Protein 3BEX (pdb70)

Radius of gyration: 32.96 Å; Cα contacts (8 Å, |Δi|>4): 3484; chains: 6; bounding box: 90×76×82 Å

Foldseek 3Di:
DQAKEWEWEADPFKIKIWIGRHLPDIDIDIDGNDPPQALVNVCVVCCVVCPPVLVRHDAYFYFHPDVVCQVRVQCNCCVRPVDGHHYQADDDDQAAEADDDRRPPGSLLSLLLQLCCVPPHQFAWEWAAECWTWIWTGHNRYTHGTDIGGHLQSQLVCVCVVDDPAHREDAAAAPDDDDPDRNNNSNPCRPVVVLVVVVVRVVVVCVVRNDHAYEYEYPRCVRCVVPHDHDHYDPCSSRSSSCSRRPD/DFAKAWEWEADQFKIKIWIGRHLPDIDIDIDGNDPPDALVNVCVVCCVVCPPVLVRHDAYFYFHPPVVCQVRVQCNCCVRPVDGHHYQADDDDQAAEADDDRRPPGSLLSLLLQLCCVPPHQFEWEWAAECWTWIWTGANRYTNGTDIGGHLQSQLVCVCVVDDPAHREDAAAAPDPDAPDRNNNSNCCRVVVVLVVVCVRVVVCCVPRNDHFYEYEYPPCVRCVVPHDGDYYDPCSSSSSSCSRRPD/DFAKAWEWEADPFKIKIWIDRHLPDIDIDIDGNDDPDALVNVCVVCCVVCPPVLVRHDAYFYFHPDVVCQVRQQCNCCVRPVDGHHYQADDDDQAAEADDDRRPPGSLLSLLLQLCCVPPHQFEWEWAAEQWIWIWTGHRRYTHGTDIGGHLQSQLVCVCVVDDPAHREDAAAAPDQDDDDRNNNSNCCRRVVVLVVVVVRVVVVCVVRNDHAYEYEYPPCVRCVVVHDGDYYDPCSSSSSRCSRRPD/DFAKAWEWEADPFKIKIWIDRHLPDIDIDIDGNDPPDALVNVCVVCPVVCPPVLVRHDAYFYFHPPVVCQVRVQCNCCVRPVDGHHYQADDDDQEAEADDDRRPPGSLLSLLLQLCVVPPHQFEWEWAAECWTWIWTGHRRYTNGTDIGGHLQSQLVCVCVVDDPAHREDAAAAPDPDDPDRNNNSNCCRRVVVLVVVVVRVVVVCVVRNDHFYEYEYPPCVRCVVPHDGDYYDPCSSSSSRCSRRPD/DFAKEWEWEADQFKIKIWIDRDLPDIDIDIDGNDPPQALVNVCVVCCVPCPPCQQVHDAYFYFHPDVVCVVRVQCNCCPRPVYGYHYAFDDPDQAAEQDDDRRPPGSLLSLLLQLCCVPPHQFAWEWAAEQWTWIWTGHNRYTNGTDIGGHLQSQLVCVCVVDDPAHREDAAAAPDPDDPDRNNNSNCCRRVVVLVVVVVRQVVVCVPRNDTAYEYEYPVCVRCVVPHDGDHYDPCSSSSSSCSRGPD/DFAKAWEWEADQFKIKIWIDRPLPDIDIDIDGNDPPDALVNVCVVCCVVCPPVLVRHDAYFYFHPDVVCQVRVQCNCCVRPVYGHHYQFDDDDQAAAQDDDRRPPGSLLSLLLQLCCVPPHQFEWEWAAEQWTWIWTGHNRYTNGTDIGGHLQSQLVCVCVVDDPAHREDAAAAPDPDDDDRNNNSNCCRRVVVLVVVVVRQVVVCVPRNDTAYEYEYPPCVRCVVPHDGDHYDPCSSSSSSCSVRPD

Secondary structure (DSSP, 8-state):
---EEEEEEE-SSEEEEEEESSSSS-EEEEEE--TT--HHHHHHHHHHHHGGGGGGEEEEEEEES-HHHHHHHHHHHHHHHS-PPEEP---SSSSEE-SS-GGGS-HHHHHHHHHHHHHT-S-EEEEEESSEEEEEEEETTEEEEEEEEE-HHHHHHHHHHT-SSPPPPP-----SSSBSSHHHHHHIIIIIHHHHHHHHHHHHHHHHH----EEEESTTSGGGGGGS--SEE-TTHHHHHHHHHHH-/---EEEEEEE-SSEEEEEEESSSSS-EEEEEE--TT--HHHHHHHHHHHHGGGGGGEEEEEEEES-HHHHHHHHHHHHHHHS-PPEEP---SSSSEE-SS-GGGS-HHHHHHHHHHHHHT-S-EEEEEESSEEEEEEEETTEEEEEEEEE-HHHHHHHHHHH-SS----------SSSBSSHHHHHHIIIIIHHHHHHHHHHHHHHHHH-S--EEEESTTSGGGGGGS--SEE-TTHHHHHHHHHHH-/---EEEEEEE-SSEEEEEEESSSSS-EEEEEE--SS--HHHHHHHHHHHHGGGGGGEEEEEEEES-HHHHHHHHHHHHHHHS-PPEE----SSSSEE-SS-GGGS-HHHHHHHHHHHHHT-SSEEEEEESSEEEEEEEETTEEEEEEEEE-HHHHHHHHHHT-SSPPP------SSSSBSSHHHHHIIIIIIHHHHHHHHHHHHHHHHH-S--EEEESTTSTTTGGGS--SEE-TTHHHHHHHHHHH-/---EEEEEEE-SSEEEEEEESSSSS-EEEEEE--SS--HHHHHHHHHHHHGGGGGGEEEEEEEES-GGGHHHHHHHHHHHHS-PPEEP---SSSSEE-SS-GGGS-HHHHHHHHHHHHHT-SSEEEEEESSEEEEEEEETTEEEEEEEEE-HHHHHHHHHHT-SS----------SSSBSSHHHHHIIIIIIHHHHHHHHHHHHHHHHH-S--EEEESTTSGGGGGGS--SEE-TTHHHHHHHHHHH-/----EEEEEE-SSEEEEEEESSSSS-EEEEEE--SS--HHHHHHHHHHHHGGGGGG--EEEEEES-GGGHHHHHHHHHHHH----EE----BTTBEE-SS-GGGS-HHHHHHHHHHHHHT-S-EEEEEESSEEEEEEEETTEEEEEEEEE-HHHHHHHHHHT-SSPPPPP-----SSSBSSHHHHHHIIIIIHHHHHHHHHHHHHHHHH----EEEESTTSGGGGGGS--SEE-TTHHHHHHHHHHH-/---EEEEEEE-SSEEEEEEESSSSS-EEEEEE--SS--HHHHHHHHHHHHGGGGGGEEEEEEEES-GGGHHHHHHHHHHHHS-PPEE----SSSSEE-SS-GGGS-HHHHHHHHHHHHHT-S-EEEEEESSEEEEEEEETTEEEEEEEEE-HHHHHHHHHHT-SSPPPPP-----SSSBSSHHHHHHIIIIIHHHHHHHHHHHHHHHHH----EEEESTTSGGGGGGS--SEE-TTHHHHHHHHHHH-

CATH classification: 3.30.420.40 (+1 more: 3.30.420.40)

InterPro domains:
  IPR004619 Type III pantothenate kinase [MF_01274] (1-246)
  IPR004619 Type III pantothenate kinase [PF03309] (3-200)
  IPR004619 Type III pantothenate kinase [PTHR34265] (1-243)
  IPR004619 Type III pantothenate kinase [TIGR00671] (3-241)
  IPR043129 ATPase, nucleotide binding domain [SSF53067] (1-118)
  IPR043129 ATPase, nucleotide binding domain [SSF53067] (120-241)

Organism: Thermotoga maritima (strain ATCC 43589 / DSM 3109 / JCM 10099 / NBRC 100826 / MSB8) (NCBI:txid243274)

Structure (mmCIF, N/CA/C/O backbone):
data_3BEX
#
_entry.id   3BEX
#
_cell.length_a   74.917
_cell.length_b   136.991
_cell.length_c   74.970
_cell.angle_alpha   90.00
_cell.angle_beta   109.62
_cell.angle_gamma   90.00
#
_symmetry.space_group_name_H-M   'P 1 21 1'
#
loop_
_entity.id
_entity.type
_entity.pdbx_description
1 polymer 'Type III pantothenate kinase'
2 non-polymer 'PHOSPHATE ION'
3 non-polymer 'PANTOTHENOIC ACID'
4 water water
#
loop_
_atom_site.group_PDB
_atom_site.id
_atom_site.type_symbol
_atom_site.label_atom_id
_atom_site.label_alt_id
_atom_site.label_comp_id
_atom_site.label_asym_id
_atom_site.label_entity_id
_atom_site.label_seq_id
_atom_site.pdbx_PDB_ins_code
_atom_site.Cartn_x
_atom_site.Cartn_y
_atom_site.Cartn_z
_atom_site.occupancy
_atom_site.B_iso_or_equiv
_atom_site.auth_seq_id
_atom_site.auth_comp_id
_atom_site.auth_asym_id
_atom_site.auth_atom_id
_atom_site.pdbx_PDB_model_num
ATOM 1 N N . MET A 1 1 ? -27.765 23.474 26.100 1.00 32.66 -2 MET A N 1
ATOM 2 C CA . MET A 1 1 ? -27.078 24.004 27.305 1.00 32.56 -2 MET A CA 1
ATOM 3 C C . MET A 1 1 ? -25.603 24.275 26.969 1.00 30.21 -2 MET A C 1
ATOM 4 O O . MET A 1 1 ? -25.257 24.537 25.814 1.00 29.50 -2 MET A O 1
ATOM 9 N N . ASP A 1 2 ? -24.741 24.193 27.980 1.00 28.24 -1 ASP A N 1
ATOM 10 C CA . ASP A 1 2 ? -23.299 24.287 27.782 1.00 26.75 -1 ASP A CA 1
ATOM 11 C C . ASP A 1 2 ? -22.626 23.071 28.416 1.00 25.36 -1 ASP A C 1
ATOM 12 O O . ASP A 1 2 ? -21.983 23.195 29.466 1.00 24.75 -1 ASP A O 1
ATOM 17 N N . PRO A 1 3 ? -22.773 21.889 27.779 1.00 23.67 0 PRO A N 1
ATOM 18 C CA . PRO A 1 3 ? -22.234 20.667 28.374 1.00 22.42 0 PRO A CA 1
ATOM 19 C C . PRO A 1 3 ? -20.718 20.706 28.437 1.00 21.03 0 PRO A C 1
ATOM 20 O O . PRO A 1 3 ? -20.069 21.225 27.531 1.00 20.33 0 PRO A O 1
ATOM 24 N N . MET A 1 4 ? -20.168 20.163 29.516 1.00 19.64 1 MET A N 1
ATOM 25 C CA . MET A 1 4 ? -18.724 20.104 29.671 1.00 19.48 1 MET A CA 1
ATOM 26 C C . MET A 1 4 ? -18.122 18.895 28.966 1.00 18.35 1 MET A C 1
ATOM 27 O O . MET A 1 4 ? -18.591 17.759 29.128 1.00 17.69 1 MET A O 1
ATOM 32 N N . TYR A 1 5 ? -17.045 19.159 28.232 1.00 17.00 2 TYR A N 1
ATOM 33 C CA . TYR A 1 5 ? -16.299 18.123 27.519 1.00 16.63 2 TYR A CA 1
ATOM 34 C C . TYR A 1 5 ? -14.881 18.035 28.049 1.00 16.13 2 TYR A C 1
ATOM 35 O O . TYR A 1 5 ? -14.247 19.057 28.322 1.00 17.15 2 TYR A O 1
ATOM 44 N N . LEU A 1 6 ? -14.399 16.802 28.203 1.00 14.66 3 LEU A N 1
ATOM 45 C CA . LEU A 1 6 ? -13.003 16.556 28.552 1.00 13.97 3 LEU A CA 1
ATOM 46 C C . LEU A 1 6 ? -12.272 16.222 27.258 1.00 14.40 3 LEU A C 1
ATOM 47 O O . LEU A 1 6 ? -12.706 15.342 26.504 1.00 14.04 3 LEU A O 1
ATOM 52 N N . LEU A 1 7 ? -11.189 16.948 26.996 1.00 13.81 4 LEU A N 1
ATOM 53 C CA . LEU A 1 7 ? -10.378 16.751 25.792 1.00 14.01 4 LEU A CA 1
ATOM 54 C C . LEU A 1 7 ? -9.023 16.252 26.227 1.00 13.96 4 LEU A C 1
ATOM 55 O O . LEU A 1 7 ? -8.444 16.781 27.172 1.00 14.74 4 LEU A O 1
ATOM 60 N N . VAL A 1 8 ? -8.513 15.225 25.544 1.00 13.50 5 VAL A N 1
ATOM 61 C CA . VAL A 1 8 ? -7.258 14.619 25.941 1.00 13.04 5 VAL A CA 1
ATOM 62 C C . VAL A 1 8 ? -6.319 14.594 24.740 1.00 12.94 5 VAL A C 1
ATOM 63 O O . VAL A 1 8 ? -6.740 14.239 23.641 1.00 13.53 5 VAL A O 1
ATOM 67 N N . ASP A 1 9 ? -5.063 14.983 24.964 1.00 12.48 6 ASP A N 1
ATOM 68 C CA . ASP A 1 9 ? -3.992 14.889 23.962 1.00 13.16 6 ASP A CA 1
ATOM 69 C C . ASP A 1 9 ? -2.895 14.007 24.569 1.00 12.48 6 ASP A C 1
ATOM 70 O O . ASP A 1 9 ? -2.102 14.480 25.383 1.00 13.50 6 ASP A O 1
ATOM 75 N N . VAL A 1 10 ? -2.880 12.731 24.196 1.00 12.57 7 VAL A N 1
ATOM 76 C CA . VAL A 1 10 ? -1.900 11.786 24.707 1.00 13.51 7 VAL A CA 1
ATOM 77 C C . VAL A 1 10 ? -0.651 11.859 23.837 1.00 13.65 7 VAL A C 1
ATOM 78 O O . VAL A 1 10 ? -0.629 11.361 22.686 1.00 13.68 7 VAL A O 1
ATOM 82 N N . GLY A 1 11 ? 0.379 12.509 24.372 1.00 14.25 8 GLY A N 1
ATOM 83 C CA . GLY A 1 11 ? 1.671 12.549 23.699 1.00 14.08 8 GLY A CA 1
ATOM 84 C C . GLY A 1 11 ? 2.659 11.545 24.270 1.00 13.92 8 GLY A C 1
ATOM 85 O O . GLY A 1 11 ? 2.426 10.909 25.298 1.00 14.60 8 GLY A O 1
ATOM 86 N N . ASN A 1 12 ? 3.794 11.416 23.593 1.00 14.85 9 ASN A N 1
ATOM 87 C CA . ASN A 1 12 ? 4.809 10.466 24.033 1.00 15.36 9 ASN A CA 1
ATOM 88 C C . ASN A 1 12 ? 5.404 10.729 25.402 1.00 16.34 9 ASN A C 1
ATOM 89 O O . ASN A 1 12 ? 5.760 9.790 26.104 1.00 17.59 9 ASN A O 1
ATOM 94 N N . THR A 1 13 ? 5.508 12.000 25.772 1.00 17.56 10 THR A N 1
ATOM 95 C CA . THR A 1 13 ? 6.045 12.323 27.086 1.00 18.88 10 THR A CA 1
ATOM 96 C C . THR A 1 13 ? 4.958 12.810 28.034 1.00 18.77 10 THR A C 1
ATOM 97 O O . THR A 1 13 ? 4.901 12.374 29.187 1.00 18.15 10 THR A O 1
ATOM 101 N N . HIS A 1 14 ? 4.107 13.707 27.544 1.00 19.05 11 HIS A N 1
ATOM 102 C CA . HIS A 1 14 ? 3.034 14.238 28.380 1.00 19.15 11 HIS A CA 1
ATOM 103 C C . HIS A 1 14 ? 1.652 14.079 27.761 1.00 17.45 11 HIS A C 1
ATOM 104 O O . HIS A 1 14 ? 1.501 13.968 26.538 1.00 17.95 11 HIS A O 1
ATOM 111 N N . SER A 1 15 ? 0.654 14.050 28.631 1.00 15.43 12 SER A N 1
ATOM 112 C CA . SER A 1 15 ? -0.739 13.999 28.213 1.00 14.75 12 SER A CA 1
ATOM 113 C C . SER A 1 15 ? -1.428 15.231 28.752 1.00 14.86 12 SER A C 1
ATOM 114 O O . SER A 1 15 ? -1.349 15.513 29.960 1.00 15.14 12 SER A O 1
ATOM 117 N N . VAL A 1 16 ? -2.094 15.961 27.863 1.00 13.77 13 VAL A N 1
ATOM 118 C CA . VAL A 1 16 ? -2.824 17.156 28.253 1.00 14.23 13 VAL A CA 1
ATOM 119 C C . VAL A 1 16 ? -4.294 16.815 28.454 1.00 14.30 13 VAL A C 1
ATOM 120 O O . VAL A 1 16 ? -4.890 16.134 27.626 1.00 15.05 13 VAL A O 1
ATOM 124 N N . PHE A 1 17 ? -4.860 17.251 29.582 1.00 14.35 14 PHE A N 1
ATOM 125 C CA . PHE A 1 17 ? -6.288 17.060 29.851 1.00 14.62 14 PHE A CA 1
ATOM 126 C C . PHE A 1 17 ? -6.913 18.430 29.984 1.00 15.60 14 PHE A C 1
ATOM 127 O O . PHE A 1 17 ? -6.420 19.255 30.742 1.00 15.77 14 PHE A O 1
ATOM 135 N N . SER A 1 18 ? -7.998 18.673 29.260 1.00 15.29 15 SER A N 1
ATOM 136 C CA . SER A 1 18 ? -8.562 20.015 29.223 1.00 16.26 15 SER A CA 1
ATOM 137 C C . SER A 1 18 ? -10.068 19.936 29.280 1.00 16.54 15 SER A C 1
ATOM 138 O O . SER A 1 18 ? -10.656 19.037 28.698 1.00 16.74 15 SER A O 1
ATOM 141 N N . ILE A 1 19 ? -10.691 20.867 30.001 1.00 16.81 16 ILE A N 1
ATOM 142 C CA . ILE A 1 19 ? -12.153 20.959 30.006 1.00 17.58 16 ILE A CA 1
ATOM 143 C C . ILE A 1 19 ? -12.640 22.250 29.363 1.00 17.43 16 ILE A C 1
ATOM 144 O O . ILE A 1 19 ? -12.009 23.311 29.469 1.00 17.90 16 ILE A O 1
ATOM 149 N N . THR A 1 20 ? -13.761 22.139 28.673 1.00 17.70 17 THR A N 1
ATOM 150 C CA . THR A 1 20 ? -14.406 23.300 28.076 1.00 18.38 17 THR A CA 1
ATOM 151 C C . THR A 1 20 ? -15.908 23.100 28.064 1.00 19.50 17 THR A C 1
ATOM 152 O O . THR A 1 20 ? -16.397 21.967 27.979 1.00 19.15 17 THR A O 1
ATOM 156 N N . GLU A 1 21 ? -16.635 24.214 28.118 1.00 21.22 18 GLU A N 1
ATOM 157 C CA . GLU A 1 21 ? -18.095 24.193 27.999 1.00 23.72 18 GLU A CA 1
ATOM 158 C C . GLU A 1 21 ? -18.578 24.971 26.782 1.00 23.96 18 GLU A C 1
ATOM 159 O O . GLU A 1 21 ? -19.787 25.124 26.575 1.00 24.10 18 GLU A O 1
ATOM 165 N N . ASP A 1 22 ? -17.646 25.466 25.973 1.00 24.50 19 ASP A N 1
ATOM 166 C CA . ASP A 1 22 ? -18.024 26.263 24.806 1.00 25.54 19 ASP A CA 1
ATOM 167 C C . ASP A 1 22 ? -17.132 26.054 23.588 1.00 25.91 19 ASP A C 1
ATOM 168 O O . ASP A 1 22 ? -17.430 26.568 22.508 1.00 26.33 19 ASP A O 1
ATOM 173 N N . GLY A 1 23 ? -16.044 25.307 23.765 1.00 26.04 20 GLY A N 1
ATOM 174 C CA . GLY A 1 23 ? -15.061 25.110 22.701 1.00 26.12 20 GLY A CA 1
ATOM 175 C C . GLY A 1 23 ? -14.257 26.350 22.349 1.00 26.38 20 GLY A C 1
ATOM 176 O O . GLY A 1 23 ? -13.612 26.401 21.298 1.00 26.80 20 GLY A O 1
ATOM 177 N N . LYS A 1 24 ? -14.281 27.349 23.232 1.00 26.16 21 LYS A N 1
ATOM 178 C CA . LYS A 1 24 ? -13.544 28.594 23.000 1.00 26.67 21 LYS A CA 1
ATOM 179 C C . LYS A 1 24 ? -12.621 28.955 24.155 1.00 25.73 21 LYS A C 1
ATOM 180 O O . LYS A 1 24 ? -11.528 29.488 23.945 1.00 26.16 21 LYS A O 1
ATOM 186 N N . THR A 1 25 ? -13.064 28.661 25.373 1.00 24.84 22 THR A N 1
ATOM 187 C CA . THR A 1 25 ? -12.236 28.845 26.550 1.00 24.66 22 THR A CA 1
ATOM 188 C C . THR A 1 25 ? -11.971 27.483 27.193 1.00 23.55 22 THR A C 1
ATOM 189 O O . THR A 1 25 ? -12.882 26.663 27.334 1.00 23.11 22 THR A O 1
ATOM 193 N N . PHE A 1 26 ? -10.716 27.253 27.556 1.00 23.27 23 PHE A N 1
ATOM 194 C CA . PHE A 1 26 ? -10.256 25.943 28.014 1.00 22.86 23 PHE A CA 1
ATOM 195 C C . PHE A 1 26 ? -9.527 26.056 29.348 1.00 23.01 23 PHE A C 1
ATOM 196 O O . PHE A 1 26 ? -8.771 27.001 29.566 1.00 24.33 23 PHE A O 1
ATOM 204 N N . ARG A 1 27 ? -9.784 25.114 30.252 1.00 22.67 24 ARG A N 1
ATOM 205 C CA . ARG A 1 27 ? -8.978 24.958 31.458 1.00 22.60 24 ARG A CA 1
ATOM 206 C C . ARG A 1 27 ? -8.106 23.734 31.180 1.00 21.64 24 ARG A C 1
ATOM 207 O O . ARG A 1 27 ? -8.587 22.767 30.605 1.00 20.56 24 ARG A O 1
ATOM 215 N N . ARG A 1 28 ? -6.840 23.778 31.582 1.00 20.92 25 ARG A N 1
ATOM 216 C CA . ARG A 1 28 ? -5.831 22.855 31.057 1.00 21.31 25 ARG A CA 1
ATOM 217 C C . ARG A 1 28 ? -4.937 22.287 32.166 1.00 20.51 25 ARG A C 1
ATOM 218 O O . ARG A 1 28 ? -4.507 23.034 33.044 1.00 19.83 25 ARG A O 1
ATOM 226 N N . TRP A 1 29 ? -4.664 20.977 32.132 1.00 18.94 26 TRP A N 1
ATOM 227 C CA . TRP A 1 29 ? -3.657 20.357 33.002 1.00 18.20 26 TRP A CA 1
ATOM 228 C C . TRP A 1 29 ? -2.765 19.436 32.179 1.00 18.30 26 TRP A C 1
ATOM 229 O O . TRP A 1 29 ? -3.141 19.040 31.081 1.00 17.45 26 TRP A O 1
ATOM 240 N N . ARG A 1 30 ? -1.583 19.107 32.695 1.00 18.27 27 ARG A N 1
ATOM 241 C CA . ARG A 1 30 ? -0.671 18.191 32.001 1.00 19.44 27 ARG A CA 1
ATOM 242 C C . ARG A 1 30 ? -0.180 17.155 32.983 1.00 19.59 27 ARG A C 1
ATOM 243 O O . ARG A 1 30 ? 0.127 17.477 34.157 1.00 20.00 27 ARG A O 1
ATOM 251 N N . LEU A 1 31 ? -0.097 15.916 32.514 1.00 18.79 28 LEU A N 1
ATOM 252 C CA . LEU A 1 31 ? 0.452 14.823 33.303 1.00 19.34 28 LEU A CA 1
ATOM 253 C C . LEU A 1 31 ? 1.486 14.095 32.467 1.00 19.25 28 LEU A C 1
ATOM 254 O O . LEU A 1 31 ? 1.476 14.198 31.243 1.00 19.15 28 LEU A O 1
ATOM 259 N N . SER A 1 32 ? 2.410 13.397 33.122 1.00 19.85 29 SER A N 1
ATOM 260 C CA . SER A 1 32 ? 3.318 12.530 32.384 1.00 20.17 29 SER A CA 1
ATOM 261 C C . SER A 1 32 ? 2.480 11.397 31.814 1.00 20.03 29 SER A C 1
ATOM 262 O O . SER A 1 32 ? 1.494 10.978 32.424 1.00 21.33 29 SER A O 1
ATOM 265 N N . THR A 1 33 ? 2.821 10.947 30.615 1.00 19.91 30 THR A N 1
ATOM 266 C CA . THR A 1 33 ? 2.083 9.847 30.023 1.00 21.03 30 THR A CA 1
ATOM 267 C C . THR A 1 33 ? 2.341 8.550 30.811 1.00 23.49 30 THR A C 1
ATOM 268 O O . THR A 1 33 ? 1.397 7.831 31.150 1.00 24.89 30 THR A O 1
ATOM 272 N N . GLY A 1 34 ? 3.599 8.285 31.155 1.00 26.03 31 GLY A N 1
ATOM 273 C CA . GLY A 1 34 ? 3.912 7.189 32.094 1.00 27.56 31 GLY A CA 1
ATOM 274 C C . GLY A 1 34 ? 3.480 5.765 31.743 1.00 29.24 31 GLY A C 1
ATOM 275 O O . GLY A 1 34 ? 2.317 5.496 31.407 1.00 30.23 31 GLY A O 1
ATOM 276 N N . VAL A 1 35 ? 4.420 4.836 31.863 1.00 30.13 32 VAL A N 1
ATOM 277 C CA . VAL A 1 35 ? 4.188 3.451 31.462 1.00 30.69 32 VAL A CA 1
ATOM 278 C C . VAL A 1 35 ? 3.323 2.719 32.498 1.00 30.33 32 VAL A C 1
ATOM 279 O O . VAL A 1 35 ? 3.422 2.962 33.708 1.00 30.56 32 VAL A O 1
ATOM 283 N N . PHE A 1 36 ? 2.463 1.843 31.984 1.00 29.57 33 PHE A N 1
ATOM 284 C CA . PHE A 1 36 ? 1.606 0.954 32.767 1.00 29.17 33 PHE A CA 1
ATOM 285 C C . PHE A 1 36 ? 0.592 1.657 33.665 1.00 28.14 33 PHE A C 1
ATOM 286 O O . PHE A 1 36 ? 0.098 1.050 34.617 1.00 27.93 33 PHE A O 1
ATOM 294 N N . GLN A 1 37 ? 0.271 2.916 33.369 1.00 26.78 34 GLN A N 1
ATOM 295 C CA . GLN A 1 37 ? -0.773 3.629 34.114 1.00 25.64 34 GLN A CA 1
ATOM 296 C C . GLN A 1 37 ? -2.085 2.844 33.989 1.00 23.39 34 GLN A C 1
ATOM 297 O O . GLN A 1 37 ? -2.294 2.121 33.031 1.00 23.67 34 GLN A O 1
ATOM 303 N N . THR A 1 38 ? -2.936 2.945 34.999 1.00 19.88 35 THR A N 1
ATOM 304 C CA . THR A 1 38 ? -4.239 2.292 34.966 1.00 17.41 35 THR A CA 1
ATOM 305 C C . THR A 1 38 ? -5.314 3.368 35.027 1.00 16.01 35 THR A C 1
ATOM 306 O O . THR A 1 38 ? -5.024 4.523 35.325 1.00 15.76 35 THR A O 1
ATOM 310 N N . GLU A 1 39 ? -6.561 2.967 34.790 1.00 15.90 36 GLU A N 1
ATOM 311 C CA . GLU A 1 39 ? -7.681 3.918 34.841 1.00 15.93 36 GLU A CA 1
ATOM 312 C C . GLU A 1 39 ? -7.886 4.520 36.240 1.00 15.15 36 GLU A C 1
ATOM 313 O O . GLU A 1 39 ? -8.295 5.678 36.374 1.00 15.01 36 GLU A O 1
ATOM 319 N N . ASP A 1 40 ? -7.605 3.735 37.284 1.00 15.17 37 ASP A N 1
ATOM 320 C CA . ASP A 1 40 ? -7.739 4.234 38.665 1.00 15.20 37 ASP A CA 1
ATOM 321 C C . ASP A 1 40 ? -6.628 5.232 39.013 1.00 15.39 37 ASP A C 1
ATOM 322 O O . ASP A 1 40 ? -6.848 6.217 39.699 1.00 16.13 37 ASP A O 1
ATOM 327 N N . GLU A 1 41 ? -5.423 4.953 38.529 1.00 16.18 38 GLU A N 1
ATOM 328 C CA . GLU A 1 41 ? -4.314 5.893 38.632 1.00 17.02 38 GLU A CA 1
ATOM 329 C C . GLU A 1 41 ? -4.608 7.226 37.947 1.00 16.28 38 GLU A C 1
ATOM 330 O O . GLU A 1 41 ? -4.311 8.289 38.484 1.00 17.44 38 GLU A O 1
ATOM 336 N N . LEU A 1 42 ? -5.174 7.156 36.737 1.00 15.74 39 LEU A N 1
ATOM 337 C CA . LEU A 1 42 ? -5.555 8.358 36.025 1.00 15.27 39 LEU A CA 1
ATOM 338 C C . LEU A 1 42 ? -6.595 9.147 36.814 1.00 15.40 39 LEU A C 1
ATOM 339 O O . LEU A 1 42 ? -6.463 10.348 36.981 1.00 15.43 39 LEU A O 1
ATOM 344 N N . PHE A 1 43 ? -7.640 8.468 37.286 1.00 15.66 40 PHE A N 1
ATOM 345 C CA . PHE A 1 43 ? -8.656 9.129 38.107 1.00 15.71 40 PHE A CA 1
ATOM 346 C C . PHE A 1 43 ? -8.051 9.777 39.356 1.00 16.37 40 PHE A C 1
ATOM 347 O O . PHE A 1 43 ? -8.335 10.929 39.684 1.00 16.36 40 PHE A O 1
ATOM 355 N N . SER A 1 44 ? -7.200 9.026 40.043 1.00 16.35 41 SER A N 1
ATOM 356 C CA . SER A 1 44 ? -6.560 9.523 41.253 1.00 17.66 41 SER A CA 1
ATOM 357 C C . SER A 1 44 ? -5.761 10.806 40.980 1.00 17.50 41 SER A C 1
ATOM 358 O O . SER A 1 44 ? -5.784 11.753 41.770 1.00 18.55 41 SER A O 1
ATOM 361 N N . HIS A 1 45 ? -5.048 10.833 39.856 1.00 17.11 42 HIS A N 1
ATOM 362 C CA . HIS A 1 45 ? -4.268 12.017 39.499 1.00 17.33 42 HIS A CA 1
ATOM 363 C C . HIS A 1 45 ? -5.156 13.204 39.150 1.00 17.31 42 HIS A C 1
ATOM 364 O O . HIS A 1 45 ? -4.864 14.336 39.528 1.00 17.94 42 HIS A O 1
ATOM 371 N N . LEU A 1 46 ? -6.249 12.946 38.426 1.00 16.06 43 LEU A N 1
ATOM 372 C CA . LEU A 1 46 ? -7.116 14.023 37.980 1.00 16.80 43 LEU A CA 1
ATOM 373 C C . LEU A 1 46 ? -8.042 14.542 39.072 1.00 17.19 43 LEU A C 1
ATOM 374 O O . LEU A 1 46 ? -8.494 15.675 39.000 1.00 17.28 43 LEU A O 1
ATOM 379 N N . HIS A 1 47 ? -8.310 13.709 40.072 1.00 18.56 44 HIS A N 1
ATOM 380 C CA . HIS A 1 47 ? -9.293 14.036 41.117 1.00 19.72 44 HIS A CA 1
ATOM 381 C C . HIS A 1 47 ? -9.069 15.412 41.775 1.00 19.72 44 HIS A C 1
ATOM 382 O O . HIS A 1 47 ? -9.975 16.244 41.759 1.00 19.65 44 HIS A O 1
ATOM 389 N N . PRO A 1 48 ? -7.861 15.677 42.326 1.00 19.90 45 PRO A N 1
ATOM 390 C CA . PRO A 1 48 ? -7.692 16.997 42.958 1.00 20.47 45 PRO A CA 1
ATOM 391 C C . PRO A 1 48 ? -7.463 18.135 41.968 1.00 20.34 45 PRO A C 1
ATOM 392 O O . PRO A 1 48 ? -7.428 19.303 42.364 1.00 22.22 45 PRO A O 1
ATOM 396 N N . LEU A 1 49 ? -7.277 17.808 40.692 1.00 19.92 46 LEU A N 1
ATOM 397 C CA . LEU A 1 49 ? -7.063 18.841 39.682 1.00 19.83 46 LEU A CA 1
ATOM 398 C C . LEU A 1 49 ? -8.388 19.391 39.165 1.00 20.71 46 LEU A C 1
ATOM 399 O O . LEU A 1 49 ? -8.614 20.613 39.163 1.00 20.95 46 LEU A O 1
ATOM 404 N N . LEU A 1 50 ? -9.262 18.482 38.737 1.00 21.12 47 LEU A N 1
ATOM 405 C CA . LEU A 1 50 ? -10.569 18.865 38.197 1.00 22.76 47 LEU A CA 1
ATOM 406 C C . LEU A 1 50 ? -11.572 19.235 39.289 1.00 23.47 47 LEU A C 1
ATOM 407 O O . LEU A 1 50 ? -12.503 20.002 39.043 1.00 23.34 47 LEU A O 1
ATOM 412 N N . GLY A 1 51 ? -11.387 18.676 40.485 1.00 24.12 48 GLY A N 1
ATOM 413 C CA . GLY A 1 51 ? -12.307 18.901 41.598 1.00 26.05 48 GLY A CA 1
ATOM 414 C C . GLY A 1 51 ? -13.755 18.697 41.196 1.00 27.01 48 GLY A C 1
ATOM 415 O O . GLY A 1 51 ? -14.097 17.690 40.569 1.00 26.42 48 GLY A O 1
ATOM 416 N N . ASP A 1 52 ? -14.593 19.677 41.541 1.00 28.44 49 ASP A N 1
ATOM 417 C CA . ASP A 1 52 ? -16.031 19.636 41.265 1.00 29.83 49 ASP A CA 1
ATOM 418 C C . ASP A 1 52 ? -16.369 19.407 39.795 1.00 29.73 49 ASP A C 1
ATOM 419 O O . ASP A 1 52 ? -17.381 18.778 39.478 1.00 30.48 49 ASP A O 1
ATOM 424 N N . ALA A 1 53 ? -15.523 19.919 38.904 1.00 29.46 50 ALA A N 1
ATOM 425 C CA . ALA A 1 53 ? -15.770 19.815 37.471 1.00 29.26 50 ALA A CA 1
ATOM 426 C C . ALA A 1 53 ? -15.893 18.366 36.997 1.00 29.11 50 ALA A C 1
ATOM 427 O O . ALA A 1 53 ? -16.603 18.091 36.025 1.00 29.24 50 ALA A O 1
ATOM 429 N N . MET A 1 54 ? -15.212 17.448 37.688 1.00 29.08 51 MET A N 1
ATOM 430 C CA . MET A 1 54 ? -15.206 16.015 37.345 1.00 29.15 51 MET A CA 1
ATOM 431 C C . MET A 1 54 ? -16.606 15.463 37.045 1.00 28.93 51 MET A C 1
ATOM 432 O O . MET A 1 54 ? -16.819 14.830 36.014 1.00 28.95 51 MET A O 1
ATOM 437 N N . ARG A 1 55 ? -17.566 15.732 37.928 1.00 28.51 52 ARG A N 1
ATOM 438 C CA . ARG A 1 55 ? -18.907 15.152 37.792 1.00 28.25 52 ARG A CA 1
ATOM 439 C C . ARG A 1 55 ? -19.753 15.741 36.657 1.00 27.31 52 ARG A C 1
ATOM 440 O O . ARG A 1 55 ? -20.808 15.200 36.323 1.00 27.01 52 ARG A O 1
ATOM 448 N N . GLU A 1 56 ? -19.274 16.823 36.052 1.00 25.46 53 GLU A N 1
ATOM 449 C CA . GLU A 1 56 ? -20.011 17.512 34.991 1.00 24.76 53 GLU A CA 1
ATOM 450 C C . GLU A 1 56 ? -19.649 17.047 33.581 1.00 22.74 53 GLU A C 1
ATOM 451 O O . GLU A 1 56 ? -20.275 17.465 32.626 1.00 21.95 53 GLU A O 1
ATOM 457 N N . ILE A 1 57 ? -18.623 16.214 33.447 1.00 21.17 54 ILE A N 1
ATOM 458 C CA . ILE A 1 57 ? -18.173 15.806 32.116 1.00 20.27 54 ILE A CA 1
ATOM 459 C C . ILE A 1 57 ? -19.226 14.958 31.405 1.00 20.21 54 ILE A C 1
ATOM 460 O O . ILE A 1 57 ? -19.688 13.969 31.959 1.00 20.83 54 ILE A O 1
ATOM 465 N N . LYS A 1 58 ? -19.569 15.357 30.175 1.00 19.58 55 LYS A N 1
ATOM 466 C CA . LYS A 1 58 ? -20.595 14.705 29.355 1.00 19.58 55 LYS A CA 1
ATOM 467 C C . LYS A 1 58 ? -20.050 13.984 28.129 1.00 18.52 55 LYS A C 1
ATOM 468 O O . LYS A 1 58 ? -20.764 13.212 27.488 1.00 19.27 55 LYS A O 1
ATOM 474 N N . GLY A 1 59 ? -18.802 14.256 27.772 1.00 16.67 56 GLY A N 1
ATOM 475 C CA . GLY A 1 59 ? -18.200 13.582 26.633 1.00 15.57 56 GLY A CA 1
ATOM 476 C C . GLY A 1 59 ? -16.701 13.695 26.759 1.00 15.15 56 GLY A C 1
ATOM 477 O O . GLY A 1 59 ? -16.192 14.645 27.363 1.00 14.90 56 GLY A O 1
ATOM 478 N N . ILE A 1 60 ? -15.998 12.711 26.205 1.00 14.07 57 ILE A N 1
ATOM 479 C CA . ILE A 1 60 ? -14.550 12.653 26.282 1.00 13.36 57 ILE A CA 1
ATOM 480 C C . ILE A 1 60 ? -14.022 12.454 24.874 1.00 13.54 57 ILE A C 1
ATOM 481 O O . ILE A 1 60 ? -14.450 11.517 24.172 1.00 14.37 57 ILE A O 1
ATOM 486 N N . GLY A 1 61 ? -13.142 13.356 24.449 1.00 13.13 58 GLY A N 1
ATOM 487 C CA . GLY A 1 61 ? -12.558 13.283 23.119 1.00 12.27 58 GLY A CA 1
ATOM 488 C C . GLY A 1 61 ? -11.056 13.136 23.254 1.00 12.93 58 GLY A C 1
ATOM 489 O O . GLY A 1 61 ? -10.460 13.776 24.106 1.00 13.10 58 GLY A O 1
ATOM 490 N N . VAL A 1 62 ? -10.436 12.315 22.396 1.00 12.48 59 VAL A N 1
ATOM 491 C CA . VAL A 1 62 ? -9.019 12.007 22.592 1.00 12.93 59 VAL A CA 1
ATOM 492 C C . VAL A 1 62 ? -8.264 11.970 21.283 1.00 13.53 59 VAL A C 1
ATOM 493 O O . VAL A 1 62 ? -8.695 11.295 20.342 1.00 13.55 59 VAL A O 1
ATOM 497 N N . ALA A 1 63 ? -7.136 12.689 21.230 1.00 12.70 60 ALA A N 1
ATOM 498 C CA . ALA A 1 63 ? -6.090 12.438 20.199 1.00 12.08 60 ALA A CA 1
ATOM 499 C C . ALA A 1 63 ? -4.981 11.693 20.915 1.00 12.74 60 ALA A C 1
ATOM 500 O O . ALA A 1 63 ? -4.511 12.167 21.949 1.00 12.12 60 ALA A O 1
ATOM 502 N N . SER A 1 64 ? -4.556 10.546 20.391 1.00 11.66 61 SER A N 1
ATOM 503 C CA . SER A 1 64 ? -3.446 9.813 21.006 1.00 11.97 61 SER A CA 1
ATOM 504 C C . SER A 1 64 ? -2.436 9.336 19.986 1.00 12.39 61 SER A C 1
ATOM 505 O O . SER A 1 64 ? -2.816 8.813 18.935 1.00 12.47 61 SER A O 1
ATOM 508 N N . VAL A 1 65 ? -1.160 9.516 20.319 1.00 11.69 62 VAL A N 1
ATOM 509 C CA . VAL A 1 65 ? -0.073 8.958 19.507 1.00 12.21 62 VAL A CA 1
ATOM 510 C C . VAL A 1 65 ? 0.709 7.888 20.263 1.00 12.46 62 VAL A C 1
ATOM 511 O O . VAL A 1 65 ? 1.846 7.558 19.919 1.00 11.88 62 VAL A O 1
ATOM 515 N N . VAL A 1 66 ? 0.083 7.368 21.322 1.00 12.31 63 VAL A N 1
ATOM 516 C CA . VAL A 1 66 ? 0.656 6.286 22.115 1.00 12.54 63 VAL A CA 1
ATOM 517 C C . VAL A 1 66 ? -0.383 5.179 22.251 1.00 13.21 63 VAL A C 1
ATOM 518 O O . VAL A 1 66 ? -1.138 5.148 23.213 1.00 12.24 63 VAL A O 1
ATOM 522 N N . PRO A 1 67 ? -0.436 4.269 21.264 1.00 13.03 64 PRO A N 1
ATOM 523 C CA . PRO A 1 67 ? -1.481 3.230 21.258 1.00 13.82 64 PRO A CA 1
ATOM 524 C C . PRO A 1 67 ? -1.607 2.421 22.549 1.00 14.49 64 PRO A C 1
ATOM 525 O O . PRO A 1 67 ? -2.721 2.093 22.918 1.00 15.02 64 PRO A O 1
ATOM 529 N N . THR A 1 68 ? -0.508 2.107 23.240 1.00 14.63 65 THR A N 1
ATOM 530 C CA . THR A 1 68 ? -0.643 1.305 24.476 1.00 16.67 65 THR A CA 1
ATOM 531 C C . THR A 1 68 ? -1.462 2.021 25.538 1.00 16.78 65 THR A C 1
ATOM 532 O O . THR A 1 68 ? -2.090 1.380 26.393 1.00 18.42 65 THR A O 1
ATOM 536 N N . GLN A 1 69 ? -1.477 3.353 25.492 1.00 15.64 66 GLN A N 1
ATOM 537 C CA . GLN A 1 69 ? -2.226 4.149 26.486 1.00 16.42 66 GLN A CA 1
ATOM 538 C C . GLN A 1 69 ? -3.727 4.173 26.214 1.00 16.20 66 GLN A C 1
ATOM 539 O O . GLN A 1 69 ? -4.524 4.571 27.078 1.00 16.18 66 GLN A O 1
ATOM 545 N N . ASN A 1 70 ? -4.119 3.802 25.003 1.00 15.53 67 ASN A N 1
ATOM 546 C CA . ASN A 1 70 ? -5.515 3.958 24.599 1.00 15.59 67 ASN A CA 1
ATOM 547 C C . ASN A 1 70 ? -6.494 3.119 25.400 1.00 15.89 67 ASN A C 1
ATOM 548 O O . ASN A 1 70 ? -7.589 3.589 25.704 1.00 16.36 67 ASN A O 1
ATOM 553 N N . THR A 1 71 ? -6.102 1.900 25.763 1.00 16.69 68 THR A N 1
ATOM 554 C CA . THR A 1 71 ? -6.954 1.057 26.604 1.00 18.75 68 THR A CA 1
ATOM 555 C C . THR A 1 71 ? -7.198 1.676 27.981 1.00 18.01 68 THR A C 1
ATOM 556 O O . THR A 1 71 ? -8.282 1.551 28.547 1.00 18.53 68 THR A O 1
ATOM 560 N N . VAL A 1 72 ? -6.198 2.367 28.511 1.00 17.71 69 VAL A N 1
ATOM 561 C CA . VAL A 1 72 ? -6.342 3.039 29.806 1.00 17.67 69 VAL A CA 1
ATOM 562 C C . VAL A 1 72 ? -7.367 4.174 29.720 1.00 17.25 69 VAL A C 1
ATOM 563 O O . VAL A 1 72 ? -8.253 4.309 30.573 1.00 17.19 69 VAL A O 1
ATOM 567 N N . ILE A 1 73 ? -7.245 5.003 28.682 1.00 15.95 70 ILE A N 1
ATOM 568 C CA . ILE A 1 73 ? -8.202 6.068 28.478 1.00 15.72 70 ILE A CA 1
ATOM 569 C C . ILE A 1 73 ? -9.626 5.508 28.280 1.00 15.02 70 ILE A C 1
ATOM 570 O O . ILE A 1 73 ? -10.587 6.042 28.820 1.00 14.20 70 ILE A O 1
ATOM 575 N N . GLU A 1 74 ? -9.745 4.422 27.516 1.00 14.42 71 GLU A N 1
ATOM 576 C CA . GLU A 1 74 ? -11.049 3.845 27.236 1.00 14.47 71 GLU A CA 1
ATOM 577 C C . GLU A 1 74 ? -11.659 3.329 28.541 1.00 14.39 71 GLU A C 1
ATOM 578 O O . GLU A 1 74 ? -12.843 3.549 28.818 1.00 14.88 71 GLU A O 1
ATOM 584 N N . ARG A 1 75 ? -10.852 2.625 29.327 1.00 14.81 72 ARG A N 1
ATOM 585 C CA . ARG A 1 75 ? -11.329 2.070 30.598 1.00 15.67 72 ARG A CA 1
ATOM 586 C C . ARG A 1 75 ? -11.689 3.149 31.618 1.00 15.16 72 ARG A C 1
ATOM 587 O O . ARG A 1 75 ? -12.627 2.981 32.395 1.00 15.32 72 ARG A O 1
ATOM 595 N N . PHE A 1 76 ? -10.926 4.239 31.639 1.00 14.30 73 PHE A N 1
ATOM 596 C CA . PHE A 1 76 ? -11.208 5.370 32.521 1.00 14.25 73 PHE A CA 1
ATOM 597 C C . PHE A 1 76 ? -12.556 5.988 32.153 1.00 14.06 73 PHE A C 1
ATOM 598 O O . PHE A 1 76 ? -13.409 6.249 33.009 1.00 15.26 73 PHE A O 1
ATOM 606 N N . SER A 1 77 ? -12.746 6.214 30.858 1.00 14.02 74 SER A N 1
ATOM 607 C CA . SER A 1 77 ? -13.979 6.797 30.351 1.00 14.34 74 SER A CA 1
ATOM 608 C C . SER A 1 77 ? -15.194 5.934 30.710 1.00 14.11 74 SER A C 1
ATOM 609 O O . SER A 1 77 ? -16.225 6.437 31.202 1.00 14.31 74 SER A O 1
ATOM 612 N N . GLN A 1 78 ? -15.068 4.635 30.460 1.00 13.57 75 GLN A N 1
ATOM 613 C CA . GLN A 1 78 ? -16.178 3.722 30.726 1.00 14.18 75 GLN A CA 1
ATOM 614 C C . GLN A 1 78 ? -16.440 3.542 32.219 1.00 13.95 75 GLN A C 1
ATOM 615 O O . GLN A 1 78 ? -17.603 3.530 32.660 1.00 15.05 75 GLN A O 1
ATOM 621 N N . LYS A 1 79 ? -15.375 3.383 33.006 1.00 14.33 76 LYS A N 1
ATOM 622 C CA . LYS A 1 79 ? -15.565 3.105 34.433 1.00 14.80 76 LYS A CA 1
ATOM 623 C C . LYS A 1 79 ? -16.140 4.309 35.162 1.00 15.34 76 LYS A C 1
ATOM 624 O O . LYS A 1 79 ? -17.056 4.164 36.000 1.00 16.32 76 LYS A O 1
ATOM 630 N N . TYR A 1 80 ? -15.580 5.488 34.890 1.00 15.36 77 TYR A N 1
ATOM 631 C CA . TYR A 1 80 ? -15.937 6.667 35.673 1.00 15.46 77 TYR A CA 1
ATOM 632 C C . TYR A 1 80 ? -17.067 7.493 35.093 1.00 16.17 77 TYR A C 1
ATOM 633 O O . TYR A 1 80 ? -17.733 8.236 35.824 1.00 17.34 77 TYR A O 1
ATOM 642 N N . PHE A 1 81 ? -17.288 7.380 33.784 1.00 15.87 78 PHE A N 1
ATOM 643 C CA . PHE A 1 81 ? -18.319 8.199 33.142 1.00 16.55 78 PHE A CA 1
ATOM 644 C C . PHE A 1 81 ? -19.330 7.385 32.341 1.00 17.04 78 PHE A C 1
ATOM 645 O O . PHE A 1 81 ? -20.303 7.948 31.845 1.00 17.29 78 PHE A O 1
ATOM 653 N N . HIS A 1 82 ? -19.104 6.081 32.225 1.00 16.73 79 HIS A N 1
ATOM 654 C CA . HIS A 1 82 ? -20.024 5.172 31.515 1.00 18.51 79 HIS A CA 1
ATOM 655 C C . HIS A 1 82 ? -20.215 5.575 30.064 1.00 18.27 79 HIS A C 1
ATOM 656 O O . HIS A 1 82 ? -21.281 5.354 29.477 1.00 18.85 79 HIS A O 1
ATOM 663 N N . ILE A 1 83 ? -19.157 6.146 29.490 1.00 16.76 80 ILE A N 1
ATOM 664 C CA . ILE A 1 83 ? -19.140 6.484 28.075 1.00 17.07 80 ILE A CA 1
ATOM 665 C C . ILE A 1 83 ? -17.838 6.028 27.418 1.00 15.82 80 ILE A C 1
ATOM 666 O O . ILE A 1 83 ? -16.809 5.821 28.093 1.00 16.13 80 ILE A O 1
ATOM 671 N N . SER A 1 84 ? -17.880 5.867 26.099 1.00 14.72 81 SER A N 1
ATOM 672 C CA . SER A 1 84 ? -16.676 5.566 25.355 1.00 14.84 81 SER A CA 1
ATOM 673 C C . SER A 1 84 ? -16.114 6.871 24.799 1.00 14.38 81 SER A C 1
ATOM 674 O O . SER A 1 84 ? -16.873 7.758 24.406 1.00 14.77 81 SER A O 1
ATOM 677 N N . PRO A 1 85 ? -14.783 7.004 24.779 1.00 14.08 82 PRO A N 1
ATOM 678 C CA . PRO A 1 85 ? -14.223 8.221 24.183 1.00 14.29 82 PRO A CA 1
ATOM 679 C C . PRO A 1 85 ? -14.428 8.253 22.679 1.00 14.73 82 PRO A C 1
ATOM 680 O O . PRO A 1 85 ? -14.619 7.211 22.035 1.00 15.50 82 PRO A O 1
ATOM 684 N N . ILE A 1 86 ? -14.358 9.458 22.129 1.00 13.97 83 ILE A N 1
ATOM 685 C CA . ILE A 1 86 ? -14.336 9.643 20.683 1.00 13.92 83 ILE A CA 1
ATOM 686 C C . ILE A 1 86 ? -12.881 9.884 20.292 1.00 14.39 83 ILE A C 1
ATOM 687 O O . ILE A 1 86 ? -12.215 10.763 20.853 1.00 14.57 83 ILE A O 1
ATOM 692 N N . TRP A 1 87 ? -12.405 9.104 19.323 1.00 13.98 84 TRP A N 1
ATOM 693 C CA . TRP A 1 87 ? -10.992 9.084 18.968 1.00 14.55 84 TRP A CA 1
ATOM 694 C C . TRP A 1 87 ? -10.737 9.860 17.696 1.00 14.90 84 TRP A C 1
ATOM 695 O O . TRP A 1 87 ? -11.331 9.571 16.649 1.00 15.95 84 TRP A O 1
ATOM 706 N N . VAL A 1 88 ? -9.839 10.836 17.774 1.00 14.60 85 VAL A N 1
ATOM 707 C CA . VAL A 1 88 ? -9.492 11.638 16.605 1.00 15.21 85 VAL A CA 1
ATOM 708 C C . VAL A 1 88 ? -8.704 10.787 15.622 1.00 16.01 85 VAL A C 1
ATOM 709 O O . VAL A 1 88 ? -7.734 10.111 16.010 1.00 15.78 85 VAL A O 1
ATOM 713 N N . LYS A 1 89 ? -9.091 10.859 14.348 1.00 17.56 86 LYS A N 1
ATOM 714 C CA . LYS A 1 89 ? -8.528 10.037 13.291 1.00 19.85 86 LYS A CA 1
ATOM 715 C C . LYS A 1 89 ? -8.735 10.830 11.998 1.00 19.01 86 LYS A C 1
ATOM 716 O O . LYS A 1 89 ? -9.649 11.651 11.925 1.00 19.12 86 LYS A O 1
ATOM 722 N N . ALA A 1 90 ? -7.875 10.641 11.004 1.00 18.45 87 ALA A N 1
ATOM 723 C CA . ALA A 1 90 ? -8.097 11.281 9.716 1.00 18.70 87 ALA A CA 1
ATOM 724 C C . ALA A 1 90 ? -9.311 10.610 9.063 1.00 19.17 87 ALA A C 1
ATOM 725 O O . ALA A 1 90 ? -9.397 9.382 8.999 1.00 19.32 87 ALA A O 1
ATOM 727 N N . LYS A 1 91 ? -10.252 11.423 8.617 1.00 20.30 88 LYS A N 1
ATOM 728 C CA . LYS A 1 91 ? -11.387 10.914 7.855 1.00 22.05 88 LYS A CA 1
ATOM 729 C C . LYS A 1 91 ? -11.754 11.943 6.816 1.00 23.04 88 LYS A C 1
ATOM 730 O O . LYS A 1 91 ? -11.398 13.120 6.938 1.00 21.95 88 LYS A O 1
ATOM 736 N N . ASN A 1 92 ? -12.464 11.499 5.785 1.00 24.78 89 ASN A N 1
ATOM 737 C CA . ASN A 1 92 ? -12.894 12.400 4.728 1.00 27.60 89 ASN A CA 1
ATOM 738 C C . ASN A 1 92 ? -13.939 13.372 5.241 1.00 28.54 89 ASN A C 1
ATOM 739 O O . ASN A 1 92 ? -14.614 13.105 6.244 1.00 29.19 89 ASN A O 1
ATOM 744 N N . GLY A 1 93 ? -14.047 14.503 4.556 1.00 30.07 90 GLY A N 1
ATOM 745 C CA . GLY A 1 93 ? -15.046 15.514 4.853 1.00 31.38 90 GLY A CA 1
ATOM 746 C C . GLY A 1 93 ? -14.465 16.909 4.782 1.00 32.06 90 GLY A C 1
ATOM 747 O O . GLY A 1 93 ? -14.158 17.421 3.702 1.00 32.94 90 GLY A O 1
ATOM 748 N N . CYS A 1 94 ? -14.309 17.505 5.955 1.00 32.97 91 CYS A N 1
ATOM 749 C CA . CYS A 1 94 ? -13.845 18.877 6.124 1.00 32.02 91 CYS A CA 1
ATOM 750 C C . CYS A 1 94 ? -12.401 19.146 5.643 1.00 30.64 91 CYS A C 1
ATOM 751 O O . CYS A 1 94 ? -12.080 20.243 5.173 1.00 30.88 91 CYS A O 1
ATOM 754 N N . VAL A 1 95 ? -11.539 18.148 5.790 1.00 28.40 92 VAL A N 1
ATOM 755 C CA . VAL A 1 95 ? -10.168 18.202 5.290 1.00 26.23 92 VAL A CA 1
ATOM 756 C C . VAL A 1 95 ? -10.040 17.120 4.219 1.00 24.93 92 VAL A C 1
ATOM 757 O O . VAL A 1 95 ? -10.590 16.031 4.375 1.00 24.22 92 VAL A O 1
ATOM 761 N N . LYS A 1 96 ? -9.339 17.425 3.129 1.00 23.77 93 LYS A N 1
ATOM 762 C CA . LYS A 1 96 ? -8.942 16.397 2.165 1.00 23.94 93 LYS A CA 1
ATOM 763 C C . LYS A 1 96 ? -7.534 15.954 2.533 1.00 23.87 93 LYS A C 1
ATOM 764 O O . LYS A 1 96 ? -6.646 16.780 2.713 1.00 24.00 93 LYS A O 1
ATOM 770 N N . TRP A 1 97 ? -7.327 14.651 2.664 1.00 24.12 94 TRP A N 1
ATOM 771 C CA . TRP A 1 97 ? -6.054 14.145 3.162 1.00 23.60 94 TRP A CA 1
ATOM 772 C C . TRP A 1 97 ? -5.197 13.640 2.003 1.00 23.52 94 TRP A C 1
ATOM 773 O O . TRP A 1 97 ? -5.210 12.443 1.716 1.00 23.75 94 TRP A O 1
ATOM 784 N N . ASN A 1 98 ? -4.460 14.558 1.358 1.00 22.49 95 ASN A N 1
ATOM 785 C CA . ASN A 1 98 ? -3.716 14.295 0.121 1.00 22.09 95 ASN A CA 1
ATOM 786 C C . ASN A 1 98 ? -2.312 13.725 0.364 1.00 21.42 95 ASN A C 1
ATOM 787 O O . ASN A 1 98 ? -1.299 14.276 -0.102 1.00 21.04 95 ASN A O 1
ATOM 792 N N . VAL A 1 99 ? -2.271 12.616 1.091 1.00 20.86 96 VAL A N 1
ATOM 793 C CA . VAL A 1 99 ? -1.023 11.916 1.372 1.00 20.96 96 VAL A CA 1
ATOM 794 C C . VAL A 1 99 ? -1.213 10.431 1.093 1.00 21.57 96 VAL A C 1
ATOM 795 O O . VAL A 1 99 ? -2.333 9.980 0.818 1.00 22.06 96 VAL A O 1
ATOM 799 N N . LYS A 1 100 ? -0.132 9.665 1.168 1.00 22.49 97 LYS A N 1
ATOM 800 C CA . LYS A 1 100 ? -0.177 8.256 0.778 1.00 23.68 97 LYS A CA 1
ATOM 801 C C . LYS A 1 100 ? -1.060 7.366 1.650 1.00 24.34 97 LYS A C 1
ATOM 802 O O . LYS A 1 100 ? -1.841 6.563 1.127 1.00 25.29 97 LYS A O 1
ATOM 808 N N . ASN A 1 101 ? -0.952 7.507 2.967 1.00 24.20 98 ASN A N 1
ATOM 809 C CA . ASN A 1 101 ? -1.810 6.747 3.880 1.00 24.11 98 ASN A CA 1
ATOM 810 C C . ASN A 1 101 ? -2.250 7.606 5.047 1.00 22.75 98 ASN A C 1
ATOM 811 O O . ASN A 1 101 ? -1.586 7.633 6.091 1.00 21.66 98 ASN A O 1
ATOM 816 N N . PRO A 1 102 ? -3.366 8.327 4.868 1.00 21.86 99 PRO A N 1
ATOM 817 C CA . PRO A 1 102 ? -3.889 9.202 5.911 1.00 21.26 99 PRO A CA 1
ATOM 818 C C . PRO A 1 102 ? -4.054 8.538 7.272 1.00 20.85 99 PRO A C 1
ATOM 819 O O . PRO A 1 102 ? -3.904 9.210 8.286 1.00 21.18 99 PRO A O 1
ATOM 823 N N . SER A 1 103 ? -4.341 7.236 7.303 1.00 20.39 100 SER A N 1
ATOM 824 C CA . SER A 1 103 ? -4.546 6.528 8.577 1.00 20.77 100 SER A CA 1
ATOM 825 C C . SER A 1 103 ? -3.295 6.540 9.474 1.00 20.17 100 SER A C 1
ATOM 826 O O . SER A 1 103 ? -3.389 6.308 10.689 1.00 20.98 100 SER A O 1
ATOM 829 N N . GLU A 1 104 ? -2.143 6.819 8.875 1.00 19.34 101 GLU A N 1
ATOM 830 C CA . GLU A 1 104 ? -0.864 6.770 9.589 1.00 19.45 101 GLU A CA 1
ATOM 831 C C . GLU A 1 104 ? -0.448 8.135 10.136 1.00 18.17 101 GLU A C 1
ATOM 832 O O . GLU A 1 104 ? 0.501 8.225 10.922 1.00 18.34 101 GLU A O 1
ATOM 838 N N . VAL A 1 105 ? -1.158 9.181 9.724 1.00 16.39 102 VAL A N 1
ATOM 839 C CA . VAL A 1 105 ? -0.891 10.532 10.226 1.00 15.35 102 VAL A CA 1
ATOM 840 C C . VAL A 1 105 ? -1.221 10.569 11.724 1.00 14.61 102 VAL A C 1
ATOM 841 O O . VAL A 1 105 ? -2.278 10.095 12.164 1.00 15.29 102 VAL A O 1
ATOM 845 N N . GLY A 1 106 ? -0.305 11.116 12.511 1.00 13.62 103 GLY A N 1
ATOM 846 C CA . GLY A 1 106 ? -0.506 11.155 13.965 1.00 13.31 103 GLY A CA 1
ATOM 847 C C . GLY A 1 106 ? -1.775 11.909 14.304 1.00 13.24 103 GLY A C 1
ATOM 848 O O . GLY A 1 106 ? -2.077 12.928 13.694 1.00 13.45 103 GLY A O 1
ATOM 849 N N . ALA A 1 107 ? -2.530 11.405 15.284 1.00 12.50 104 ALA A N 1
ATOM 850 C CA . ALA A 1 107 ? -3.783 12.035 15.687 1.00 12.19 104 ALA A CA 1
ATOM 851 C C . ALA A 1 107 ? -3.605 13.484 16.161 1.00 12.12 104 ALA A C 1
ATOM 852 O O . ALA A 1 107 ? -4.527 14.307 16.001 1.00 13.17 104 ALA A O 1
ATOM 854 N N . ASP A 1 108 ? -2.438 13.798 16.732 1.00 12.39 105 ASP A N 1
ATOM 855 C CA . ASP A 1 108 ? -2.197 15.180 17.151 1.00 12.56 105 ASP A CA 1
ATOM 856 C C . ASP A 1 108 ? -2.089 16.083 15.936 1.00 12.33 105 ASP A C 1
ATOM 857 O O . ASP A 1 108 ? -2.586 17.216 15.956 1.00 12.65 105 ASP A O 1
ATOM 862 N N . ARG A 1 109 ? -1.444 15.587 14.877 1.00 12.70 106 ARG A N 1
ATOM 863 C CA . ARG A 1 109 ? -1.356 16.354 13.629 1.00 12.50 106 ARG A CA 1
ATOM 864 C C . ARG A 1 109 ? -2.730 16.550 12.996 1.00 12.79 106 ARG A C 1
ATOM 865 O O . ARG A 1 109 ? -3.054 17.650 12.544 1.00 12.81 106 ARG A O 1
ATOM 873 N N . VAL A 1 110 ? -3.540 15.494 12.989 1.00 12.71 107 VAL A N 1
ATOM 874 C CA . VAL A 1 110 ? -4.928 15.582 12.502 1.00 13.09 107 VAL A CA 1
ATOM 875 C C . VAL A 1 110 ? -5.688 16.648 13.290 1.00 13.20 107 VAL A C 1
ATOM 876 O O . VAL A 1 110 ? -6.318 17.536 12.712 1.00 14.50 107 VAL A O 1
ATOM 880 N N . ALA A 1 111 ? -5.595 16.596 14.613 1.00 13.35 108 ALA A N 1
ATOM 881 C CA . ALA A 1 111 ? -6.262 17.596 15.436 1.00 13.07 108 ALA A CA 1
ATOM 882 C C . ALA A 1 111 ? -5.768 19.011 15.088 1.00 13.44 108 ALA A C 1
ATOM 883 O O . ALA A 1 111 ? -6.579 19.928 14.932 1.00 13.80 108 ALA A O 1
ATOM 885 N N . ASN A 1 112 ? -4.456 19.178 14.914 1.00 12.85 109 ASN A N 1
ATOM 886 C CA . ASN A 1 112 ? -3.918 20.508 14.553 1.00 13.72 109 ASN A CA 1
ATOM 887 C C . ASN A 1 112 ? -4.508 21.007 13.247 1.00 14.31 109 ASN A C 1
ATOM 888 O O . ASN A 1 112 ? -4.897 22.177 13.149 1.00 14.54 109 ASN A O 1
ATOM 893 N N . VAL A 1 113 ? -4.594 20.118 12.259 1.00 13.91 110 VAL A N 1
ATOM 894 C CA . VAL A 1 113 ? -5.069 20.514 10.933 1.00 15.43 110 VAL A CA 1
ATOM 895 C C . VAL A 1 113 ? -6.566 20.847 11.016 1.00 15.63 110 VAL A C 1
ATOM 896 O O . VAL A 1 113 ? -7.023 21.849 10.466 1.00 15.94 110 VAL A O 1
ATOM 900 N N . VAL A 1 114 ? -7.329 20.016 11.722 1.00 15.61 111 VAL A N 1
ATOM 901 C CA . VAL A 1 114 ? -8.765 20.272 11.906 1.00 15.76 111 VAL A CA 1
ATOM 902 C C . VAL A 1 114 ? -8.993 21.618 12.593 1.00 16.07 111 VAL A C 1
ATOM 903 O O . VAL A 1 114 ? -9.846 22.404 12.167 1.00 17.50 111 VAL A O 1
ATOM 907 N N . ALA A 1 115 ? -8.227 21.905 13.645 1.00 15.71 112 ALA A N 1
ATOM 908 C CA . ALA A 1 115 ? -8.417 23.163 14.363 1.00 16.40 112 ALA A CA 1
ATOM 909 C C . ALA A 1 115 ? -8.067 24.312 13.438 1.00 16.84 112 ALA A C 1
ATOM 910 O O . ALA A 1 115 ? -8.761 25.339 13.443 1.00 17.58 112 ALA A O 1
ATOM 912 N N . PHE A 1 116 ? -7.010 24.148 12.637 1.00 16.80 113 PHE A N 1
ATOM 913 C CA . PHE A 1 116 ? -6.572 25.240 11.755 1.00 17.68 113 PHE A CA 1
ATOM 914 C C . PHE A 1 116 ? -7.653 25.581 10.721 1.00 18.73 113 PHE A C 1
ATOM 915 O O . PHE A 1 116 ? -8.027 26.754 10.545 1.00 18.93 113 PHE A O 1
ATOM 923 N N . VAL A 1 117 ? -8.166 24.556 10.057 1.00 18.90 114 VAL A N 1
ATOM 924 C CA . VAL A 1 117 ? -9.207 24.751 9.042 1.00 20.21 114 VAL A CA 1
ATOM 925 C C . VAL A 1 117 ? -10.498 25.338 9.646 1.00 20.85 114 VAL A C 1
ATOM 926 O O . VAL A 1 117 ? -11.170 26.146 9.001 1.00 21.84 114 VAL A O 1
ATOM 930 N N . LYS A 1 118 ? -10.836 24.954 10.877 1.00 20.88 115 LYS A N 1
ATOM 931 C CA . LYS A 1 118 ? -12.052 25.468 11.519 1.00 22.12 115 LYS A CA 1
ATOM 932 C C . LYS A 1 118 ? -11.886 26.922 11.954 1.00 22.75 115 LYS A C 1
ATOM 933 O O . LYS A 1 118 ? -12.815 27.730 11.820 1.00 23.91 115 LYS A O 1
ATOM 939 N N . GLU A 1 119 ? -10.708 27.272 12.470 1.00 22.17 116 GLU A N 1
ATOM 940 C CA . GLU A 1 119 ? -10.534 28.559 13.152 1.00 23.17 116 GLU A CA 1
ATOM 941 C C . GLU A 1 119 ? -9.768 29.621 12.376 1.00 23.00 116 GLU A C 1
ATOM 942 O O . GLU A 1 119 ? -10.013 30.823 12.573 1.00 23.57 116 GLU A O 1
ATOM 948 N N . TYR A 1 120 ? -8.851 29.192 11.507 1.00 22.86 117 TYR A N 1
ATOM 949 C CA . TYR A 1 120 ? -7.885 30.111 10.896 1.00 23.42 117 TYR A CA 1
ATOM 950 C C . TYR A 1 120 ? -7.931 30.230 9.380 1.00 23.96 117 TYR A C 1
ATOM 951 O O . TYR A 1 120 ? -7.590 31.291 8.843 1.00 25.86 117 TYR A O 1
ATOM 960 N N . GLY A 1 121 ? -8.337 29.169 8.690 1.00 23.42 118 GLY A N 1
ATOM 961 C CA . GLY A 1 121 ? -8.453 29.243 7.233 1.00 23.47 118 GLY A CA 1
ATOM 962 C C . GLY A 1 121 ? -8.041 27.987 6.501 1.00 23.40 118 GLY A C 1
ATOM 963 O O . GLY A 1 121 ? -7.693 26.986 7.122 1.00 23.25 118 GLY A O 1
ATOM 964 N N . LYS A 1 122 ? -8.072 28.055 5.172 1.00 23.10 119 LYS A N 1
ATOM 965 C CA . LYS A 1 122 ? -7.835 26.895 4.314 1.00 23.04 119 LYS A CA 1
ATOM 966 C C . LYS A 1 122 ? -6.364 26.699 3.939 1.00 21.95 119 LYS A C 1
ATOM 967 O O . LYS A 1 122 ? -6.009 25.690 3.336 1.00 21.72 119 LYS A O 1
ATOM 973 N N . ASN A 1 123 ? -5.526 27.673 4.284 1.00 21.25 120 ASN A N 1
ATOM 974 C CA . ASN A 1 123 ? -4.136 27.691 3.854 1.00 20.75 120 ASN A CA 1
ATOM 975 C C . ASN A 1 123 ? -3.196 28.054 4.990 1.00 20.08 120 ASN A C 1
ATOM 976 O O . ASN A 1 123 ? -3.273 29.145 5.540 1.00 21.03 120 ASN A O 1
ATOM 981 N N . GLY A 1 124 ? -2.290 27.154 5.347 1.00 19.42 121 GLY A N 1
ATOM 982 C CA . GLY A 1 124 ? -1.346 27.507 6.395 1.00 18.48 121 GLY A CA 1
ATOM 983 C C . GLY A 1 124 ? -0.306 26.448 6.641 1.00 17.95 121 GLY A C 1
ATOM 984 O O . GLY A 1 124 ? -0.372 25.342 6.087 1.00 17.55 121 GLY A O 1
ATOM 985 N N . ILE A 1 125 ? 0.674 26.819 7.458 1.00 17.53 122 ILE A N 1
ATOM 986 C CA . ILE A 1 125 ? 1.745 25.906 7.853 1.00 17.48 122 ILE A CA 1
ATOM 987 C C . ILE A 1 125 ? 1.721 25.837 9.371 1.00 16.61 122 ILE A C 1
ATOM 988 O O . ILE A 1 125 ? 1.756 26.859 10.039 1.00 17.48 122 ILE A O 1
ATOM 993 N N . ILE A 1 126 ? 1.647 24.618 9.910 1.00 14.73 123 ILE A N 1
ATOM 994 C CA . ILE A 1 126 ? 1.545 24.423 11.344 1.00 15.08 123 ILE A CA 1
ATOM 995 C C . ILE A 1 126 ? 2.864 23.842 11.860 1.00 14.65 123 ILE A C 1
ATOM 996 O O . ILE A 1 126 ? 3.363 22.834 11.335 1.00 15.48 123 ILE A O 1
ATOM 1001 N N . ILE A 1 127 ? 3.435 24.498 12.865 1.00 14.52 124 ILE A N 1
ATOM 1002 C CA . ILE A 1 127 ? 4.653 24.012 13.529 1.00 15.48 124 ILE A CA 1
ATOM 1003 C C . ILE A 1 127 ? 4.274 23.620 14.953 1.00 15.04 124 ILE A C 1
ATOM 1004 O O . ILE A 1 127 ? 3.825 24.460 15.733 1.00 15.96 124 ILE A O 1
ATOM 1009 N N . ASP A 1 128 ? 4.471 22.343 15.294 1.00 14.93 125 ASP A N 1
ATOM 1010 C CA . ASP A 1 128 ? 4.130 21.870 16.625 1.00 14.54 125 ASP A CA 1
ATOM 1011 C C . ASP A 1 128 ? 5.386 21.306 17.281 1.00 14.28 125 ASP A C 1
ATOM 1012 O O . ASP A 1 128 ? 5.889 20.244 16.913 1.00 15.38 125 ASP A O 1
ATOM 1017 N N . MET A 1 129 ? 5.908 22.059 18.241 1.00 14.46 126 MET A N 1
ATOM 1018 C CA . MET A 1 129 ? 7.159 21.706 18.908 1.00 14.80 126 MET A CA 1
ATOM 1019 C C . MET A 1 129 ? 6.877 20.901 20.162 1.00 14.05 126 MET A C 1
ATOM 1020 O O . MET A 1 129 ? 6.596 21.459 21.221 1.00 14.74 126 MET A O 1
ATOM 1025 N N . GLY A 1 130 ? 6.941 19.574 20.016 1.00 14.32 127 GLY A N 1
ATOM 1026 C CA . GLY A 1 130 ? 6.694 18.664 21.126 1.00 14.66 127 GLY A CA 1
ATOM 1027 C C . GLY A 1 130 ? 7.835 17.667 21.247 1.00 14.40 127 GLY A C 1
ATOM 1028 O O . GLY A 1 130 ? 9.012 17.998 21.002 1.00 14.11 127 GLY A O 1
ATOM 1029 N N . THR A 1 131 ? 7.495 16.434 21.629 1.00 14.35 128 THR A N 1
ATOM 1030 C CA . THR A 1 131 ? 8.495 15.373 21.755 1.00 13.79 128 THR A CA 1
ATOM 1031 C C . THR A 1 131 ? 9.258 15.302 20.437 1.00 13.38 128 THR A C 1
ATOM 1032 O O . THR A 1 131 ? 10.505 15.282 20.422 1.00 12.93 128 THR A O 1
ATOM 1036 N N . ALA A 1 132 ? 8.495 15.298 19.344 1.00 13.46 129 ALA A N 1
ATOM 1037 C CA . ALA A 1 132 ? 9.040 15.587 18.024 1.00 13.58 129 ALA A CA 1
ATOM 1038 C C . ALA A 1 132 ? 8.491 16.947 17.627 1.00 13.75 129 ALA A C 1
ATOM 1039 O O . ALA A 1 132 ? 7.485 17.401 18.185 1.00 14.80 129 ALA A O 1
ATOM 1041 N N . THR A 1 133 ? 9.160 17.591 16.678 1.00 13.87 130 THR A N 1
ATOM 1042 C CA . THR A 1 133 ? 8.635 18.822 16.092 1.00 14.69 130 THR A CA 1
ATOM 1043 C C . THR A 1 133 ? 8.064 18.458 14.728 1.00 14.61 130 THR A C 1
ATOM 1044 O O . THR A 1 133 ? 8.763 17.883 13.892 1.00 16.02 130 THR A O 1
ATOM 1048 N N . THR A 1 134 ? 6.789 18.769 14.527 1.00 14.73 131 THR A N 1
ATOM 1049 C CA . THR A 1 134 ? 6.145 18.483 13.251 1.00 14.89 131 THR A CA 1
ATOM 1050 C C . THR A 1 134 ? 5.896 19.756 12.464 1.00 15.43 131 THR A C 1
ATOM 1051 O O . THR A 1 134 ? 5.690 20.820 13.045 1.00 15.85 131 THR A O 1
ATOM 1055 N N . VAL A 1 135 ? 5.991 19.631 11.142 1.00 15.29 132 VAL A N 1
ATOM 1056 C CA . VAL A 1 135 ? 5.531 20.669 10.218 1.00 15.93 132 VAL A CA 1
ATOM 1057 C C . VAL A 1 135 ? 4.394 20.057 9.424 1.00 15.77 132 VAL A C 1
ATOM 1058 O O . VAL A 1 135 ? 4.539 18.941 8.920 1.00 15.52 132 VAL A O 1
ATOM 1062 N N . ASP A 1 136 ? 3.264 20.764 9.353 1.00 16.11 133 ASP A N 1
ATOM 1063 C CA . ASP A 1 136 ? 2.086 20.271 8.626 1.00 16.67 133 ASP A CA 1
ATOM 1064 C C . ASP A 1 136 ? 1.629 21.345 7.654 1.00 16.76 133 ASP A C 1
ATOM 1065 O O . ASP A 1 136 ? 1.488 22.504 8.032 1.00 16.59 133 ASP A O 1
ATOM 1070 N N . LEU A 1 137 ? 1.403 20.938 6.411 1.00 16.30 134 LEU A N 1
ATOM 1071 C CA . LEU A 1 137 ? 0.983 21.854 5.359 1.00 16.69 134 LEU A CA 1
ATOM 1072 C C . LEU A 1 137 ? -0.459 21.619 4.939 1.00 16.72 134 LEU A C 1
ATOM 1073 O O . LEU A 1 137 ? -0.822 20.502 4.588 1.00 16.68 134 LEU A O 1
ATOM 1078 N N . VAL A 1 138 ? -1.247 22.690 4.961 1.00 17.31 135 VAL A N 1
ATOM 1079 C CA . VAL A 1 138 ? -2.631 22.658 4.484 1.00 18.26 135 VAL A CA 1
ATOM 1080 C C . VAL A 1 138 ? -2.788 23.725 3.405 1.00 18.35 135 VAL A C 1
ATOM 1081 O O . VAL A 1 138 ? -2.489 24.895 3.642 1.00 18.15 135 VAL A O 1
ATOM 1085 N N . VAL A 1 139 ? -3.248 23.307 2.223 1.00 19.04 136 VAL A N 1
ATOM 1086 C CA . VAL A 1 139 ? -3.375 24.205 1.061 1.00 20.07 136 VAL A CA 1
ATOM 1087 C C . VAL A 1 139 ? -4.766 24.006 0.484 1.00 20.19 136 VAL A C 1
ATOM 1088 O O . VAL A 1 139 ? -5.138 22.891 0.118 1.00 19.90 136 VAL A O 1
ATOM 1092 N N . ASN A 1 140 ? -5.527 25.093 0.415 1.00 21.36 137 ASN A N 1
ATOM 1093 C CA . ASN A 1 140 ? -6.922 25.036 -0.046 1.00 22.13 137 ASN A CA 1
ATOM 1094 C C . ASN A 1 140 ? -7.738 23.917 0.613 1.00 22.33 137 ASN A C 1
ATOM 1095 O O . ASN A 1 140 ? -8.527 23.221 -0.039 1.00 22.86 137 ASN A O 1
ATOM 1100 N N . GLY A 1 141 ? -7.532 23.747 1.916 1.00 21.56 138 GLY A N 1
ATOM 1101 C CA . GLY A 1 141 ? -8.255 22.754 2.696 1.00 21.66 138 GLY A CA 1
ATOM 1102 C C . GLY A 1 141 ? -7.790 21.320 2.473 1.00 20.95 138 GLY A C 1
ATOM 1103 O O . GLY A 1 141 ? -8.443 20.385 2.936 1.00 21.69 138 GLY A O 1
ATOM 1104 N N . SER A 1 142 ? -6.668 21.152 1.770 1.00 20.82 139 SER A N 1
ATOM 1105 C CA . SER A 1 142 ? -6.062 19.844 1.534 1.00 20.43 139 SER A CA 1
ATOM 1106 C C . SER A 1 142 ? -4.807 19.692 2.406 1.00 19.49 139 SER A C 1
ATOM 1107 O O . SER A 1 142 ? -3.910 20.531 2.353 1.00 19.33 139 SER A O 1
ATOM 1110 N N . TYR A 1 143 ? -4.765 18.643 3.226 1.00 18.03 140 TYR A N 1
ATOM 1111 C CA . TYR A 1 143 ? -3.539 18.310 3.953 1.00 17.34 140 TYR A CA 1
ATOM 1112 C C . TYR A 1 143 ? -2.552 17.706 2.963 1.00 17.35 140 TYR A C 1
ATOM 1113 O O . TYR A 1 143 ? -2.841 16.687 2.308 1.00 17.07 140 TYR A O 1
ATOM 1122 N N . GLU A 1 144 ? -1.379 18.326 2.871 1.00 16.64 141 GLU A N 1
ATOM 1123 C CA . GLU A 1 144 ? -0.414 17.993 1.831 1.00 17.54 141 GLU A CA 1
ATOM 1124 C C . GLU A 1 144 ? 0.761 17.157 2.325 1.00 17.59 141 GLU A C 1
ATOM 1125 O O . GLU A 1 144 ? 1.529 16.614 1.534 1.00 18.48 141 GLU A O 1
ATOM 1131 N N . GLY A 1 145 ? 0.882 17.044 3.646 1.00 17.22 142 GLY A N 1
ATOM 1132 C CA . GLY A 1 145 ? 2.013 16.334 4.232 1.00 17.00 142 GLY A CA 1
ATOM 1133 C C . GLY A 1 145 ? 2.843 17.260 5.088 1.00 16.25 142 GLY A C 1
ATOM 1134 O O . GLY A 1 145 ? 2.365 18.299 5.540 1.00 16.97 142 GLY A O 1
ATOM 1135 N N . GLY A 1 146 ? 4.102 16.907 5.305 1.00 15.76 143 GLY A N 1
ATOM 1136 C CA . GLY A 1 146 ? 4.959 17.778 6.108 1.00 15.68 143 GLY A CA 1
ATOM 1137 C C . GLY A 1 146 ? 6.312 17.187 6.424 1.00 15.49 143 GLY A C 1
ATOM 1138 O O . GLY A 1 146 ? 6.904 16.487 5.611 1.00 15.92 143 GLY A O 1
ATOM 1139 N N . ALA A 1 147 ? 6.777 17.458 7.647 1.00 14.48 144 ALA A N 1
ATOM 1140 C CA . ALA A 1 147 ? 8.090 17.013 8.093 1.00 13.98 144 ALA A CA 1
ATOM 1141 C C . ALA A 1 147 ? 8.011 16.636 9.560 1.00 13.22 144 ALA A C 1
ATOM 1142 O O . ALA A 1 147 ? 7.147 17.130 10.287 1.00 14.00 144 ALA A O 1
ATOM 1144 N N . ILE A 1 148 ? 8.917 15.751 9.973 1.00 12.05 145 ILE A N 1
ATOM 1145 C CA . ILE A 1 148 ? 9.060 15.402 11.387 1.00 12.65 145 ILE A CA 1
ATOM 1146 C C . ILE A 1 148 ? 10.544 15.557 11.731 1.00 12.60 145 ILE A C 1
ATOM 1147 O O . ILE A 1 148 ? 11.396 15.015 11.036 1.00 12.83 145 ILE A O 1
ATOM 1152 N N . LEU A 1 149 ? 10.814 16.289 12.815 1.00 13.10 146 LEU A N 1
ATOM 1153 C CA . LEU A 1 149 ? 12.173 16.516 13.322 1.00 13.84 146 LEU A CA 1
ATOM 1154 C C . LEU A 1 149 ? 12.197 16.049 14.778 1.00 13.33 146 LEU A C 1
ATOM 1155 O O . LEU A 1 149 ? 11.168 16.079 15.451 1.00 14.07 146 LEU A O 1
ATOM 1160 N N . PRO A 1 150 ? 13.374 15.649 15.282 1.00 13.37 147 PRO A N 1
ATOM 1161 C CA . PRO A 1 150 ? 13.445 15.418 16.721 1.00 12.53 147 PRO A CA 1
ATOM 1162 C C . PRO A 1 150 ? 13.149 16.714 17.457 1.00 12.46 147 PRO A C 1
ATOM 1163 O O . PRO A 1 150 ? 13.532 17.781 16.981 1.00 13.87 147 PRO A O 1
ATOM 1167 N N . GLY A 1 151 ? 12.489 16.618 18.611 1.00 12.18 148 GLY A N 1
ATOM 1168 C CA . GLY A 1 151 ? 12.212 17.791 19.432 1.00 12.63 148 GLY A CA 1
ATOM 1169 C C . GLY A 1 151 ? 13.462 18.289 20.131 1.00 12.41 148 GLY A C 1
ATOM 1170 O O . GLY A 1 151 ? 14.499 17.613 20.128 1.00 12.75 148 GLY A O 1
ATOM 1171 N N . PHE A 1 152 ? 13.379 19.459 20.760 1.00 13.56 149 PHE A N 1
ATOM 1172 C CA . PHE A 1 152 ? 14.590 20.033 21.350 1.00 13.21 149 PHE A CA 1
ATOM 1173 C C . PHE A 1 152 ? 15.135 19.123 22.449 1.00 12.62 149 PHE A C 1
ATOM 1174 O O . PHE A 1 152 ? 16.333 18.825 22.467 1.00 13.24 149 PHE A O 1
ATOM 1182 N N . PHE A 1 153 ? 14.271 18.702 23.382 1.00 12.64 150 PHE A N 1
ATOM 1183 C CA . PHE A 1 153 ? 14.777 17.866 24.460 1.00 13.11 150 PHE A CA 1
ATOM 1184 C C . PHE A 1 153 ? 15.292 16.532 23.920 1.00 12.78 150 PHE A C 1
ATOM 1185 O O . PHE A 1 153 ? 16.352 16.032 24.326 1.00 13.10 150 PHE A O 1
ATOM 1193 N N . MET A 1 154 ? 14.546 15.952 22.987 1.00 12.29 151 MET A N 1
ATOM 1194 C CA . MET A 1 154 ? 14.991 14.714 22.329 1.00 12.37 151 MET A CA 1
ATOM 1195 C C . MET A 1 154 ? 16.422 14.854 21.773 1.00 12.20 151 MET A C 1
ATOM 1196 O O . MET A 1 154 ? 17.250 13.933 21.898 1.00 12.60 151 MET A O 1
ATOM 1201 N N . MET A 1 155 ? 16.716 16.008 21.163 1.00 12.32 152 MET A N 1
ATOM 1202 C CA . MET A 1 155 ? 18.049 16.240 20.624 1.00 12.69 152 MET A CA 1
ATOM 1203 C C . MET A 1 155 ? 19.118 16.337 21.712 1.00 11.84 152 MET A C 1
ATOM 1204 O O . MET A 1 155 ? 20.138 15.656 21.624 1.00 11.70 152 MET A O 1
ATOM 1209 N N . VAL A 1 156 ? 18.919 17.186 22.730 1.00 12.42 153 VAL A N 1
ATOM 1210 C CA . VAL A 1 156 ? 19.951 17.271 23.786 1.00 12.46 153 VAL A CA 1
ATOM 1211 C C . VAL A 1 156 ? 20.141 15.930 24.513 1.00 12.38 153 VAL A C 1
ATOM 1212 O O . VAL A 1 156 ? 21.263 15.549 24.852 1.00 12.80 153 VAL A O 1
ATOM 1216 N N . HIS A 1 157 ? 19.043 15.213 24.741 1.00 12.25 154 HIS A N 1
ATOM 1217 C CA . HIS A 1 157 ? 19.130 13.898 25.356 1.00 13.38 154 HIS A CA 1
ATOM 1218 C C . HIS A 1 157 ? 19.881 12.902 24.470 1.00 12.73 154 HIS A C 1
ATOM 1219 O O . HIS A 1 157 ? 20.692 12.102 24.963 1.00 12.61 154 HIS A O 1
ATOM 1226 N N . SER A 1 158 ? 19.650 12.964 23.155 1.00 11.43 155 SER A N 1
ATOM 1227 C CA . SER A 1 158 ? 20.333 12.035 22.265 1.00 11.29 155 SER A CA 1
ATOM 1228 C C . SER A 1 158 ? 21.853 12.248 22.256 1.00 10.52 155 SER A C 1
ATOM 1229 O O . SER A 1 158 ? 22.631 11.299 22.188 1.00 11.31 155 SER A O 1
ATOM 1232 N N . LEU A 1 159 ? 22.271 13.512 22.358 1.00 11.12 156 LEU A N 1
ATOM 1233 C CA . LEU A 1 159 ? 23.701 13.843 22.422 1.00 10.54 156 LEU A CA 1
ATOM 1234 C C . LEU A 1 159 ? 24.334 13.360 23.710 1.00 11.77 156 LEU A C 1
ATOM 1235 O O . LEU A 1 159 ? 25.469 12.862 23.707 1.00 13.12 156 LEU A O 1
ATOM 1240 N N . PHE A 1 160 ? 23.599 13.529 24.807 1.00 12.51 157 PHE A N 1
ATOM 1241 C CA . PHE A 1 160 ? 24.044 13.014 26.098 1.00 12.37 157 PHE A CA 1
ATOM 1242 C C . PHE A 1 160 ? 24.191 11.491 26.103 1.00 12.70 157 PHE A C 1
ATOM 1243 O O . PHE A 1 160 ? 25.250 10.971 26.453 1.00 13.12 157 PHE A O 1
ATOM 1251 N N . ARG A 1 161 ? 23.138 10.778 25.731 1.00 12.89 158 ARG A N 1
ATOM 1252 C CA . ARG A 1 161 ? 23.135 9.305 25.827 1.00 13.77 158 ARG A CA 1
ATOM 1253 C C . ARG A 1 161 ? 24.026 8.669 24.771 1.00 13.89 158 ARG A C 1
ATOM 1254 O O . ARG A 1 161 ? 24.531 7.561 24.946 1.00 15.16 158 ARG A O 1
ATOM 1262 N N . GLY A 1 162 ? 24.175 9.355 23.643 1.00 12.79 159 GLY A N 1
ATOM 1263 C CA . GLY A 1 162 ? 24.874 8.791 22.492 1.00 12.75 159 GLY A CA 1
ATOM 1264 C C . GLY A 1 162 ? 26.348 9.111 22.389 1.00 13.05 159 GLY A C 1
ATOM 1265 O O . GLY A 1 162 ? 27.004 8.708 21.424 1.00 13.95 159 GLY A O 1
ATOM 1266 N N . THR A 1 163 ? 26.889 9.847 23.354 1.00 12.32 160 THR A N 1
ATOM 1267 C CA . THR A 1 163 ? 28.320 10.108 23.348 1.00 12.60 160 THR A CA 1
ATOM 1268 C C . THR A 1 163 ? 28.893 9.897 24.738 1.00 13.20 160 THR A C 1
ATOM 1269 O O . THR A 1 163 ? 28.167 9.911 25.757 1.00 13.65 160 THR A O 1
ATOM 1273 N N . ALA A 1 164 ? 30.210 9.738 24.783 1.00 13.35 161 ALA A N 1
ATOM 1274 C CA . ALA A 1 164 ? 30.893 9.577 26.060 1.00 13.71 161 ALA A CA 1
ATOM 1275 C C . ALA A 1 164 ? 31.026 10.888 26.811 1.00 14.05 161 ALA A C 1
ATOM 1276 O O . ALA A 1 164 ? 30.763 10.944 28.019 1.00 14.43 161 ALA A O 1
ATOM 1278 N N . LYS A 1 165 ? 31.382 11.960 26.100 1.00 13.65 162 LYS A N 1
ATOM 1279 C CA . LYS A 1 165 ? 31.847 13.179 26.758 1.00 14.99 162 LYS A CA 1
ATOM 1280 C C . LYS A 1 165 ? 30.805 14.261 26.951 1.00 14.35 162 LYS A C 1
ATOM 1281 O O . LYS A 1 165 ? 31.002 15.175 27.755 1.00 16.02 162 LYS A O 1
ATOM 1287 N N . LEU A 1 166 ? 29.701 14.195 26.215 1.00 13.56 163 LEU A N 1
ATOM 1288 C CA . LEU A 1 166 ? 28.765 15.318 26.251 1.00 13.17 163 LEU A CA 1
ATOM 1289 C C . LEU A 1 166 ? 27.789 15.212 27.407 1.00 13.62 163 LEU A C 1
ATOM 1290 O O . LEU A 1 166 ? 27.251 14.134 27.664 1.00 12.95 163 LEU A O 1
ATOM 1295 N N . PRO A 1 167 ? 27.553 16.336 28.086 1.00 14.16 164 PRO A N 1
ATOM 1296 C CA . PRO A 1 167 ? 26.597 16.394 29.187 1.00 14.93 164 PRO A CA 1
ATOM 1297 C C . PRO A 1 167 ? 25.184 16.594 28.656 1.00 15.36 164 PRO A C 1
ATOM 1298 O O . PRO A 1 167 ? 25.009 16.895 27.468 1.00 14.98 164 PRO A O 1
ATOM 1302 N N . LEU A 1 168 ? 24.192 16.429 29.529 1.00 14.71 165 LEU A N 1
ATOM 1303 C CA . LEU A 1 168 ? 22.816 16.799 29.220 1.00 14.60 165 LEU A CA 1
ATOM 1304 C C . LEU A 1 168 ? 22.659 18.302 29.426 1.00 15.78 165 LEU A C 1
ATOM 1305 O O . LEU A 1 168 ? 22.821 18.800 30.551 1.00 15.71 165 LEU A O 1
ATOM 1310 N N . VAL A 1 169 ? 22.352 19.018 28.344 1.00 16.14 166 VAL A N 1
ATOM 1311 C CA . VAL A 1 169 ? 22.291 20.477 28.378 1.00 16.78 166 VAL A CA 1
ATOM 1312 C C . VAL A 1 169 ? 20.847 20.973 28.473 1.00 17.80 166 VAL A C 1
ATOM 1313 O O . VAL A 1 169 ? 19.951 20.413 27.841 1.00 17.68 166 VAL A O 1
ATOM 1317 N N . GLU A 1 170 ? 20.633 22.032 29.255 1.00 18.58 167 GLU A N 1
ATOM 1318 C CA . GLU A 1 170 ? 19.312 22.662 29.317 1.00 20.00 167 GLU A CA 1
ATOM 1319 C C . GLU A 1 170 ? 18.990 23.321 27.973 1.00 19.32 167 GLU A C 1
ATOM 1320 O O . GLU A 1 170 ? 19.855 23.939 27.349 1.00 19.66 167 GLU A O 1
ATOM 1326 N N . VAL A 1 171 ? 17.747 23.164 27.524 1.00 19.12 168 VAL A N 1
ATOM 1327 C CA . VAL A 1 171 ? 17.306 23.782 26.280 1.00 19.07 168 VAL A CA 1
ATOM 1328 C C . VAL A 1 171 ? 17.140 25.282 26.476 1.00 19.85 168 VAL A C 1
ATOM 1329 O O . VAL A 1 171 ? 16.230 25.721 27.176 1.00 20.68 168 VAL A O 1
ATOM 1333 N N . LYS A 1 172 ? 18.036 26.044 25.858 1.00 19.88 169 LYS A N 1
ATOM 1334 C CA . LYS A 1 172 ? 18.033 27.516 25.928 1.00 21.26 169 LYS A CA 1
ATOM 1335 C C . LYS A 1 172 ? 18.722 28.014 24.662 1.00 20.71 169 LYS A C 1
ATOM 1336 O O . LYS A 1 172 ? 19.775 27.509 24.313 1.00 19.99 169 LYS A O 1
ATOM 1342 N N . PRO A 1 173 ? 18.115 28.982 23.944 1.00 19.89 170 PRO A N 1
ATOM 1343 C CA . PRO A 1 173 ? 18.722 29.476 22.705 1.00 19.95 170 PRO A CA 1
ATOM 1344 C C . PRO A 1 173 ? 20.106 30.083 22.906 1.00 20.49 170 PRO A C 1
ATOM 1345 O O . PRO A 1 173 ? 20.402 30.607 23.984 1.00 20.62 170 PRO A O 1
ATOM 1349 N N . ALA A 1 174 ? 20.932 30.016 21.868 1.00 20.84 171 ALA A N 1
ATOM 1350 C CA . ALA A 1 174 ? 22.229 30.689 21.862 1.00 21.92 171 ALA A CA 1
ATOM 1351 C C . ALA A 1 174 ? 22.041 32.148 21.447 1.00 22.76 171 ALA A C 1
ATOM 1352 O O . ALA A 1 174 ? 21.306 32.451 20.493 1.00 23.38 171 ALA A O 1
ATOM 1354 N N . ASP A 1 175 ? 22.706 33.046 22.167 1.00 23.94 172 ASP A N 1
ATOM 1355 C CA . ASP A 1 175 ? 22.731 34.465 21.810 1.00 24.48 172 ASP A CA 1
ATOM 1356 C C . ASP A 1 175 ? 24.166 34.845 21.428 1.00 24.66 172 ASP A C 1
ATOM 1357 O O . ASP A 1 175 ? 24.700 35.878 21.843 1.00 25.11 172 ASP A O 1
ATOM 1362 N N . PHE A 1 176 ? 24.770 33.981 20.619 1.00 23.74 173 PHE A N 1
ATOM 1363 C CA . PHE A 1 176 ? 26.143 34.130 20.147 1.00 23.30 173 PHE A CA 1
ATOM 1364 C C . PHE A 1 176 ? 26.274 33.364 18.834 1.00 23.46 173 PHE A C 1
ATOM 1365 O O . PHE A 1 176 ? 25.483 32.449 18.560 1.00 23.91 173 PHE A O 1
ATOM 1373 N N . VAL A 1 177 ? 27.272 33.739 18.038 1.00 23.44 174 VAL A N 1
ATOM 1374 C CA . VAL A 1 177 ? 27.488 33.213 16.694 1.00 23.35 174 VAL A CA 1
ATOM 1375 C C . VAL A 1 177 ? 28.157 31.834 16.684 1.00 21.91 174 VAL A C 1
ATOM 1376 O O . VAL A 1 177 ? 27.895 30.998 15.809 1.00 20.71 174 VAL A O 1
ATOM 1380 N N . VAL A 1 178 ? 29.081 31.642 17.625 1.00 20.60 175 VAL A N 1
ATOM 1381 C CA . VAL A 1 178 ? 29.719 30.346 17.859 1.00 20.35 175 VAL A CA 1
ATOM 1382 C C . VAL A 1 178 ? 29.803 30.142 19.354 1.00 19.49 175 VAL A C 1
ATOM 1383 O O . VAL A 1 178 ? 29.996 31.099 20.105 1.00 19.73 175 VAL A O 1
ATOM 1387 N N . GLY A 1 179 ? 29.628 28.899 19.795 1.00 18.32 176 GLY A N 1
ATOM 1388 C CA . GLY A 1 179 ? 29.734 28.585 21.209 1.00 18.20 176 GLY A CA 1
ATOM 1389 C C . GLY A 1 179 ? 31.187 28.520 21.640 1.00 18.49 176 GLY A C 1
ATOM 1390 O O . GLY A 1 179 ? 32.049 28.088 20.863 1.00 18.02 176 GLY A O 1
ATOM 1391 N N . LYS A 1 180 ? 31.434 28.939 22.881 1.00 18.82 177 LYS A N 1
ATOM 1392 C CA . LYS A 1 180 ? 32.776 29.023 23.447 1.00 19.21 177 LYS A CA 1
ATOM 1393 C C . LYS A 1 180 ? 33.012 27.977 24.526 1.00 18.64 177 LYS A C 1
ATOM 1394 O O . LYS A 1 180 ? 34.090 27.930 25.137 1.00 18.10 177 LYS A O 1
ATOM 1400 N N . ASP A 1 181 ? 31.995 27.150 24.763 1.00 17.26 178 ASP A N 1
ATOM 1401 C CA . ASP A 1 181 ? 32.110 25.970 25.638 1.00 17.94 178 ASP A CA 1
ATOM 1402 C C . ASP A 1 181 ? 31.129 24.898 25.176 1.00 16.39 178 ASP A C 1
ATOM 1403 O O . ASP A 1 181 ? 30.322 25.127 24.265 1.00 15.49 178 ASP A O 1
ATOM 1408 N N . THR A 1 182 ? 31.216 23.712 25.768 1.00 16.45 179 THR A N 1
ATOM 1409 C CA . THR A 1 182 ? 30.436 22.584 25.271 1.00 15.80 179 THR A CA 1
ATOM 1410 C C . THR A 1 182 ? 28.941 22.870 25.315 1.00 16.00 179 THR A C 1
ATOM 1411 O O . THR A 1 182 ? 28.224 22.606 24.344 1.00 15.79 179 THR A O 1
ATOM 1415 N N . GLU A 1 183 ? 28.483 23.428 26.432 1.00 16.50 180 GLU A N 1
ATOM 1416 C CA . GLU A 1 183 ? 27.058 23.712 26.589 1.00 16.94 180 GLU A CA 1
ATOM 1417 C C . GLU A 1 183 ? 26.603 24.721 25.528 1.00 16.34 180 GLU A C 1
ATOM 1418 O O . GLU A 1 183 ? 25.574 24.539 24.868 1.00 16.08 180 GLU A O 1
ATOM 1424 N N . GLU A 1 184 ? 27.392 25.772 25.324 1.00 16.26 181 GLU A N 1
ATOM 1425 C CA . GLU A 1 184 ? 27.050 26.755 24.300 1.00 16.43 181 GLU A CA 1
ATOM 1426 C C . GLU A 1 184 ? 27.028 26.135 22.898 1.00 15.59 181 GLU A C 1
ATOM 1427 O O . GLU A 1 184 ? 26.164 26.479 22.074 1.00 16.07 181 GLU A O 1
ATOM 1433 N N . ASN A 1 185 ? 27.976 25.238 22.616 1.00 14.22 182 ASN A N 1
ATOM 1434 C CA . ASN A 1 185 ? 28.004 24.558 21.321 1.00 14.35 182 ASN A CA 1
ATOM 1435 C C . ASN A 1 185 ? 26.711 23.815 21.056 1.00 14.05 182 ASN A C 1
ATOM 1436 O O . ASN A 1 185 ? 26.154 23.866 19.953 1.00 14.39 182 ASN A O 1
ATOM 1441 N N . ILE A 1 186 ? 26.263 23.087 22.077 1.00 13.57 183 ILE A N 1
ATOM 1442 C CA . ILE A 1 186 ? 25.057 22.273 21.946 1.00 14.33 183 ILE A CA 1
ATOM 1443 C C . ILE A 1 186 ? 23.810 23.153 21.846 1.00 14.70 183 ILE A C 1
ATOM 1444 O O . ILE A 1 186 ? 22.905 22.854 21.064 1.00 15.29 183 ILE A O 1
ATOM 1449 N N . ARG A 1 187 ? 23.757 24.237 22.620 1.00 15.02 184 ARG A N 1
ATOM 1450 C CA . ARG A 1 187 ? 22.602 25.137 22.528 1.00 16.19 184 ARG A CA 1
ATOM 1451 C C . ARG A 1 187 ? 22.462 25.682 21.099 1.00 15.81 184 ARG A C 1
ATOM 1452 O O . ARG A 1 187 ? 21.370 25.682 20.512 1.00 15.99 184 ARG A O 1
ATOM 1460 N N . LEU A 1 188 ? 23.583 26.139 20.551 1.00 15.02 185 LEU A N 1
ATOM 1461 C CA . LEU A 1 188 ? 23.603 26.685 19.210 1.00 15.01 185 LEU A CA 1
ATOM 1462 C C . LEU A 1 188 ? 23.219 25.626 18.159 1.00 14.61 185 LEU A C 1
ATOM 1463 O O . LEU A 1 188 ? 22.388 25.891 17.276 1.00 15.27 185 LEU A O 1
ATOM 1468 N N . GLY A 1 189 ? 23.771 24.412 18.279 1.00 13.82 186 GLY A N 1
ATOM 1469 C CA . GLY A 1 189 ? 23.487 23.353 17.314 1.00 13.91 186 GLY A CA 1
ATOM 1470 C C . GLY A 1 189 ? 22.050 22.866 17.377 1.00 14.39 186 GLY A C 1
ATOM 1471 O O . GLY A 1 189 ? 21.403 22.667 16.358 1.00 14.89 186 GLY A O 1
ATOM 1472 N N . VAL A 1 190 ? 21.547 22.677 18.593 1.00 13.80 187 VAL A N 1
ATOM 1473 C CA . VAL A 1 190 ? 20.236 22.073 18.765 1.00 13.58 187 VAL A CA 1
ATOM 1474 C C . VAL A 1 190 ? 19.120 23.098 18.668 1.00 14.17 187 VAL A C 1
ATOM 1475 O O . VAL A 1 190 ? 18.154 22.886 17.939 1.00 14.99 187 VAL A O 1
ATOM 1479 N N . VAL A 1 191 ? 19.228 24.195 19.422 1.00 14.21 188 VAL A N 1
ATOM 1480 C CA . VAL A 1 191 ? 18.104 25.128 19.501 1.00 15.25 188 VAL A CA 1
ATOM 1481 C C . VAL A 1 191 ? 18.070 26.045 18.280 1.00 15.29 188 VAL A C 1
ATOM 1482 O O . VAL A 1 191 ? 17.133 25.975 17.487 1.00 15.30 188 VAL A O 1
ATOM 1486 N N . ASN A 1 192 ? 19.099 26.875 18.120 1.00 16.14 189 ASN A N 1
ATOM 1487 C CA . ASN A 1 192 ? 19.177 27.743 16.936 1.00 15.44 189 ASN A CA 1
ATOM 1488 C C . ASN A 1 192 ? 19.174 26.899 15.668 1.00 15.83 189 ASN A C 1
ATOM 1489 O O . ASN A 1 192 ? 18.481 27.214 14.689 1.00 17.04 189 ASN A O 1
ATOM 1494 N N . GLY A 1 193 ? 19.913 25.787 15.705 1.00 14.75 190 GLY A N 1
ATOM 1495 C CA . GLY A 1 193 ? 19.981 24.902 14.544 1.00 14.62 190 GLY A CA 1
ATOM 1496 C C . GLY A 1 193 ? 18.604 24.401 14.114 1.00 14.42 190 GLY A C 1
ATOM 1497 O O . GLY A 1 193 ? 18.294 24.385 12.926 1.00 14.59 190 GLY A O 1
ATOM 1498 N N . SER A 1 194 ? 17.790 23.954 15.077 1.00 14.73 191 SER A N 1
ATOM 1499 C CA . SER A 1 194 ? 16.448 23.444 14.765 1.00 14.60 191 SER A CA 1
ATOM 1500 C C . SER A 1 194 ? 15.549 24.536 14.219 1.00 15.31 191 SER A C 1
ATOM 1501 O O . SER A 1 194 ? 14.727 24.286 13.327 1.00 14.86 191 SER A O 1
ATOM 1504 N N . VAL A 1 195 ? 15.726 25.746 14.738 1.00 15.13 192 VAL A N 1
ATOM 1505 C CA . VAL A 1 195 ? 14.973 26.881 14.195 1.00 15.97 192 VAL A CA 1
ATOM 1506 C C . VAL A 1 195 ? 15.372 27.101 12.730 1.00 16.03 192 VAL A C 1
ATOM 1507 O O . VAL A 1 195 ? 14.504 27.278 11.874 1.00 16.25 192 VAL A O 1
ATOM 1511 N N . TYR A 1 196 ? 16.675 27.060 12.440 1.00 16.20 193 TYR A N 1
ATOM 1512 C CA . TYR A 1 196 ? 17.127 27.204 11.046 1.00 16.10 193 TYR A CA 1
ATOM 1513 C C . TYR A 1 196 ? 16.589 26.090 10.158 1.00 16.01 193 TYR A C 1
ATOM 1514 O O . TYR A 1 196 ? 16.245 26.312 9.006 1.00 15.90 193 TYR A O 1
ATOM 1523 N N . ALA A 1 197 ? 16.536 24.876 10.696 1.00 14.83 194 ALA A N 1
ATOM 1524 C CA . ALA A 1 197 ? 16.017 23.739 9.963 1.00 15.59 194 ALA A CA 1
ATOM 1525 C C . ALA A 1 197 ? 14.570 24.024 9.559 1.00 15.36 194 ALA A C 1
ATOM 1526 O O . ALA A 1 197 ? 14.184 23.827 8.402 1.00 15.57 194 ALA A O 1
ATOM 1528 N N . LEU A 1 198 ? 13.777 24.471 10.534 1.00 15.33 195 LEU A N 1
ATOM 1529 C CA . LEU A 1 198 ? 12.366 24.788 10.313 1.00 15.99 195 LEU A CA 1
ATOM 1530 C C . LEU A 1 198 ? 12.216 25.922 9.314 1.00 16.73 195 LEU A C 1
ATOM 1531 O O . LEU A 1 198 ? 11.414 25.823 8.390 1.00 17.45 195 LEU A O 1
ATOM 1536 N N . GLU A 1 199 ? 12.998 26.980 9.487 1.00 17.43 196 GLU A N 1
ATOM 1537 C CA . GLU A 1 199 ? 12.943 28.105 8.543 1.00 18.47 196 GLU A CA 1
ATOM 1538 C C . GLU A 1 199 ? 13.271 27.668 7.123 1.00 18.36 196 GLU A C 1
ATOM 1539 O O . GLU A 1 199 ? 12.680 28.182 6.165 1.00 18.60 196 GLU A O 1
ATOM 1545 N N . GLY A 1 200 ? 14.178 26.706 6.980 1.00 17.67 197 GLY A N 1
ATOM 1546 C CA . GLY A 1 200 ? 14.555 26.196 5.656 1.00 17.54 197 GLY A CA 1
ATOM 1547 C C . GLY A 1 200 ? 13.440 25.389 5.019 1.00 18.52 197 GLY A C 1
ATOM 1548 O O . GLY A 1 200 ? 13.169 25.509 3.824 1.00 18.94 197 GLY A O 1
ATOM 1549 N N . ILE A 1 201 ? 12.823 24.520 5.812 1.00 18.01 198 ILE A N 1
ATOM 1550 C CA . ILE A 1 201 ? 11.706 23.706 5.330 1.00 17.99 198 ILE A CA 1
ATOM 1551 C C . ILE A 1 201 ? 10.514 24.590 4.954 1.00 18.65 198 ILE A C 1
ATOM 1552 O O . ILE A 1 201 ? 9.904 24.400 3.899 1.00 18.29 198 ILE A O 1
ATOM 1557 N N . ILE A 1 202 ? 10.194 25.544 5.825 1.00 18.39 199 ILE A N 1
ATOM 1558 C CA . ILE A 1 202 ? 9.083 26.472 5.619 1.00 19.84 199 ILE A CA 1
ATOM 1559 C C . ILE A 1 202 ? 9.366 27.331 4.390 1.00 19.79 199 ILE A C 1
ATOM 1560 O O . ILE A 1 202 ? 8.491 27.535 3.546 1.00 19.75 199 ILE A O 1
ATOM 1565 N N . GLY A 1 203 ? 10.590 27.834 4.293 1.00 20.11 200 GLY A N 1
ATOM 1566 C CA . GLY A 1 203 ? 10.969 28.674 3.153 1.00 20.02 200 GLY A CA 1
ATOM 1567 C C . GLY A 1 203 ? 10.739 27.995 1.819 1.00 20.97 200 GLY A C 1
ATOM 1568 O O . GLY A 1 203 ? 10.191 28.611 0.882 1.00 21.03 200 GLY A O 1
ATOM 1569 N N . ARG A 1 204 ? 11.155 26.734 1.721 1.00 21.00 201 ARG A N 1
ATOM 1570 C CA . ARG A 1 204 ? 11.018 25.960 0.491 1.00 22.31 201 ARG A CA 1
ATOM 1571 C C . ARG A 1 204 ? 9.542 25.679 0.186 1.00 22.13 201 ARG A C 1
ATOM 1572 O O . ARG A 1 204 ? 9.120 25.716 -0.976 1.00 21.93 201 ARG A O 1
ATOM 1580 N N . ILE A 1 205 ? 8.754 25.405 1.222 1.00 21.49 202 ILE A N 1
ATOM 1581 C CA . ILE A 1 205 ? 7.300 25.267 1.049 1.00 21.49 202 ILE A CA 1
ATOM 1582 C C . ILE A 1 205 ? 6.703 26.542 0.455 1.00 22.14 202 ILE A C 1
ATOM 1583 O O . ILE A 1 205 ? 5.919 26.482 -0.509 1.00 21.84 202 ILE A O 1
ATOM 1588 N N . LYS A 1 206 ? 7.083 27.684 1.028 1.00 22.34 203 LYS A N 1
ATOM 1589 C CA . LYS A 1 206 ? 6.563 28.973 0.577 1.00 23.61 203 LYS A CA 1
ATOM 1590 C C . LYS A 1 206 ? 6.975 29.288 -0.858 1.00 24.65 203 LYS A C 1
ATOM 1591 O O . LYS A 1 206 ? 6.206 29.897 -1.594 1.00 24.90 203 LYS A O 1
ATOM 1597 N N . GLU A 1 207 ? 8.165 28.852 -1.257 1.00 25.39 204 GLU A N 1
ATOM 1598 C CA . GLU A 1 207 ? 8.623 29.036 -2.639 1.00 27.08 204 GLU A CA 1
ATOM 1599 C C . GLU A 1 207 ? 7.683 28.338 -3.635 1.00 26.68 204 GLU A C 1
ATOM 1600 O O . GLU A 1 207 ? 7.372 28.896 -4.695 1.00 27.35 204 GLU A O 1
ATOM 1606 N N . VAL A 1 208 ? 7.208 27.146 -3.274 1.00 26.29 205 VAL A N 1
ATOM 1607 C CA . VAL A 1 208 ? 6.324 26.334 -4.130 1.00 26.11 205 VAL A CA 1
ATOM 1608 C C . VAL A 1 208 ? 4.845 26.725 -4.021 1.00 25.93 205 VAL A C 1
ATOM 1609 O O . VAL A 1 208 ? 4.129 26.778 -5.034 1.00 25.65 205 VAL A O 1
ATOM 1613 N N . TYR A 1 209 ? 4.385 26.997 -2.800 1.00 25.34 206 TYR A N 1
ATOM 1614 C CA . TYR A 1 209 ? 2.955 27.207 -2.539 1.00 25.57 206 TYR A CA 1
ATOM 1615 C C . TYR A 1 209 ? 2.573 28.659 -2.251 1.00 26.12 206 TYR A C 1
ATOM 1616 O O . TYR A 1 209 ? 1.391 28.963 -2.038 1.00 26.31 206 TYR A O 1
ATOM 1625 N N . GLY A 1 210 ? 3.564 29.545 -2.233 1.00 25.78 207 GLY A N 1
ATOM 1626 C CA . GLY A 1 210 ? 3.334 30.955 -1.894 1.00 26.32 207 GLY A CA 1
ATOM 1627 C C . GLY A 1 210 ? 3.382 31.185 -0.397 1.00 26.71 207 GLY A C 1
ATOM 1628 O O . GLY A 1 210 ? 3.507 30.229 0.371 1.00 26.28 207 GLY A O 1
ATOM 1629 N N . ASP A 1 211 ? 3.248 32.451 0.006 1.00 26.70 208 ASP A N 1
ATOM 1630 C CA . ASP A 1 211 ? 3.465 32.919 1.389 1.00 26.87 208 ASP A CA 1
ATOM 1631 C C . ASP A 1 211 ? 2.335 32.623 2.390 1.00 26.35 208 ASP A C 1
ATOM 1632 O O . ASP A 1 211 ? 1.483 33.477 2.685 1.00 27.65 208 ASP A O 1
ATOM 1637 N N . LEU A 1 212 ? 2.355 31.418 2.938 1.00 24.67 209 LEU A N 1
ATOM 1638 C CA . LEU A 1 212 ? 1.302 30.958 3.832 1.00 23.33 209 LEU A CA 1
ATOM 1639 C C . LEU A 1 212 ? 1.506 31.461 5.251 1.00 22.06 209 LEU A C 1
ATOM 1640 O O . LEU A 1 212 ? 2.654 31.654 5.668 1.00 21.98 209 LEU A O 1
ATOM 1645 N N . PRO A 1 213 ? 0.402 31.654 6.003 1.00 21.28 210 PRO A N 1
ATOM 1646 C CA . PRO A 1 213 ? 0.567 31.989 7.414 1.00 21.15 210 PRO A CA 1
ATOM 1647 C C . PRO A 1 213 ? 1.088 30.779 8.191 1.00 20.82 210 PRO A C 1
ATOM 1648 O O . PRO A 1 213 ? 0.746 29.640 7.865 1.00 20.85 210 PRO A O 1
ATOM 1652 N N . VAL A 1 214 ? 1.911 31.052 9.199 1.00 20.33 211 VAL A N 1
ATOM 1653 C CA . VAL A 1 214 ? 2.499 30.013 10.055 1.00 20.27 211 VAL A CA 1
ATOM 1654 C C . VAL A 1 214 ? 1.884 30.117 11.444 1.00 19.85 211 VAL A C 1
ATOM 1655 O O . VAL A 1 214 ? 1.870 31.189 12.058 1.00 19.45 211 VAL A O 1
ATOM 1659 N N . VAL A 1 215 ? 1.358 28.995 11.936 1.00 19.01 212 VAL A N 1
ATOM 1660 C CA . VAL A 1 215 ? 0.897 28.911 13.324 1.00 18.69 212 VAL A CA 1
ATOM 1661 C C . VAL A 1 215 ? 1.917 28.095 14.110 1.00 17.96 212 VAL A C 1
ATOM 1662 O O . VAL A 1 215 ? 2.385 27.053 13.641 1.00 18.27 212 VAL A O 1
ATOM 1666 N N . LEU A 1 216 ? 2.269 28.601 15.287 1.00 17.39 213 LEU A N 1
ATOM 1667 C CA . LEU A 1 216 ? 3.193 27.920 16.184 1.00 16.65 213 LEU A CA 1
ATOM 1668 C C . LEU A 1 216 ? 2.450 27.404 17.405 1.00 15.89 213 LEU A C 1
ATOM 1669 O O . LEU A 1 216 ? 1.633 28.116 17.997 1.00 15.55 213 LEU A O 1
ATOM 1674 N N . THR A 1 217 ? 2.753 26.164 17.785 1.00 15.38 214 THR A N 1
ATOM 1675 C CA . THR A 1 217 ? 2.154 25.570 18.981 1.00 15.38 214 THR A CA 1
ATOM 1676 C C . THR A 1 217 ? 3.120 24.542 19.582 1.00 15.46 214 THR A C 1
ATOM 1677 O O . THR A 1 217 ? 4.197 24.299 19.027 1.00 15.53 214 THR A O 1
ATOM 1681 N N . GLY A 1 218 ? 2.717 23.941 20.701 1.00 15.73 215 GLY A N 1
ATOM 1682 C CA . GLY A 1 218 ? 3.508 22.871 21.317 1.00 16.68 215 GLY A CA 1
ATOM 1683 C C . GLY A 1 218 ? 4.168 23.281 22.617 1.00 17.74 215 GLY A C 1
ATOM 1684 O O . GLY A 1 218 ? 4.479 24.458 22.830 1.00 17.86 215 GLY A O 1
ATOM 1685 N N . GLY A 1 219 ? 4.396 22.292 23.474 1.00 18.53 216 GLY A N 1
ATOM 1686 C CA . GLY A 1 219 ? 4.878 22.531 24.823 1.00 19.57 216 GLY A CA 1
ATOM 1687 C C . GLY A 1 219 ? 6.309 23.030 24.874 1.00 20.03 216 GLY A C 1
ATOM 1688 O O . GLY A 1 219 ? 6.748 23.521 25.916 1.00 21.54 216 GLY A O 1
ATOM 1689 N N . GLN A 1 220 ? 7.027 22.911 23.755 1.00 19.14 217 GLN A N 1
ATOM 1690 C CA . GLN A 1 220 ? 8.418 23.374 23.680 1.00 19.94 217 GLN A CA 1
ATOM 1691 C C . GLN A 1 220 ? 8.549 24.666 22.866 1.00 20.16 217 GLN A C 1
ATOM 1692 O O . GLN A 1 220 ? 9.656 25.170 22.671 1.00 20.89 217 GLN A O 1
ATOM 1698 N N . SER A 1 221 ? 7.418 25.224 22.425 1.00 20.47 218 SER A N 1
ATOM 1699 C CA . SER A 1 221 ? 7.427 26.362 21.498 1.00 21.29 218 SER A CA 1
ATOM 1700 C C . SER A 1 221 ? 7.673 27.719 22.167 1.00 22.17 218 SER A C 1
ATOM 1701 O O . SER A 1 221 ? 8.237 28.626 21.539 1.00 21.75 218 SER A O 1
ATOM 1704 N N . LYS A 1 222 ? 7.235 27.860 23.419 1.00 23.37 219 LYS A N 1
ATOM 1705 C CA . LYS A 1 222 ? 7.269 29.173 24.088 1.00 25.38 219 LYS A CA 1
ATOM 1706 C C . LYS A 1 222 ? 8.690 29.710 24.240 1.00 26.18 219 LYS A C 1
ATOM 1707 O O . LYS A 1 222 ? 8.901 30.925 24.247 1.00 26.62 219 LYS A O 1
ATOM 1713 N N . ILE A 1 223 ? 9.658 28.812 24.362 1.00 27.00 220 ILE A N 1
ATOM 1714 C CA . ILE A 1 223 ? 11.049 29.228 24.580 1.00 27.98 220 ILE A CA 1
ATOM 1715 C C . ILE A 1 223 ? 11.744 29.793 23.330 1.00 27.52 220 ILE A C 1
ATOM 1716 O O . ILE A 1 223 ? 12.734 30.523 23.446 1.00 27.78 220 ILE A O 1
ATOM 1721 N N . VAL A 1 224 ? 11.217 29.488 22.146 1.00 26.59 221 VAL A N 1
ATOM 1722 C CA . VAL A 1 224 ? 11.808 29.973 20.894 1.00 25.84 221 VAL A CA 1
ATOM 1723 C C . VAL A 1 224 ? 10.858 30.835 20.047 1.00 25.31 221 VAL A C 1
ATOM 1724 O O . VAL A 1 224 ? 11.124 31.116 18.873 1.00 25.12 221 VAL A O 1
ATOM 1728 N N . LYS A 1 225 ? 9.748 31.230 20.666 1.00 25.79 222 LYS A N 1
ATOM 1729 C CA . LYS A 1 225 ? 8.680 32.023 20.048 1.00 26.83 222 LYS A CA 1
ATOM 1730 C C . LYS A 1 225 ? 9.191 33.218 19.234 1.00 26.86 222 LYS A C 1
ATOM 1731 O O . LYS A 1 225 ? 8.708 33.498 18.134 1.00 27.34 222 LYS A O 1
ATOM 1737 N N . ASP A 1 226 ? 10.184 33.908 19.782 1.00 26.90 223 ASP A N 1
ATOM 1738 C CA . ASP A 1 226 ? 10.765 35.098 19.160 1.00 26.87 223 ASP A CA 1
ATOM 1739 C C . ASP A 1 226 ? 11.645 34.788 17.945 1.00 26.53 223 ASP A C 1
ATOM 1740 O O . ASP A 1 226 ? 11.961 35.680 17.154 1.00 26.88 223 ASP A O 1
ATOM 1745 N N . MET A 1 227 ? 12.051 33.528 17.802 1.00 25.82 224 MET A N 1
ATOM 1746 C CA . MET A 1 227 ? 13.079 33.162 16.828 1.00 25.98 224 MET A CA 1
ATOM 1747 C C . MET A 1 227 ? 12.546 32.741 15.481 1.00 25.74 224 MET A C 1
ATOM 1748 O O . MET A 1 227 ? 13.291 32.697 14.501 1.00 25.99 224 MET A O 1
ATOM 1753 N N . ILE A 1 228 ? 11.266 32.386 15.441 1.00 26.17 225 ILE A N 1
ATOM 1754 C CA . ILE A 1 228 ? 10.650 31.910 14.215 1.00 26.73 225 ILE A CA 1
ATOM 1755 C C . ILE A 1 228 ? 9.499 32.838 13.809 1.00 26.26 225 ILE A C 1
ATOM 1756 O O . ILE A 1 228 ? 8.639 33.148 14.620 1.00 25.75 225 ILE A O 1
ATOM 1761 N N . LYS A 1 229 ? 9.514 33.301 12.559 1.00 26.14 226 LYS A N 1
ATOM 1762 C CA . LYS A 1 229 ? 8.438 34.149 12.052 1.00 26.29 226 LYS A CA 1
ATOM 1763 C C . LYS A 1 229 ? 7.155 33.340 12.028 1.00 25.13 226 LYS A C 1
ATOM 1764 O O . LYS A 1 229 ? 7.108 32.257 11.444 1.00 25.43 226 LYS A O 1
ATOM 1770 N N . HIS A 1 230 ? 6.134 33.852 12.704 1.00 24.19 227 HIS A N 1
ATOM 1771 C CA . HIS A 1 230 ? 4.835 33.199 12.732 1.00 23.66 227 HIS A CA 1
ATOM 1772 C C . HIS A 1 230 ? 3.730 34.241 12.844 1.00 23.52 227 HIS A C 1
ATOM 1773 O O . HIS A 1 230 ? 3.924 35.305 13.439 1.00 23.84 227 HIS A O 1
ATOM 1780 N N . GLU A 1 231 ? 2.571 33.920 12.280 1.00 22.76 228 GLU A N 1
ATOM 1781 C CA . GLU A 1 231 ? 1.445 34.852 12.238 1.00 22.84 228 GLU A CA 1
ATOM 1782 C C . GLU A 1 231 ? 0.448 34.579 13.358 1.00 22.62 228 GLU A C 1
ATOM 1783 O O . GLU A 1 231 ? -0.309 35.468 13.753 1.00 22.75 228 GLU A O 1
ATOM 1789 N N . ILE A 1 232 ? 0.460 33.342 13.868 1.00 21.22 229 ILE A N 1
ATOM 1790 C CA . ILE A 1 232 ? -0.438 32.925 14.939 1.00 20.97 229 ILE A CA 1
ATOM 1791 C C . ILE A 1 232 ? 0.342 32.115 15.963 1.00 20.06 229 ILE A C 1
ATOM 1792 O O . ILE A 1 232 ? 1.096 31.217 15.589 1.00 19.09 229 ILE A O 1
ATOM 1797 N N . PHE A 1 233 ? 0.170 32.441 17.241 1.00 19.54 230 PHE A N 1
ATOM 1798 C CA . PHE A 1 233 ? 0.679 31.590 18.328 1.00 19.80 230 PHE A CA 1
ATOM 1799 C C . PHE A 1 233 ? -0.523 31.051 19.081 1.00 19.54 230 PHE A C 1
ATOM 1800 O O . PHE A 1 233 ? -1.322 31.814 19.623 1.00 20.35 230 PHE A O 1
ATOM 1808 N N . ASP A 1 234 ? -0.672 29.729 19.109 1.00 18.66 231 ASP A N 1
ATOM 1809 C CA . ASP A 1 234 ? -1.846 29.172 19.752 1.00 18.21 231 ASP A CA 1
ATOM 1810 C C . ASP A 1 234 ? -1.490 27.878 20.465 1.00 18.56 231 ASP A C 1
ATOM 1811 O O . ASP A 1 234 ? -1.424 26.819 19.849 1.00 18.47 231 ASP A O 1
ATOM 1816 N N . GLU A 1 235 ? -1.279 27.987 21.771 1.00 19.01 232 GLU A N 1
ATOM 1817 C CA . GLU A 1 235 ? -0.856 26.846 22.558 1.00 19.75 232 GLU A CA 1
ATOM 1818 C C . GLU A 1 235 ? -1.933 25.771 22.688 1.00 18.78 232 GLU A C 1
ATOM 1819 O O . GLU A 1 235 ? -1.622 24.616 22.980 1.00 18.74 232 GLU A O 1
ATOM 1825 N N . ASP A 1 236 ? -3.182 26.151 22.424 1.00 17.97 233 ASP A N 1
ATOM 1826 C CA . ASP A 1 236 ? -4.326 25.236 22.535 1.00 17.58 233 ASP A CA 1
ATOM 1827 C C . ASP A 1 236 ? -4.747 24.596 21.215 1.00 16.74 233 ASP A C 1
ATOM 1828 O O . ASP A 1 236 ? -5.834 24.007 21.137 1.00 16.64 233 ASP A O 1
ATOM 1833 N N . LEU A 1 237 ? -3.935 24.714 20.172 1.00 15.50 234 LEU A N 1
ATOM 1834 C CA . LEU A 1 237 ? -4.365 24.246 18.851 1.00 15.04 234 LEU A CA 1
ATOM 1835 C C . LEU A 1 237 ? -4.793 22.772 18.846 1.00 14.43 234 LEU A C 1
ATOM 1836 O O . LEU A 1 237 ? -5.844 22.424 18.299 1.00 14.53 234 LEU A O 1
ATOM 1841 N N . THR A 1 238 ? -3.971 21.910 19.433 1.00 14.50 235 THR A N 1
ATOM 1842 C CA . THR A 1 238 ? -4.284 20.475 19.415 1.00 13.94 235 THR A CA 1
ATOM 1843 C C . THR A 1 238 ? -5.585 20.174 20.164 1.00 13.96 235 THR A C 1
ATOM 1844 O O . THR A 1 238 ? -6.464 19.487 19.638 1.00 14.02 235 THR A O 1
ATOM 1848 N N . ILE A 1 239 ? -5.716 20.693 21.381 1.00 14.67 236 ILE A N 1
ATOM 1849 C CA . ILE A 1 239 ? -6.938 20.493 22.139 1.00 15.19 236 ILE A CA 1
ATOM 1850 C C . ILE A 1 239 ? -8.172 21.064 21.443 1.00 15.40 236 ILE A C 1
ATOM 1851 O O . ILE A 1 239 ? -9.212 20.422 21.436 1.00 15.85 236 ILE A O 1
ATOM 1856 N N . LYS A 1 240 ? -8.036 22.248 20.837 1.00 15.13 237 LYS A N 1
ATOM 1857 C CA . LYS A 1 240 ? -9.110 22.801 20.013 1.00 14.76 237 LYS A CA 1
ATOM 1858 C C . LYS A 1 240 ? -9.521 21.836 18.904 1.00 14.38 237 LYS A C 1
ATOM 1859 O O . LYS A 1 240 ? -10.720 21.642 18.639 1.00 14.98 237 LYS A O 1
ATOM 1865 N N . GLY A 1 241 ? -8.535 21.226 18.258 1.00 14.32 238 GLY A N 1
ATOM 1866 C CA . GLY A 1 241 ? -8.805 20.251 17.203 1.00 14.44 238 GLY A CA 1
ATOM 1867 C C . GLY A 1 241 ? -9.532 19.031 17.741 1.00 14.50 238 GLY A C 1
ATOM 1868 O O . GLY A 1 241 ? -10.451 18.509 17.092 1.00 14.68 238 GLY A O 1
ATOM 1869 N N . VAL A 1 242 ? -9.141 18.566 18.930 1.00 13.55 239 VAL A N 1
ATOM 1870 C CA . VAL A 1 242 ? -9.866 17.440 19.539 1.00 14.75 239 VAL A CA 1
ATOM 1871 C C . VAL A 1 242 ? -11.325 17.846 19.766 1.00 14.32 239 VAL A C 1
ATOM 1872 O O . VAL A 1 242 ? -12.241 17.093 19.431 1.00 14.87 239 VAL A O 1
ATOM 1876 N N . TYR A 1 243 ? -11.544 19.045 20.311 1.00 14.55 240 TYR A N 1
ATOM 1877 C CA . TYR A 1 243 ? -12.903 19.521 20.522 1.00 15.08 240 TYR A CA 1
ATOM 1878 C C . TYR A 1 243 ? -13.686 19.573 19.202 1.00 15.44 240 TYR A C 1
ATOM 1879 O O . TYR A 1 243 ? -14.801 19.053 19.105 1.00 15.16 240 TYR A O 1
ATOM 1888 N N . HIS A 1 244 ? -13.108 20.201 18.186 1.00 15.36 241 HIS A N 1
ATOM 1889 C CA . HIS A 1 244 ? -13.842 20.357 16.927 1.00 16.02 241 HIS A CA 1
ATOM 1890 C C . HIS A 1 244 ? -14.153 19.029 16.261 1.00 15.53 241 HIS A C 1
ATOM 1891 O O . HIS A 1 244 ? -15.254 18.836 15.737 1.00 16.81 241 HIS A O 1
ATOM 1898 N N . PHE A 1 245 ? -13.177 18.124 16.262 1.00 15.01 242 PHE A N 1
ATOM 1899 C CA . PHE A 1 245 ? -13.386 16.828 15.648 1.00 14.89 242 PHE A CA 1
ATOM 1900 C C . PHE A 1 245 ? -14.484 16.044 16.344 1.00 14.81 242 PHE A C 1
ATOM 1901 O O . PHE A 1 245 ? -15.313 15.419 15.684 1.00 16.02 242 PHE A O 1
ATOM 1909 N N . CYS A 1 246 ? -14.469 16.058 17.678 1.00 14.80 243 CYS A N 1
ATOM 1910 C CA . CYS A 1 246 ? -15.353 15.172 18.440 1.00 15.14 243 CYS A CA 1
ATOM 1911 C C . CYS A 1 246 ? -16.719 15.772 18.717 1.00 15.72 243 CYS A C 1
ATOM 1912 O O . CYS A 1 246 ? -17.711 15.044 18.754 1.00 16.25 243 CYS A O 1
ATOM 1915 N N . PHE A 1 247 ? -16.754 17.087 18.929 1.00 16.41 244 PHE A N 1
ATOM 1916 C CA . PHE A 1 247 ? -17.954 17.770 19.425 1.00 18.04 244 PHE A CA 1
ATOM 1917 C C . PHE A 1 247 ? -18.424 18.942 18.572 1.00 20.30 244 PHE A C 1
ATOM 1918 O O . PHE A 1 247 ? -19.420 19.593 18.920 1.00 21.68 244 PHE A O 1
ATOM 1926 N N . GLY A 1 248 ? -17.726 19.175 17.456 1.00 21.66 245 GLY A N 1
ATOM 1927 C CA . GLY A 1 248 ? -18.180 20.103 16.417 1.00 23.84 245 GLY A CA 1
ATOM 1928 C C . GLY A 1 248 ? -18.304 21.534 16.884 1.00 25.35 245 GLY A C 1
ATOM 1929 O O . GLY A 1 248 ? -19.010 22.343 16.258 1.00 26.20 245 GLY A O 1
ATOM 1930 N N . MET B 1 1 ? 64.475 7.948 4.647 1.00 31.88 -2 MET B N 1
ATOM 1931 C CA . MET B 1 1 ? 63.399 6.951 4.910 1.00 32.00 -2 MET B CA 1
ATOM 1932 C C . MET B 1 1 ? 62.043 7.537 5.299 1.00 29.69 -2 MET B C 1
ATOM 1933 O O . MET B 1 1 ? 61.885 8.741 5.532 1.00 28.78 -2 MET B O 1
ATOM 1938 N N . ASP B 1 2 ? 61.069 6.637 5.357 1.00 28.17 -1 ASP B N 1
ATOM 1939 C CA . ASP B 1 2 ? 59.663 6.988 5.370 1.00 26.55 -1 ASP B CA 1
ATOM 1940 C C . ASP B 1 2 ? 58.963 6.152 6.423 1.00 25.12 -1 ASP B C 1
ATOM 1941 O O . ASP B 1 2 ? 58.262 5.195 6.086 1.00 24.87 -1 ASP B O 1
ATOM 1946 N N . PRO B 1 3 ? 59.168 6.498 7.709 1.00 23.59 0 PRO B N 1
ATOM 1947 C CA . PRO B 1 3 ? 58.651 5.609 8.749 1.00 22.84 0 PRO B CA 1
ATOM 1948 C C . PRO B 1 3 ? 57.137 5.520 8.689 1.00 21.48 0 PRO B C 1
ATOM 1949 O O . PRO B 1 3 ? 56.459 6.525 8.420 1.00 21.70 0 PRO B O 1
ATOM 1953 N N . MET B 1 4 ? 56.622 4.315 8.924 1.00 20.48 1 MET B N 1
ATOM 1954 C CA . MET B 1 4 ? 55.184 4.093 8.929 1.00 19.48 1 MET B CA 1
ATOM 1955 C C . MET B 1 4 ? 54.575 4.427 10.282 1.00 17.93 1 MET B C 1
ATOM 1956 O O . MET B 1 4 ? 55.035 3.963 11.331 1.00 17.91 1 MET B O 1
ATOM 1961 N N . TYR B 1 5 ? 53.522 5.233 10.228 1.00 16.96 2 TYR B N 1
ATOM 1962 C CA . TYR B 1 5 ? 52.797 5.599 11.436 1.00 16.69 2 TYR B CA 1
ATOM 1963 C C . TYR B 1 5 ? 51.387 5.058 11.397 1.00 16.35 2 TYR B C 1
ATOM 1964 O O . TYR B 1 5 ? 50.737 5.050 10.345 1.00 16.97 2 TYR B O 1
ATOM 1973 N N . LEU B 1 6 ? 50.922 4.608 12.562 1.00 15.38 3 LEU B N 1
ATOM 1974 C CA . LEU B 1 6 ? 49.523 4.213 12.706 1.00 15.20 3 LEU B CA 1
ATOM 1975 C C . LEU B 1 6 ? 48.780 5.367 13.356 1.00 15.29 3 LEU B C 1
ATOM 1976 O O . LEU B 1 6 ? 49.198 5.864 14.412 1.00 15.34 3 LEU B O 1
ATOM 1981 N N . LEU B 1 7 ? 47.691 5.786 12.717 1.00 14.54 4 LEU B N 1
ATOM 1982 C CA . LEU B 1 7 ? 46.880 6.905 13.192 1.00 14.91 4 LEU B CA 1
ATOM 1983 C C . LEU B 1 7 ? 45.512 6.365 13.582 1.00 14.18 4 LEU B C 1
ATOM 1984 O O . LEU B 1 7 ? 44.931 5.563 12.852 1.00 14.61 4 LEU B O 1
ATOM 1989 N N . VAL B 1 8 ? 45.018 6.783 14.749 1.00 13.52 5 VAL B N 1
ATOM 1990 C CA . VAL B 1 8 ? 43.761 6.274 15.255 1.00 13.99 5 VAL B CA 1
ATOM 1991 C C . VAL B 1 8 ? 42.814 7.431 15.585 1.00 13.62 5 VAL B C 1
ATOM 1992 O O . VAL B 1 8 ? 43.227 8.405 16.221 1.00 13.35 5 VAL B O 1
ATOM 1996 N N . ASP B 1 9 ? 41.563 7.331 15.128 1.00 13.26 6 ASP B N 1
ATOM 1997 C CA . ASP B 1 9 ? 40.502 8.267 15.495 1.00 14.17 6 ASP B CA 1
ATOM 1998 C C . ASP B 1 9 ? 39.387 7.470 16.181 1.00 13.45 6 ASP B C 1
ATOM 1999 O O . ASP B 1 9 ? 38.600 6.772 15.514 1.00 14.06 6 ASP B O 1
ATOM 2004 N N . VAL B 1 10 ? 39.349 7.535 17.519 1.00 13.34 7 VAL B N 1
ATOM 2005 C CA . VAL B 1 10 ? 38.372 6.775 18.306 1.00 13.46 7 VAL B CA 1
ATOM 2006 C C . VAL B 1 10 ? 37.124 7.623 18.480 1.00 13.63 7 VAL B C 1
ATOM 2007 O O . VAL B 1 10 ? 37.102 8.597 19.255 1.00 13.13 7 VAL B O 1
ATOM 2011 N N . GLY B 1 11 ? 36.098 7.282 17.699 1.00 13.78 8 GLY B N 1
ATOM 2012 C CA . GLY B 1 11 ? 34.808 7.948 17.773 1.00 14.23 8 GLY B CA 1
ATOM 2013 C C . GLY B 1 11 ? 33.838 7.155 18.647 1.00 14.42 8 GLY B C 1
ATOM 2014 O O . GLY B 1 11 ? 34.092 6.007 19.023 1.00 14.37 8 GLY B O 1
ATOM 2015 N N . ASN B 1 12 ? 32.700 7.778 18.945 1.00 15.23 9 ASN B N 1
ATOM 2016 C CA . ASN B 1 12 ? 31.678 7.114 19.734 1.00 15.19 9 ASN B CA 1
ATOM 2017 C C . ASN B 1 12 ? 31.089 5.873 19.098 1.00 16.00 9 ASN B C 1
ATOM 2018 O O . ASN B 1 12 ? 30.703 4.953 19.806 1.00 16.95 9 ASN B O 1
ATOM 2023 N N . THR B 1 13 ? 31.047 5.865 17.769 1.00 16.06 10 THR B N 1
ATOM 2024 C CA . THR B 1 13 ? 30.479 4.754 17.025 1.00 17.60 10 THR B CA 1
ATOM 2025 C C . THR B 1 13 ? 31.577 3.923 16.369 1.00 16.82 10 THR B C 1
ATOM 2026 O O . THR B 1 13 ? 31.623 2.693 16.524 1.00 17.10 10 THR B O 1
ATOM 2030 N N . HIS B 1 14 ? 32.458 4.610 15.652 1.00 17.04 11 HIS B N 1
ATOM 2031 C CA . HIS B 1 14 ? 33.491 3.940 14.884 1.00 17.48 11 HIS B CA 1
ATOM 2032 C C . HIS B 1 14 ? 34.871 4.466 15.235 1.00 16.61 11 HIS B C 1
ATOM 2033 O O . HIS B 1 14 ? 35.031 5.633 15.625 1.00 16.16 11 HIS B O 1
ATOM 2040 N N . SER B 1 15 ? 35.841 3.563 15.113 1.00 14.35 12 SER B N 1
ATOM 2041 C CA . SER B 1 15 ? 37.261 3.862 15.318 1.00 14.44 12 SER B CA 1
ATOM 2042 C C . SER B 1 15 ? 37.950 3.648 13.975 1.00 14.38 12 SER B C 1
ATOM 2043 O O . SER B 1 15 ? 37.885 2.555 13.399 1.00 15.68 12 SER B O 1
ATOM 2046 N N . VAL B 1 16 ? 38.567 4.708 13.473 1.00 14.27 13 VAL B N 1
ATOM 2047 C CA . VAL B 1 16 ? 39.308 4.659 12.212 1.00 14.63 13 VAL B CA 1
ATOM 2048 C C . VAL B 1 16 ? 40.783 4.396 12.499 1.00 14.57 13 VAL B C 1
ATOM 2049 O O . VAL B 1 16 ? 41.384 5.031 13.378 1.00 14.21 13 VAL B O 1
ATOM 2053 N N . PHE B 1 17 ? 41.354 3.438 11.763 1.00 14.34 14 PHE B N 1
ATOM 2054 C CA . PHE B 1 17 ? 42.774 3.093 11.882 1.00 14.98 14 PHE B CA 1
ATOM 2055 C C . PHE B 1 17 ? 43.398 3.302 10.522 1.00 15.73 14 PHE B C 1
ATOM 2056 O O . PHE B 1 17 ? 42.894 2.785 9.529 1.00 16.69 14 PHE B O 1
ATOM 2064 N N . SER B 1 18 ? 44.477 4.070 10.480 1.00 15.41 15 SER B N 1
ATOM 2065 C CA . SER B 1 18 ? 45.062 4.468 9.194 1.00 16.05 15 SER B CA 1
ATOM 2066 C C . SER B 1 18 ? 46.570 4.397 9.263 1.00 16.57 15 SER B C 1
ATOM 2067 O O . SER B 1 18 ? 47.157 4.720 10.290 1.00 17.28 15 SER B O 1
ATOM 2070 N N . ILE B 1 19 ? 47.199 3.942 8.178 1.00 17.14 16 ILE B N 1
ATOM 2071 C CA . ILE B 1 19 ? 48.657 3.937 8.135 1.00 17.95 16 ILE B CA 1
ATOM 2072 C C . ILE B 1 19 ? 49.129 4.868 7.027 1.00 18.23 16 ILE B C 1
ATOM 2073 O O . ILE B 1 19 ? 48.484 4.997 5.974 1.00 18.11 16 ILE B O 1
ATOM 2078 N N . THR B 1 20 ? 50.239 5.531 7.303 1.00 18.38 17 THR B N 1
ATOM 2079 C CA . THR B 1 20 ? 50.889 6.396 6.320 1.00 18.31 17 THR B CA 1
ATOM 2080 C C . THR B 1 20 ? 52.392 6.270 6.482 1.00 19.18 17 THR B C 1
ATOM 2081 O O . THR B 1 20 ? 52.892 6.003 7.580 1.00 18.51 17 THR B O 1
ATOM 2085 N N . GLU B 1 21 ? 53.106 6.461 5.373 1.00 19.94 18 GLU B N 1
ATOM 2086 C CA . GLU B 1 21 ? 54.565 6.482 5.391 1.00 22.03 18 GLU B CA 1
ATOM 2087 C C . GLU B 1 21 ? 55.102 7.874 5.074 1.00 22.69 18 GLU B C 1
ATOM 2088 O O . GLU B 1 21 ? 56.326 8.078 5.026 1.00 23.02 18 GLU B O 1
ATOM 2094 N N . ASP B 1 22 ? 54.203 8.832 4.861 1.00 23.41 19 ASP B N 1
ATOM 2095 C CA . ASP B 1 22 ? 54.629 10.178 4.483 1.00 24.36 19 ASP B CA 1
ATOM 2096 C C . ASP B 1 22 ? 53.701 11.308 4.937 1.00 24.30 19 ASP B C 1
ATOM 2097 O O . ASP B 1 22 ? 54.005 12.490 4.729 1.00 25.07 19 ASP B O 1
ATOM 2102 N N . GLY B 1 23 ? 52.573 10.946 5.538 1.00 23.77 20 GLY B N 1
ATOM 2103 C CA . GLY B 1 23 ? 51.550 11.926 5.905 1.00 24.04 20 GLY B CA 1
ATOM 2104 C C . GLY B 1 23 ? 50.885 12.601 4.712 1.00 24.13 20 GLY B C 1
ATOM 2105 O O . GLY B 1 23 ? 50.251 13.647 4.867 1.00 24.80 20 GLY B O 1
ATOM 2106 N N . LYS B 1 24 ? 51.035 12.000 3.531 1.00 23.95 21 LYS B N 1
ATOM 2107 C CA . LYS B 1 24 ? 50.460 12.553 2.293 1.00 24.14 21 LYS B CA 1
ATOM 2108 C C . LYS B 1 24 ? 49.361 11.647 1.779 1.00 23.79 21 LYS B C 1
ATOM 2109 O O . LYS B 1 24 ? 48.286 12.123 1.406 1.00 24.05 21 LYS B O 1
ATOM 2115 N N . THR B 1 25 ? 49.653 10.346 1.755 1.00 22.65 22 THR B N 1
ATOM 2116 C CA . THR B 1 25 ? 48.693 9.306 1.382 1.00 23.24 22 THR B CA 1
ATOM 2117 C C . THR B 1 25 ? 48.449 8.334 2.549 1.00 23.19 22 THR B C 1
ATOM 2118 O O . THR B 1 25 ? 49.360 8.016 3.323 1.00 22.56 22 THR B O 1
ATOM 2122 N N . PHE B 1 26 ? 47.213 7.861 2.659 1.00 22.97 23 PHE B N 1
ATOM 2123 C CA . PHE B 1 26 ? 46.763 7.115 3.837 1.00 23.11 23 PHE B CA 1
ATOM 2124 C C . PHE B 1 26 ? 45.959 5.909 3.386 1.00 23.21 23 PHE B C 1
ATOM 2125 O O . PHE B 1 26 ? 45.118 6.024 2.474 1.00 23.42 23 PHE B O 1
ATOM 2133 N N . ARG B 1 27 ? 46.224 4.763 4.005 1.00 22.19 24 ARG B N 1
ATOM 2134 C CA . ARG B 1 27 ? 45.374 3.592 3.865 1.00 22.58 24 ARG B CA 1
ATOM 2135 C C . ARG B 1 27 ? 44.524 3.578 5.113 1.00 21.72 24 ARG B C 1
ATOM 2136 O O . ARG B 1 27 ? 45.043 3.811 6.198 1.00 21.02 24 ARG B O 1
ATOM 2144 N N . ARG B 1 28 ? 43.228 3.309 4.977 1.00 21.21 25 ARG B N 1
ATOM 2145 C CA . ARG B 1 28 ? 42.359 3.341 6.164 1.00 21.92 25 ARG B CA 1
ATOM 2146 C C . ARG B 1 28 ? 41.377 2.195 6.279 1.00 20.67 25 ARG B C 1
ATOM 2147 O O . ARG B 1 28 ? 40.914 1.639 5.279 1.00 20.27 25 ARG B O 1
ATOM 2155 N N . TRP B 1 29 ? 41.094 1.840 7.530 1.00 19.41 26 TRP B N 1
ATOM 2156 C CA . TRP B 1 29 ? 40.083 0.851 7.873 1.00 19.24 26 TRP B CA 1
ATOM 2157 C C . TRP B 1 29 ? 39.237 1.433 8.996 1.00 19.20 26 TRP B C 1
ATOM 2158 O O . TRP B 1 29 ? 39.648 2.380 9.660 1.00 18.70 26 TRP B O 1
ATOM 2169 N N . ARG B 1 30 ? 38.052 0.868 9.188 1.00 19.17 27 ARG B N 1
ATOM 2170 C CA . ARG B 1 30 ? 37.132 1.345 10.204 1.00 19.88 27 ARG B CA 1
ATOM 2171 C C . ARG B 1 30 ? 36.608 0.141 10.951 1.00 19.58 27 ARG B C 1
ATOM 2172 O O . ARG B 1 30 ? 36.205 -0.843 10.336 1.00 19.31 27 ARG B O 1
ATOM 2180 N N . LEU B 1 31 ? 36.619 0.222 12.279 1.00 18.54 28 LEU B N 1
ATOM 2181 C CA . LEU B 1 31 ? 36.014 -0.801 13.127 1.00 18.31 28 LEU B CA 1
ATOM 2182 C C . LEU B 1 31 ? 34.996 -0.141 14.049 1.00 18.00 28 LEU B C 1
ATOM 2183 O O . LEU B 1 31 ? 34.984 1.080 14.217 1.00 17.81 28 LEU B O 1
ATOM 2188 N N . SER B 1 32 ? 34.139 -0.952 14.648 1.00 18.49 29 SER B N 1
ATOM 2189 C CA . SER B 1 32 ? 33.241 -0.420 15.660 1.00 19.10 29 SER B CA 1
ATOM 2190 C C . SER B 1 32 ? 34.052 -0.173 16.901 1.00 19.41 29 SER B C 1
ATOM 2191 O O . SER B 1 32 ? 34.998 -0.906 17.189 1.00 19.93 29 SER B O 1
ATOM 2194 N N . THR B 1 33 ? 33.689 0.870 17.631 1.00 18.78 30 THR B N 1
ATOM 2195 C CA . THR B 1 33 ? 34.388 1.157 18.878 1.00 20.20 30 THR B CA 1
ATOM 2196 C C . THR B 1 33 ? 34.125 0.088 19.954 1.00 23.08 30 THR B C 1
ATOM 2197 O O . THR B 1 33 ? 35.030 -0.276 20.703 1.00 24.48 30 THR B O 1
ATOM 2201 N N . GLY B 1 34 ? 32.916 -0.461 19.994 1.00 25.43 31 GLY B N 1
ATOM 2202 C CA . GLY B 1 34 ? 32.661 -1.693 20.775 1.00 27.51 31 GLY B CA 1
ATOM 2203 C C . GLY B 1 34 ? 33.095 -1.722 22.239 1.00 29.15 31 GLY B C 1
ATOM 2204 O O . GLY B 1 34 ? 34.277 -1.504 22.575 1.00 30.20 31 GLY B O 1
ATOM 2205 N N . VAL B 1 35 ? 32.135 -2.023 23.113 1.00 30.24 32 VAL B N 1
ATOM 2206 C CA . VAL B 1 35 ? 32.331 -1.933 24.565 1.00 30.42 32 VAL B CA 1
ATOM 2207 C C . VAL B 1 35 ? 33.177 -3.097 25.082 1.00 30.13 32 VAL B C 1
ATOM 2208 O O . VAL B 1 35 ? 33.118 -4.209 24.550 1.00 30.98 32 VAL B O 1
ATOM 2212 N N . PHE B 1 36 ? 33.977 -2.811 26.106 1.00 29.36 33 PHE B N 1
ATOM 2213 C CA . PHE B 1 36 ? 34.822 -3.797 26.785 1.00 28.90 33 PHE B CA 1
ATOM 2214 C C . PHE B 1 36 ? 35.867 -4.471 25.880 1.00 27.80 33 PHE B C 1
ATOM 2215 O O . PHE B 1 36 ? 36.417 -5.519 26.245 1.00 28.19 33 PHE B O 1
ATOM 2223 N N . GLN B 1 37 ? 36.147 -3.881 24.715 1.00 26.04 34 GLN B N 1
ATOM 2224 C CA . GLN B 1 37 ? 37.222 -4.391 23.854 1.00 24.46 34 GLN B CA 1
ATOM 2225 C C . GLN B 1 37 ? 38.540 -4.440 24.641 1.00 21.97 34 GLN B C 1
ATOM 2226 O O . GLN B 1 37 ? 38.762 -3.661 25.554 1.00 23.13 34 GLN B O 1
ATOM 2232 N N . THR B 1 38 ? 39.384 -5.406 24.303 1.00 18.86 35 THR B N 1
ATOM 2233 C CA . THR B 1 38 ? 40.697 -5.549 24.920 1.00 16.78 35 THR B CA 1
ATOM 2234 C C . THR B 1 38 ? 41.767 -5.320 23.855 1.00 15.85 35 THR B C 1
ATOM 2235 O O . THR B 1 38 ? 41.460 -5.282 22.651 1.00 16.06 35 THR B O 1
ATOM 2239 N N . GLU B 1 39 ? 43.014 -5.189 24.306 1.00 15.53 36 GLU B N 1
ATOM 2240 C CA . GLU B 1 39 ? 44.136 -4.992 23.390 1.00 15.54 36 GLU B CA 1
ATOM 2241 C C . GLU B 1 39 ? 44.302 -6.191 22.460 1.00 15.09 36 GLU B C 1
ATOM 2242 O O . GLU B 1 39 ? 44.666 -6.034 21.296 1.00 14.82 36 GLU B O 1
ATOM 2248 N N . ASP B 1 40 ? 44.017 -7.397 22.954 1.00 15.01 37 ASP B N 1
ATOM 2249 C CA . ASP B 1 40 ? 44.172 -8.589 22.114 1.00 15.26 37 ASP B CA 1
ATOM 2250 C C . ASP B 1 40 ? 43.058 -8.694 21.083 1.00 15.04 37 ASP B C 1
ATOM 2251 O O . ASP B 1 40 ? 43.283 -9.123 19.950 1.00 15.73 37 ASP B O 1
ATOM 2256 N N . GLU B 1 41 ? 41.854 -8.256 21.467 1.00 15.82 38 GLU B N 1
ATOM 2257 C CA . GLU B 1 41 ? 40.732 -8.172 20.526 1.00 16.77 38 GLU B CA 1
ATOM 2258 C C . GLU B 1 41 ? 41.039 -7.177 19.397 1.00 15.85 38 GLU B C 1
ATOM 2259 O O . GLU B 1 41 ? 40.781 -7.438 18.214 1.00 16.77 38 GLU B O 1
ATOM 2265 N N . LEU B 1 42 ? 41.597 -6.028 19.762 1.00 15.09 39 LEU B N 1
ATOM 2266 C CA . LEU B 1 42 ? 41.966 -5.031 18.759 1.00 15.39 39 LEU B CA 1
ATOM 2267 C C . LEU B 1 42 ? 43.025 -5.590 17.806 1.00 14.84 39 LEU B C 1
ATOM 2268 O O . LEU B 1 42 ? 42.890 -5.485 16.591 1.00 15.03 39 LEU B O 1
ATOM 2273 N N . PHE B 1 43 ? 44.080 -6.195 18.351 1.00 15.08 40 PHE B N 1
ATOM 2274 C CA . PHE B 1 43 ? 45.096 -6.799 17.483 1.00 15.02 40 PHE B CA 1
ATOM 2275 C C . PHE B 1 43 ? 44.480 -7.850 16.545 1.00 15.44 40 PHE B C 1
ATOM 2276 O O . PHE B 1 43 ? 44.774 -7.896 15.336 1.00 15.35 40 PHE B O 1
ATOM 2284 N N . SER B 1 44 ? 43.614 -8.689 17.096 1.00 15.82 41 SER B N 1
ATOM 2285 C CA . SER B 1 44 ? 42.969 -9.746 16.322 1.00 16.57 41 SER B CA 1
ATOM 2286 C C . SER B 1 44 ? 42.158 -9.174 15.163 1.00 16.71 41 SER B C 1
ATOM 2287 O O . SER B 1 44 ? 42.229 -9.684 14.048 1.00 17.74 41 SER B O 1
ATOM 2290 N N . HIS B 1 45 ? 41.439 -8.079 15.401 1.00 16.28 42 HIS B N 1
ATOM 2291 C CA . HIS B 1 45 ? 40.668 -7.457 14.326 1.00 17.27 42 HIS B CA 1
ATOM 2292 C C . HIS B 1 45 ? 41.570 -6.839 13.267 1.00 17.24 42 HIS B C 1
ATOM 2293 O O . HIS B 1 45 ? 41.266 -6.886 12.070 1.00 17.93 42 HIS B O 1
ATOM 2300 N N . LEU B 1 46 ? 42.672 -6.239 13.706 1.00 16.05 43 LEU B N 1
ATOM 2301 C CA . LEU B 1 46 ? 43.567 -5.529 12.788 1.00 15.95 43 LEU B CA 1
ATOM 2302 C C . LEU B 1 46 ? 44.494 -6.448 11.998 1.00 16.99 43 LEU B C 1
ATOM 2303 O O . LEU B 1 46 ? 44.990 -6.083 10.937 1.00 16.94 43 LEU B O 1
ATOM 2308 N N . HIS B 1 47 ? 44.723 -7.636 12.527 1.00 17.50 44 HIS B N 1
ATOM 2309 C CA . HIS B 1 47 ? 45.706 -8.541 11.951 1.00 19.09 44 HIS B CA 1
ATOM 2310 C C . HIS B 1 47 ? 45.472 -8.826 10.460 1.00 19.72 44 HIS B C 1
ATOM 2311 O O . HIS B 1 47 ? 46.403 -8.651 9.654 1.00 19.24 44 HIS B O 1
ATOM 2318 N N . PRO B 1 48 ? 44.247 -9.253 10.078 1.00 20.20 45 PRO B N 1
ATOM 2319 C CA . PRO B 1 48 ? 44.046 -9.544 8.654 1.00 21.15 45 PRO B CA 1
ATOM 2320 C C . PRO B 1 48 ? 43.862 -8.300 7.801 1.00 21.38 45 PRO B C 1
ATOM 2321 O O . PRO B 1 48 ? 43.838 -8.392 6.574 1.00 22.30 45 PRO B O 1
ATOM 2325 N N . LEU B 1 49 ? 43.693 -7.145 8.433 1.00 21.31 46 LEU B N 1
ATOM 2326 C CA . LEU B 1 49 ? 43.502 -5.909 7.697 1.00 21.85 46 LEU B CA 1
ATOM 2327 C C . LEU B 1 49 ? 44.851 -5.296 7.325 1.00 22.81 46 LEU B C 1
ATOM 2328 O O . LEU B 1 49 ? 45.116 -4.982 6.161 1.00 23.15 46 LEU B O 1
ATOM 2333 N N . LEU B 1 50 ? 45.708 -5.139 8.327 1.00 23.45 47 LEU B N 1
ATOM 2334 C CA . LEU B 1 50 ? 47.026 -4.538 8.139 1.00 24.34 47 LEU B CA 1
ATOM 2335 C C . LEU B 1 50 ? 48.019 -5.516 7.512 1.00 25.21 47 LEU B C 1
ATOM 2336 O O . LEU B 1 50 ? 48.949 -5.105 6.810 1.00 25.38 47 LEU B O 1
ATOM 2341 N N . GLY B 1 51 ? 47.826 -6.806 7.774 1.00 25.43 48 GLY B N 1
ATOM 2342 C CA . GLY B 1 51 ? 48.734 -7.839 7.280 1.00 26.94 48 GLY B CA 1
ATOM 2343 C C . GLY B 1 51 ? 50.183 -7.526 7.618 1.00 27.86 48 GLY B C 1
ATOM 2344 O O . GLY B 1 51 ? 50.503 -7.213 8.769 1.00 27.36 48 GLY B O 1
ATOM 2345 N N . ASP B 1 52 ? 51.045 -7.584 6.599 1.00 28.83 49 ASP B N 1
ATOM 2346 C CA . ASP B 1 52 ? 52.497 -7.388 6.758 1.00 29.95 49 ASP B CA 1
ATOM 2347 C C . ASP B 1 52 ? 52.896 -5.996 7.232 1.00 29.70 49 ASP B C 1
ATOM 2348 O O . ASP B 1 52 ? 53.990 -5.815 7.782 1.00 29.96 49 ASP B O 1
ATOM 2353 N N . ALA B 1 53 ? 52.019 -5.017 7.007 1.00 29.43 50 ALA B N 1
ATOM 2354 C CA . ALA B 1 53 ? 52.300 -3.626 7.388 1.00 29.06 50 ALA B CA 1
ATOM 2355 C C . ALA B 1 53 ? 52.434 -3.467 8.898 1.00 28.96 50 ALA B C 1
ATOM 2356 O O . ALA B 1 53 ? 53.165 -2.600 9.377 1.00 28.93 50 ALA B O 1
ATOM 2358 N N . MET B 1 54 ? 51.728 -4.320 9.636 1.00 28.52 51 MET B N 1
ATOM 2359 C CA . MET B 1 54 ? 51.699 -4.272 11.099 1.00 28.82 51 MET B CA 1
ATOM 2360 C C . MET B 1 54 ? 53.102 -4.197 11.721 1.00 28.38 51 MET B C 1
ATOM 2361 O O . MET B 1 54 ? 53.346 -3.400 12.631 1.00 28.68 51 MET B O 1
ATOM 2366 N N . ARG B 1 55 ? 54.028 -5.006 11.211 1.00 27.96 52 ARG B N 1
ATOM 2367 C CA . ARG B 1 55 ? 55.378 -5.086 11.772 1.00 27.91 52 ARG B CA 1
ATOM 2368 C C . ARG B 1 55 ? 56.215 -3.820 11.542 1.00 27.01 52 ARG B C 1
ATOM 2369 O O . ARG B 1 55 ? 57.254 -3.644 12.183 1.00 27.24 52 ARG B O 1
ATOM 2377 N N . GLU B 1 56 ? 55.762 -2.947 10.639 1.00 25.75 53 GLU B N 1
ATOM 2378 C CA . GLU B 1 56 ? 56.545 -1.766 10.213 1.00 24.93 53 GLU B CA 1
ATOM 2379 C C . GLU B 1 56 ? 56.224 -0.486 10.995 1.00 23.57 53 GLU B C 1
ATOM 2380 O O . GLU B 1 56 ? 56.896 0.543 10.844 1.00 22.67 53 GLU B O 1
ATOM 2386 N N . ILE B 1 57 ? 55.178 -0.545 11.810 1.00 21.79 54 ILE B N 1
ATOM 2387 C CA . ILE B 1 57 ? 54.707 0.637 12.534 1.00 21.02 54 ILE B CA 1
ATOM 2388 C C . ILE B 1 57 ? 55.744 1.156 13.538 1.00 20.49 54 ILE B C 1
ATOM 2389 O O . ILE B 1 57 ? 56.220 0.402 14.394 1.00 21.72 54 ILE B O 1
ATOM 2394 N N . LYS B 1 58 ? 56.078 2.445 13.419 1.00 19.83 55 LYS B N 1
ATOM 2395 C CA . LYS B 1 58 ? 57.114 3.099 14.235 1.00 19.92 55 LYS B CA 1
ATOM 2396 C C . LYS B 1 58 ? 56.581 4.075 15.288 1.00 19.31 55 LYS B C 1
ATOM 2397 O O . LYS B 1 58 ? 57.310 4.494 16.193 1.00 20.27 55 LYS B O 1
ATOM 2403 N N . GLY B 1 59 ? 55.317 4.457 15.153 1.00 17.52 56 GLY B N 1
ATOM 2404 C CA . GLY B 1 59 ? 54.723 5.430 16.049 1.00 16.52 56 GLY B CA 1
ATOM 2405 C C . GLY B 1 59 ? 53.228 5.279 15.933 1.00 15.54 56 GLY B C 1
ATOM 2406 O O . GLY B 1 59 ? 52.718 4.883 14.881 1.00 14.93 56 GLY B O 1
ATOM 2407 N N . ILE B 1 60 ? 52.531 5.584 17.020 1.00 14.46 57 ILE B N 1
ATOM 2408 C CA . ILE B 1 60 ? 51.074 5.489 17.077 1.00 14.72 57 ILE B CA 1
ATOM 2409 C C . ILE B 1 60 ? 50.533 6.801 17.617 1.00 14.15 57 ILE B C 1
ATOM 2410 O O . ILE B 1 60 ? 50.918 7.222 18.710 1.00 14.83 57 ILE B O 1
ATOM 2415 N N . GLY B 1 61 ? 49.645 7.440 16.858 1.00 13.56 58 GLY B N 1
ATOM 2416 C CA . GLY B 1 61 ? 49.044 8.704 17.245 1.00 13.28 58 GLY B CA 1
ATOM 2417 C C . GLY B 1 61 ? 47.542 8.491 17.351 1.00 12.66 58 GLY B C 1
ATOM 2418 O O . GLY B 1 61 ? 46.963 7.774 16.544 1.00 12.67 58 GLY B O 1
ATOM 2419 N N . VAL B 1 62 ? 46.908 9.126 18.333 1.00 12.07 59 VAL B N 1
ATOM 2420 C CA . VAL B 1 62 ? 45.502 8.860 18.607 1.00 12.29 59 VAL B CA 1
ATOM 2421 C C . VAL B 1 62 ? 44.734 10.130 18.970 1.00 12.76 59 VAL B C 1
ATOM 2422 O O . VAL B 1 62 ? 45.140 10.897 19.856 1.00 13.10 59 VAL B O 1
ATOM 2426 N N . ALA B 1 63 ? 43.606 10.338 18.294 1.00 12.31 60 ALA B N 1
ATOM 2427 C CA . ALA B 1 63 ? 42.566 11.246 18.779 1.00 13.06 60 ALA B CA 1
ATOM 2428 C C . ALA B 1 63 ? 41.453 10.380 19.321 1.00 13.11 60 ALA B C 1
ATOM 2429 O O . ALA B 1 63 ? 41.008 9.469 18.638 1.00 13.92 60 ALA B O 1
ATOM 2431 N N . SER B 1 64 ? 41.036 10.638 20.558 1.00 12.25 61 SER B N 1
ATOM 2432 C CA . SER B 1 64 ? 39.946 9.845 21.131 1.00 12.11 61 SER B CA 1
ATOM 2433 C C . SER B 1 64 ? 38.921 10.714 21.822 1.00 12.30 61 SER B C 1
ATOM 2434 O O . SER B 1 64 ? 39.289 11.599 22.606 1.00 12.78 61 SER B O 1
ATOM 2437 N N . VAL B 1 65 ? 37.649 10.435 21.550 1.00 11.35 62 VAL B N 1
ATOM 2438 C CA . VAL B 1 65 ? 36.567 11.087 22.307 1.00 11.98 62 VAL B CA 1
ATOM 2439 C C . VAL B 1 65 ? 35.790 10.076 23.152 1.00 12.35 62 VAL B C 1
ATOM 2440 O O . VAL B 1 65 ? 34.649 10.342 23.547 1.00 12.50 62 VAL B O 1
ATOM 2444 N N . VAL B 1 66 ? 36.422 8.928 23.434 1.00 11.70 63 VAL B N 1
ATOM 2445 C CA . VAL B 1 66 ? 35.803 7.898 24.302 1.00 12.68 63 VAL B CA 1
ATOM 2446 C C . VAL B 1 66 ? 36.847 7.505 25.341 1.00 12.29 63 VAL B C 1
ATOM 2447 O O . VAL B 1 66 ? 37.630 6.574 25.125 1.00 12.79 63 VAL B O 1
ATOM 2451 N N . PRO B 1 67 ? 36.903 8.244 26.471 1.00 13.38 64 PRO B N 1
ATOM 2452 C CA . PRO B 1 67 ? 37.946 8.013 27.474 1.00 13.51 64 PRO B CA 1
ATOM 2453 C C . PRO B 1 67 ? 38.079 6.563 27.948 1.00 13.87 64 PRO B C 1
ATOM 2454 O O . PRO B 1 67 ? 39.199 6.111 28.191 1.00 13.79 64 PRO B O 1
ATOM 2458 N N . THR B 1 68 ? 36.973 5.836 28.070 1.00 13.79 65 THR B N 1
ATOM 2459 C CA . THR B 1 68 ? 37.080 4.438 28.523 1.00 16.06 65 THR B CA 1
ATOM 2460 C C . THR B 1 68 ? 37.917 3.568 27.581 1.00 15.87 65 THR B C 1
ATOM 2461 O O . THR B 1 68 ? 38.526 2.601 28.015 1.00 17.77 65 THR B O 1
ATOM 2465 N N . GLN B 1 69 ? 37.944 3.915 26.296 1.00 14.77 66 GLN B N 1
ATOM 2466 C CA . GLN B 1 69 ? 38.702 3.157 25.295 1.00 15.65 66 GLN B CA 1
ATOM 2467 C C . GLN B 1 69 ? 40.195 3.421 25.337 1.00 15.75 66 GLN B C 1
ATOM 2468 O O . GLN B 1 69 ? 40.990 2.666 24.745 1.00 15.54 66 GLN B O 1
ATOM 2474 N N . ASN B 1 70 ? 40.584 4.505 26.001 1.00 15.15 67 ASN B N 1
ATOM 2475 C CA . ASN B 1 70 ? 41.987 4.922 25.958 1.00 14.94 67 ASN B CA 1
ATOM 2476 C C . ASN B 1 70 ? 42.946 3.915 26.566 1.00 15.95 67 ASN B C 1
ATOM 2477 O O . ASN B 1 70 ? 44.039 3.706 26.034 1.00 15.71 67 ASN B O 1
ATOM 2482 N N . THR B 1 71 ? 42.527 3.258 27.642 1.00 16.48 68 THR B N 1
ATOM 2483 C CA . THR B 1 71 ? 43.384 2.228 28.243 1.00 18.02 68 THR B CA 1
ATOM 2484 C C . THR B 1 71 ? 43.646 1.062 27.281 1.00 16.56 68 THR B C 1
ATOM 2485 O O . THR B 1 71 ? 44.756 0.521 27.245 1.00 16.43 68 THR B O 1
ATOM 2489 N N . VAL B 1 72 ? 42.646 0.700 26.481 1.00 16.41 69 VAL B N 1
ATOM 2490 C CA . VAL B 1 72 ? 42.804 -0.384 25.508 1.00 17.02 69 VAL B CA 1
ATOM 2491 C C . VAL B 1 72 ? 43.828 0.009 24.443 1.00 16.43 69 VAL B C 1
ATOM 2492 O O . VAL B 1 72 ? 44.687 -0.794 24.057 1.00 16.46 69 VAL B O 1
ATOM 2496 N N . ILE B 1 73 ? 43.722 1.240 23.956 1.00 15.62 70 ILE B N 1
ATOM 2497 C CA . ILE B 1 73 ? 44.648 1.698 22.920 1.00 15.30 70 ILE B CA 1
ATOM 2498 C C . ILE B 1 73 ? 46.067 1.754 23.491 1.00 14.47 70 ILE B C 1
ATOM 2499 O O . ILE B 1 73 ? 47.027 1.339 22.851 1.00 13.83 70 ILE B O 1
ATOM 2504 N N . GLU B 1 74 ? 46.188 2.252 24.719 1.00 13.42 71 GLU B N 1
ATOM 2505 C CA . GLU B 1 74 ? 47.493 2.337 25.377 1.00 13.44 71 GLU B CA 1
ATOM 2506 C C . GLU B 1 74 ? 48.105 0.937 25.521 1.00 13.48 71 GLU B C 1
ATOM 2507 O O . GLU B 1 74 ? 49.275 0.717 25.186 1.00 13.48 71 GLU B O 1
ATOM 2513 N N . ARG B 1 75 ? 47.305 -0.010 26.009 1.00 13.62 72 ARG B N 1
ATOM 2514 C CA . ARG B 1 75 ? 47.800 -1.378 26.224 1.00 13.92 72 ARG B CA 1
ATOM 2515 C C . ARG B 1 75 ? 48.142 -2.081 24.919 1.00 13.74 72 ARG B C 1
ATOM 2516 O O . ARG B 1 75 ? 49.097 -2.863 24.860 1.00 14.45 72 ARG B O 1
ATOM 2524 N N . PHE B 1 76 ? 47.338 -1.834 23.884 1.00 12.87 73 PHE B N 1
ATOM 2525 C CA . PHE B 1 76 ? 47.614 -2.351 22.552 1.00 12.90 73 PHE B CA 1
ATOM 2526 C C . PHE B 1 76 ? 48.968 -1.838 22.041 1.00 13.06 73 PHE B C 1
ATOM 2527 O O . PHE B 1 76 ? 49.801 -2.621 21.540 1.00 14.16 73 PHE B O 1
ATOM 2535 N N . SER B 1 77 ? 49.178 -0.535 22.183 1.00 13.59 74 SER B N 1
ATOM 2536 C CA . SER B 1 77 ? 50.410 0.090 21.718 1.00 13.70 74 SER B CA 1
ATOM 2537 C C . SER B 1 77 ? 51.618 -0.478 22.459 1.00 14.27 74 SER B C 1
ATOM 2538 O O . SER B 1 77 ? 52.621 -0.857 21.853 1.00 13.84 74 SER B O 1
ATOM 2541 N N . GLN B 1 78 ? 51.491 -0.567 23.782 1.00 13.39 75 GLN B N 1
ATOM 2542 C CA . GLN B 1 78 ? 52.593 -1.044 24.611 1.00 14.31 75 GLN B CA 1
ATOM 2543 C C . GLN B 1 78 ? 52.879 -2.531 24.405 1.00 14.74 75 GLN B C 1
ATOM 2544 O O . GLN B 1 78 ? 54.048 -2.943 24.274 1.00 15.75 75 GLN B O 1
ATOM 2550 N N . LYS B 1 79 ? 51.818 -3.344 24.385 1.00 14.53 76 LYS B N 1
ATOM 2551 C CA . LYS B 1 79 ? 51.983 -4.797 24.298 1.00 14.19 76 LYS B CA 1
ATOM 2552 C C . LYS B 1 79 ? 52.563 -5.233 22.957 1.00 14.69 76 LYS B C 1
ATOM 2553 O O . LYS B 1 79 ? 53.466 -6.091 22.912 1.00 16.19 76 LYS B O 1
ATOM 2559 N N . TYR B 1 80 ? 52.032 -4.670 21.878 1.00 14.99 77 TYR B N 1
ATOM 2560 C CA . TYR B 1 80 ? 52.368 -5.143 20.538 1.00 15.01 77 TYR B CA 1
ATOM 2561 C C . TYR B 1 80 ? 53.481 -4.354 19.855 1.00 15.86 77 TYR B C 1
ATOM 2562 O O . TYR B 1 80 ? 54.100 -4.853 18.903 1.00 16.45 77 TYR B O 1
ATOM 2571 N N . PHE B 1 81 ? 53.730 -3.127 20.333 1.00 15.38 78 PHE B N 1
ATOM 2572 C CA . PHE B 1 81 ? 54.748 -2.266 19.711 1.00 16.13 78 PHE B CA 1
ATOM 2573 C C . PHE B 1 81 ? 55.774 -1.699 20.681 1.00 16.43 78 PHE B C 1
ATOM 2574 O O . PHE B 1 81 ? 56.746 -1.089 20.254 1.00 16.44 78 PHE B O 1
ATOM 2582 N N . HIS B 1 82 ? 55.573 -1.927 21.968 1.00 16.24 79 HIS B N 1
ATOM 2583 C CA . HIS B 1 82 ? 56.507 -1.472 23.012 1.00 17.72 79 HIS B CA 1
ATOM 2584 C C . HIS B 1 82 ? 56.712 0.032 22.953 1.00 17.39 79 HIS B C 1
ATOM 2585 O O . HIS B 1 82 ? 57.794 0.543 23.262 1.00 18.58 79 HIS B O 1
ATOM 2592 N N . ILE B 1 83 ? 55.661 0.733 22.547 1.00 15.87 80 ILE B N 1
ATOM 2593 C CA . ILE B 1 83 ? 55.642 2.192 22.579 1.00 16.36 80 ILE B CA 1
ATOM 2594 C C . ILE B 1 83 ? 54.328 2.698 23.166 1.00 15.01 80 ILE B C 1
ATOM 2595 O O . ILE B 1 83 ? 53.309 1.976 23.198 1.00 15.65 80 ILE B O 1
ATOM 2600 N N . SER B 1 84 ? 54.365 3.936 23.655 1.00 14.41 81 SER B N 1
ATOM 2601 C CA . SER B 1 84 ? 53.167 4.596 24.125 1.00 14.65 81 SER B CA 1
ATOM 2602 C C . SER B 1 84 ? 52.608 5.474 23.020 1.00 14.69 81 SER B C 1
ATOM 2603 O O . SER B 1 84 ? 53.361 6.102 22.278 1.00 15.66 81 SER B O 1
ATOM 2606 N N . PRO B 1 85 ? 51.278 5.526 22.900 1.00 14.98 82 PRO B N 1
ATOM 2607 C CA . PRO B 1 85 ? 50.742 6.409 21.880 1.00 14.96 82 PRO B CA 1
ATOM 2608 C C . PRO B 1 85 ? 50.933 7.875 22.230 1.00 14.44 82 PRO B C 1
ATOM 2609 O O . PRO B 1 85 ? 51.113 8.235 23.401 1.00 14.86 82 PRO B O 1
ATOM 2613 N N . ILE B 1 86 ? 50.873 8.710 21.199 1.00 13.66 83 ILE B N 1
ATOM 2614 C CA . ILE B 1 86 ? 50.846 10.157 21.368 1.00 13.77 83 ILE B CA 1
ATOM 2615 C C . ILE B 1 86 ? 49.399 10.601 21.250 1.00 13.94 83 ILE B C 1
ATOM 2616 O O . ILE B 1 86 ? 48.721 10.253 20.280 1.00 14.05 83 ILE B O 1
ATOM 2621 N N . TRP B 1 87 ? 48.925 11.354 22.238 1.00 13.63 84 TRP B N 1
ATOM 2622 C CA . TRP B 1 87 ? 47.499 11.674 22.328 1.00 13.50 84 TRP B CA 1
ATOM 2623 C C . TRP B 1 87 ? 47.223 13.089 21.878 1.00 13.80 84 TRP B C 1
ATOM 2624 O O . TRP B 1 87 ? 47.796 14.039 22.408 1.00 14.39 84 TRP B O 1
ATOM 2635 N N . VAL B 1 88 ? 46.326 13.226 20.906 1.00 13.03 85 VAL B N 1
ATOM 2636 C CA . VAL B 1 88 ? 45.967 14.554 20.413 1.00 14.08 85 VAL B CA 1
ATOM 2637 C C . VAL B 1 88 ? 45.201 15.294 21.521 1.00 15.18 85 VAL B C 1
ATOM 2638 O O . VAL B 1 88 ? 44.272 14.744 22.115 1.00 15.64 85 VAL B O 1
ATOM 2642 N N . LYS B 1 89 ? 45.599 16.539 21.788 1.00 16.95 86 LYS B N 1
ATOM 2643 C CA . LYS B 1 89 ? 44.991 17.387 22.807 1.00 19.13 86 LYS B CA 1
ATOM 2644 C C . LYS B 1 89 ? 45.204 18.818 22.340 1.00 19.16 86 LYS B C 1
ATOM 2645 O O . LYS B 1 89 ? 46.138 19.078 21.582 1.00 19.48 86 LYS B O 1
ATOM 2651 N N . ALA B 1 90 ? 44.357 19.745 22.777 1.00 19.20 87 ALA B N 1
ATOM 2652 C CA . ALA B 1 90 ? 44.595 21.155 22.491 1.00 20.05 87 ALA B CA 1
ATOM 2653 C C . ALA B 1 90 ? 45.834 21.620 23.262 1.00 20.43 87 ALA B C 1
ATOM 2654 O O . ALA B 1 90 ? 45.922 21.422 24.463 1.00 20.56 87 ALA B O 1
ATOM 2656 N N . LYS B 1 91 ? 46.785 22.223 22.561 1.00 21.73 88 LYS B N 1
ATOM 2657 C CA . LYS B 1 91 ? 47.929 22.871 23.211 1.00 23.64 88 LYS B CA 1
ATOM 2658 C C . LYS B 1 91 ? 48.335 24.077 22.386 1.00 24.44 88 LYS B C 1
ATOM 2659 O O . LYS B 1 91 ? 47.955 24.189 21.221 1.00 24.01 88 LYS B O 1
ATOM 2665 N N . ASN B 1 92 ? 49.107 24.980 22.992 1.00 26.31 89 ASN B N 1
ATOM 2666 C CA . ASN B 1 92 ? 49.660 26.119 22.258 1.00 28.04 89 ASN B CA 1
ATOM 2667 C C . ASN B 1 92 ? 50.636 25.711 21.162 1.00 28.77 89 ASN B C 1
ATOM 2668 O O . ASN B 1 92 ? 51.301 24.676 21.264 1.00 29.36 89 ASN B O 1
ATOM 2673 N N . GLY B 1 93 ? 50.709 26.532 20.119 1.00 29.83 90 GLY B N 1
ATOM 2674 C CA . GLY B 1 93 ? 51.528 26.240 18.949 1.00 30.75 90 GLY B CA 1
ATOM 2675 C C . GLY B 1 93 ? 50.929 26.854 17.702 1.00 31.09 90 GLY B C 1
ATOM 2676 O O . GLY B 1 93 ? 50.620 28.048 17.678 1.00 31.54 90 GLY B O 1
ATOM 2677 N N . CYS B 1 94 ? 50.751 26.030 16.673 1.00 31.67 91 CYS B N 1
ATOM 2678 C CA . CYS B 1 94 ? 50.236 26.482 15.383 1.00 32.14 91 CYS B CA 1
ATOM 2679 C C . CYS B 1 94 ? 48.798 27.007 15.460 1.00 31.06 91 CYS B C 1
ATOM 2680 O O . CYS B 1 94 ? 48.361 27.765 14.584 1.00 31.46 91 CYS B O 1
ATOM 2683 N N . VAL B 1 95 ? 48.074 26.601 16.504 1.00 29.75 92 VAL B N 1
ATOM 2684 C CA . VAL B 1 95 ? 46.692 27.036 16.710 1.00 28.16 92 VAL B CA 1
ATOM 2685 C C . VAL B 1 95 ? 46.549 27.748 18.061 1.00 27.26 92 VAL B C 1
ATOM 2686 O O . VAL B 1 95 ? 47.095 27.295 19.067 1.00 27.85 92 VAL B O 1
ATOM 2690 N N . LYS B 1 96 ? 45.827 28.866 18.069 1.00 26.32 93 LYS B N 1
ATOM 2691 C CA . LYS B 1 96 ? 45.424 29.499 19.319 1.00 25.46 93 LYS B CA 1
ATOM 2692 C C . LYS B 1 96 ? 44.003 29.018 19.635 1.00 24.44 93 LYS B C 1
ATOM 2693 O O . LYS B 1 96 ? 43.106 29.151 18.804 1.00 24.56 93 LYS B O 1
ATOM 2699 N N . TRP B 1 97 ? 43.808 28.459 20.824 1.00 23.00 94 TRP B N 1
ATOM 2700 C CA . TRP B 1 97 ? 42.512 27.868 21.200 1.00 22.46 94 TRP B CA 1
ATOM 2701 C C . TRP B 1 97 ? 41.683 28.884 21.979 1.00 22.71 94 TRP B C 1
ATOM 2702 O O . TRP B 1 97 ? 41.699 28.891 23.207 1.00 22.16 94 TRP B O 1
ATOM 2713 N N . ASN B 1 98 ? 40.954 29.729 21.245 1.00 22.50 95 ASN B N 1
ATOM 2714 C CA . ASN B 1 98 ? 40.230 30.880 21.804 1.00 22.79 95 ASN B CA 1
ATOM 2715 C C . ASN B 1 98 ? 38.824 30.533 22.313 1.00 22.21 95 ASN B C 1
ATOM 2716 O O . ASN B 1 98 ? 37.826 31.120 21.881 1.00 22.46 95 ASN B O 1
ATOM 2721 N N . VAL B 1 99 ? 38.762 29.579 23.235 1.00 21.95 96 VAL B N 1
ATOM 2722 C CA . VAL B 1 99 ? 37.499 29.179 23.857 1.00 21.76 96 VAL B CA 1
ATOM 2723 C C . VAL B 1 99 ? 37.703 29.122 25.372 1.00 22.29 96 VAL B C 1
ATOM 2724 O O . VAL B 1 99 ? 38.833 29.275 25.845 1.00 22.13 96 VAL B O 1
ATOM 2728 N N . LYS B 1 100 ? 36.634 28.908 26.136 1.00 22.75 97 LYS B N 1
ATOM 2729 C CA . LYS B 1 100 ? 36.709 28.956 27.610 1.00 24.29 97 LYS B CA 1
ATOM 2730 C C . LYS B 1 100 ? 37.539 27.851 28.268 1.00 24.95 97 LYS B C 1
ATOM 2731 O O . LYS B 1 100 ? 38.288 28.120 29.212 1.00 26.42 97 LYS B O 1
ATOM 2737 N N . ASN B 1 101 ? 37.382 26.613 27.796 1.00 24.96 98 ASN B N 1
ATOM 2738 C CA . ASN B 1 101 ? 38.126 25.467 28.333 1.00 24.63 98 ASN B CA 1
ATOM 2739 C C . ASN B 1 101 ? 38.648 24.607 27.193 1.00 23.25 98 ASN B C 1
ATOM 2740 O O . ASN B 1 101 ? 38.009 23.621 26.810 1.00 22.64 98 ASN B O 1
ATOM 2745 N N . PRO B 1 102 ? 39.808 24.974 26.636 1.00 22.41 99 PRO B N 1
ATOM 2746 C CA . PRO B 1 102 ? 40.309 24.231 25.481 1.00 21.92 99 PRO B CA 1
ATOM 2747 C C . PRO B 1 102 ? 40.530 22.749 25.784 1.00 21.41 99 PRO B C 1
ATOM 2748 O O . PRO B 1 102 ? 40.441 21.928 24.869 1.00 20.69 99 PRO B O 1
ATOM 2752 N N . SER B 1 103 ? 40.787 22.403 27.048 1.00 21.02 100 SER B N 1
ATOM 2753 C CA . SER B 1 103 ? 40.997 20.993 27.417 1.00 21.59 100 SER B CA 1
ATOM 2754 C C . SER B 1 103 ? 39.741 20.132 27.223 1.00 20.68 100 SER B C 1
ATOM 2755 O O . SER B 1 103 ? 39.825 18.896 27.121 1.00 20.40 100 SER B O 1
ATOM 2758 N N . GLU B 1 104 ? 38.591 20.790 27.126 1.00 19.46 101 GLU B N 1
ATOM 2759 C CA . GLU B 1 104 ? 37.325 20.086 26.940 1.00 19.55 101 GLU B CA 1
ATOM 2760 C C . GLU B 1 104 ? 36.926 19.898 25.474 1.00 18.18 101 GLU B C 1
ATOM 2761 O O . GLU B 1 104 ? 35.975 19.147 25.172 1.00 18.60 101 GLU B O 1
ATOM 2767 N N . VAL B 1 105 ? 37.637 20.556 24.560 1.00 17.05 102 VAL B N 1
ATOM 2768 C CA . VAL B 1 105 ? 37.354 20.390 23.136 1.00 16.29 102 VAL B CA 1
ATOM 2769 C C . VAL B 1 105 ? 37.681 18.949 22.740 1.00 15.07 102 VAL B C 1
ATOM 2770 O O . VAL B 1 105 ? 38.741 18.401 23.102 1.00 15.16 102 VAL B O 1
ATOM 2774 N N . GLY B 1 106 ? 36.762 18.323 22.012 1.00 14.45 103 GLY B N 1
ATOM 2775 C CA . GLY B 1 106 ? 36.981 16.950 21.586 1.00 14.25 103 GLY B CA 1
ATOM 2776 C C . GLY B 1 106 ? 38.255 16.814 20.763 1.00 13.88 103 GLY B C 1
ATOM 2777 O O . GLY B 1 106 ? 38.546 17.662 19.914 1.00 14.38 103 GLY B O 1
ATOM 2778 N N . ALA B 1 107 ? 39.019 15.749 21.004 1.00 13.55 104 ALA B N 1
ATOM 2779 C CA . ALA B 1 107 ? 40.294 15.546 20.288 1.00 13.52 104 ALA B CA 1
ATOM 2780 C C . ALA B 1 107 ? 40.112 15.434 18.779 1.00 13.45 104 ALA B C 1
ATOM 2781 O O . ALA B 1 107 ? 41.020 15.801 18.010 1.00 14.40 104 ALA B O 1
ATOM 2783 N N . ASP B 1 108 ? 38.955 14.934 18.335 1.00 13.17 105 ASP B N 1
ATOM 2784 C CA . ASP B 1 108 ? 38.697 14.887 16.889 1.00 13.55 105 ASP B CA 1
ATOM 2785 C C . ASP B 1 108 ? 38.593 16.286 16.292 1.00 13.54 105 ASP B C 1
ATOM 2786 O O . ASP B 1 108 ? 39.069 16.522 15.178 1.00 13.98 105 ASP B O 1
ATOM 2791 N N . ARG B 1 109 ? 37.935 17.185 17.010 1.00 13.06 106 ARG B N 1
ATOM 2792 C CA . ARG B 1 109 ? 37.814 18.587 16.587 1.00 13.39 106 ARG B CA 1
ATOM 2793 C C . ARG B 1 109 ? 39.196 19.225 16.560 1.00 14.43 106 ARG B C 1
ATOM 2794 O O . ARG B 1 109 ? 39.522 19.976 15.633 1.00 15.19 106 ARG B O 1
ATOM 2802 N N . VAL B 1 110 ? 40.003 18.940 17.579 1.00 14.01 107 VAL B N 1
ATOM 2803 C CA . VAL B 1 110 ? 41.384 19.444 17.646 1.00 14.29 107 VAL B CA 1
ATOM 2804 C C . VAL B 1 110 ? 42.152 18.974 16.404 1.00 14.40 107 VAL B C 1
ATOM 2805 O O . VAL B 1 110 ? 42.782 19.779 15.697 1.00 16.07 107 VAL B O 1
ATOM 2809 N N . ALA B 1 111 ? 42.092 17.675 16.136 1.00 14.22 108 ALA B N 1
ATOM 2810 C CA . ALA B 1 111 ? 42.737 17.110 14.961 1.00 13.83 108 ALA B CA 1
ATOM 2811 C C . ALA B 1 111 ? 42.254 17.782 13.672 1.00 14.56 108 ALA B C 1
ATOM 2812 O O . ALA B 1 111 ? 43.065 18.122 12.815 1.00 15.05 108 ALA B O 1
ATOM 2814 N N . ASN B 1 112 ? 40.945 17.996 13.538 1.00 14.63 109 ASN B N 1
ATOM 2815 C CA . ASN B 1 112 ? 40.423 18.669 12.331 1.00 15.40 109 ASN B CA 1
ATOM 2816 C C . ASN B 1 112 ? 41.005 20.062 12.144 1.00 15.77 109 ASN B C 1
ATOM 2817 O O . ASN B 1 112 ? 41.377 20.429 11.029 1.00 15.25 109 ASN B O 1
ATOM 2822 N N . VAL B 1 113 ? 41.068 20.825 13.228 1.00 15.33 110 VAL B N 1
ATOM 2823 C CA . VAL B 1 113 ? 41.556 22.206 13.165 1.00 16.91 110 VAL B CA 1
ATOM 2824 C C . VAL B 1 113 ? 43.051 22.215 12.822 1.00 17.16 110 VAL B C 1
ATOM 2825 O O . VAL B 1 113 ? 43.503 23.011 11.966 1.00 17.75 110 VAL B O 1
ATOM 2829 N N . VAL B 1 114 ? 43.808 21.324 13.459 1.00 17.39 111 VAL B N 1
ATOM 2830 C CA . VAL B 1 114 ? 45.248 21.217 13.178 1.00 17.97 111 VAL B CA 1
ATOM 2831 C C . VAL B 1 114 ? 45.472 20.875 11.700 1.00 18.32 111 VAL B C 1
ATOM 2832 O O . VAL B 1 114 ? 46.285 21.530 11.026 1.00 18.84 111 VAL B O 1
ATOM 2836 N N . ALA B 1 115 ? 44.743 19.884 11.191 1.00 18.50 112 ALA B N 1
ATOM 2837 C CA . ALA B 1 115 ? 44.862 19.479 9.779 1.00 18.38 112 ALA B CA 1
ATOM 2838 C C . ALA B 1 115 ? 44.530 20.632 8.844 1.00 19.28 112 ALA B C 1
ATOM 2839 O O . ALA B 1 115 ? 45.207 20.827 7.822 1.00 19.59 112 ALA B O 1
ATOM 2841 N N . PHE B 1 116 ? 43.482 21.379 9.187 1.00 19.54 113 PHE B N 1
ATOM 2842 C CA . PHE B 1 116 ? 43.040 22.479 8.348 1.00 19.83 113 PHE B CA 1
ATOM 2843 C C . PHE B 1 116 ? 44.129 23.541 8.238 1.00 20.39 113 PHE B C 1
ATOM 2844 O O . PHE B 1 116 ? 44.467 23.958 7.129 1.00 20.78 113 PHE B O 1
ATOM 2852 N N . VAL B 1 117 ? 44.664 23.971 9.379 1.00 20.52 114 VAL B N 1
ATOM 2853 C CA . VAL B 1 117 ? 45.676 25.035 9.396 1.00 22.41 114 VAL B CA 1
ATOM 2854 C C . VAL B 1 117 ? 46.965 24.564 8.709 1.00 22.93 114 VAL B C 1
ATOM 2855 O O . VAL B 1 117 ? 47.657 25.355 8.057 1.00 23.52 114 VAL B O 1
ATOM 2859 N N . LYS B 1 118 ? 47.271 23.273 8.823 1.00 23.70 115 LYS B N 1
ATOM 2860 C CA . LYS B 1 118 ? 48.475 22.726 8.192 1.00 24.32 115 LYS B CA 1
ATOM 2861 C C . LYS B 1 118 ? 48.357 22.542 6.682 1.00 24.86 115 LYS B C 1
ATOM 2862 O O . LYS B 1 118 ? 49.361 22.661 5.968 1.00 25.64 115 LYS B O 1
ATOM 2868 N N . GLU B 1 119 ? 47.158 22.231 6.195 1.00 24.64 116 GLU B N 1
ATOM 2869 C CA . GLU B 1 119 ? 47.004 21.822 4.791 1.00 24.99 116 GLU B CA 1
ATOM 2870 C C . GLU B 1 119 ? 46.249 22.806 3.917 1.00 25.26 116 GLU B C 1
ATOM 2871 O O . GLU B 1 119 ? 46.451 22.824 2.697 1.00 26.00 116 GLU B O 1
ATOM 2877 N N . TYR B 1 120 ? 45.362 23.591 4.526 1.00 25.13 117 TYR B N 1
ATOM 2878 C CA . TYR B 1 120 ? 44.371 24.362 3.767 1.00 24.83 117 TYR B CA 1
ATOM 2879 C C . TYR B 1 120 ? 44.462 25.860 3.974 1.00 25.39 117 TYR B C 1
ATOM 2880 O O . TYR B 1 120 ? 44.379 26.629 3.006 1.00 26.23 117 TYR B O 1
ATOM 2889 N N . GLY B 1 121 ? 44.647 26.285 5.215 1.00 25.26 118 GLY B N 1
ATOM 2890 C CA . GLY B 1 121 ? 44.841 27.700 5.495 1.00 25.40 118 GLY B CA 1
ATOM 2891 C C . GLY B 1 121 ? 44.461 28.111 6.895 1.00 25.60 118 GLY B C 1
ATOM 2892 O O . GLY B 1 121 ? 44.142 27.266 7.735 1.00 24.78 118 GLY B O 1
ATOM 2893 N N . LYS B 1 122 ? 44.480 29.418 7.133 1.00 25.32 119 LYS B N 1
ATOM 2894 C CA . LYS B 1 122 ? 44.297 29.986 8.465 1.00 25.27 119 LYS B CA 1
ATOM 2895 C C . LYS B 1 122 ? 42.849 30.359 8.765 1.00 24.26 119 LYS B C 1
ATOM 2896 O O . LYS B 1 122 ? 42.527 30.725 9.889 1.00 24.64 119 LYS B O 1
ATOM 2902 N N . ASN B 1 123 ? 41.993 30.280 7.753 1.00 23.49 120 ASN B N 1
ATOM 2903 C CA . ASN B 1 123 ? 40.602 30.715 7.866 1.00 23.01 120 ASN B CA 1
ATOM 2904 C C . ASN B 1 123 ? 39.669 29.689 7.255 1.00 21.82 120 ASN B C 1
ATOM 2905 O O . ASN B 1 123 ? 39.804 29.324 6.086 1.00 21.33 120 ASN B O 1
ATOM 2910 N N . GLY B 1 124 ? 38.716 29.201 8.044 1.00 21.09 121 GLY B N 1
ATOM 2911 C CA . GLY B 1 124 ? 37.775 28.242 7.510 1.00 20.30 121 GLY B CA 1
ATOM 2912 C C . GLY B 1 124 ? 36.710 27.798 8.484 1.00 18.95 121 GLY B C 1
ATOM 2913 O O . GLY B 1 124 ? 36.781 28.093 9.688 1.00 19.07 121 GLY B O 1
ATOM 2914 N N . ILE B 1 125 ? 35.723 27.101 7.935 1.00 19.26 122 ILE B N 1
ATOM 2915 C CA . ILE B 1 125 ? 34.673 26.478 8.732 1.00 19.51 122 ILE B CA 1
ATOM 2916 C C . ILE B 1 125 ? 34.703 25.002 8.420 1.00 18.98 122 ILE B C 1
ATOM 2917 O O . ILE B 1 125 ? 34.644 24.615 7.254 1.00 19.24 122 ILE B O 1
ATOM 2922 N N . ILE B 1 126 ? 34.816 24.182 9.467 1.00 17.34 123 ILE B N 1
ATOM 2923 C CA . ILE B 1 126 ? 34.903 22.735 9.314 1.00 16.72 123 ILE B CA 1
ATOM 2924 C C . ILE B 1 126 ? 33.604 22.090 9.788 1.00 16.28 123 ILE B C 1
ATOM 2925 O O . ILE B 1 126 ? 33.158 22.345 10.920 1.00 16.51 123 ILE B O 1
ATOM 2930 N N . ILE B 1 127 ? 32.999 21.298 8.902 1.00 15.92 124 ILE B N 1
ATOM 2931 C CA . ILE B 1 127 ? 31.783 20.542 9.213 1.00 16.29 124 ILE B CA 1
ATOM 2932 C C . ILE B 1 127 ? 32.158 19.077 9.221 1.00 15.90 124 ILE B C 1
ATOM 2933 O O . ILE B 1 127 ? 32.570 18.544 8.191 1.00 15.70 124 ILE B O 1
ATOM 2938 N N . ASP B 1 128 ? 32.021 18.418 10.379 1.00 15.07 125 ASP B N 1
ATOM 2939 C CA . ASP B 1 128 ? 32.382 17.018 10.501 1.00 15.46 125 ASP B CA 1
ATOM 2940 C C . ASP B 1 128 ? 31.127 16.273 10.892 1.00 15.21 125 ASP B C 1
ATOM 2941 O O . ASP B 1 128 ? 30.657 16.395 12.025 1.00 15.76 125 ASP B O 1
ATOM 2946 N N . MET B 1 129 ? 30.598 15.501 9.953 1.00 14.90 126 MET B N 1
ATOM 2947 C CA . MET B 1 129 ? 29.341 14.789 10.144 1.00 15.48 126 MET B CA 1
ATOM 2948 C C . MET B 1 129 ? 29.606 13.374 10.608 1.00 15.23 126 MET B C 1
ATOM 2949 O O . MET B 1 129 ? 29.876 12.494 9.805 1.00 15.59 126 MET B O 1
ATOM 2954 N N . GLY B 1 130 ? 29.554 13.171 11.927 1.00 15.28 127 GLY B N 1
ATOM 2955 C CA . GLY B 1 130 ? 29.794 11.864 12.519 1.00 15.53 127 GLY B CA 1
ATOM 2956 C C . GLY B 1 130 ? 28.665 11.526 13.475 1.00 15.69 127 GLY B C 1
ATOM 2957 O O . GLY B 1 130 ? 27.511 11.881 13.235 1.00 16.09 127 GLY B O 1
ATOM 2958 N N . THR B 1 131 ? 28.999 10.882 14.586 1.00 15.43 128 THR B N 1
ATOM 2959 C CA . THR B 1 131 ? 27.982 10.502 15.578 1.00 14.88 128 THR B CA 1
ATOM 2960 C C . THR B 1 131 ? 27.202 11.751 15.970 1.00 14.32 128 THR B C 1
ATOM 2961 O O . THR B 1 131 ? 25.962 11.747 16.005 1.00 13.58 128 THR B O 1
ATOM 2965 N N . ALA B 1 132 ? 27.951 12.813 16.238 1.00 14.32 129 ALA B N 1
ATOM 2966 C CA . ALA B 1 132 ? 27.415 14.151 16.275 1.00 14.35 129 ALA B CA 1
ATOM 2967 C C . ALA B 1 132 ? 27.981 14.868 15.063 1.00 14.38 129 ALA B C 1
ATOM 2968 O O . ALA B 1 132 ? 28.971 14.422 14.476 1.00 14.42 129 ALA B O 1
ATOM 2970 N N . THR B 1 133 ? 27.322 15.946 14.681 1.00 14.13 130 THR B N 1
ATOM 2971 C CA . THR B 1 133 ? 27.828 16.799 13.627 1.00 14.81 130 THR B CA 1
ATOM 2972 C C . THR B 1 133 ? 28.392 18.028 14.306 1.00 15.13 130 THR B C 1
ATOM 2973 O O . THR B 1 133 ? 27.690 18.694 15.082 1.00 15.46 130 THR B O 1
ATOM 2977 N N . THR B 1 134 ? 29.672 18.307 14.043 1.00 15.46 131 THR B N 1
ATOM 2978 C CA . THR B 1 134 ? 30.329 19.479 14.637 1.00 15.20 131 THR B CA 1
ATOM 2979 C C . THR B 1 134 ? 30.595 20.548 13.590 1.00 15.54 131 THR B C 1
ATOM 2980 O O . THR B 1 134 ? 30.833 20.242 12.427 1.00 15.17 131 THR B O 1
ATOM 2984 N N . VAL B 1 135 ? 30.513 21.791 14.030 1.00 14.91 132 VAL B N 1
ATOM 2985 C CA . VAL B 1 135 ? 30.939 22.948 13.241 1.00 16.49 132 VAL B CA 1
ATOM 2986 C C . VAL B 1 135 ? 32.085 23.584 14.005 1.00 16.76 132 VAL B C 1
ATOM 2987 O O . VAL B 1 135 ? 31.986 23.804 15.218 1.00 16.39 132 VAL B O 1
ATOM 2991 N N . ASP B 1 136 ? 33.191 23.841 13.310 1.00 17.28 133 ASP B N 1
ATOM 2992 C CA . ASP B 1 136 ? 34.375 24.412 13.957 1.00 17.60 133 ASP B CA 1
ATOM 2993 C C . ASP B 1 136 ? 34.859 25.612 13.157 1.00 17.33 133 ASP B C 1
ATOM 2994 O O . ASP B 1 136 ? 34.956 25.545 11.935 1.00 17.58 133 ASP B O 1
ATOM 2999 N N . LEU B 1 137 ? 35.106 26.709 13.861 1.00 16.94 134 LEU B N 1
ATOM 3000 C CA . LEU B 1 137 ? 35.500 27.971 13.223 1.00 18.25 134 LEU B CA 1
ATOM 3001 C C . LEU B 1 137 ? 36.950 28.309 13.545 1.00 18.50 134 LEU B C 1
ATOM 3002 O O . LEU B 1 137 ? 37.321 28.389 14.718 1.00 18.41 134 LEU B O 1
ATOM 3007 N N . VAL B 1 138 ? 37.742 28.512 12.487 1.00 19.30 135 VAL B N 1
ATOM 3008 C CA . VAL B 1 138 ? 39.140 28.927 12.607 1.00 20.68 135 VAL B CA 1
ATOM 3009 C C . VAL B 1 138 ? 39.268 30.247 11.859 1.00 21.47 135 VAL B C 1
ATOM 3010 O O . VAL B 1 138 ? 38.917 30.326 10.680 1.00 21.82 135 VAL B O 1
ATOM 3014 N N . VAL B 1 139 ? 39.746 31.268 12.561 1.00 22.49 136 VAL B N 1
ATOM 3015 C CA . VAL B 1 139 ? 39.916 32.604 11.984 1.00 23.68 136 VAL B CA 1
ATOM 3016 C C . VAL B 1 139 ? 41.320 33.091 12.320 1.00 24.33 136 VAL B C 1
ATOM 3017 O O . VAL B 1 139 ? 41.667 33.208 13.501 1.00 24.46 136 VAL B O 1
ATOM 3021 N N . ASN B 1 140 ? 42.110 33.375 11.281 1.00 25.36 137 ASN B N 1
ATOM 3022 C CA . ASN B 1 140 ? 43.517 33.781 11.434 1.00 26.70 137 ASN B CA 1
ATOM 3023 C C . ASN B 1 140 ? 44.300 32.827 12.354 1.00 26.70 137 ASN B C 1
ATOM 3024 O O . ASN B 1 140 ? 45.066 33.264 13.220 1.00 27.33 137 ASN B O 1
ATOM 3029 N N . GLY B 1 141 ? 44.075 31.523 12.172 1.00 26.65 138 GLY B N 1
ATOM 3030 C CA . GLY B 1 141 ? 44.754 30.488 12.958 1.00 26.42 138 GLY B CA 1
ATOM 3031 C C . GLY B 1 141 ? 44.302 30.390 14.408 1.00 25.89 138 GLY B C 1
ATOM 3032 O O . GLY B 1 141 ? 44.939 29.716 15.222 1.00 26.66 138 GLY B O 1
ATOM 3033 N N . SER B 1 142 ? 43.199 31.064 14.727 1.00 25.42 139 SER B N 1
ATOM 3034 C CA . SER B 1 142 ? 42.612 31.046 16.065 1.00 25.00 139 SER B CA 1
ATOM 3035 C C . SER B 1 142 ? 41.340 30.200 16.015 1.00 23.94 139 SER B C 1
ATOM 3036 O O . SER B 1 142 ? 40.429 30.508 15.251 1.00 24.40 139 SER B O 1
ATOM 3039 N N . TYR B 1 143 ? 41.286 29.132 16.813 1.00 22.67 140 TYR B N 1
ATOM 3040 C CA . TYR B 1 143 ? 40.046 28.373 16.950 1.00 20.66 140 TYR B CA 1
ATOM 3041 C C . TYR B 1 143 ? 39.092 29.181 17.801 1.00 20.39 140 TYR B C 1
ATOM 3042 O O . TYR B 1 143 ? 39.410 29.506 18.946 1.00 19.98 140 TYR B O 1
ATOM 3051 N N . GLU B 1 144 ? 37.929 29.506 17.233 1.00 19.19 141 GLU B N 1
ATOM 3052 C CA . GLU B 1 144 ? 36.961 30.401 17.859 1.00 20.01 141 GLU B CA 1
ATOM 3053 C C . GLU B 1 144 ? 35.775 29.708 18.543 1.00 19.10 141 GLU B C 1
ATOM 3054 O O . GLU B 1 144 ? 34.991 30.352 19.240 1.00 19.06 141 GLU B O 1
ATOM 3060 N N . GLY B 1 145 ? 35.666 28.393 18.365 1.00 18.86 142 GLY B N 1
ATOM 3061 C CA . GLY B 1 145 ? 34.511 27.647 18.875 1.00 18.09 142 GLY B CA 1
ATOM 3062 C C . GLY B 1 145 ? 33.669 27.078 17.753 1.00 16.92 142 GLY B C 1
ATOM 3063 O O . GLY B 1 145 ? 34.126 26.926 16.623 1.00 16.86 142 GLY B O 1
ATOM 3064 N N . GLY B 1 146 ? 32.413 26.772 18.059 1.00 16.55 143 GLY B N 1
ATOM 3065 C CA . GLY B 1 146 ? 31.535 26.210 17.055 1.00 16.41 143 GLY B CA 1
ATOM 3066 C C . GLY B 1 146 ? 30.189 25.771 17.584 1.00 15.89 143 GLY B C 1
ATOM 3067 O O . GLY B 1 146 ? 29.603 26.410 18.475 1.00 16.40 143 GLY B O 1
ATOM 3068 N N . ALA B 1 147 ? 29.708 24.676 17.009 1.00 15.15 144 ALA B N 1
ATOM 3069 C CA . ALA B 1 147 ? 28.377 24.141 17.303 1.00 14.08 144 ALA B CA 1
ATOM 3070 C C . ALA B 1 147 ? 28.456 22.613 17.330 1.00 14.03 144 ALA B C 1
ATOM 3071 O O . ALA B 1 147 ? 29.305 22.013 16.651 1.00 14.37 144 ALA B O 1
ATOM 3073 N N . ILE B 1 148 ? 27.577 21.998 18.132 1.00 13.18 145 ILE B N 1
ATOM 3074 C CA . ILE B 1 148 ? 27.420 20.535 18.127 1.00 13.13 145 ILE B CA 1
ATOM 3075 C C . ILE B 1 148 ? 25.941 20.232 17.876 1.00 13.20 145 ILE B C 1
ATOM 3076 O O . ILE B 1 148 ? 25.070 20.763 18.551 1.00 13.52 145 ILE B O 1
ATOM 3081 N N . LEU B 1 149 ? 25.700 19.373 16.889 1.00 13.23 146 LEU B N 1
ATOM 3082 C CA . LEU B 1 149 ? 24.356 18.920 16.508 1.00 13.73 146 LEU B CA 1
ATOM 3083 C C . LEU B 1 149 ? 24.310 17.395 16.611 1.00 13.48 146 LEU B C 1
ATOM 3084 O O . LEU B 1 149 ? 25.317 16.735 16.409 1.00 13.77 146 LEU B O 1
ATOM 3089 N N . PRO B 1 150 ? 23.128 16.833 16.902 1.00 13.18 147 PRO B N 1
ATOM 3090 C CA . PRO B 1 150 ? 22.999 15.390 16.766 1.00 12.35 147 PRO B CA 1
ATOM 3091 C C . PRO B 1 150 ? 23.297 15.018 15.318 1.00 12.51 147 PRO B C 1
ATOM 3092 O O . PRO B 1 150 ? 22.894 15.748 14.398 1.00 13.57 147 PRO B O 1
ATOM 3096 N N . GLY B 1 151 ? 23.976 13.894 15.122 1.00 12.29 148 GLY B N 1
ATOM 3097 C CA . GLY B 1 151 ? 24.254 13.409 13.766 1.00 11.86 148 GLY B CA 1
ATOM 3098 C C . GLY B 1 151 ? 23.013 12.841 13.110 1.00 12.17 148 GLY B C 1
ATOM 3099 O O . GLY B 1 151 ? 21.966 12.673 13.759 1.00 12.00 148 GLY B O 1
ATOM 3100 N N . PHE B 1 152 ? 23.120 12.514 11.819 1.00 12.50 149 PHE B N 1
ATOM 3101 C CA . PHE B 1 152 ? 21.909 12.079 11.115 1.00 13.43 149 PHE B CA 1
ATOM 3102 C C . PHE B 1 152 ? 21.327 10.806 11.711 1.00 13.60 149 PHE B C 1
ATOM 3103 O O . PHE B 1 152 ? 20.111 10.730 11.964 1.00 14.37 149 PHE B O 1
ATOM 3111 N N . PHE B 1 153 ? 22.172 9.802 11.908 1.00 13.19 150 PHE B N 1
ATOM 3112 C CA . PHE B 1 153 ? 21.659 8.544 12.453 1.00 12.90 150 PHE B CA 1
ATOM 3113 C C . PHE B 1 153 ? 21.160 8.752 13.875 1.00 12.63 150 PHE B C 1
ATOM 3114 O O . PHE B 1 153 ? 20.108 8.213 14.260 1.00 12.31 150 PHE B O 1
ATOM 3122 N N . MET B 1 154 ? 21.895 9.559 14.638 1.00 12.53 151 MET B N 1
ATOM 3123 C CA . MET B 1 154 ? 21.474 9.855 16.001 1.00 12.44 151 MET B CA 1
ATOM 3124 C C . MET B 1 154 ? 20.052 10.423 15.998 1.00 12.63 151 MET B C 1
ATOM 3125 O O . MET B 1 154 ? 19.222 10.067 16.852 1.00 13.17 151 MET B O 1
ATOM 3130 N N . MET B 1 155 ? 19.781 11.302 15.033 1.00 11.84 152 MET B N 1
ATOM 3131 C CA . MET B 1 155 ? 18.455 11.889 14.909 1.00 12.84 152 MET B CA 1
ATOM 3132 C C . MET B 1 155 ? 17.369 10.866 14.573 1.00 12.50 152 MET B C 1
ATOM 3133 O O . MET B 1 155 ? 16.351 10.813 15.259 1.00 12.85 152 MET B O 1
ATOM 3138 N N . VAL B 1 156 ? 17.566 10.069 13.515 1.00 12.54 153 VAL B N 1
ATOM 3139 C CA . VAL B 1 156 ? 16.514 9.092 13.169 1.00 12.81 153 VAL B CA 1
ATOM 3140 C C . VAL B 1 156 ? 16.320 8.060 14.273 1.00 12.97 153 VAL B C 1
ATOM 3141 O O . VAL B 1 156 ? 15.200 7.641 14.556 1.00 13.83 153 VAL B O 1
ATOM 3145 N N . HIS B 1 157 ? 17.416 7.651 14.897 1.00 12.94 154 HIS B N 1
ATOM 3146 C CA . HIS B 1 157 ? 17.316 6.722 16.017 1.00 14.01 154 HIS B CA 1
ATOM 3147 C C . HIS B 1 157 ? 16.558 7.335 17.204 1.00 13.75 154 HIS B C 1
ATOM 3148 O O . HIS B 1 157 ? 15.759 6.657 17.864 1.00 13.65 154 HIS B O 1
ATOM 3155 N N . SER B 1 158 ? 16.805 8.613 17.483 1.00 12.45 155 SER B N 1
ATOM 3156 C CA . SER B 1 158 ? 16.127 9.256 18.619 1.00 12.72 155 SER B CA 1
ATOM 3157 C C . SER B 1 158 ? 14.622 9.313 18.378 1.00 12.29 155 SER B C 1
ATOM 3158 O O . SER B 1 158 ? 13.839 9.161 19.304 1.00 13.35 155 SER B O 1
ATOM 3161 N N . LEU B 1 159 ? 14.215 9.514 17.124 1.00 12.34 156 LEU B N 1
ATOM 3162 C CA . LEU B 1 159 ? 12.784 9.547 16.810 1.00 11.37 156 LEU B CA 1
ATOM 3163 C C . LEU B 1 159 ? 12.132 8.172 16.976 1.00 12.80 156 LEU B C 1
ATOM 3164 O O . LEU B 1 159 ? 11.017 8.042 17.506 1.00 13.22 156 LEU B O 1
ATOM 3169 N N . PHE B 1 160 ? 12.860 7.148 16.548 1.00 12.79 157 PHE B N 1
ATOM 3170 C CA . PHE B 1 160 ? 12.411 5.771 16.695 1.00 13.15 157 PHE B CA 1
ATOM 3171 C C . PHE B 1 160 ? 12.283 5.392 18.178 1.00 13.49 157 PHE B C 1
ATOM 3172 O O . PHE B 1 160 ? 11.216 4.951 18.610 1.00 14.47 157 PHE B O 1
ATOM 3180 N N . ARG B 1 161 ? 13.344 5.583 18.957 1.00 13.18 158 ARG B N 1
ATOM 3181 C CA . ARG B 1 161 ? 13.328 5.149 20.367 1.00 13.92 158 ARG B CA 1
ATOM 3182 C C . ARG B 1 161 ? 12.426 6.001 21.227 1.00 13.69 158 ARG B C 1
ATOM 3183 O O . ARG B 1 161 ? 11.899 5.543 22.258 1.00 14.31 158 ARG B O 1
ATOM 3191 N N . GLY B 1 162 ? 12.265 7.257 20.832 1.00 13.51 159 GLY B N 1
ATOM 3192 C CA . GLY B 1 162 ? 11.590 8.231 21.681 1.00 13.13 159 GLY B CA 1
ATOM 3193 C C . GLY B 1 162 ? 10.114 8.415 21.436 1.00 13.10 159 GLY B C 1
ATOM 3194 O O . GLY B 1 162 ? 9.479 9.235 22.079 1.00 14.08 159 GLY B O 1
ATOM 3195 N N . THR B 1 163 ? 9.574 7.685 20.470 1.00 12.22 160 THR B N 1
ATOM 3196 C CA . THR B 1 163 ? 8.136 7.734 20.191 1.00 12.35 160 THR B CA 1
ATOM 3197 C C . THR B 1 163 ? 7.550 6.333 20.067 1.00 13.16 160 THR B C 1
ATOM 3198 O O . THR B 1 163 ? 8.267 5.363 19.802 1.00 13.55 160 THR B O 1
ATOM 3202 N N . ALA B 1 164 ? 6.230 6.242 20.211 1.00 13.02 161 ALA B N 1
ATOM 3203 C CA . ALA B 1 164 ? 5.541 4.974 20.044 1.00 13.47 161 ALA B CA 1
ATOM 3204 C C . ALA B 1 164 ? 5.436 4.577 18.588 1.00 14.12 161 ALA B C 1
ATOM 3205 O O . ALA B 1 164 ? 5.672 3.415 18.248 1.00 14.74 161 ALA B O 1
ATOM 3207 N N . LYS B 1 165 ? 5.085 5.531 17.725 1.00 14.02 162 LYS B N 1
ATOM 3208 C CA . LYS B 1 165 ? 4.619 5.197 16.381 1.00 14.39 162 LYS B CA 1
ATOM 3209 C C . LYS B 1 165 ? 5.666 5.299 15.274 1.00 14.47 162 LYS B C 1
ATOM 3210 O O . LYS B 1 165 ? 5.443 4.760 14.189 1.00 14.81 162 LYS B O 1
ATOM 3216 N N . LEU B 1 166 ? 6.784 5.992 15.519 1.00 13.39 163 LEU B N 1
ATOM 3217 C CA . LEU B 1 166 ? 7.725 6.241 14.411 1.00 13.73 163 LEU B CA 1
ATOM 3218 C C . LEU B 1 166 ? 8.702 5.094 14.220 1.00 14.36 163 LEU B C 1
ATOM 3219 O O . LEU B 1 166 ? 9.237 4.558 15.203 1.00 13.81 163 LEU B O 1
ATOM 3224 N N . PRO B 1 167 ? 8.913 4.700 12.954 1.00 14.96 164 PRO B N 1
ATOM 3225 C CA . PRO B 1 167 ? 9.865 3.654 12.642 1.00 15.34 164 PRO B CA 1
ATOM 3226 C C . PRO B 1 167 ? 11.253 4.239 12.585 1.00 14.82 164 PRO B C 1
ATOM 3227 O O . PRO B 1 167 ? 11.414 5.459 12.635 1.00 13.82 164 PRO B O 1
ATOM 3231 N N . LEU B 1 168 ? 12.247 3.359 12.495 1.00 14.60 165 LEU B N 1
ATOM 3232 C CA . LEU B 1 168 ? 13.615 3.757 12.248 1.00 15.25 165 LEU B CA 1
ATOM 3233 C C . LEU B 1 168 ? 13.806 3.894 10.748 1.00 16.14 165 LEU B C 1
ATOM 3234 O O . LEU B 1 168 ? 13.695 2.914 10.009 1.00 16.38 165 LEU B O 1
ATOM 3239 N N . VAL B 1 169 ? 14.086 5.121 10.322 1.00 16.49 166 VAL B N 1
ATOM 3240 C CA . VAL B 1 169 ? 14.166 5.479 8.897 1.00 17.64 166 VAL B CA 1
ATOM 3241 C C . VAL B 1 169 ? 15.618 5.512 8.423 1.00 18.33 166 VAL B C 1
ATOM 3242 O O . VAL B 1 169 ? 16.494 5.971 9.139 1.00 18.64 166 VAL B O 1
ATOM 3246 N N . GLU B 1 170 ? 15.857 5.008 7.214 1.00 19.05 167 GLU B N 1
ATOM 3247 C CA . GLU B 1 170 ? 17.178 5.066 6.588 1.00 20.26 167 GLU B CA 1
ATOM 3248 C C . GLU B 1 170 ? 17.512 6.512 6.226 1.00 19.79 167 GLU B C 1
ATOM 3249 O O . GLU B 1 170 ? 16.653 7.259 5.745 1.00 19.36 167 GLU B O 1
ATOM 3255 N N . VAL B 1 171 ? 18.753 6.917 6.485 1.00 19.22 168 VAL B N 1
ATOM 3256 C CA . VAL B 1 171 ? 19.189 8.284 6.187 1.00 19.25 168 VAL B CA 1
ATOM 3257 C C . VAL B 1 171 ? 19.387 8.486 4.681 1.00 19.91 168 VAL B C 1
ATOM 3258 O O . VAL B 1 171 ? 20.344 7.989 4.084 1.00 20.67 168 VAL B O 1
ATOM 3262 N N . LYS B 1 172 ? 18.465 9.238 4.095 1.00 20.74 169 LYS B N 1
ATOM 3263 C CA . LYS B 1 172 ? 18.439 9.486 2.653 1.00 22.10 169 LYS B CA 1
ATOM 3264 C C . LYS B 1 172 ? 17.802 10.851 2.436 1.00 21.49 169 LYS B C 1
ATOM 3265 O O . LYS B 1 172 ? 16.738 11.122 2.994 1.00 22.17 169 LYS B O 1
ATOM 3271 N N . PRO B 1 173 ? 18.440 11.725 1.632 1.00 21.25 170 PRO B N 1
ATOM 3272 C CA . PRO B 1 173 ? 17.876 13.065 1.414 1.00 21.10 170 PRO B CA 1
ATOM 3273 C C . PRO B 1 173 ? 16.480 13.018 0.798 1.00 21.31 170 PRO B C 1
ATOM 3274 O O . PRO B 1 173 ? 16.163 12.075 0.078 1.00 21.00 170 PRO B O 1
ATOM 3278 N N . ALA B 1 174 ? 15.667 14.028 1.102 1.00 21.29 171 ALA B N 1
ATOM 3279 C CA . ALA B 1 174 ? 14.350 14.183 0.497 1.00 22.52 171 ALA B CA 1
ATOM 3280 C C . ALA B 1 174 ? 14.490 14.976 -0.802 1.00 23.40 171 ALA B C 1
ATOM 3281 O O . ALA B 1 174 ? 15.159 16.014 -0.835 1.00 23.94 171 ALA B O 1
ATOM 3283 N N . ASP B 1 175 ? 13.862 14.481 -1.867 1.00 24.89 172 ASP B N 1
ATOM 3284 C CA . ASP B 1 175 ? 13.789 15.215 -3.133 1.00 25.86 172 ASP B CA 1
ATOM 3285 C C . ASP B 1 175 ? 12.393 15.817 -3.364 1.00 25.69 172 ASP B C 1
ATOM 3286 O O . ASP B 1 175 ? 11.947 15.988 -4.508 1.00 26.70 172 ASP B O 1
ATOM 3291 N N . PHE B 1 176 ? 11.722 16.147 -2.263 1.00 24.69 173 PHE B N 1
ATOM 3292 C CA . PHE B 1 176 ? 10.375 16.705 -2.261 1.00 24.05 173 PHE B CA 1
ATOM 3293 C C . PHE B 1 176 ? 10.294 17.817 -1.215 1.00 24.15 173 PHE B C 1
ATOM 3294 O O . PHE B 1 176 ? 11.116 17.886 -0.293 1.00 24.54 173 PHE B O 1
ATOM 3302 N N . VAL B 1 177 ? 9.292 18.671 -1.362 1.00 23.85 174 VAL B N 1
ATOM 3303 C CA . VAL B 1 177 ? 9.146 19.876 -0.554 1.00 23.47 174 VAL B CA 1
ATOM 3304 C C . VAL B 1 177 ? 8.382 19.555 0.740 1.00 22.10 174 VAL B C 1
ATOM 3305 O O . VAL B 1 177 ? 8.581 20.193 1.777 1.00 21.06 174 VAL B O 1
ATOM 3309 N N . VAL B 1 178 ? 7.486 18.574 0.657 1.00 21.03 175 VAL B N 1
ATOM 3310 C CA . VAL B 1 178 ? 6.785 18.042 1.840 1.00 20.30 175 VAL B CA 1
ATOM 3311 C C . VAL B 1 178 ? 6.689 16.531 1.715 1.00 19.19 175 VAL B C 1
ATOM 3312 O O . VAL B 1 178 ? 6.479 16.000 0.624 1.00 19.54 175 VAL B O 1
ATOM 3316 N N . GLY B 1 179 ? 6.871 15.832 2.829 1.00 17.79 176 GLY B N 1
ATOM 3317 C CA . GLY B 1 179 ? 6.764 14.375 2.814 1.00 17.63 176 GLY B CA 1
ATOM 3318 C C . GLY B 1 179 ? 5.317 13.916 2.750 1.00 17.25 176 GLY B C 1
ATOM 3319 O O . GLY B 1 179 ? 4.430 14.538 3.344 1.00 16.80 176 GLY B O 1
ATOM 3320 N N . LYS B 1 180 ? 5.075 12.832 2.017 1.00 17.01 177 LYS B N 1
ATOM 3321 C CA . LYS B 1 180 ? 3.702 12.317 1.884 1.00 17.66 177 LYS B CA 1
ATOM 3322 C C . LYS B 1 180 ? 3.483 10.970 2.546 1.00 17.35 177 LYS B C 1
ATOM 3323 O O . LYS B 1 180 ? 2.435 10.358 2.409 1.00 17.92 177 LYS B O 1
ATOM 3329 N N . ASP B 1 181 ? 4.486 10.528 3.301 1.00 17.18 178 ASP B N 1
ATOM 3330 C CA . ASP B 1 181 ? 4.320 9.439 4.245 1.00 16.60 178 ASP B CA 1
ATOM 3331 C C . ASP B 1 181 ? 5.304 9.646 5.393 1.00 15.59 178 ASP B C 1
ATOM 3332 O O . ASP B 1 181 ? 6.095 10.585 5.365 1.00 15.14 178 ASP B O 1
ATOM 3337 N N . THR B 1 182 ? 5.231 8.777 6.398 1.00 15.07 179 THR B N 1
ATOM 3338 C CA . THR B 1 182 ? 6.017 8.963 7.621 1.00 14.42 179 THR B CA 1
ATOM 3339 C C . THR B 1 182 ? 7.515 8.995 7.339 1.00 15.03 179 THR B C 1
ATOM 3340 O O . THR B 1 182 ? 8.244 9.879 7.819 1.00 14.91 179 THR B O 1
ATOM 3344 N N . GLU B 1 183 ? 7.972 8.030 6.558 1.00 15.44 180 GLU B N 1
ATOM 3345 C CA . GLU B 1 183 ? 9.401 7.927 6.271 1.00 16.73 180 GLU B CA 1
ATOM 3346 C C . GLU B 1 183 ? 9.870 9.181 5.531 1.00 16.07 180 GLU B C 1
ATOM 3347 O O . GLU B 1 183 ? 10.910 9.744 5.852 1.00 16.24 180 GLU B O 1
ATOM 3353 N N . GLU B 1 184 ? 9.088 9.623 4.545 1.00 16.21 181 GLU B N 1
ATOM 3354 C CA . GLU B 1 184 ? 9.406 10.861 3.824 1.00 16.63 181 GLU B CA 1
ATOM 3355 C C . GLU B 1 184 ? 9.443 12.091 4.741 1.00 15.95 181 GLU B C 1
ATOM 3356 O O . GLU B 1 184 ? 10.314 12.959 4.608 1.00 16.18 181 GLU B O 1
ATOM 3362 N N . ASN B 1 185 ? 8.502 12.148 5.683 1.00 15.23 182 ASN B N 1
ATOM 3363 C CA . ASN B 1 185 ? 8.464 13.233 6.662 1.00 14.87 182 ASN B CA 1
ATOM 3364 C C . ASN B 1 185 ? 9.748 13.290 7.485 1.00 13.85 182 ASN B C 1
ATOM 3365 O O . ASN B 1 185 ? 10.289 14.357 7.716 1.00 14.10 182 ASN B O 1
ATOM 3370 N N . ILE B 1 186 ? 10.208 12.121 7.925 1.00 13.07 183 ILE B N 1
ATOM 3371 C CA . ILE B 1 186 ? 11.424 12.048 8.720 1.00 14.02 183 ILE B CA 1
ATOM 3372 C C . ILE B 1 186 ? 12.670 12.378 7.903 1.00 14.11 183 ILE B C 1
ATOM 3373 O O . ILE B 1 186 ? 13.548 13.088 8.392 1.00 14.78 183 ILE B O 1
ATOM 3378 N N . ARG B 1 187 ? 12.760 11.884 6.665 1.00 14.80 184 ARG B N 1
ATOM 3379 C CA . ARG B 1 187 ? 13.920 12.203 5.840 1.00 14.92 184 ARG B CA 1
ATOM 3380 C C . ARG B 1 187 ? 14.027 13.707 5.640 1.00 14.83 184 ARG B C 1
ATOM 3381 O O . ARG B 1 187 ? 15.124 14.279 5.749 1.00 15.20 184 ARG B O 1
ATOM 3389 N N . LEU B 1 188 ? 12.895 14.342 5.324 1.00 14.17 185 LEU B N 1
ATOM 3390 C CA . LEU B 1 188 ? 12.872 15.798 5.127 1.00 14.52 185 LEU B CA 1
ATOM 3391 C C . LEU B 1 188 ? 13.291 16.538 6.394 1.00 14.52 185 LEU B C 1
ATOM 3392 O O . LEU B 1 188 ? 14.131 17.450 6.341 1.00 14.16 185 LEU B O 1
ATOM 3397 N N . GLY B 1 189 ? 12.716 16.152 7.531 1.00 15.04 186 GLY B N 1
ATOM 3398 C CA . GLY B 1 189 ? 13.026 16.853 8.779 1.00 14.93 186 GLY B CA 1
ATOM 3399 C C . GLY B 1 189 ? 14.451 16.642 9.274 1.00 14.36 186 GLY B C 1
ATOM 3400 O O . GLY B 1 189 ? 15.102 17.568 9.735 1.00 15.05 186 GLY B O 1
ATOM 3401 N N . VAL B 1 190 ? 14.928 15.410 9.197 1.00 13.50 187 VAL B N 1
ATOM 3402 C CA . VAL B 1 190 ? 16.268 15.089 9.689 1.00 14.02 187 VAL B CA 1
ATOM 3403 C C . VAL B 1 190 ? 17.391 15.425 8.715 1.00 14.17 187 VAL B C 1
ATOM 3404 O O . VAL B 1 190 ? 18.357 16.079 9.106 1.00 14.71 187 VAL B O 1
ATOM 3408 N N . VAL B 1 191 ? 17.292 14.952 7.466 1.00 14.46 188 VAL B N 1
ATOM 3409 C CA . VAL B 1 191 ? 18.402 15.075 6.522 1.00 15.58 188 VAL B CA 1
ATOM 3410 C C . VAL B 1 191 ? 18.436 16.478 5.921 1.00 15.35 188 VAL B C 1
ATOM 3411 O O . VAL B 1 191 ? 19.355 17.246 6.207 1.00 15.65 188 VAL B O 1
ATOM 3415 N N . ASN B 1 192 ? 17.409 16.827 5.143 1.00 15.82 189 ASN B N 1
ATOM 3416 C CA . ASN B 1 192 ? 17.313 18.187 4.622 1.00 15.97 189 ASN B CA 1
ATOM 3417 C C . ASN B 1 192 ? 17.335 19.207 5.746 1.00 15.52 189 ASN B C 1
ATOM 3418 O O . ASN B 1 192 ? 18.004 20.238 5.630 1.00 16.31 189 ASN B O 1
ATOM 3423 N N . GLY B 1 193 ? 16.603 18.916 6.831 1.00 15.25 190 GLY B N 1
ATOM 3424 C CA . GLY B 1 193 ? 16.531 19.813 7.973 1.00 14.87 190 GLY B CA 1
ATOM 3425 C C . GLY B 1 193 ? 17.899 20.077 8.591 1.00 15.32 190 GLY B C 1
ATOM 3426 O O . GLY B 1 193 ? 18.224 21.219 8.886 1.00 15.86 190 GLY B O 1
ATOM 3427 N N . SER B 1 194 ? 18.697 19.026 8.793 1.00 15.52 191 SER B N 1
ATOM 3428 C CA . SER B 1 194 ? 20.043 19.222 9.349 1.00 15.79 191 SER B CA 1
ATOM 3429 C C . SER B 1 194 ? 20.940 20.041 8.410 1.00 15.89 191 SER B C 1
ATOM 3430 O O . SER B 1 194 ? 21.750 20.831 8.870 1.00 16.21 191 SER B O 1
ATOM 3433 N N . VAL B 1 195 ? 20.785 19.838 7.097 1.00 16.41 192 VAL B N 1
ATOM 3434 C CA . VAL B 1 195 ? 21.532 20.636 6.115 1.00 17.07 192 VAL B CA 1
ATOM 3435 C C . VAL B 1 195 ? 21.125 22.105 6.218 1.00 16.86 192 VAL B C 1
ATOM 3436 O O . VAL B 1 195 ? 21.983 22.998 6.239 1.00 17.14 192 VAL B O 1
ATOM 3440 N N . TYR B 1 196 ? 19.821 22.365 6.304 1.00 16.23 193 TYR B N 1
ATOM 3441 C CA . TYR B 1 196 ? 19.359 23.728 6.572 1.00 17.06 193 TYR B CA 1
ATOM 3442 C C . TYR B 1 196 ? 19.906 24.296 7.868 1.00 16.27 193 TYR B C 1
ATOM 3443 O O . TYR B 1 196 ? 20.255 25.472 7.936 1.00 16.79 193 TYR B O 1
ATOM 3452 N N . ALA B 1 197 ? 19.959 23.476 8.920 1.00 15.66 194 ALA B N 1
ATOM 3453 C CA . ALA B 1 197 ? 20.486 23.943 10.203 1.00 15.57 194 ALA B CA 1
ATOM 3454 C C . ALA B 1 197 ? 21.943 24.381 10.040 1.00 15.43 194 ALA B C 1
ATOM 3455 O O . ALA B 1 197 ? 22.344 25.432 10.529 1.00 16.44 194 ALA B O 1
ATOM 3457 N N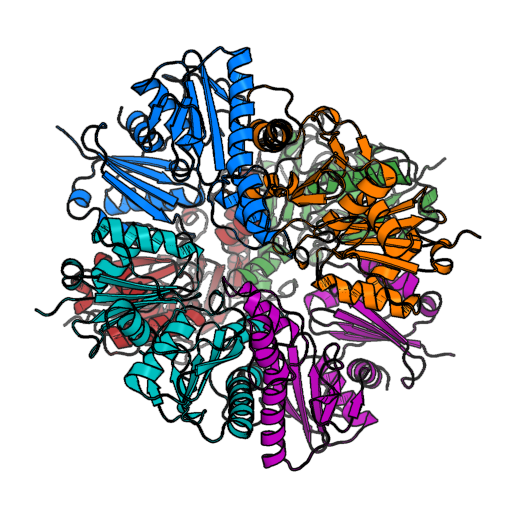 . LEU B 1 198 ? 22.720 23.553 9.349 1.00 16.04 195 LEU B N 1
ATOM 3458 C CA . LEU B 1 198 ? 24.130 23.833 9.099 1.00 16.78 195 LEU B CA 1
ATOM 3459 C C . LEU B 1 198 ? 24.303 25.088 8.245 1.00 17.68 195 LEU B C 1
ATOM 3460 O O . LEU B 1 198 ? 25.147 25.936 8.561 1.00 17.36 195 LEU B O 1
ATOM 3465 N N . GLU B 1 199 ? 23.490 25.221 7.195 1.00 18.09 196 GLU B N 1
ATOM 3466 C CA . GLU B 1 199 ? 23.570 26.409 6.335 1.00 19.49 196 GLU B CA 1
ATOM 3467 C C . GLU B 1 199 ? 23.238 27.662 7.137 1.00 18.73 196 GLU B C 1
ATOM 3468 O O . GLU B 1 199 ? 23.828 28.718 6.918 1.00 19.64 196 GLU B O 1
ATOM 3474 N N . GLY B 1 200 ? 22.305 27.552 8.083 1.00 18.18 197 GLY B N 1
ATOM 3475 C CA . GLY B 1 200 ? 21.937 28.694 8.916 1.00 17.94 197 GLY B CA 1
ATOM 3476 C C . GLY B 1 200 ? 23.086 29.110 9.808 1.00 18.12 197 GLY B C 1
ATOM 3477 O O . GLY B 1 200 ? 23.404 30.289 9.924 1.00 18.76 197 GLY B O 1
ATOM 3478 N N . ILE B 1 201 ? 23.716 28.130 10.450 1.00 17.88 198 ILE B N 1
ATOM 3479 C CA . ILE B 1 201 ? 24.811 28.415 11.379 1.00 18.07 198 ILE B CA 1
ATOM 3480 C C . ILE B 1 201 ? 26.021 28.964 10.614 1.00 18.74 198 ILE B C 1
ATOM 3481 O O . ILE B 1 201 ? 26.651 29.924 11.056 1.00 18.79 198 ILE B O 1
ATOM 3486 N N . ILE B 1 202 ? 26.322 28.354 9.468 1.00 19.07 199 ILE B N 1
ATOM 3487 C CA . ILE B 1 202 ? 27.415 28.802 8.595 1.00 19.73 199 ILE B CA 1
ATOM 3488 C C . ILE B 1 202 ? 27.150 30.236 8.131 1.00 19.91 199 ILE B C 1
ATOM 3489 O O . ILE B 1 202 ? 28.032 31.095 8.202 1.00 20.57 199 ILE B O 1
ATOM 3494 N N . GLY B 1 203 ? 25.918 30.489 7.696 1.00 19.82 200 GLY B N 1
ATOM 3495 C CA . GLY B 1 203 ? 25.521 31.814 7.209 1.00 20.73 200 GLY B CA 1
ATOM 3496 C C . GLY B 1 203 ? 25.694 32.898 8.248 1.00 21.09 200 GLY B C 1
ATOM 3497 O O . GLY B 1 203 ? 26.164 34.010 7.929 1.00 21.79 200 GLY B O 1
ATOM 3498 N N . ARG B 1 204 ? 25.329 32.593 9.490 1.00 21.71 201 ARG B N 1
ATOM 3499 C CA . ARG B 1 204 ? 25.441 33.562 10.583 1.00 22.56 201 ARG B CA 1
ATOM 3500 C C . ARG B 1 204 ? 26.917 33.804 10.914 1.00 22.65 201 ARG B C 1
ATOM 3501 O O . ARG B 1 204 ? 27.319 34.940 11.205 1.00 22.13 201 ARG B O 1
ATOM 3509 N N . ILE B 1 205 ? 27.724 32.747 10.839 1.00 22.29 202 ILE B N 1
ATOM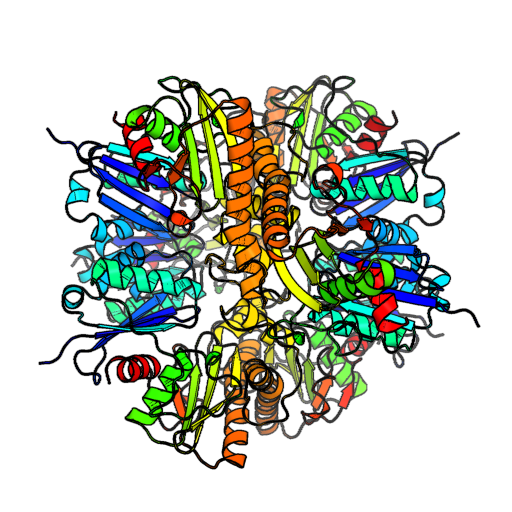 3510 C CA . ILE B 1 205 ? 29.168 32.898 11.030 1.00 22.92 202 ILE B CA 1
ATOM 3511 C C . ILE B 1 205 ? 29.747 33.828 9.959 1.00 23.33 202 ILE B C 1
ATOM 3512 O O . ILE B 1 205 ? 30.513 34.738 10.277 1.00 23.26 202 ILE B O 1
ATOM 3517 N N . LYS B 1 206 ? 29.362 33.598 8.706 1.00 24.06 203 LYS B N 1
ATOM 3518 C CA . LYS B 1 206 ? 29.876 34.393 7.582 1.00 25.62 203 LYS B CA 1
ATOM 3519 C C . LYS B 1 206 ? 29.480 35.865 7.651 1.00 26.31 203 LYS B C 1
ATOM 3520 O O . LYS B 1 206 ? 30.216 36.721 7.166 1.00 27.10 203 LYS B O 1
ATOM 3526 N N . GLU B 1 207 ? 28.329 36.161 8.247 1.00 27.31 204 GLU B N 1
ATOM 3527 C CA . GLU B 1 207 ? 27.893 37.551 8.427 1.00 28.40 204 GLU B CA 1
ATOM 3528 C C . GLU B 1 207 ? 28.833 38.333 9.336 1.00 28.57 204 GLU B C 1
ATOM 3529 O O . GLU B 1 207 ? 28.981 39.548 9.198 1.00 28.66 204 GLU B O 1
ATOM 3535 N N . VAL B 1 208 ? 29.439 37.630 10.282 1.00 28.46 205 VAL B N 1
ATOM 3536 C CA . VAL B 1 208 ? 30.271 38.254 11.297 1.00 28.72 205 VAL B CA 1
ATOM 3537 C C . VAL B 1 208 ? 31.755 38.174 10.921 1.00 29.04 205 VAL B C 1
ATOM 3538 O O . VAL B 1 208 ? 32.491 39.148 11.100 1.00 29.40 205 VAL B O 1
ATOM 3542 N N . TYR B 1 209 ? 32.183 37.031 10.386 1.00 28.90 206 TYR B N 1
ATOM 3543 C CA . TYR B 1 209 ? 33.609 36.774 10.157 1.00 29.20 206 TYR B CA 1
ATOM 3544 C C . TYR B 1 209 ? 34.044 36.843 8.689 1.00 29.44 206 TYR B C 1
ATOM 3545 O O . TYR B 1 209 ? 35.236 36.748 8.396 1.00 30.11 206 TYR B O 1
ATOM 3554 N N . GLY B 1 210 ? 33.087 37.020 7.781 1.00 29.44 207 GLY B N 1
ATOM 3555 C CA . GLY B 1 210 ? 33.377 37.095 6.344 1.00 29.69 207 GLY B CA 1
ATOM 3556 C C . GLY B 1 210 ? 33.215 35.763 5.634 1.00 29.74 207 GLY B C 1
ATOM 3557 O O . GLY B 1 210 ? 32.943 34.743 6.281 1.00 29.58 207 GLY B O 1
ATOM 3558 N N . ASP B 1 211 ? 33.401 35.762 4.311 1.00 29.58 208 ASP B N 1
ATOM 3559 C CA . ASP B 1 211 ? 33.168 34.569 3.468 1.00 29.41 208 ASP B CA 1
ATOM 3560 C C . ASP B 1 211 ? 34.276 33.489 3.503 1.00 28.82 208 ASP B C 1
ATOM 3561 O O . ASP B 1 211 ? 35.079 33.351 2.567 1.00 29.15 208 ASP B O 1
ATOM 3566 N N . LEU B 1 212 ? 34.281 32.696 4.567 1.00 27.37 209 LEU B N 1
ATOM 3567 C CA . LEU B 1 212 ? 35.321 31.689 4.787 1.00 26.02 209 LEU B CA 1
ATOM 3568 C C . LEU B 1 212 ? 35.051 30.408 4.005 1.00 24.66 209 LEU B C 1
ATOM 3569 O O . LEU B 1 212 ? 33.887 30.062 3.786 1.00 24.07 209 LEU B O 1
ATOM 3574 N N . PRO B 1 213 ? 36.122 29.690 3.590 1.00 23.16 210 PRO B N 1
ATOM 3575 C CA . PRO B 1 213 ? 35.917 28.403 2.915 1.00 22.62 210 PRO B CA 1
ATOM 3576 C C . PRO B 1 213 ? 35.338 27.384 3.886 1.00 21.97 210 PRO B C 1
ATOM 3577 O O . PRO B 1 213 ? 35.661 27.430 5.076 1.00 22.01 210 PRO B O 1
ATOM 3581 N N . VAL B 1 214 ? 34.499 26.496 3.363 1.00 21.57 211 VAL B N 1
ATOM 3582 C CA . VAL B 1 214 ? 33.881 25.432 4.158 1.00 20.82 211 VAL B CA 1
ATOM 3583 C C . VAL B 1 214 ? 34.470 24.096 3.744 1.00 20.68 211 VAL B C 1
ATOM 3584 O O . VAL B 1 214 ? 34.538 23.775 2.551 1.00 20.31 211 VAL B O 1
ATOM 3588 N N . VAL B 1 215 ? 34.915 23.331 4.743 1.00 19.85 212 VAL B N 1
ATOM 3589 C CA . VAL B 1 215 ? 35.421 21.980 4.553 1.00 20.22 212 VAL B CA 1
ATOM 3590 C C . VAL B 1 215 ? 34.398 20.995 5.114 1.00 19.14 212 VAL B C 1
ATOM 3591 O O . VAL B 1 215 ? 33.889 21.201 6.227 1.00 20.04 212 VAL B O 1
ATOM 3595 N N . LEU B 1 216 ? 34.104 19.950 4.347 1.00 18.57 213 LEU B N 1
ATOM 3596 C CA . LEU B 1 216 ? 33.238 18.848 4.792 1.00 18.35 213 LEU B CA 1
ATOM 3597 C C . LEU B 1 216 ? 34.037 17.576 5.014 1.00 17.84 213 LEU B C 1
ATOM 3598 O O . LEU B 1 216 ? 34.879 17.185 4.186 1.00 17.35 213 LEU B O 1
ATOM 3603 N N . THR B 1 217 ? 33.750 16.910 6.134 1.00 16.78 214 THR B N 1
ATOM 3604 C CA . THR B 1 217 ? 34.360 15.624 6.415 1.00 16.71 214 THR B CA 1
ATOM 3605 C C . THR B 1 217 ? 33.400 14.792 7.276 1.00 16.55 214 THR B C 1
ATOM 3606 O O . THR B 1 217 ? 32.309 15.254 7.619 1.00 15.60 214 THR B O 1
ATOM 3610 N N . GLY B 1 218 ? 33.804 13.560 7.590 1.00 16.48 215 GLY B N 1
ATOM 3611 C CA . GLY B 1 218 ? 33.021 12.694 8.493 1.00 17.09 215 GLY B CA 1
ATOM 3612 C C . GLY B 1 218 ? 32.348 11.536 7.787 1.00 17.71 215 GLY B C 1
ATOM 3613 O O . GLY B 1 218 ? 32.026 11.610 6.586 1.00 17.68 215 GLY B O 1
ATOM 3614 N N . GLY B 1 219 ? 32.099 10.466 8.541 1.00 18.09 216 GLY B N 1
ATOM 3615 C CA . GLY B 1 219 ? 31.546 9.235 7.988 1.00 18.61 216 GLY B CA 1
ATOM 3616 C C . GLY B 1 219 ? 30.152 9.363 7.384 1.00 19.37 216 GLY B C 1
ATOM 3617 O O . GLY B 1 219 ? 29.762 8.547 6.540 1.00 20.60 216 GLY B O 1
ATOM 3618 N N . GLN B 1 220 ? 29.399 10.374 7.816 1.00 18.35 217 GLN B N 1
ATOM 3619 C CA . GLN B 1 220 ? 28.046 10.591 7.312 1.00 18.71 217 GLN B CA 1
ATOM 3620 C C . GLN B 1 220 ? 27.963 11.738 6.292 1.00 18.80 217 GLN B C 1
ATOM 3621 O O . GLN B 1 220 ? 26.865 12.090 5.864 1.00 19.44 217 GLN B O 1
ATOM 3627 N N . SER B 1 221 ? 29.111 12.282 5.865 1.00 19.46 218 SER B N 1
ATOM 3628 C CA . SER B 1 221 ? 29.114 13.451 4.979 1.00 20.51 218 SER B CA 1
ATOM 3629 C C . SER B 1 221 ? 28.830 13.154 3.501 1.00 21.70 218 SER B C 1
ATOM 3630 O O . SER B 1 221 ? 28.247 13.986 2.812 1.00 22.03 218 SER B O 1
ATOM 3633 N N . LYS B 1 222 ? 29.238 11.983 3.028 1.00 23.28 219 LYS B N 1
ATOM 3634 C CA . LYS B 1 222 ? 29.174 11.694 1.586 1.00 25.27 219 LYS B CA 1
ATOM 3635 C C . LYS B 1 222 ? 27.738 11.734 1.079 1.00 25.40 219 LYS B C 1
ATOM 3636 O O . LYS B 1 222 ? 27.476 12.197 -0.028 1.00 25.89 219 LYS B O 1
ATOM 3642 N N . ILE B 1 223 ? 26.807 11.242 1.887 1.00 26.04 220 ILE B N 1
ATOM 3643 C CA . ILE B 1 223 ? 25.396 11.194 1.481 1.00 26.88 220 ILE B CA 1
ATOM 3644 C C . ILE B 1 223 ? 24.783 12.573 1.209 1.00 26.60 220 ILE B C 1
ATOM 3645 O O . ILE B 1 223 ? 23.865 12.706 0.380 1.00 26.30 220 ILE B O 1
ATOM 3650 N N . VAL B 1 224 ? 25.309 13.594 1.876 1.00 25.65 221 VAL B N 1
ATOM 3651 C CA . VAL B 1 224 ? 24.771 14.948 1.789 1.00 26.10 221 VAL B CA 1
ATOM 3652 C C . VAL B 1 224 ? 25.707 15.964 1.111 1.00 26.24 221 VAL B C 1
ATOM 3653 O O . VAL B 1 224 ? 25.384 17.154 1.020 1.00 26.07 221 VAL B O 1
ATOM 3657 N N . LYS B 1 225 ? 26.857 15.510 0.627 1.00 26.56 222 LYS B N 1
ATOM 3658 C CA . LYS B 1 225 ? 27.834 16.473 0.109 1.00 27.74 222 LYS B CA 1
ATOM 3659 C C . LYS B 1 225 ? 27.327 17.346 -1.055 1.00 27.74 222 LYS B C 1
ATOM 3660 O O . LYS B 1 225 ? 27.707 18.509 -1.151 1.00 27.67 222 LYS B O 1
ATOM 3666 N N . ASP B 1 226 ? 26.437 16.804 -1.891 1.00 28.24 223 ASP B N 1
ATOM 3667 C CA . ASP B 1 226 ? 25.840 17.582 -2.993 1.00 28.87 223 ASP B CA 1
ATOM 3668 C C . ASP B 1 226 ? 24.774 18.587 -2.532 1.00 28.73 223 ASP B C 1
ATOM 3669 O O . ASP B 1 226 ? 24.240 19.348 -3.343 1.00 28.70 223 ASP B O 1
ATOM 3674 N N . MET B 1 227 ? 24.470 18.595 -1.234 1.00 28.24 224 MET B N 1
ATOM 3675 C CA . MET B 1 227 ? 23.405 19.449 -0.695 1.00 28.22 224 MET B CA 1
ATOM 3676 C C . MET B 1 227 ? 23.925 20.642 0.077 1.00 28.02 224 MET B C 1
ATOM 3677 O O . MET B 1 227 ? 23.177 21.581 0.353 1.00 27.86 224 MET B O 1
ATOM 3682 N N . ILE B 1 228 ? 25.197 20.585 0.460 1.00 28.21 225 ILE B N 1
ATOM 3683 C CA . ILE B 1 228 ? 25.825 21.652 1.227 1.00 28.53 225 ILE B CA 1
ATOM 3684 C C . ILE B 1 228 ? 26.928 22.281 0.405 1.00 28.24 225 ILE B C 1
ATOM 3685 O O . ILE B 1 228 ? 27.804 21.570 -0.099 1.00 28.39 225 ILE B O 1
ATOM 3690 N N . LYS B 1 229 ? 26.896 23.607 0.282 1.00 28.00 226 LYS B N 1
ATOM 3691 C CA . LYS B 1 229 ? 27.962 24.331 -0.392 1.00 27.90 226 LYS B CA 1
ATOM 3692 C C . LYS B 1 229 ? 29.235 24.194 0.428 1.00 27.22 226 LYS B C 1
ATOM 3693 O O . LYS B 1 229 ? 29.251 24.479 1.628 1.00 27.44 226 LYS B O 1
ATOM 3699 N N . HIS B 1 230 ? 30.293 23.728 -0.226 1.00 25.96 227 HIS B N 1
ATOM 3700 C CA . HIS B 1 230 ? 31.594 23.599 0.415 1.00 25.02 227 HIS B CA 1
ATOM 3701 C C . HIS B 1 230 ? 32.681 23.769 -0.640 1.00 24.82 227 HIS B C 1
ATOM 3702 O O . HIS B 1 230 ? 32.431 23.566 -1.831 1.00 25.48 227 HIS B O 1
ATOM 3709 N N . GLU B 1 231 ? 33.878 24.121 -0.183 1.00 24.07 228 GLU B N 1
ATOM 3710 C CA . GLU B 1 231 ? 35.030 24.329 -1.055 1.00 24.03 228 GLU B CA 1
ATOM 3711 C C . GLU B 1 231 ? 36.013 23.162 -1.002 1.00 23.49 228 GLU B C 1
ATOM 3712 O O . GLU B 1 231 ? 36.821 22.976 -1.908 1.00 23.06 228 GLU B O 1
ATOM 3718 N N . ILE B 1 232 ? 35.941 22.364 0.067 1.00 22.26 229 ILE B N 1
ATOM 3719 C CA . ILE B 1 232 ? 36.854 21.250 0.253 1.00 22.00 229 ILE B CA 1
ATOM 3720 C C . ILE B 1 232 ? 36.062 20.071 0.797 1.00 21.61 229 ILE B C 1
ATOM 3721 O O . ILE B 1 232 ? 35.290 20.239 1.743 1.00 20.84 229 ILE B O 1
ATOM 3726 N N . PHE B 1 233 ? 36.223 18.906 0.186 1.00 21.22 230 PHE B N 1
ATOM 3727 C CA . PHE B 1 233 ? 35.681 17.675 0.731 1.00 21.19 230 PHE B CA 1
ATOM 3728 C C . PHE B 1 233 ? 36.870 16.775 1.020 1.00 20.87 230 PHE B C 1
ATOM 3729 O O . PHE B 1 233 ? 37.610 16.391 0.107 1.00 21.16 230 PHE B O 1
ATOM 3737 N N . ASP B 1 234 ? 37.085 16.459 2.295 1.00 19.91 231 ASP B N 1
ATOM 3738 C CA . ASP B 1 234 ? 38.262 15.687 2.663 1.00 19.72 231 ASP B CA 1
ATOM 3739 C C . ASP B 1 234 ? 37.925 14.730 3.783 1.00 19.36 231 ASP B C 1
ATOM 3740 O O . ASP B 1 234 ? 37.944 15.118 4.949 1.00 18.92 231 ASP B O 1
ATOM 3745 N N . GLU B 1 235 ? 37.676 13.478 3.425 1.00 19.82 232 GLU B N 1
ATOM 3746 C CA . GLU B 1 235 ? 37.249 12.471 4.390 1.00 20.39 232 GLU B CA 1
ATOM 3747 C C . GLU B 1 235 ? 38.373 12.050 5.334 1.00 19.60 232 GLU B C 1
ATOM 3748 O O . GLU B 1 235 ? 38.111 11.447 6.376 1.00 19.54 232 GLU B O 1
ATOM 3754 N N . ASP B 1 236 ? 39.611 12.396 4.980 1.00 18.31 233 ASP B N 1
ATOM 3755 C CA . ASP B 1 236 ? 40.783 12.042 5.796 1.00 18.44 233 ASP B CA 1
ATOM 3756 C C . ASP B 1 236 ? 41.202 13.162 6.757 1.00 17.07 233 ASP B C 1
ATOM 3757 O O . ASP B 1 236 ? 42.263 13.092 7.396 1.00 17.32 233 ASP B O 1
ATOM 3762 N N . LEU B 1 237 ? 40.383 14.194 6.880 1.00 16.08 234 LEU B N 1
ATOM 3763 C CA . LEU B 1 237 ? 40.803 15.371 7.650 1.00 15.00 234 LEU B CA 1
ATOM 3764 C C . LEU B 1 237 ? 41.249 15.066 9.090 1.00 15.05 234 LEU B C 1
ATOM 3765 O O . LEU B 1 237 ? 42.308 15.529 9.531 1.00 14.58 234 LEU B O 1
ATOM 3770 N N . THR B 1 238 ? 40.444 14.291 9.811 1.00 14.68 235 THR B N 1
ATOM 3771 C CA . THR B 1 238 ? 40.766 13.989 11.207 1.00 14.80 235 THR B CA 1
ATOM 3772 C C . THR B 1 238 ? 42.074 13.197 11.318 1.00 14.11 235 THR B C 1
ATOM 3773 O O . THR B 1 238 ? 42.940 13.554 12.126 1.00 14.66 235 THR B O 1
ATOM 3777 N N . ILE B 1 239 ? 42.215 12.145 10.508 1.00 14.66 236 ILE B N 1
ATOM 3778 C CA . ILE B 1 239 ? 43.419 11.330 10.495 1.00 15.22 236 ILE B CA 1
ATOM 3779 C C . ILE B 1 239 ? 44.644 12.151 10.095 1.00 15.38 236 ILE B C 1
ATOM 3780 O O . ILE B 1 239 ? 45.708 12.001 10.683 1.00 14.84 236 ILE B O 1
ATOM 3785 N N . LYS B 1 240 ? 44.484 13.036 9.112 1.00 15.44 237 LYS B N 1
ATOM 3786 C CA . LYS B 1 240 ? 45.562 13.981 8.786 1.00 15.81 237 LYS B CA 1
ATOM 3787 C C . LYS B 1 240 ? 45.989 14.816 9.990 1.00 15.01 237 LYS B C 1
ATOM 3788 O O . LYS B 1 240 ? 47.185 15.014 10.211 1.00 16.28 237 LYS B O 1
ATOM 3794 N N . GLY B 1 241 ? 45.019 15.303 10.772 1.00 14.89 238 GLY B N 1
ATOM 3795 C CA . GLY B 1 241 ? 45.296 16.081 11.972 1.00 14.35 238 GLY B CA 1
ATOM 3796 C C . GLY B 1 241 ? 46.024 15.274 13.025 1.00 14.29 238 GLY B C 1
ATOM 3797 O O . GLY B 1 241 ? 46.910 15.781 13.707 1.00 14.62 238 GLY B O 1
ATOM 3798 N N . VAL B 1 242 ? 45.654 14.000 13.144 1.00 14.04 239 VAL B N 1
ATOM 3799 C CA . VAL B 1 242 ? 46.359 13.103 14.080 1.00 14.76 239 VAL B CA 1
ATOM 3800 C C . VAL B 1 242 ? 47.815 13.023 13.628 1.00 14.61 239 VAL B C 1
ATOM 3801 O O . VAL B 1 242 ? 48.740 13.194 14.431 1.00 15.23 239 VAL B O 1
ATOM 3805 N N . TYR B 1 243 ? 48.015 12.823 12.325 1.00 14.61 240 TYR B N 1
ATOM 3806 C CA . TYR B 1 243 ? 49.361 12.747 11.803 1.00 14.90 240 TYR B CA 1
ATOM 3807 C C . TYR B 1 243 ? 50.148 14.035 12.071 1.00 15.27 240 TYR B C 1
ATOM 3808 O O . TYR B 1 243 ? 51.246 13.986 12.617 1.00 14.98 240 TYR B O 1
ATOM 3817 N N . HIS B 1 244 ? 49.586 15.182 11.701 1.00 15.49 241 HIS B N 1
ATOM 3818 C CA . HIS B 1 244 ? 50.312 16.448 11.875 1.00 16.60 241 HIS B CA 1
ATOM 3819 C C . HIS B 1 244 ? 50.638 16.725 13.343 1.00 16.58 241 HIS B C 1
ATOM 3820 O O . HIS B 1 244 ? 51.773 17.112 13.672 1.00 17.77 241 HIS B O 1
ATOM 3827 N N . PHE B 1 245 ? 49.664 16.497 14.227 1.00 15.94 242 PHE B N 1
ATOM 3828 C CA . PHE B 1 245 ? 49.878 16.772 15.636 1.00 15.68 242 PHE B CA 1
ATOM 3829 C C . PHE B 1 245 ? 50.993 15.903 16.233 1.00 15.71 242 PHE B C 1
ATOM 3830 O O . PHE B 1 245 ? 51.841 16.385 17.009 1.00 16.68 242 PHE B O 1
ATOM 3838 N N . CYS B 1 246 ? 50.951 14.619 15.891 1.00 15.70 243 CYS B N 1
ATOM 3839 C CA . CYS B 1 246 ? 51.827 13.633 16.523 1.00 15.74 243 CYS B CA 1
ATOM 3840 C C . CYS B 1 246 ? 53.197 13.540 15.887 1.00 16.39 243 CYS B C 1
ATOM 3841 O O . CYS B 1 246 ? 54.186 13.333 16.589 1.00 17.14 243 CYS B O 1
ATOM 3844 N N . PHE B 1 247 ? 53.250 13.682 14.562 1.00 17.07 244 PHE B N 1
ATOM 3845 C CA . PHE B 1 247 ? 54.455 13.331 13.821 1.00 18.46 244 PHE B CA 1
ATOM 3846 C C . PHE B 1 247 ? 54.930 14.427 12.885 1.00 20.12 244 PHE B C 1
ATOM 3847 O O . PHE B 1 247 ? 55.905 14.229 12.153 1.00 21.27 244 PHE B O 1
ATOM 3855 N N . GLY B 1 248 ? 54.242 15.569 12.917 1.00 21.24 245 GLY B N 1
ATOM 3856 C CA . GLY B 1 248 ? 54.742 16.808 12.299 1.00 23.95 245 GLY B CA 1
ATOM 3857 C C . GLY B 1 248 ? 54.402 16.942 10.833 1.00 25.07 245 GLY B C 1
ATOM 3858 O O . GLY B 1 248 ? 53.233 16.967 10.456 1.00 26.72 245 GLY B O 1
ATOM 3859 N N . MET C 1 1 ? 31.726 -25.269 -15.430 1.00 31.28 -2 MET C N 1
ATOM 3860 C CA . MET C 1 1 ? 32.386 -24.890 -14.158 1.00 31.06 -2 MET C CA 1
ATOM 3861 C C . MET C 1 1 ? 31.374 -24.591 -13.051 1.00 28.73 -2 MET C C 1
ATOM 3862 O O . MET C 1 1 ? 30.163 -24.510 -13.281 1.00 27.92 -2 MET C O 1
ATOM 3867 N N . ASP C 1 2 ? 31.908 -24.424 -11.848 1.00 27.59 -1 ASP C N 1
ATOM 3868 C CA . ASP C 1 2 ? 31.113 -24.395 -10.635 1.00 26.00 -1 ASP C CA 1
ATOM 3869 C C . ASP C 1 2 ? 31.524 -23.178 -9.798 1.00 24.63 -1 ASP C C 1
ATOM 3870 O O . ASP C 1 2 ? 32.273 -23.313 -8.831 1.00 23.72 -1 ASP C O 1
ATOM 3875 N N . PRO C 1 3 ? 31.044 -21.982 -10.183 1.00 23.25 0 PRO C N 1
ATOM 3876 C CA . PRO C 1 3 ? 31.427 -20.766 -9.464 1.00 22.09 0 PRO C CA 1
ATOM 3877 C C . PRO C 1 3 ? 30.950 -20.777 -8.014 1.00 21.09 0 PRO C C 1
ATOM 3878 O O . PRO C 1 3 ? 29.867 -21.301 -7.712 1.00 20.52 0 PRO C O 1
ATOM 3882 N N . MET C 1 4 ? 31.767 -20.194 -7.145 1.00 19.38 1 MET C N 1
ATOM 3883 C CA . MET C 1 4 ? 31.451 -20.144 -5.731 1.00 18.95 1 MET C CA 1
ATOM 3884 C C . MET C 1 4 ? 30.592 -18.928 -5.413 1.00 17.29 1 MET C C 1
ATOM 3885 O O . MET C 1 4 ? 30.904 -17.798 -5.818 1.00 17.47 1 MET C O 1
ATOM 3890 N N . TYR C 1 5 ? 29.505 -19.182 -4.689 1.00 16.20 2 TYR C N 1
ATOM 3891 C CA . TYR C 1 5 ? 28.623 -18.122 -4.212 1.00 15.57 2 TYR C CA 1
ATOM 3892 C C . TYR C 1 5 ? 28.636 -18.033 -2.696 1.00 15.28 2 TYR C C 1
ATOM 3893 O O . TYR C 1 5 ? 28.631 -19.043 -2.001 1.00 15.49 2 TYR C O 1
ATOM 3902 N N . LEU C 1 6 ? 28.640 -16.796 -2.208 1.00 14.63 3 LEU C N 1
ATOM 3903 C CA . LEU C 1 6 ? 28.500 -16.518 -0.771 1.00 14.74 3 LEU C CA 1
ATOM 3904 C C . LEU C 1 6 ? 27.047 -16.161 -0.500 1.00 14.84 3 LEU C C 1
ATOM 3905 O O . LEU C 1 6 ? 26.499 -15.284 -1.151 1.00 14.39 3 LEU C O 1
ATOM 3910 N N . LEU C 1 7 ? 26.433 -16.866 0.445 1.00 14.07 4 LEU C N 1
ATOM 3911 C CA . LEU C 1 7 ? 25.019 -16.667 0.786 1.00 14.43 4 LEU C CA 1
ATOM 3912 C C . LEU C 1 7 ? 24.961 -16.160 2.201 1.00 13.88 4 LEU C C 1
ATOM 3913 O O . LEU C 1 7 ? 25.668 -16.673 3.063 1.00 14.37 4 LEU C O 1
ATOM 3918 N N . VAL C 1 8 ? 24.153 -15.128 2.416 1.00 12.76 5 VAL C N 1
ATOM 3919 C CA . VAL C 1 8 ? 24.088 -14.499 3.738 1.00 13.35 5 VAL C CA 1
ATOM 3920 C C . VAL C 1 8 ? 22.652 -14.451 4.223 1.00 12.99 5 VAL C C 1
ATOM 3921 O O . VAL C 1 8 ? 21.754 -14.111 3.472 1.00 13.23 5 VAL C O 1
ATOM 3925 N N . ASP C 1 9 ? 22.445 -14.841 5.483 1.00 13.24 6 ASP C N 1
ATOM 3926 C CA . ASP C 1 9 ? 21.145 -14.721 6.134 1.00 13.19 6 ASP C CA 1
ATOM 3927 C C . ASP C 1 9 ? 21.350 -13.854 7.362 1.00 12.79 6 ASP C C 1
ATOM 3928 O O . ASP C 1 9 ? 21.863 -14.341 8.388 1.00 13.21 6 ASP C O 1
ATOM 3933 N N . VAL C 1 10 ? 20.992 -12.576 7.237 1.00 12.60 7 VAL C N 1
ATOM 3934 C CA . VAL C 1 10 ? 21.145 -11.613 8.335 1.00 13.54 7 VAL C CA 1
ATOM 3935 C C . VAL C 1 10 ? 19.911 -11.664 9.228 1.00 13.55 7 VAL C C 1
ATOM 3936 O O . VAL C 1 10 ? 18.829 -11.180 8.852 1.00 13.95 7 VAL C O 1
ATOM 3940 N N . GLY C 1 11 ? 20.075 -12.273 10.404 1.00 14.14 8 GLY C N 1
ATOM 3941 C CA . GLY C 1 11 ? 19.007 -12.349 11.395 1.00 14.18 8 GLY C CA 1
ATOM 3942 C C . GLY C 1 11 ? 19.221 -11.353 12.512 1.00 13.04 8 GLY C C 1
ATOM 3943 O O . GLY C 1 11 ? 20.270 -10.715 12.640 1.00 13.92 8 GLY C O 1
ATOM 3944 N N . ASN C 1 12 ? 18.210 -11.243 13.361 1.00 13.43 9 ASN C N 1
ATOM 3945 C CA . ASN C 1 12 ? 18.274 -10.301 14.475 1.00 13.91 9 ASN C CA 1
ATOM 3946 C C . ASN C 1 12 ? 19.342 -10.560 15.519 1.00 15.54 9 ASN C C 1
ATOM 3947 O O . ASN C 1 12 ? 19.892 -9.616 16.080 1.00 16.74 9 ASN C O 1
ATOM 3952 N N . THR C 1 13 ? 19.662 -11.827 15.757 1.00 16.93 10 THR C N 1
ATOM 3953 C CA . THR C 1 13 ? 20.758 -12.111 16.679 1.00 18.79 10 THR C CA 1
ATOM 3954 C C . THR C 1 13 ? 21.986 -12.659 15.952 1.00 18.12 10 THR C C 1
ATOM 3955 O O . THR C 1 13 ? 23.109 -12.300 16.292 1.00 18.41 10 THR C O 1
ATOM 3959 N N . HIS C 1 14 ? 21.762 -13.505 14.950 1.00 18.13 11 HIS C N 1
ATOM 3960 C CA . HIS C 1 14 ? 22.878 -14.146 14.233 1.00 18.38 11 HIS C CA 1
ATOM 3961 C C . HIS C 1 14 ? 22.794 -13.951 12.730 1.00 17.18 11 HIS C C 1
ATOM 3962 O O . HIS C 1 14 ? 21.696 -13.849 12.168 1.00 16.78 11 HIS C O 1
ATOM 3969 N N . SER C 1 15 ? 23.963 -13.895 12.102 1.00 15.51 12 SER C N 1
ATOM 3970 C CA . SER C 1 15 ? 24.075 -13.824 10.650 1.00 14.58 12 SER C CA 1
ATOM 3971 C C . SER C 1 15 ? 24.808 -15.063 10.203 1.00 14.63 12 SER C C 1
ATOM 3972 O O . SER C 1 15 ? 25.893 -15.351 10.680 1.00 14.81 12 SER C O 1
ATOM 3975 N N . VAL C 1 16 ? 24.179 -15.802 9.297 1.00 13.96 13 VAL C N 1
ATOM 3976 C CA . VAL C 1 16 ? 24.776 -17.003 8.714 1.00 13.49 13 VAL C CA 1
ATOM 3977 C C . VAL C 1 16 ? 25.453 -16.649 7.396 1.00 13.73 13 VAL C C 1
ATOM 3978 O O . VAL C 1 16 ? 24.872 -15.953 6.570 1.00 14.21 13 VAL C O 1
ATOM 3982 N N . PHE C 1 17 ? 26.693 -17.117 7.249 1.00 13.57 14 PHE C N 1
ATOM 3983 C CA . PHE C 1 17 ? 27.472 -16.949 6.009 1.00 14.37 14 PHE C CA 1
ATOM 3984 C C . PHE C 1 17 ? 27.786 -18.327 5.476 1.00 15.01 14 PHE C C 1
ATOM 3985 O O . PHE C 1 17 ? 28.268 -19.182 6.200 1.00 16.38 14 PHE C O 1
ATOM 3993 N N . SER C 1 18 ? 27.436 -18.554 4.221 1.00 14.11 15 SER C N 1
ATOM 3994 C CA . SER C 1 18 ? 27.594 -19.890 3.651 1.00 14.62 15 SER C CA 1
ATOM 3995 C C . SER C 1 18 ? 28.179 -19.823 2.255 1.00 14.92 15 SER C C 1
ATOM 3996 O O . SER C 1 18 ? 27.870 -18.916 1.501 1.00 14.93 15 SER C O 1
ATOM 3999 N N . ILE C 1 19 ? 29.049 -20.776 1.937 1.00 15.22 16 ILE C N 1
ATOM 4000 C CA . ILE C 1 19 ? 29.552 -20.864 0.557 1.00 16.68 16 ILE C CA 1
ATOM 4001 C C . ILE C 1 19 ? 29.106 -22.172 -0.086 1.00 16.66 16 ILE C C 1
ATOM 4002 O O . ILE C 1 19 ? 28.978 -23.213 0.586 1.00 17.08 16 ILE C O 1
ATOM 4007 N N . THR C 1 20 ? 28.827 -22.098 -1.384 1.00 17.09 17 THR C N 1
ATOM 4008 C CA . THR C 1 20 ? 28.466 -23.280 -2.157 1.00 17.75 17 THR C CA 1
ATOM 4009 C C . THR C 1 20 ? 29.030 -23.123 -3.551 1.00 18.45 17 THR C C 1
ATOM 4010 O O . THR C 1 20 ? 29.154 -22.004 -4.053 1.00 17.78 17 THR C O 1
ATOM 4014 N N . GLU C 1 21 ? 29.369 -24.252 -4.169 1.00 19.85 18 GLU C N 1
ATOM 4015 C CA . GLU C 1 21 ? 29.835 -24.257 -5.558 1.00 22.11 18 GLU C CA 1
ATOM 4016 C C . GLU C 1 21 ? 28.850 -25.003 -6.457 1.00 22.65 18 GLU C C 1
ATOM 4017 O O . GLU C 1 21 ? 29.103 -25.196 -7.653 1.00 23.66 18 GLU C O 1
ATOM 4023 N N . ASP C 1 22 ? 27.728 -25.429 -5.890 1.00 23.19 19 ASP C N 1
ATOM 4024 C CA . ASP C 1 22 ? 26.754 -26.189 -6.670 1.00 24.41 19 ASP C CA 1
ATOM 4025 C C . ASP C 1 22 ? 25.301 -25.996 -6.252 1.00 24.76 19 ASP C C 1
ATOM 4026 O O . ASP C 1 22 ? 24.390 -26.494 -6.921 1.00 25.48 19 ASP C O 1
ATOM 4031 N N . GLY C 1 23 ? 25.083 -25.274 -5.155 1.00 24.92 20 GLY C N 1
ATOM 4032 C CA . GLY C 1 23 ? 23.740 -25.075 -4.632 1.00 25.02 20 GLY C CA 1
ATOM 4033 C C . GLY C 1 23 ? 23.100 -26.319 -4.035 1.00 25.44 20 GLY C C 1
ATOM 4034 O O . GLY C 1 23 ? 21.881 -26.344 -3.816 1.00 25.66 20 GLY C O 1
ATOM 4035 N N . LYS C 1 24 ? 23.919 -27.337 -3.764 1.00 25.40 21 LYS C N 1
ATOM 4036 C CA . LYS C 1 24 ? 23.459 -28.585 -3.138 1.00 25.87 21 LYS C CA 1
ATOM 4037 C C . LYS C 1 24 ? 24.171 -28.896 -1.822 1.00 25.44 21 LYS C C 1
ATOM 4038 O O . LYS C 1 24 ? 23.532 -29.327 -0.860 1.00 25.47 21 LYS C O 1
ATOM 4044 N N . THR C 1 25 ? 25.485 -28.672 -1.790 1.00 24.98 22 THR C N 1
ATOM 4045 C CA . THR C 1 25 ? 26.270 -28.799 -0.560 1.00 24.71 22 THR C CA 1
ATOM 4046 C C . THR C 1 25 ? 26.739 -27.415 -0.115 1.00 23.53 22 THR C C 1
ATOM 4047 O O . THR C 1 25 ? 27.156 -26.599 -0.940 1.00 22.92 22 THR C O 1
ATOM 4051 N N . PHE C 1 26 ? 26.646 -27.163 1.192 1.00 22.70 23 PHE C N 1
ATOM 4052 C CA . PHE C 1 26 ? 26.926 -25.846 1.759 1.00 22.69 23 PHE C CA 1
ATOM 4053 C C . PHE C 1 26 ? 27.920 -25.956 2.900 1.00 22.82 23 PHE C C 1
ATOM 4054 O O . PHE C 1 26 ? 27.843 -26.874 3.731 1.00 23.68 23 PHE C O 1
ATOM 4062 N N . ARG C 1 27 ? 28.883 -25.043 2.928 1.00 22.17 24 ARG C N 1
ATOM 4063 C CA . ARG C 1 27 ? 29.714 -24.884 4.121 1.00 22.53 24 ARG C CA 1
ATOM 4064 C C . ARG C 1 27 ? 29.179 -23.638 4.809 1.00 21.08 24 ARG C C 1
ATOM 4065 O O . ARG C 1 27 ? 28.877 -22.662 4.127 1.00 20.76 24 ARG C O 1
ATOM 4073 N N . ARG C 1 28 ? 29.028 -23.664 6.132 1.00 20.00 25 ARG C N 1
ATOM 4074 C CA . ARG C 1 28 ? 28.437 -22.506 6.808 1.00 20.34 25 ARG C CA 1
ATOM 4075 C C . ARG C 1 28 ? 29.117 -22.079 8.100 1.00 19.32 25 ARG C C 1
ATOM 4076 O O . ARG C 1 28 ? 29.707 -22.892 8.812 1.00 18.84 25 ARG C O 1
ATOM 4084 N N . TRP C 1 29 ? 28.985 -20.791 8.393 1.00 18.14 26 TRP C N 1
ATOM 4085 C CA . TRP C 1 29 ? 29.503 -20.197 9.619 1.00 17.35 26 TRP C CA 1
ATOM 4086 C C . TRP C 1 29 ? 28.449 -19.255 10.156 1.00 17.15 26 TRP C C 1
ATOM 4087 O O . TRP C 1 29 ? 27.573 -18.802 9.422 1.00 16.30 26 TRP C O 1
ATOM 4098 N N . ARG C 1 30 ? 28.500 -18.975 11.450 1.00 16.73 27 ARG C N 1
ATOM 4099 C CA . ARG C 1 30 ? 27.524 -18.083 12.046 1.00 18.73 27 ARG C CA 1
ATOM 4100 C C . ARG C 1 30 ? 28.272 -17.073 12.883 1.00 18.63 27 ARG C C 1
ATOM 4101 O O . ARG C 1 30 ? 29.217 -17.442 13.596 1.00 19.49 27 ARG C O 1
ATOM 4109 N N . LEU C 1 31 ? 27.872 -15.808 12.767 1.00 18.08 28 LEU C N 1
ATOM 4110 C CA . LEU C 1 31 ? 28.434 -14.706 13.552 1.00 18.77 28 LEU C CA 1
ATOM 4111 C C . LEU C 1 31 ? 27.306 -13.965 14.242 1.00 18.78 28 LEU C C 1
ATOM 4112 O O . LEU C 1 31 ? 26.168 -14.019 13.799 1.00 18.10 28 LEU C O 1
ATOM 4117 N N . SER C 1 32 ? 27.609 -13.295 15.348 1.00 19.79 29 SER C N 1
ATOM 4118 C CA . SER C 1 32 ? 26.609 -12.420 15.946 1.00 20.40 29 SER C CA 1
ATOM 4119 C C . SER C 1 32 ? 26.379 -11.269 14.974 1.00 20.18 29 SER C C 1
ATOM 4120 O O . SER C 1 32 ? 27.316 -10.802 14.334 1.00 21.91 29 SER C O 1
ATOM 4123 N N . THR C 1 33 ? 25.133 -10.838 14.832 1.00 19.56 30 THR C N 1
ATOM 4124 C CA . THR C 1 33 ? 24.833 -9.707 13.963 1.00 20.63 30 THR C CA 1
ATOM 4125 C C . THR C 1 33 ? 25.453 -8.424 14.535 1.00 23.22 30 THR C C 1
ATOM 4126 O O . THR C 1 33 ? 26.035 -7.624 13.801 1.00 24.29 30 THR C O 1
ATOM 4130 N N . GLY C 1 34 ? 25.381 -8.259 15.854 1.00 25.51 31 GLY C N 1
ATOM 4131 C CA . GLY C 1 34 ? 25.985 -7.082 16.497 1.00 27.86 31 GLY C CA 1
ATOM 4132 C C . GLY C 1 34 ? 25.244 -5.809 16.113 1.00 29.42 31 GLY C C 1
ATOM 4133 O O . GLY C 1 34 ? 24.134 -5.877 15.583 1.00 30.41 31 GLY C O 1
ATOM 4134 N N . VAL C 1 35 ? 25.842 -4.646 16.368 1.00 30.40 32 VAL C N 1
ATOM 4135 C CA . VAL C 1 35 ? 25.127 -3.372 16.153 1.00 31.25 32 VAL C CA 1
ATOM 4136 C C . VAL C 1 35 ? 25.794 -2.414 15.146 1.00 31.30 32 VAL C C 1
ATOM 4137 O O . VAL C 1 35 ? 25.217 -2.102 14.097 1.00 32.06 32 VAL C O 1
ATOM 4141 N N . PHE C 1 36 ? 26.994 -1.945 15.463 1.00 30.73 33 PHE C N 1
ATOM 4142 C CA . PHE C 1 36 ? 27.649 -0.940 14.626 1.00 30.02 33 PHE C CA 1
ATOM 4143 C C . PHE C 1 36 ? 28.778 -1.527 13.787 1.00 28.71 33 PHE C C 1
ATOM 4144 O O . PHE C 1 36 ? 29.778 -0.846 13.520 1.00 28.61 33 PHE C O 1
ATOM 4152 N N . GLN C 1 37 ? 28.631 -2.778 13.365 1.00 26.88 34 GLN C N 1
ATOM 4153 C CA . GLN C 1 37 ? 29.696 -3.424 12.594 1.00 25.07 34 GLN C CA 1
ATOM 4154 C C . GLN C 1 37 ? 30.008 -2.656 11.322 1.00 22.95 34 GLN C C 1
ATOM 4155 O O . GLN C 1 37 ? 29.202 -1.876 10.839 1.00 23.39 34 GLN C O 1
ATOM 4161 N N . THR C 1 38 ? 31.218 -2.858 10.823 1.00 20.13 35 THR C N 1
ATOM 4162 C CA . THR C 1 38 ? 31.670 -2.213 9.601 1.00 17.38 35 THR C CA 1
ATOM 4163 C C . THR C 1 38 ? 32.065 -3.295 8.607 1.00 16.44 35 THR C C 1
ATOM 4164 O O . THR C 1 38 ? 32.227 -4.451 8.985 1.00 16.31 35 THR C O 1
ATOM 4168 N N . GLU C 1 39 ? 32.245 -2.896 7.354 1.00 16.07 36 GLU C N 1
ATOM 4169 C CA . GLU C 1 39 ? 32.693 -3.847 6.326 1.00 16.08 36 GLU C CA 1
ATOM 4170 C C . GLU C 1 39 ? 34.065 -4.456 6.610 1.00 15.21 36 GLU C C 1
ATOM 4171 O O . GLU C 1 39 ? 34.302 -5.627 6.293 1.00 15.45 36 GLU C O 1
ATOM 4177 N N . ASP C 1 40 ? 34.972 -3.668 7.191 1.00 15.26 37 ASP C N 1
ATOM 4178 C CA . ASP C 1 40 ? 36.301 -4.195 7.531 1.00 15.14 37 ASP C CA 1
ATOM 4179 C C . ASP C 1 40 ? 36.217 -5.166 8.711 1.00 15.29 37 ASP C C 1
ATOM 4180 O O . ASP C 1 40 ? 36.950 -6.135 8.758 1.00 16.02 37 ASP C O 1
ATOM 4185 N N . GLU C 1 41 ? 35.317 -4.900 9.657 1.00 16.17 38 GLU C N 1
ATOM 4186 C CA . GLU C 1 41 ? 35.094 -5.831 10.754 1.00 17.38 38 GLU C CA 1
ATOM 4187 C C . GLU C 1 41 ? 34.551 -7.174 10.260 1.00 16.77 38 GLU C C 1
ATOM 4188 O O . GLU C 1 41 ? 34.976 -8.234 10.701 1.00 17.70 38 GLU C O 1
ATOM 4194 N N . LEU C 1 42 ? 33.598 -7.120 9.328 1.00 16.32 39 LEU C N 1
ATOM 4195 C CA . LEU C 1 42 ? 33.067 -8.337 8.746 1.00 16.23 39 LEU C CA 1
ATOM 4196 C C . LEU C 1 42 ? 34.170 -9.111 8.012 1.00 15.49 39 LEU C C 1
ATOM 4197 O O . LEU C 1 42 ? 34.306 -10.328 8.167 1.00 15.50 39 LEU C O 1
ATOM 4202 N N . PHE C 1 43 ? 34.958 -8.402 7.204 1.00 15.33 40 PHE C N 1
ATOM 4203 C CA . PHE C 1 43 ? 36.069 -9.056 6.511 1.00 16.25 40 PHE C CA 1
ATOM 4204 C C . PHE C 1 43 ? 37.013 -9.721 7.512 1.00 16.31 40 PHE C C 1
ATOM 4205 O O . PHE C 1 43 ? 37.398 -10.888 7.368 1.00 16.47 40 PHE C O 1
ATOM 4213 N N . SER C 1 44 ? 37.382 -8.965 8.541 1.00 16.45 41 SER C N 1
ATOM 4214 C CA . SER C 1 44 ? 38.276 -9.470 9.564 1.00 17.78 41 SER C CA 1
ATOM 4215 C C . SER C 1 44 ? 37.748 -10.743 10.235 1.00 17.34 41 SER C C 1
ATOM 4216 O O . SER C 1 44 ? 38.504 -11.683 10.476 1.00 18.31 41 SER C O 1
ATOM 4219 N N . HIS C 1 45 ? 36.444 -10.782 10.516 1.00 17.08 42 HIS C N 1
ATOM 4220 C CA . HIS C 1 45 ? 35.858 -11.980 11.129 1.00 17.76 42 HIS C CA 1
ATOM 4221 C C . HIS C 1 45 ? 35.833 -13.169 10.178 1.00 17.57 42 HIS C C 1
ATOM 4222 O O . HIS C 1 45 ? 36.077 -14.309 10.583 1.00 18.21 42 HIS C O 1
ATOM 4229 N N . LEU C 1 46 ? 35.531 -12.907 8.908 1.00 16.68 43 LEU C N 1
ATOM 4230 C CA . LEU C 1 46 ? 35.404 -13.979 7.931 1.00 16.74 43 LEU C CA 1
ATOM 4231 C C . LEU C 1 46 ? 36.734 -14.505 7.417 1.00 17.27 43 LEU C C 1
ATOM 4232 O O . LEU C 1 46 ? 36.811 -15.656 6.988 1.00 17.40 43 LEU C O 1
ATOM 4237 N N . HIS C 1 47 ? 37.771 -13.667 7.462 1.00 18.10 44 HIS C N 1
ATOM 4238 C CA . HIS C 1 47 ? 39.091 -14.023 6.904 1.00 19.26 44 HIS C CA 1
ATOM 4239 C C . HIS C 1 47 ? 39.603 -15.406 7.362 1.00 19.11 44 HIS C C 1
ATOM 4240 O O . HIS C 1 47 ? 39.888 -16.265 6.526 1.00 19.15 44 HIS C O 1
ATOM 4247 N N . PRO C 1 48 ? 39.721 -15.635 8.683 1.00 18.85 45 PRO C N 1
ATOM 4248 C CA . PRO C 1 48 ? 40.221 -16.947 9.135 1.00 19.75 45 PRO C CA 1
ATOM 4249 C C . PRO C 1 48 ? 39.250 -18.109 8.972 1.00 20.08 45 PRO C C 1
ATOM 4250 O O . PRO C 1 48 ? 39.652 -19.269 9.113 1.00 20.87 45 PRO C O 1
ATOM 4254 N N . LEU C 1 49 ? 37.984 -17.801 8.698 1.00 19.72 46 LEU C N 1
ATOM 4255 C CA . LEU C 1 49 ? 36.945 -18.819 8.536 1.00 20.04 46 LEU C CA 1
ATOM 4256 C C . LEU C 1 49 ? 36.930 -19.334 7.097 1.00 20.98 46 LEU C C 1
ATOM 4257 O O . LEU C 1 49 ? 36.993 -20.545 6.843 1.00 21.18 46 LEU C O 1
ATOM 4262 N N . LEU C 1 50 ? 36.838 -18.409 6.152 1.00 21.82 47 LEU C N 1
ATOM 4263 C CA . LEU C 1 50 ? 36.777 -18.793 4.738 1.00 22.83 47 LEU C CA 1
ATOM 4264 C C . LEU C 1 50 ? 38.151 -19.130 4.164 1.00 23.63 47 LEU C C 1
ATOM 4265 O O . LEU C 1 50 ? 38.256 -19.929 3.232 1.00 23.09 47 LEU C O 1
ATOM 4270 N N . GLY C 1 51 ? 39.195 -18.519 4.719 1.00 23.94 48 GLY C N 1
ATOM 4271 C CA . GLY C 1 51 ? 40.561 -18.772 4.267 1.00 25.37 48 GLY C CA 1
ATOM 4272 C C . GLY C 1 51 ? 40.683 -18.502 2.782 1.00 26.05 48 GLY C C 1
ATOM 4273 O O . GLY C 1 51 ? 40.133 -17.518 2.282 1.00 25.74 48 GLY C O 1
ATOM 4274 N N . ASP C 1 52 ? 41.378 -19.399 2.081 1.00 27.27 49 ASP C N 1
ATOM 4275 C CA . ASP C 1 52 ? 41.609 -19.265 0.638 1.00 28.36 49 ASP C CA 1
ATOM 4276 C C . ASP C 1 52 ? 40.335 -19.171 -0.204 1.00 27.98 49 ASP C C 1
ATOM 4277 O O . ASP C 1 52 ? 40.354 -18.587 -1.287 1.00 28.44 49 ASP C O 1
ATOM 4282 N N . ALA C 1 53 ? 39.240 -19.747 0.289 1.00 27.49 50 ALA C N 1
ATOM 4283 C CA . ALA C 1 53 ? 37.958 -19.716 -0.422 1.00 27.28 50 ALA C CA 1
ATOM 4284 C C . ALA C 1 53 ? 37.460 -18.292 -0.674 1.00 27.03 50 ALA C C 1
ATOM 4285 O O . ALA C 1 53 ? 36.770 -18.043 -1.666 1.00 26.91 50 ALA C O 1
ATOM 4287 N N . MET C 1 54 ? 37.817 -17.369 0.222 1.00 27.24 51 MET C N 1
ATOM 4288 C CA . MET C 1 54 ? 37.454 -15.948 0.113 1.00 27.58 51 MET C CA 1
ATOM 4289 C C . MET C 1 54 ? 37.672 -15.389 -1.292 1.00 27.61 51 MET C C 1
ATOM 4290 O O . MET C 1 54 ? 36.828 -14.664 -1.819 1.00 28.25 51 MET C O 1
ATOM 4295 N N . ARG C 1 55 ? 38.801 -15.750 -1.898 1.00 27.52 52 ARG C N 1
ATOM 4296 C CA . ARG C 1 55 ? 39.226 -15.177 -3.172 1.00 27.46 52 ARG C CA 1
ATOM 4297 C C . ARG C 1 55 ? 38.398 -15.708 -4.343 1.00 26.53 52 ARG C C 1
ATOM 4298 O O . ARG C 1 55 ? 38.394 -15.115 -5.422 1.00 26.99 52 ARG C O 1
ATOM 4306 N N . GLU C 1 56 ? 37.675 -16.805 -4.108 1.00 25.29 53 GLU C N 1
ATOM 4307 C CA . GLU C 1 56 ? 36.948 -17.517 -5.168 1.00 24.72 53 GLU C CA 1
ATOM 4308 C C . GLU C 1 56 ? 35.483 -17.092 -5.347 1.00 22.74 53 GLU C C 1
ATOM 4309 O O . GLU C 1 56 ? 34.812 -17.567 -6.262 1.00 21.95 53 GLU C O 1
ATOM 4315 N N . ILE C 1 57 ? 34.984 -16.214 -4.473 1.00 21.15 54 ILE C N 1
ATOM 4316 C CA . ILE C 1 57 ? 33.577 -15.810 -4.507 1.00 20.18 54 ILE C CA 1
ATOM 4317 C C . ILE C 1 57 ? 33.238 -14.993 -5.762 1.00 20.48 54 ILE C C 1
ATOM 4318 O O . ILE C 1 57 ? 33.902 -13.989 -6.055 1.00 20.89 54 ILE C O 1
ATOM 4323 N N . LYS C 1 58 ? 32.201 -15.439 -6.476 1.00 19.65 55 LYS C N 1
ATOM 4324 C CA . LYS C 1 58 ? 31.745 -14.814 -7.733 1.00 19.75 55 LYS C CA 1
ATOM 4325 C C . LYS C 1 58 ? 30.400 -14.081 -7.640 1.00 19.21 55 LYS C C 1
ATOM 4326 O O . LYS C 1 58 ? 29.999 -13.364 -8.559 1.00 19.74 55 LYS C O 1
ATOM 4332 N N . GLY C 1 59 ? 29.676 -14.284 -6.546 1.00 17.76 56 GLY C N 1
ATOM 4333 C CA . GLY C 1 59 ? 28.401 -13.608 -6.361 1.00 16.54 56 GLY C CA 1
ATOM 4334 C C . GLY C 1 59 ? 28.037 -13.688 -4.896 1.00 15.90 56 GLY C C 1
ATOM 4335 O O . GLY C 1 59 ? 28.452 -14.617 -4.216 1.00 15.43 56 GLY C O 1
ATOM 4336 N N . ILE C 1 60 ? 27.295 -12.686 -4.432 1.00 15.20 57 ILE C N 1
ATOM 4337 C CA . ILE C 1 60 ? 26.869 -12.602 -3.031 1.00 14.41 57 ILE C CA 1
ATOM 4338 C C . ILE C 1 60 ? 25.353 -12.411 -2.991 1.00 14.30 57 ILE C C 1
ATOM 4339 O O . ILE C 1 60 ? 24.842 -11.480 -3.597 1.00 14.65 57 ILE C O 1
ATOM 4344 N N . GLY 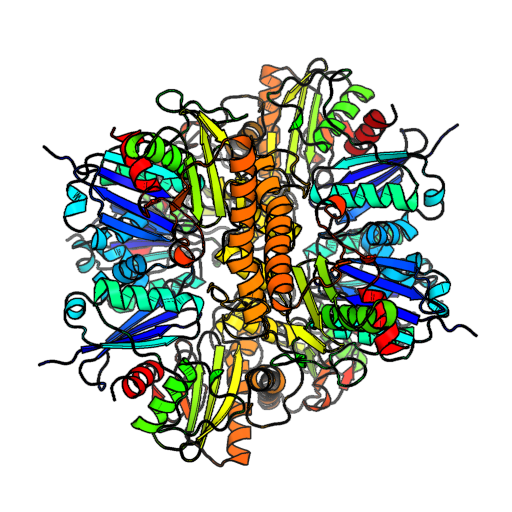C 1 61 ? 24.632 -13.321 -2.328 1.00 13.09 58 GLY C N 1
ATOM 4345 C CA . GLY C 1 61 ? 23.185 -13.217 -2.199 1.00 12.69 58 GLY C CA 1
ATOM 4346 C C . GLY C 1 61 ? 22.852 -13.066 -0.720 1.00 12.27 58 GLY C C 1
ATOM 4347 O O . GLY C 1 61 ? 23.499 -13.685 0.116 1.00 13.37 58 GLY C O 1
ATOM 4348 N N . VAL C 1 62 ? 21.846 -12.250 -0.421 1.00 12.63 59 VAL C N 1
ATOM 4349 C CA . VAL C 1 62 ? 21.547 -11.903 0.973 1.00 12.91 59 VAL C CA 1
ATOM 4350 C C . VAL C 1 62 ? 20.054 -11.859 1.244 1.00 13.64 59 VAL C C 1
ATOM 4351 O O . VAL C 1 62 ? 19.302 -11.217 0.518 1.00 13.94 59 VAL C O 1
ATOM 4355 N N . ALA C 1 63 ? 19.634 -12.531 2.322 1.00 12.25 60 ALA C N 1
ATOM 4356 C CA . ALA C 1 63 ? 18.328 -12.277 2.922 1.00 13.26 60 ALA C CA 1
ATOM 4357 C C . ALA C 1 63 ? 18.643 -11.538 4.213 1.00 12.93 60 ALA C C 1
ATOM 4358 O O . ALA C 1 63 ? 19.483 -11.994 4.985 1.00 14.73 60 ALA C O 1
ATOM 4360 N N . SER C 1 64 ? 17.995 -10.394 4.427 1.00 12.82 61 SER C N 1
ATOM 4361 C CA . SER C 1 64 ? 18.196 -9.658 5.674 1.00 12.38 61 SER C CA 1
ATOM 4362 C C . SER C 1 64 ? 16.894 -9.187 6.264 1.00 12.32 61 SER C C 1
ATOM 4363 O O . SER C 1 64 ? 16.032 -8.670 5.550 1.00 12.87 61 SER C O 1
ATOM 4366 N N . VAL C 1 65 ? 16.784 -9.358 7.585 1.00 12.14 62 VAL C N 1
ATOM 4367 C CA . VAL C 1 65 ? 15.654 -8.782 8.347 1.00 12.71 62 VAL C CA 1
ATOM 4368 C C . VAL C 1 65 ? 16.116 -7.709 9.340 1.00 12.75 62 VAL C C 1
ATOM 4369 O O . VAL C 1 65 ? 15.396 -7.365 10.299 1.00 12.87 62 VAL C O 1
ATOM 4373 N N . VAL C 1 66 ? 17.316 -7.184 9.111 1.00 12.77 63 VAL C N 1
ATOM 4374 C CA . VAL C 1 66 ? 17.879 -6.116 9.921 1.00 13.11 63 VAL C CA 1
ATOM 4375 C C . VAL C 1 66 ? 18.339 -5.013 8.962 1.00 13.71 63 VAL C C 1
ATOM 4376 O O . VAL C 1 66 ? 19.499 -4.966 8.588 1.00 12.93 63 VAL C O 1
ATOM 4380 N N . PRO C 1 67 ? 17.422 -4.120 8.578 1.00 13.94 64 PRO C N 1
ATOM 4381 C CA . PRO C 1 67 ? 17.762 -3.065 7.598 1.00 13.76 64 PRO C CA 1
ATOM 4382 C C . PRO C 1 67 ? 19.029 -2.258 7.910 1.00 14.66 64 PRO C C 1
ATOM 4383 O O . PRO C 1 67 ? 19.764 -1.926 6.981 1.00 14.87 64 PRO C O 1
ATOM 4387 N N . THR C 1 68 ? 19.317 -1.958 9.176 1.00 14.55 65 THR C N 1
ATOM 4388 C CA . THR C 1 68 ? 20.529 -1.170 9.492 1.00 16.35 65 THR C CA 1
ATOM 4389 C C . THR C 1 68 ? 21.815 -1.864 9.095 1.00 17.17 65 THR C C 1
ATOM 4390 O O . THR C 1 68 ? 22.842 -1.195 8.875 1.00 18.54 65 THR C O 1
ATOM 4394 N N . GLN C 1 69 ? 21.772 -3.195 9.025 1.00 16.37 66 GLN C N 1
ATOM 4395 C CA . GLN C 1 69 ? 22.936 -3.997 8.643 1.00 17.23 66 GLN C CA 1
ATOM 4396 C C . GLN C 1 69 ? 23.178 -4.019 7.136 1.00 16.34 66 GLN C C 1
ATOM 4397 O O . GLN C 1 69 ? 24.262 -4.412 6.683 1.00 16.01 66 GLN C O 1
ATOM 4403 N N . ASN C 1 70 ? 22.175 -3.627 6.356 1.00 16.19 67 ASN C N 1
ATOM 4404 C CA . ASN C 1 70 ? 22.269 -3.808 4.903 1.00 15.64 67 ASN C CA 1
ATOM 4405 C C . ASN C 1 70 ? 23.380 -2.991 4.262 1.00 17.03 67 ASN C C 1
ATOM 4406 O O . ASN C 1 70 ? 24.045 -3.465 3.342 1.00 17.12 67 ASN C O 1
ATOM 4411 N N . THR C 1 71 ? 23.613 -1.791 4.770 1.00 17.58 68 THR C N 1
ATOM 4412 C CA . THR C 1 71 ? 24.706 -0.974 4.232 1.00 18.76 68 THR C CA 1
ATOM 4413 C C . THR C 1 71 ? 26.086 -1.619 4.490 1.00 18.21 68 THR C C 1
ATOM 4414 O O . THR C 1 71 ? 26.981 -1.541 3.646 1.00 19.01 68 THR C O 1
ATOM 4418 N N . VAL C 1 72 ? 26.259 -2.265 5.640 1.00 18.06 69 VAL C N 1
ATOM 4419 C CA . VAL C 1 72 ? 27.516 -2.976 5.926 1.00 18.03 69 VAL C CA 1
ATOM 4420 C C . VAL C 1 72 ? 27.778 -4.104 4.918 1.00 16.86 69 VAL C C 1
ATOM 4421 O O . VAL C 1 72 ? 28.888 -4.263 4.401 1.00 17.01 69 VAL C O 1
ATOM 4425 N N . ILE C 1 73 ? 26.753 -4.914 4.667 1.00 15.80 70 ILE C N 1
ATOM 4426 C CA . ILE C 1 73 ? 26.870 -5.988 3.700 1.00 15.25 70 ILE C CA 1
ATOM 4427 C C . ILE C 1 73 ? 27.139 -5.437 2.301 1.00 14.68 70 ILE C C 1
ATOM 4428 O O . ILE C 1 73 ? 27.973 -5.978 1.573 1.00 14.32 70 ILE C O 1
ATOM 4433 N N . GLU C 1 74 ? 26.433 -4.374 1.941 1.00 13.87 71 GLU C N 1
ATOM 4434 C CA . GLU C 1 74 ? 26.621 -3.761 0.631 1.00 13.94 71 GLU C CA 1
ATOM 4435 C C . GLU C 1 74 ? 28.072 -3.287 0.482 1.00 13.79 71 GLU C C 1
ATOM 4436 O O . GLU C 1 74 ? 28.731 -3.542 -0.544 1.00 14.95 71 GLU C O 1
ATOM 4442 N N . ARG C 1 75 ? 28.569 -2.588 1.499 1.00 14.78 72 ARG C N 1
ATOM 4443 C CA . ARG C 1 75 ? 29.917 -2.027 1.463 1.00 14.50 72 ARG C CA 1
ATOM 4444 C C . ARG C 1 75 ? 30.990 -3.110 1.491 1.00 14.53 72 ARG C C 1
ATOM 4445 O O . ARG C 1 75 ? 32.034 -2.978 0.854 1.00 14.68 72 ARG C O 1
ATOM 4453 N N . PHE C 1 76 ? 30.727 -4.185 2.229 1.00 14.15 73 PHE C N 1
ATOM 4454 C CA . PHE C 1 76 ? 31.625 -5.321 2.271 1.00 13.99 73 PHE C CA 1
ATOM 4455 C C . PHE C 1 76 ? 31.759 -5.940 0.871 1.00 13.66 73 PHE C C 1
ATOM 4456 O O . PHE C 1 76 ? 32.861 -6.200 0.398 1.00 15.01 73 PHE C O 1
ATOM 4464 N N . SER C 1 77 ? 30.609 -6.151 0.236 1.00 13.40 74 SER C N 1
ATOM 4465 C CA . SER C 1 77 ? 30.546 -6.738 -1.098 1.00 13.83 74 SER C CA 1
ATOM 4466 C C . SER C 1 77 ? 31.301 -5.873 -2.098 1.00 14.11 74 SER C C 1
ATOM 4467 O O . SER C 1 77 ? 32.123 -6.367 -2.886 1.00 14.99 74 SER C O 1
ATOM 4470 N N . GLN C 1 78 ? 31.032 -4.581 -2.052 1.00 13.85 75 GLN C N 1
ATOM 4471 C CA . GLN C 1 78 ? 31.653 -3.687 -3.027 1.00 14.48 75 GLN C CA 1
ATOM 4472 C C . GLN C 1 78 ? 33.150 -3.514 -2.778 1.00 14.79 75 GLN C C 1
ATOM 4473 O O . GLN C 1 78 ? 33.948 -3.541 -3.714 1.00 15.56 75 GLN C O 1
ATOM 4479 N N . LYS C 1 79 ? 33.546 -3.323 -1.526 1.00 14.68 76 LYS C N 1
ATOM 4480 C CA . LYS C 1 79 ? 34.957 -3.091 -1.220 1.00 14.49 76 LYS C CA 1
ATOM 4481 C C . LYS C 1 79 ? 35.823 -4.285 -1.527 1.00 15.38 76 LYS C C 1
ATOM 4482 O O . LYS C 1 79 ? 36.898 -4.143 -2.125 1.00 16.40 76 LYS C O 1
ATOM 4488 N N . TYR C 1 80 ? 35.372 -5.458 -1.098 1.00 15.32 77 TYR C N 1
ATOM 4489 C CA . TYR C 1 80 ? 36.232 -6.629 -1.135 1.00 15.79 77 TYR C CA 1
ATOM 4490 C C . TYR C 1 80 ? 36.064 -7.477 -2.385 1.00 16.73 77 TYR C C 1
ATOM 4491 O O . TYR C 1 80 ? 36.963 -8.247 -2.738 1.00 17.83 77 TYR C O 1
ATOM 4500 N N . PHE C 1 81 ? 34.908 -7.360 -3.042 1.00 16.89 78 PHE C N 1
ATOM 4501 C CA . PHE C 1 81 ? 34.633 -8.157 -4.234 1.00 17.42 78 PHE C CA 1
ATOM 4502 C C . PHE C 1 81 ? 34.242 -7.332 -5.449 1.00 17.59 78 PHE C C 1
ATOM 4503 O O . PHE C 1 81 ? 34.145 -7.882 -6.546 1.00 17.80 78 PHE C O 1
ATOM 4511 N N . HIS C 1 82 ? 34.032 -6.031 -5.274 1.00 16.98 79 HIS C N 1
ATOM 4512 C CA . HIS C 1 82 ? 33.654 -5.137 -6.386 1.00 18.26 79 HIS C CA 1
ATOM 4513 C C . HIS C 1 82 ? 32.367 -5.558 -7.065 1.00 18.25 79 HIS C C 1
ATOM 4514 O O . HIS C 1 82 ? 32.190 -5.377 -8.274 1.00 19.03 79 HIS C O 1
ATOM 4521 N N . ILE C 1 83 ? 31.468 -6.120 -6.269 1.00 16.51 80 ILE C N 1
ATOM 4522 C CA . ILE C 1 83 ? 30.142 -6.476 -6.739 1.00 17.19 80 ILE C CA 1
ATOM 4523 C C . ILE C 1 83 ? 29.098 -6.021 -5.724 1.00 16.06 80 ILE C C 1
ATOM 4524 O O . ILE C 1 83 ? 29.417 -5.827 -4.540 1.00 16.88 80 ILE C O 1
ATOM 4529 N N . SER C 1 84 ? 27.863 -5.844 -6.187 1.00 14.28 81 SER C N 1
ATOM 4530 C CA . SER C 1 84 ? 26.759 -5.533 -5.294 1.00 14.95 81 SER C CA 1
ATOM 4531 C C . SER C 1 84 ? 26.039 -6.845 -4.979 1.00 15.14 81 SER C C 1
ATOM 4532 O O . SER C 1 84 ? 25.941 -7.734 -5.840 1.00 16.22 81 SER C O 1
ATOM 4535 N N . PRO C 1 85 ? 25.538 -6.988 -3.745 1.00 15.04 82 PRO C N 1
ATOM 4536 C CA . PRO C 1 85 ? 24.817 -8.200 -3.416 1.00 14.97 82 PRO C CA 1
ATOM 4537 C C . PRO C 1 85 ? 23.459 -8.203 -4.092 1.00 14.48 82 PRO C C 1
ATOM 4538 O O . PRO C 1 85 ? 22.929 -7.150 -4.472 1.00 15.11 82 PRO C O 1
ATOM 4542 N N . ILE C 1 86 ? 22.902 -9.396 -4.228 1.00 13.97 83 ILE C N 1
ATOM 4543 C CA . ILE C 1 86 ? 21.557 -9.556 -4.722 1.00 13.77 83 ILE C CA 1
ATOM 4544 C C . ILE C 1 86 ? 20.693 -9.787 -3.485 1.00 14.22 83 ILE C C 1
ATOM 4545 O O . ILE C 1 86 ? 21.021 -10.649 -2.661 1.00 13.88 83 ILE C O 1
ATOM 4550 N N . TRP C 1 87 ? 19.611 -9.021 -3.369 1.00 13.40 84 TRP C N 1
ATOM 4551 C CA . TRP C 1 87 ? 18.802 -9.005 -2.142 1.00 13.63 84 TRP C CA 1
ATOM 4552 C C . TRP C 1 87 ? 17.523 -9.782 -2.330 1.00 14.28 84 TRP C C 1
ATOM 4553 O O . TRP C 1 87 ? 16.730 -9.479 -3.226 1.00 15.19 84 TRP C O 1
ATOM 4564 N N . VAL C 1 88 ? 17.299 -10.767 -1.459 1.00 13.27 85 VAL C N 1
ATOM 4565 C CA . VAL C 1 88 ? 16.062 -11.530 -1.509 1.00 14.28 85 VAL C CA 1
ATOM 4566 C C . VAL C 1 88 ? 14.877 -10.658 -1.090 1.00 14.79 85 VAL C C 1
ATOM 4567 O O . VAL C 1 88 ? 14.937 -9.993 -0.051 1.00 15.18 85 VAL C O 1
ATOM 4571 N N . LYS C 1 89 ? 13.793 -10.728 -1.860 1.00 16.88 86 LYS C N 1
ATOM 4572 C CA . LYS C 1 89 ? 12.612 -9.879 -1.706 1.00 18.11 86 LYS C CA 1
ATOM 4573 C C . LYS C 1 89 ? 11.454 -10.681 -2.286 1.00 18.11 86 LYS C C 1
ATOM 4574 O O . LYS C 1 89 ? 11.668 -11.518 -3.165 1.00 18.33 86 LYS C O 1
ATOM 4580 N N . ALA C 1 90 ? 10.235 -10.463 -1.804 1.00 17.05 87 ALA C N 1
ATOM 4581 C CA . ALA C 1 90 ? 9.072 -11.087 -2.440 1.00 18.38 87 ALA C CA 1
ATOM 4582 C C . ALA C 1 90 ? 8.892 -10.449 -3.807 1.00 19.15 87 ALA C C 1
ATOM 4583 O O . ALA C 1 90 ? 8.891 -9.228 -3.934 1.00 19.66 87 ALA C O 1
ATOM 4585 N N . LYS C 1 91 ? 8.776 -11.280 -4.829 1.00 20.37 88 LYS C N 1
ATOM 4586 C CA . LYS C 1 91 ? 8.436 -10.786 -6.156 1.00 21.98 88 LYS C CA 1
ATOM 4587 C C . LYS C 1 91 ? 7.607 -11.840 -6.871 1.00 22.65 88 LYS C C 1
ATOM 4588 O O . LYS C 1 91 ? 7.660 -13.027 -6.533 1.00 22.23 88 LYS C O 1
ATOM 4594 N N . ASN C 1 92 ? 6.837 -11.394 -7.859 1.00 24.71 89 ASN C N 1
ATOM 4595 C CA . ASN C 1 92 ? 6.062 -12.302 -8.693 1.00 26.27 89 ASN C CA 1
ATOM 4596 C C . ASN C 1 92 ? 6.971 -13.229 -9.498 1.00 27.25 89 ASN C C 1
ATOM 4597 O O . ASN C 1 92 ? 8.098 -12.860 -9.867 1.00 27.33 89 ASN C O 1
ATOM 4602 N N . GLY C 1 93 ? 6.486 -14.443 -9.742 1.00 28.20 90 GLY C N 1
ATOM 4603 C CA . GLY C 1 93 ? 7.274 -15.482 -10.404 1.00 29.52 90 GLY C CA 1
ATOM 4604 C C . GLY C 1 93 ? 6.910 -16.885 -9.944 1.00 29.95 90 GLY C C 1
ATOM 4605 O O . GLY C 1 93 ? 5.760 -17.315 -10.096 1.00 31.02 90 GLY C O 1
ATOM 4606 N N . CYS C 1 94 ? 7.880 -17.591 -9.362 1.00 30.06 91 CYS C N 1
ATOM 4607 C CA . CYS C 1 94 ? 7.693 -18.999 -8.988 1.00 30.13 91 CYS C CA 1
ATOM 4608 C C . CYS C 1 94 ? 6.756 -19.190 -7.784 1.00 28.59 91 CYS C C 1
ATOM 4609 O O . CYS C 1 94 ? 6.237 -20.285 -7.556 1.00 28.60 91 CYS C O 1
ATOM 4612 N N . VAL C 1 95 ? 6.555 -18.113 -7.029 1.00 26.63 92 VAL C N 1
ATOM 4613 C CA . VAL C 1 95 ? 5.645 -18.100 -5.886 1.00 24.44 92 VAL C CA 1
ATOM 4614 C C . VAL C 1 95 ? 4.604 -17.009 -6.121 1.00 23.40 92 VAL C C 1
ATOM 4615 O O . VAL C 1 95 ? 4.947 -15.923 -6.584 1.00 22.51 92 VAL C O 1
ATOM 4619 N N . LYS C 1 96 ? 3.341 -17.311 -5.822 1.00 22.56 93 LYS C N 1
ATOM 4620 C CA . LYS C 1 96 ? 2.292 -16.290 -5.764 1.00 23.64 93 LYS C CA 1
ATOM 4621 C C . LYS C 1 96 ? 2.166 -15.831 -4.314 1.00 23.11 93 LYS C C 1
ATOM 4622 O O . LYS C 1 96 ? 2.194 -16.644 -3.401 1.00 23.17 93 LYS C O 1
ATOM 4628 N N . TRP C 1 97 ? 2.083 -14.526 -4.095 1.00 23.02 94 TRP C N 1
ATOM 4629 C CA . TRP C 1 97 ? 2.169 -13.989 -2.733 1.00 22.88 94 TRP C CA 1
ATOM 4630 C C . TRP C 1 97 ? 0.814 -13.471 -2.277 1.00 22.54 94 TRP C C 1
ATOM 4631 O O . TRP C 1 97 ? 0.549 -12.268 -2.377 1.00 23.44 94 TRP C O 1
ATOM 4642 N N . ASN C 1 98 ? -0.033 -14.383 -1.782 1.00 21.58 95 ASN C N 1
ATOM 4643 C CA . ASN C 1 98 ? -1.443 -14.104 -1.496 1.00 21.32 95 ASN C CA 1
ATOM 4644 C C . ASN C 1 98 ? -1.670 -13.535 -0.095 1.00 20.11 95 ASN C C 1
ATOM 4645 O O . ASN C 1 98 ? -2.428 -14.094 0.709 1.00 19.96 95 ASN C O 1
ATOM 4650 N N . VAL C 1 99 ? -0.994 -12.423 0.179 1.00 19.93 96 VAL C N 1
ATOM 4651 C CA . VAL C 1 99 ? -1.153 -11.707 1.443 1.00 19.93 96 VAL C CA 1
ATOM 4652 C C . VAL C 1 99 ? -1.318 -10.227 1.140 1.00 20.58 96 VAL C C 1
ATOM 4653 O O . VAL C 1 99 ? -1.134 -9.790 -0.016 1.00 20.53 96 VAL C O 1
ATOM 4657 N N . LYS C 1 100 ? -1.633 -9.448 2.174 1.00 20.87 97 LYS C N 1
ATOM 4658 C CA . LYS C 1 100 ? -2.007 -8.052 1.968 1.00 22.25 97 LYS C CA 1
ATOM 4659 C C . LYS C 1 100 ? -0.855 -7.205 1.456 1.00 22.65 97 LYS C C 1
ATOM 4660 O O . LYS C 1 100 ? -1.039 -6.385 0.554 1.00 23.85 97 LYS C O 1
ATOM 4666 N N . ASN C 1 101 ? 0.329 -7.409 2.026 1.00 22.27 98 ASN C N 1
ATOM 4667 C CA . ASN C 1 101 ? 1.495 -6.583 1.731 1.00 22.47 98 ASN C CA 1
ATOM 4668 C C . ASN C 1 101 ? 2.725 -7.482 1.569 1.00 21.04 98 ASN C C 1
ATOM 4669 O O . ASN C 1 101 ? 3.537 -7.581 2.485 1.00 19.68 98 ASN C O 1
ATOM 4674 N N . PRO C 1 102 ? 2.880 -8.141 0.403 1.00 20.59 99 PRO C N 1
ATOM 4675 C CA . PRO C 1 102 ? 4.032 -9.033 0.232 1.00 20.16 99 PRO C CA 1
ATOM 4676 C C . PRO C 1 102 ? 5.394 -8.379 0.491 1.00 20.11 99 PRO C C 1
ATOM 4677 O O . PRO C 1 102 ? 6.316 -9.065 0.923 1.00 19.76 99 PRO C O 1
ATOM 4681 N N . SER C 1 103 ? 5.529 -7.073 0.243 1.00 19.87 100 SER C N 1
ATOM 4682 C CA . SER C 1 103 ? 6.812 -6.408 0.473 1.00 20.18 100 SER C CA 1
ATOM 4683 C C . SER C 1 103 ? 7.201 -6.375 1.957 1.00 19.63 100 SER C C 1
ATOM 4684 O O . SER C 1 103 ? 8.356 -6.123 2.295 1.00 20.74 100 SER C O 1
ATOM 4687 N N . GLU C 1 104 ? 6.237 -6.635 2.836 1.00 18.50 101 GLU C N 1
ATOM 4688 C CA . GLU C 1 104 ? 6.496 -6.585 4.273 1.00 19.19 101 GLU C CA 1
ATOM 4689 C C . GLU C 1 104 ? 6.927 -7.929 4.858 1.00 17.48 101 GLU C C 1
ATOM 4690 O O . GLU C 1 104 ? 7.364 -7.995 6.004 1.00 18.34 101 GLU C O 1
ATOM 4696 N N . VAL C 1 105 ? 6.807 -8.984 4.060 1.00 15.47 102 VAL C N 1
ATOM 4697 C CA . VAL C 1 105 ? 7.184 -10.338 4.501 1.00 14.53 102 VAL C CA 1
ATOM 4698 C C . VAL C 1 105 ? 8.694 -10.379 4.680 1.00 13.77 102 VAL C C 1
ATOM 4699 O O . VAL C 1 105 ? 9.462 -9.944 3.795 1.00 15.06 102 VAL C O 1
ATOM 4703 N N . GLY C 1 106 ? 9.142 -10.859 5.837 1.00 13.56 103 GLY C N 1
ATOM 4704 C CA . GLY C 1 106 ? 10.577 -10.926 6.096 1.00 12.63 103 GLY C CA 1
ATOM 4705 C C . GLY C 1 106 ? 11.299 -11.723 5.017 1.00 12.65 103 GLY C C 1
ATOM 4706 O O . GLY C 1 106 ? 10.796 -12.744 4.547 1.00 13.25 103 GLY C O 1
ATOM 4707 N N . ALA C 1 107 ? 12.492 -11.262 4.643 1.00 12.38 104 ALA C N 1
ATOM 4708 C CA . ALA C 1 107 ? 13.253 -11.914 3.564 1.00 12.16 104 ALA C CA 1
ATOM 4709 C C . ALA C 1 107 ? 13.660 -13.341 3.903 1.00 12.43 104 ALA C C 1
ATOM 4710 O O . ALA C 1 107 ? 13.856 -14.166 2.997 1.00 13.29 104 ALA C O 1
ATOM 4712 N N . ASP C 1 108 ? 13.791 -13.662 5.195 1.00 11.90 105 ASP C N 1
ATOM 4713 C CA . ASP C 1 108 ? 14.115 -15.035 5.583 1.00 12.56 105 ASP C CA 1
ATOM 4714 C C . ASP C 1 108 ? 12.936 -15.948 5.271 1.00 12.45 105 ASP C C 1
ATOM 4715 O O . ASP C 1 108 ? 13.126 -17.072 4.807 1.00 12.53 105 ASP C O 1
ATOM 4720 N N . ARG C 1 109 ? 11.724 -15.461 5.539 1.00 11.73 106 ARG C N 1
ATOM 4721 C CA . ARG C 1 109 ? 10.502 -16.191 5.213 1.00 12.34 106 ARG C CA 1
ATOM 4722 C C . ARG C 1 109 ? 10.372 -16.390 3.700 1.00 12.84 106 ARG C C 1
ATOM 4723 O O . ARG C 1 109 ? 10.060 -17.489 3.227 1.00 13.33 106 ARG C O 1
ATOM 4731 N N . VAL C 1 110 ? 10.626 -15.321 2.948 1.00 12.44 107 VAL C N 1
ATOM 4732 C CA . VAL C 1 110 ? 10.617 -15.400 1.478 1.00 12.55 107 VAL C CA 1
ATOM 4733 C C . VAL C 1 110 ? 11.600 -16.481 1.023 1.00 12.38 107 VAL C C 1
ATOM 4734 O O . VAL C 1 110 ? 11.244 -17.386 0.246 1.00 12.95 107 VAL C O 1
ATOM 4738 N N . ALA C 1 111 ? 12.826 -16.428 1.539 1.00 12.10 108 ALA C N 1
ATOM 4739 C CA . ALA C 1 111 ? 13.822 -17.442 1.197 1.00 12.49 108 ALA C CA 1
ATOM 4740 C C . ALA C 1 111 ? 13.338 -18.857 1.525 1.00 12.59 108 ALA C C 1
ATOM 4741 O O . ALA C 1 111 ? 13.503 -19.786 0.735 1.00 13.39 108 ALA C O 1
ATOM 4743 N N . ASN C 1 112 ? 12.719 -19.016 2.691 1.00 11.75 109 ASN C N 1
ATOM 4744 C CA . ASN C 1 112 ? 12.217 -20.323 3.089 1.00 12.40 109 ASN C CA 1
ATOM 4745 C C . ASN C 1 112 ? 11.176 -20.855 2.120 1.00 12.92 109 ASN C C 1
ATOM 4746 O O . ASN C 1 112 ? 11.209 -22.030 1.751 1.00 13.66 109 ASN C O 1
ATOM 4751 N N . VAL C 1 113 ? 10.270 -19.980 1.707 1.00 13.56 110 VAL C N 1
ATOM 4752 C CA . VAL C 1 113 ? 9.196 -20.378 0.793 1.00 14.20 110 VAL C CA 1
ATOM 4753 C C . VAL C 1 113 ? 9.773 -20.728 -0.591 1.00 15.08 110 VAL C C 1
ATOM 4754 O O . VAL C 1 113 ? 9.417 -21.759 -1.156 1.00 15.45 110 VAL C O 1
ATOM 4758 N N . VAL C 1 114 ? 10.676 -19.892 -1.097 1.00 14.76 111 VAL C N 1
ATOM 4759 C CA . VAL C 1 114 ? 11.354 -20.165 -2.367 1.00 15.11 111 VAL C CA 1
ATOM 4760 C C . VAL C 1 114 ? 12.069 -21.523 -2.333 1.00 15.25 111 VAL C C 1
ATOM 4761 O O . VAL C 1 114 ? 11.902 -22.330 -3.253 1.00 16.33 111 VAL C O 1
ATOM 4765 N N . ALA C 1 115 ? 12.839 -21.790 -1.275 1.00 15.38 112 ALA C N 1
ATOM 4766 C CA . ALA C 1 115 ? 13.540 -23.069 -1.139 1.00 15.28 112 ALA C CA 1
ATOM 4767 C C . ALA C 1 115 ? 12.544 -24.225 -1.110 1.00 16.13 112 ALA C C 1
ATOM 4768 O O . ALA C 1 115 ? 12.752 -25.262 -1.768 1.00 16.63 112 ALA C O 1
ATOM 4770 N N . PHE C 1 116 ? 11.447 -24.036 -0.381 1.00 15.96 113 PHE C N 1
ATOM 4771 C CA . PHE C 1 116 ? 10.449 -25.094 -0.270 1.00 16.35 113 PHE C CA 1
ATOM 4772 C C . PHE C 1 116 ? 9.845 -25.427 -1.632 1.00 17.08 113 PHE C C 1
ATOM 4773 O O . PHE C 1 116 ? 9.759 -26.607 -2.009 1.00 16.90 113 PHE C O 1
ATOM 4781 N N . VAL C 1 117 ? 9.434 -24.395 -2.361 1.00 17.03 114 VAL C N 1
ATOM 4782 C CA . VAL C 1 117 ? 8.811 -24.615 -3.680 1.00 18.45 114 VAL C CA 1
ATOM 4783 C C . VAL C 1 117 ? 9.816 -25.216 -4.672 1.00 19.35 114 VAL C C 1
ATOM 4784 O O . VAL C 1 117 ? 9.438 -26.052 -5.501 1.00 19.97 114 VAL C O 1
ATOM 4788 N N . LYS C 1 118 ? 11.080 -24.813 -4.576 1.00 19.25 115 LYS C N 1
ATOM 4789 C CA . LYS C 1 118 ? 12.107 -25.337 -5.491 1.00 20.50 115 LYS C CA 1
ATOM 4790 C C . LYS C 1 118 ? 12.469 -26.790 -5.197 1.00 20.89 115 LYS C C 1
ATOM 4791 O O . LYS C 1 118 ? 12.680 -27.584 -6.120 1.00 22.31 115 LYS C O 1
ATOM 4797 N N . GLU C 1 119 ? 12.547 -27.150 -3.920 1.00 19.99 116 GLU C N 1
ATOM 4798 C CA . GLU C 1 119 ? 13.132 -28.437 -3.545 1.00 20.32 116 GLU C CA 1
ATOM 4799 C C . GLU C 1 119 ? 12.162 -29.497 -3.073 1.00 20.22 116 GLU C C 1
ATOM 4800 O O . GLU C 1 119 ? 12.449 -30.697 -3.214 1.00 20.76 116 GLU C O 1
ATOM 4806 N N . TYR C 1 120 ? 11.040 -29.071 -2.496 1.00 19.77 117 TYR C N 1
ATOM 4807 C CA . TYR C 1 120 ? 10.181 -30.004 -1.776 1.00 20.60 117 TYR C CA 1
ATOM 4808 C C . TYR C 1 120 ? 8.792 -30.164 -2.349 1.00 21.11 117 TYR C C 1
ATOM 4809 O O . TYR C 1 120 ? 8.282 -31.290 -2.398 1.00 22.82 117 TYR C O 1
ATOM 4818 N N . GLY C 1 121 ? 8.196 -29.075 -2.818 1.00 20.46 118 GLY C N 1
ATOM 4819 C CA . GLY C 1 121 ? 6.857 -29.163 -3.383 1.00 20.93 118 GLY C CA 1
ATOM 4820 C C . GLY C 1 121 ? 6.033 -27.904 -3.284 1.00 20.17 118 GLY C C 1
ATOM 4821 O O . GLY C 1 121 ? 6.523 -26.860 -2.840 1.00 20.52 118 GLY C O 1
ATOM 4822 N N . LYS C 1 122 ? 4.773 -28.004 -3.701 1.00 20.63 119 LYS C N 1
ATOM 4823 C CA . LYS C 1 122 ? 3.910 -26.835 -3.821 1.00 20.45 119 LYS C CA 1
ATOM 4824 C C . LYS C 1 122 ? 3.002 -26.639 -2.603 1.00 19.42 119 LYS C C 1
ATOM 4825 O O . LYS C 1 122 ? 2.263 -25.663 -2.529 1.00 19.15 119 LYS C O 1
ATOM 4831 N N . ASN C 1 123 ? 3.043 -27.583 -1.667 1.00 18.94 120 ASN C N 1
ATOM 4832 C CA . ASN C 1 123 ? 2.112 -27.588 -0.545 1.00 18.03 120 ASN C CA 1
ATOM 4833 C C . ASN C 1 123 ? 2.865 -27.922 0.721 1.00 17.70 120 ASN C C 1
ATOM 4834 O O . ASN C 1 123 ? 3.446 -28.984 0.820 1.00 17.60 120 ASN C O 1
ATOM 4839 N N . GLY C 1 124 ? 2.874 -27.012 1.691 1.00 16.75 121 GLY C N 1
ATOM 4840 C CA . GLY C 1 124 ? 3.584 -27.311 2.929 1.00 15.78 121 GLY C CA 1
ATOM 4841 C C . GLY C 1 124 ? 3.451 -26.238 3.981 1.00 15.70 121 GLY C C 1
ATOM 4842 O O . GLY C 1 124 ? 2.957 -25.132 3.722 1.00 15.33 121 GLY C O 1
ATOM 4843 N N . ILE C 1 125 ? 3.877 -26.596 5.186 1.00 15.15 122 ILE C N 1
ATOM 4844 C CA . ILE C 1 125 ? 3.904 -25.678 6.317 1.00 15.19 122 ILE C CA 1
ATOM 4845 C C . ILE C 1 125 ? 5.358 -25.616 6.787 1.00 15.13 122 ILE C C 1
ATOM 4846 O O . ILE C 1 125 ? 5.954 -26.641 7.081 1.00 15.91 122 ILE C O 1
ATOM 4851 N N . ILE C 1 126 ? 5.930 -24.420 6.818 1.00 13.42 123 ILE C N 1
ATOM 4852 C CA . ILE C 1 126 ? 7.320 -24.228 7.203 1.00 13.81 123 ILE C CA 1
ATOM 4853 C C . ILE C 1 126 ? 7.381 -23.608 8.603 1.00 13.58 123 ILE C C 1
ATOM 4854 O O . ILE C 1 126 ? 6.748 -22.585 8.860 1.00 14.44 123 ILE C O 1
ATOM 4859 N N . ILE C 1 127 ? 8.151 -24.236 9.484 1.00 13.16 124 ILE C N 1
ATOM 4860 C CA . ILE C 1 127 ? 8.368 -23.720 10.842 1.00 13.34 124 ILE C CA 1
ATOM 4861 C C . ILE C 1 127 ? 9.834 -23.337 10.961 1.00 13.19 124 ILE C C 1
ATOM 4862 O O . ILE C 1 127 ? 10.703 -24.179 10.782 1.00 13.11 124 ILE C O 1
ATOM 4867 N N . ASP C 1 128 ? 10.113 -22.072 11.277 1.00 12.40 125 ASP C N 1
ATOM 4868 C CA . ASP C 1 128 ? 11.491 -21.613 11.384 1.00 12.23 125 ASP C CA 1
ATOM 4869 C C . ASP C 1 128 ? 11.698 -21.063 12.792 1.00 12.30 125 ASP C C 1
ATOM 4870 O O . ASP C 1 128 ? 11.158 -20.009 13.150 1.00 13.17 125 ASP C O 1
ATOM 4875 N N . MET C 1 129 ? 12.452 -21.811 13.596 1.00 11.87 126 MET C N 1
ATOM 4876 C CA . MET C 1 129 ? 12.676 -21.449 14.982 1.00 12.39 126 MET C CA 1
ATOM 4877 C C . MET C 1 129 ? 13.962 -20.662 15.123 1.00 12.20 126 MET C C 1
ATOM 4878 O O . MET C 1 129 ? 15.045 -21.218 15.254 1.00 12.97 126 MET C O 1
ATOM 4883 N N . GLY C 1 130 ? 13.815 -19.335 15.112 1.00 12.80 127 GLY C N 1
ATOM 4884 C CA . GLY C 1 130 ? 14.936 -18.420 15.307 1.00 13.48 127 GLY C CA 1
ATOM 4885 C C . GLY C 1 130 ? 14.629 -17.406 16.398 1.00 13.30 127 GLY C C 1
ATOM 4886 O O . GLY C 1 130 ? 13.974 -17.734 17.418 1.00 13.64 127 GLY C O 1
ATOM 4887 N N . THR C 1 131 ? 15.055 -16.163 16.163 1.00 13.47 128 THR C N 1
ATOM 4888 C CA . THR C 1 131 ? 14.883 -15.109 17.156 1.00 13.17 128 THR C CA 1
ATOM 4889 C C . THR C 1 131 ? 13.398 -15.042 17.471 1.00 12.74 128 THR C C 1
ATOM 4890 O O . THR C 1 131 ? 12.989 -15.044 18.651 1.00 11.66 128 THR C O 1
ATOM 4894 N N . ALA C 1 132 ? 12.594 -14.987 16.409 1.00 12.32 129 ALA C N 1
ATOM 4895 C CA . ALA C 1 132 ? 11.176 -15.324 16.475 1.00 12.36 129 ALA C CA 1
ATOM 4896 C C . ALA C 1 132 ? 10.998 -16.688 15.810 1.00 12.95 129 ALA C C 1
ATOM 4897 O O . ALA C 1 132 ? 11.869 -17.122 15.031 1.00 13.18 129 ALA C O 1
ATOM 4899 N N . THR C 1 133 ? 9.902 -17.356 16.141 1.00 11.77 130 THR C N 1
ATOM 4900 C CA . THR C 1 133 ? 9.521 -18.580 15.442 1.00 12.76 130 THR C CA 1
ATOM 4901 C C . THR C 1 133 ? 8.425 -18.214 14.455 1.00 12.92 130 THR C C 1
ATOM 4902 O O . THR C 1 133 ? 7.412 -17.606 14.839 1.00 14.12 130 THR C O 1
ATOM 4906 N N . THR C 1 134 ? 8.638 -18.552 13.185 1.00 13.56 131 THR C N 1
ATOM 4907 C CA . THR C 1 134 ? 7.625 -18.282 12.167 1.00 13.65 131 THR C CA 1
ATOM 4908 C C . THR C 1 134 ? 6.971 -19.559 11.668 1.00 13.44 131 THR C C 1
ATOM 4909 O O . THR C 1 134 ? 7.600 -20.611 11.646 1.00 13.49 131 THR C O 1
ATOM 4913 N N . VAL C 1 135 ? 5.705 -19.422 11.286 1.00 12.97 132 VAL C N 1
ATOM 4914 C CA . VAL C 1 135 ? 4.961 -20.447 10.557 1.00 14.03 132 VAL C CA 1
ATOM 4915 C C . VAL C 1 135 ? 4.601 -19.834 9.214 1.00 14.38 132 VAL C C 1
ATOM 4916 O O . VAL C 1 135 ? 4.063 -18.727 9.160 1.00 13.94 132 VAL C O 1
ATOM 4920 N N . ASP C 1 136 ? 4.907 -20.539 8.135 1.00 14.28 133 ASP C N 1
ATOM 4921 C CA . ASP C 1 136 ? 4.608 -20.048 6.793 1.00 14.94 133 ASP C CA 1
ATOM 4922 C C . ASP C 1 136 ? 3.829 -21.120 6.043 1.00 14.49 133 ASP C C 1
ATOM 4923 O O . ASP C 1 136 ? 4.212 -22.282 6.053 1.00 13.97 133 ASP C O 1
ATOM 4928 N N . LEU C 1 137 ? 2.740 -20.717 5.393 1.00 14.11 134 LEU C N 1
ATOM 4929 C CA . LEU C 1 137 ? 1.878 -21.676 4.700 1.00 14.45 134 LEU C CA 1
ATOM 4930 C C . LEU C 1 137 ? 1.982 -21.487 3.201 1.00 14.72 134 LEU C C 1
ATOM 4931 O O . LEU C 1 137 ? 1.837 -20.377 2.711 1.00 14.23 134 LEU C O 1
ATOM 4936 N N . VAL C 1 138 ? 2.206 -22.587 2.492 1.00 14.95 135 VAL C N 1
ATOM 4937 C CA . VAL C 1 138 ? 2.255 -22.542 1.030 1.00 15.90 135 VAL C CA 1
ATOM 4938 C C . VAL C 1 138 ? 1.257 -23.569 0.503 1.00 15.76 135 VAL C C 1
ATOM 4939 O O . VAL C 1 138 ? 1.332 -24.749 0.848 1.00 16.18 135 VAL C O 1
ATOM 4943 N N . VAL C 1 139 ? 0.319 -23.118 -0.323 1.00 16.67 136 VAL C N 1
ATOM 4944 C CA . VAL C 1 139 ? -0.732 -24.004 -0.860 1.00 17.24 136 VAL C CA 1
ATOM 4945 C C . VAL C 1 139 ? -0.790 -23.808 -2.358 1.00 17.77 136 VAL C C 1
ATOM 4946 O O . VAL C 1 139 ? -1.001 -22.686 -2.822 1.00 17.28 136 VAL C O 1
ATOM 4950 N N . ASN C 1 140 ? -0.598 -24.900 -3.093 1.00 18.17 137 ASN C N 1
ATOM 4951 C CA . ASN C 1 140 ? -0.536 -24.849 -4.559 1.00 19.42 137 ASN C CA 1
ATOM 4952 C C . ASN C 1 140 ? 0.378 -23.741 -5.096 1.00 19.59 137 ASN C C 1
ATOM 4953 O O . ASN C 1 140 ? 0.038 -23.029 -6.065 1.00 19.67 137 ASN C O 1
ATOM 4958 N N . GLY C 1 141 ? 1.533 -23.571 -4.450 1.00 18.94 138 GLY C N 1
ATOM 4959 C CA . GLY C 1 141 ? 2.527 -22.598 -4.884 1.00 19.18 138 GLY C CA 1
ATOM 4960 C C . GLY C 1 141 ? 2.166 -21.174 -4.501 1.00 18.75 138 GLY C C 1
ATOM 4961 O O . GLY C 1 141 ? 2.819 -20.227 -4.958 1.00 19.68 138 GLY C O 1
ATOM 4962 N N . SER C 1 142 ? 1.132 -21.016 -3.673 1.00 18.58 139 SER C N 1
ATOM 4963 C CA . SER C 1 142 ? 0.723 -19.698 -3.184 1.00 18.10 139 SER C CA 1
ATOM 4964 C C . SER C 1 142 ? 1.072 -19.540 -1.715 1.00 17.04 139 SER C C 1
ATOM 4965 O O . SER C 1 142 ? 0.674 -20.357 -0.879 1.00 17.59 139 SER C O 1
ATOM 4968 N N . TYR C 1 143 ? 1.808 -18.481 -1.418 1.00 15.67 140 TYR C N 1
ATOM 4969 C CA . TYR C 1 143 ? 2.118 -18.134 -0.039 1.00 14.51 140 TYR C CA 1
ATOM 4970 C C . TYR C 1 143 ? 0.862 -17.549 0.552 1.00 14.68 140 TYR C C 1
ATOM 4971 O O . TYR C 1 143 ? 0.349 -16.546 0.057 1.00 14.37 140 TYR C O 1
ATOM 4980 N N . GLU C 1 144 ? 0.377 -18.151 1.638 1.00 13.98 141 GLU C N 1
ATOM 4981 C CA . GLU C 1 144 ? -0.925 -17.774 2.184 1.00 14.52 141 GLU C CA 1
ATOM 4982 C C . GLU C 1 144 ? -0.826 -16.930 3.451 1.00 14.02 141 GLU C C 1
ATOM 4983 O O . GLU C 1 144 ? -1.826 -16.349 3.897 1.00 15.72 141 GLU C O 1
ATOM 4989 N N . GLY C 1 145 ? 0.374 -16.851 4.013 1.00 14.57 142 GLY C N 1
ATOM 4990 C CA . GLY C 1 145 ? 0.563 -16.132 5.265 1.00 14.63 142 GLY C CA 1
ATOM 4991 C C . GLY C 1 145 ? 1.041 -17.072 6.349 1.00 14.33 142 GLY C C 1
ATOM 4992 O O . GLY C 1 145 ? 1.629 -18.124 6.069 1.00 14.59 142 GLY C O 1
ATOM 4993 N N . GLY C 1 146 ? 0.786 -16.711 7.599 1.00 13.92 143 GLY C N 1
ATOM 4994 C CA . GLY C 1 146 ? 1.257 -17.568 8.685 1.00 14.21 143 GLY C CA 1
ATOM 4995 C C . GLY C 1 146 ? 1.128 -16.948 10.057 1.00 13.76 143 GLY C C 1
ATOM 4996 O O . GLY C 1 146 ? 0.166 -16.236 10.342 1.00 13.01 143 GLY C O 1
ATOM 4997 N N . ALA C 1 147 ? 2.127 -17.214 10.896 1.00 12.23 144 ALA C N 1
ATOM 4998 C CA . ALA C 1 147 ? 2.129 -16.749 12.284 1.00 12.44 144 ALA C CA 1
ATOM 4999 C C . ALA C 1 147 ? 3.551 -16.393 12.693 1.00 12.11 144 ALA C C 1
ATOM 5000 O O . ALA C 1 147 ? 4.518 -16.920 12.153 1.00 12.22 144 ALA C O 1
ATOM 5002 N N . ILE C 1 148 ? 3.649 -15.502 13.683 1.00 11.31 145 ILE C N 1
ATOM 5003 C CA . ILE C 1 148 ? 4.929 -15.117 14.295 1.00 10.79 145 ILE C CA 1
ATOM 5004 C C . ILE C 1 148 ? 4.755 -15.285 15.806 1.00 11.38 145 ILE C C 1
ATOM 5005 O O . ILE C 1 148 ? 3.801 -14.765 16.380 1.00 12.30 145 ILE C O 1
ATOM 5010 N N . LEU C 1 149 ? 5.692 -16.020 16.411 1.00 11.68 146 LEU C N 1
ATOM 5011 C CA . LEU C 1 149 ? 5.709 -16.289 17.856 1.00 13.44 146 LEU C CA 1
ATOM 5012 C C . LEU C 1 149 ? 7.073 -15.821 18.365 1.00 12.52 146 LEU C C 1
ATOM 5013 O O . LEU C 1 149 ? 8.060 -15.871 17.633 1.00 12.35 146 LEU C O 1
ATOM 5018 N N . PRO C 1 150 ? 7.159 -15.410 19.644 1.00 11.53 147 PRO C N 1
ATOM 5019 C CA . PRO C 1 150 ? 8.489 -15.153 20.195 1.00 10.92 147 PRO C CA 1
ATOM 5020 C C . PRO C 1 150 ? 9.274 -16.451 20.173 1.00 11.12 147 PRO C C 1
ATOM 5021 O O . PRO C 1 150 ? 8.693 -17.518 20.394 1.00 11.79 147 PRO C O 1
ATOM 5025 N N . GLY C 1 151 ? 10.577 -16.371 19.924 1.00 11.06 148 GLY C N 1
ATOM 5026 C CA . GLY C 1 151 ? 11.409 -17.564 19.911 1.00 10.56 148 GLY C CA 1
ATOM 5027 C C . GLY C 1 151 ? 11.708 -18.064 21.313 1.00 11.38 148 GLY C C 1
ATOM 5028 O O . GLY C 1 151 ? 11.392 -17.377 22.302 1.00 11.69 148 GLY C O 1
ATOM 5029 N N . PHE C 1 152 ? 12.331 -19.234 21.426 1.00 11.54 149 PHE C N 1
ATOM 5030 C CA . PHE C 1 152 ? 12.506 -19.821 22.747 1.00 12.00 149 PHE C CA 1
ATOM 5031 C C . PHE C 1 152 ? 13.375 -18.938 23.625 1.00 11.68 149 PHE C C 1
ATOM 5032 O O . PHE C 1 152 ? 13.000 -18.627 24.773 1.00 12.19 149 PHE C O 1
ATOM 5040 N N . PHE C 1 153 ? 14.526 -18.501 23.115 1.00 11.66 150 PHE C N 1
ATOM 5041 C CA . PHE C 1 153 ? 15.381 -17.671 23.957 1.00 12.47 150 PHE C CA 1
ATOM 5042 C C . PHE C 1 153 ? 14.700 -16.337 24.281 1.00 12.45 150 PHE C C 1
ATOM 5043 O O . PHE C 1 153 ? 14.754 -15.850 25.428 1.00 12.60 150 PHE C O 1
ATOM 5051 N N . MET C 1 154 ? 14.028 -15.756 23.289 1.00 11.98 151 MET C N 1
ATOM 5052 C CA . MET C 1 154 ? 13.293 -14.505 23.503 1.00 11.58 151 MET C CA 1
ATOM 5053 C C . MET C 1 154 ? 12.300 -14.668 24.665 1.00 11.99 151 MET C C 1
ATOM 5054 O O . MET C 1 154 ? 12.148 -13.760 25.511 1.00 12.52 151 MET C O 1
ATOM 5059 N N . MET C 1 155 ? 11.621 -15.811 24.700 1.00 11.58 152 MET C N 1
ATOM 5060 C CA . MET C 1 155 ? 10.669 -16.066 25.791 1.00 12.31 152 MET C CA 1
ATOM 5061 C C . MET C 1 155 ? 11.350 -16.176 27.162 1.00 11.79 152 MET C C 1
ATOM 5062 O O . MET C 1 155 ? 10.922 -15.508 28.121 1.00 11.18 152 MET C O 1
ATOM 5067 N N . VAL C 1 156 ? 12.363 -17.035 27.293 1.00 11.16 153 VAL C N 1
ATOM 5068 C CA . VAL C 1 156 ? 12.998 -17.151 28.631 1.00 12.40 153 VAL C CA 1
ATOM 5069 C C . VAL C 1 156 ? 13.632 -15.833 29.055 1.00 12.77 153 VAL C C 1
ATOM 5070 O O . VAL C 1 156 ? 13.556 -15.457 30.229 1.00 13.23 153 VAL C O 1
ATOM 5074 N N . HIS C 1 157 ? 14.221 -15.100 28.116 1.00 12.73 154 HIS C N 1
ATOM 5075 C CA . HIS C 1 157 ? 14.771 -13.778 28.445 1.00 13.48 154 HIS C CA 1
ATOM 5076 C C . HIS C 1 157 ? 13.701 -12.762 28.858 1.00 12.70 154 HIS C C 1
ATOM 5077 O O . HIS C 1 157 ? 13.905 -11.949 29.787 1.00 13.21 154 HIS C O 1
ATOM 5084 N N . SER C 1 158 ? 12.535 -12.810 28.208 1.00 11.79 155 SER C N 1
ATOM 5085 C CA . SER C 1 158 ? 11.467 -11.877 28.577 1.00 11.50 155 SER C CA 1
ATOM 5086 C C . SER C 1 158 ? 10.971 -12.120 29.989 1.00 11.62 155 SER C C 1
ATOM 5087 O O . SER C 1 158 ? 10.622 -11.174 30.682 1.00 12.52 155 SER C O 1
ATOM 5090 N N . LEU C 1 159 ? 10.955 -13.387 30.400 1.00 11.20 156 LEU C N 1
ATOM 5091 C CA . LEU C 1 159 ? 10.497 -13.737 31.760 1.00 11.14 156 LEU C CA 1
ATOM 5092 C C . LEU C 1 159 ? 11.496 -13.256 32.798 1.00 12.38 156 LEU C C 1
ATOM 5093 O O . LEU C 1 159 ? 11.129 -12.782 33.877 1.00 13.01 156 LEU C O 1
ATOM 5098 N N . PHE C 1 160 ? 12.769 -13.383 32.462 1.00 12.55 157 PHE C N 1
ATOM 5099 C CA . PHE C 1 160 ? 13.845 -12.940 33.345 1.00 12.34 157 PHE C CA 1
ATOM 5100 C C . PHE C 1 160 ? 13.806 -11.420 33.490 1.00 12.72 157 PHE C C 1
ATOM 5101 O O . PHE C 1 160 ? 13.752 -10.888 34.613 1.00 13.67 157 PHE C O 1
ATOM 5109 N N . ARG C 1 161 ? 13.801 -10.710 32.370 1.00 13.10 158 ARG C N 1
ATOM 5110 C CA . ARG C 1 161 ? 13.870 -9.247 32.423 1.00 13.89 158 ARG C CA 1
ATOM 5111 C C . ARG C 1 161 ? 12.583 -8.606 32.896 1.00 14.11 158 ARG C C 1
ATOM 5112 O O . ARG C 1 161 ? 12.601 -7.490 33.439 1.00 15.00 158 ARG C O 1
ATOM 5120 N N . GLY C 1 162 ? 11.465 -9.290 32.682 1.00 13.64 159 GLY C N 1
ATOM 5121 C CA . GLY C 1 162 ? 10.167 -8.694 32.935 1.00 13.16 159 GLY C CA 1
ATOM 5122 C C . GLY C 1 162 ? 9.566 -9.037 34.283 1.00 13.34 159 GLY C C 1
ATOM 5123 O O . GLY C 1 162 ? 8.442 -8.643 34.558 1.00 13.54 159 GLY C O 1
ATOM 5124 N N . THR C 1 163 ? 10.295 -9.785 35.107 1.00 12.50 160 THR C N 1
ATOM 5125 C CA . THR C 1 163 ? 9.820 -10.078 36.468 1.00 12.36 160 THR C CA 1
ATOM 5126 C C . THR C 1 163 ? 10.917 -9.861 37.482 1.00 13.17 160 THR C C 1
ATOM 5127 O O . THR C 1 163 ? 12.098 -9.911 37.161 1.00 13.18 160 THR C O 1
ATOM 5131 N N . ALA C 1 164 ? 10.526 -9.680 38.740 1.00 12.72 161 ALA C N 1
ATOM 5132 C CA . ALA C 1 164 ? 11.508 -9.536 39.797 1.00 13.47 161 ALA C CA 1
ATOM 5133 C C . ALA C 1 164 ? 12.174 -10.858 40.147 1.00 12.74 161 ALA C C 1
ATOM 5134 O O . ALA C 1 164 ? 13.388 -10.921 40.348 1.00 14.20 161 ALA C O 1
ATOM 5136 N N . LYS C 1 165 ? 11.379 -11.921 40.229 1.00 12.76 162 LYS C N 1
ATOM 5137 C CA . LYS C 1 165 ? 11.837 -13.161 40.870 1.00 13.06 162 LYS C CA 1
ATOM 5138 C C . LYS C 1 165 ? 12.369 -14.242 39.942 1.00 12.74 162 LYS C C 1
ATOM 5139 O O . LYS C 1 165 ? 13.070 -15.142 40.406 1.00 13.89 162 LYS C O 1
ATOM 5145 N N . LEU C 1 166 ? 12.056 -14.165 38.646 1.00 12.42 163 LEU C N 1
ATOM 5146 C CA . LEU C 1 166 ? 12.375 -15.289 37.782 1.00 12.45 163 LEU C CA 1
ATOM 5147 C C . LEU C 1 166 ? 13.800 -15.173 37.249 1.00 12.82 163 LEU C C 1
ATOM 5148 O O . LEU C 1 166 ? 14.219 -14.090 36.840 1.00 13.04 163 LEU C O 1
ATOM 5153 N N . PRO C 1 167 ? 14.530 -16.290 37.254 1.00 13.91 164 PRO C N 1
ATOM 5154 C CA . PRO C 1 167 ? 15.880 -16.371 36.699 1.00 13.43 164 PRO C CA 1
ATOM 5155 C C . PRO C 1 167 ? 15.836 -16.566 35.185 1.00 13.76 164 PRO C C 1
ATOM 5156 O O . PRO C 1 167 ? 14.773 -16.850 34.624 1.00 13.94 164 PRO C O 1
ATOM 5160 N N . LEU C 1 168 ? 16.990 -16.393 34.548 1.00 13.36 165 LEU C N 1
ATOM 5161 C CA . LEU C 1 168 ? 17.159 -16.749 33.138 1.00 14.16 165 LEU C CA 1
ATOM 5162 C C . LEU C 1 168 ? 17.403 -18.263 33.046 1.00 14.05 165 LEU C C 1
ATOM 5163 O O . LEU C 1 168 ? 18.411 -18.767 33.576 1.00 15.12 165 LEU C O 1
ATOM 5168 N N . VAL C 1 169 ? 16.495 -18.978 32.368 1.00 14.68 166 VAL C N 1
ATOM 5169 C CA . VAL C 1 169 ? 16.510 -20.436 32.355 1.00 15.54 166 VAL C CA 1
ATOM 5170 C C . VAL C 1 169 ? 17.037 -20.921 31.013 1.00 16.24 166 VAL C C 1
ATOM 5171 O O . VAL C 1 169 ? 16.755 -20.319 29.975 1.00 16.46 166 VAL C O 1
ATOM 5175 N N . GLU C 1 170 ? 17.823 -21.998 31.052 1.00 16.96 167 GLU C N 1
ATOM 5176 C CA . GLU C 1 170 ? 18.353 -22.598 29.822 1.00 18.85 167 GLU C CA 1
ATOM 5177 C C . GLU C 1 170 ? 17.228 -23.298 29.069 1.00 17.88 167 GLU C C 1
ATOM 5178 O O . GLU C 1 170 ? 16.377 -23.954 29.670 1.00 18.51 167 GLU C O 1
ATOM 5184 N N . VAL C 1 171 ? 17.222 -23.141 27.748 1.00 17.24 168 VAL C N 1
ATOM 5185 C CA . VAL C 1 171 ? 16.191 -23.747 26.916 1.00 17.19 168 VAL C CA 1
ATOM 5186 C C . VAL C 1 171 ? 16.432 -25.237 26.751 1.00 17.77 168 VAL C C 1
ATOM 5187 O O . VAL C 1 171 ? 17.325 -25.653 26.017 1.00 18.41 168 VAL C O 1
ATOM 5191 N N . LYS C 1 172 ? 15.611 -26.023 27.438 1.00 17.32 169 LYS C N 1
ATOM 5192 C CA . LYS C 1 172 ? 15.704 -27.475 27.476 1.00 19.04 169 LYS C CA 1
ATOM 5193 C C . LYS C 1 172 ? 14.273 -27.987 27.639 1.00 18.54 169 LYS C C 1
ATOM 5194 O O . LYS C 1 172 ? 13.527 -27.477 28.470 1.00 19.04 169 LYS C O 1
ATOM 5200 N N . PRO C 1 173 ? 13.863 -28.966 26.818 1.00 18.35 170 PRO C N 1
ATOM 5201 C CA . PRO C 1 173 ? 12.514 -29.529 26.934 1.00 18.64 170 PRO C CA 1
ATOM 5202 C C . PRO C 1 173 ? 12.235 -30.139 28.304 1.00 19.05 170 PRO C C 1
ATOM 5203 O O . PRO C 1 173 ? 13.172 -30.603 28.986 1.00 18.10 170 PRO C O 1
ATOM 5207 N N . ALA C 1 174 ? 10.966 -30.107 28.705 1.00 19.07 171 ALA C N 1
ATOM 5208 C CA . ALA C 1 174 ? 10.527 -30.732 29.944 1.00 20.13 171 ALA C CA 1
ATOM 5209 C C . ALA C 1 174 ? 10.047 -32.144 29.641 1.00 21.26 171 ALA C C 1
ATOM 5210 O O . ALA C 1 174 ? 9.266 -32.342 28.715 1.00 21.91 171 ALA C O 1
ATOM 5212 N N . ASP C 1 175 ? 10.493 -33.116 30.431 1.00 22.64 172 ASP C N 1
ATOM 5213 C CA . ASP C 1 175 ? 10.008 -34.492 30.311 1.00 24.05 172 ASP C CA 1
ATOM 5214 C C . ASP C 1 175 ? 9.119 -34.836 31.507 1.00 23.87 172 ASP C C 1
ATOM 5215 O O . ASP C 1 175 ? 9.235 -35.911 32.098 1.00 25.14 172 ASP C O 1
ATOM 5220 N N . PHE C 1 176 ? 8.235 -33.900 31.846 1.00 23.24 173 PHE C N 1
ATOM 5221 C CA . PHE C 1 176 ? 7.284 -34.012 32.956 1.00 22.20 173 PHE C CA 1
ATOM 5222 C C . PHE C 1 176 ? 6.078 -33.154 32.591 1.00 22.03 173 PHE C C 1
ATOM 5223 O O . PHE C 1 176 ? 6.214 -32.219 31.805 1.00 22.83 173 PHE C O 1
ATOM 5231 N N . VAL C 1 177 ? 4.906 -33.454 33.148 1.00 20.94 174 VAL C N 1
ATOM 5232 C CA . VAL C 1 177 ? 3.700 -32.688 32.819 1.00 19.99 174 VAL C CA 1
ATOM 5233 C C . VAL C 1 177 ? 3.424 -31.510 33.764 1.00 17.97 174 VAL C C 1
ATOM 5234 O O . VAL C 1 177 ? 2.627 -30.634 33.431 1.00 17.50 174 VAL C O 1
ATOM 5238 N N . VAL C 1 178 ? 4.051 -31.525 34.947 1.00 17.54 175 VAL C N 1
ATOM 5239 C CA . VAL C 1 178 ? 4.098 -30.323 35.801 1.00 16.74 175 VAL C CA 1
ATOM 5240 C C . VAL C 1 178 ? 5.509 -30.138 36.328 1.00 16.11 175 VAL C C 1
ATOM 5241 O O . VAL C 1 178 ? 6.184 -31.111 36.682 1.00 15.76 175 VAL C O 1
ATOM 5245 N N . GLY C 1 179 ? 5.962 -28.886 36.353 1.00 14.94 176 GLY C N 1
ATOM 5246 C CA . GLY C 1 179 ? 7.260 -28.575 36.908 1.00 15.48 176 GLY C CA 1
ATOM 5247 C C . GLY C 1 179 ? 7.231 -28.503 38.425 1.00 15.65 176 GLY C C 1
ATOM 5248 O O . GLY C 1 179 ? 6.230 -28.091 39.014 1.00 15.69 176 GLY C O 1
ATOM 5249 N N . LYS C 1 180 ? 8.345 -28.907 39.035 1.00 16.28 177 LYS C N 1
ATOM 5250 C CA . LYS C 1 180 ? 8.471 -29.010 40.496 1.00 16.62 177 LYS C CA 1
ATOM 5251 C C . LYS C 1 180 ? 9.394 -27.965 41.108 1.00 16.39 177 LYS C C 1
ATOM 5252 O O . LYS C 1 180 ? 9.597 -27.946 42.331 1.00 15.80 177 LYS C O 1
ATOM 5258 N N . ASP C 1 181 ? 9.973 -27.114 40.268 1.00 15.36 178 ASP C N 1
ATOM 5259 C CA . ASP C 1 181 ? 10.710 -25.944 40.731 1.00 15.54 178 ASP C CA 1
ATOM 5260 C C . ASP C 1 181 ? 10.580 -24.874 39.651 1.00 14.86 178 ASP C C 1
ATOM 5261 O O . ASP C 1 181 ? 9.954 -25.107 38.610 1.00 13.85 178 ASP C O 1
ATOM 5266 N N . THR C 1 182 ? 11.103 -23.688 39.913 1.00 14.69 179 THR C N 1
ATOM 5267 C CA . THR C 1 182 ? 10.877 -22.555 39.015 1.00 14.24 179 THR C CA 1
ATOM 5268 C C . THR C 1 182 ? 11.410 -22.850 37.629 1.00 14.50 179 THR C C 1
ATOM 5269 O O . THR C 1 182 ? 10.738 -22.592 36.625 1.00 14.50 179 THR C O 1
ATOM 5273 N N . GLU C 1 183 ? 12.624 -23.385 37.577 1.00 14.25 180 GLU C N 1
ATOM 5274 C CA . GLU C 1 183 ? 13.274 -23.623 36.299 1.00 14.94 180 GLU C CA 1
ATOM 5275 C C . GLU C 1 183 ? 12.457 -24.630 35.475 1.00 14.21 180 GLU C C 1
ATOM 5276 O O . GLU C 1 183 ? 12.227 -24.431 34.280 1.00 14.50 180 GLU C O 1
ATOM 5282 N N . GLU C 1 184 ? 11.982 -25.688 36.122 1.00 13.92 181 GLU C N 1
ATOM 5283 C CA . GLU C 1 184 ? 11.147 -26.690 35.452 1.00 14.08 181 GLU C CA 1
ATOM 5284 C C . GLU C 1 184 ? 9.822 -26.091 34.982 1.00 13.47 181 GLU C C 1
ATOM 5285 O O . GLU C 1 184 ? 9.332 -26.404 33.895 1.00 13.40 181 GLU C O 1
ATOM 5291 N N . ASN C 1 185 ? 9.237 -25.227 35.802 1.00 13.19 182 ASN C N 1
ATOM 5292 C CA . ASN C 1 185 ? 8.038 -24.478 35.399 1.00 12.53 182 ASN C CA 1
ATOM 5293 C C . ASN C 1 185 ? 8.216 -23.716 34.090 1.00 12.33 182 ASN C C 1
ATOM 5294 O O . ASN C 1 185 ? 7.348 -23.743 33.202 1.00 12.41 182 ASN C O 1
ATOM 5299 N N . ILE C 1 186 ? 9.332 -22.999 34.000 1.00 12.24 183 ILE C N 1
ATOM 5300 C CA . ILE C 1 186 ? 9.609 -22.184 32.829 1.00 12.76 183 ILE C CA 1
ATOM 5301 C C . ILE C 1 186 ? 9.920 -23.078 31.629 1.00 12.74 183 ILE C C 1
ATOM 5302 O O . ILE C 1 186 ? 9.480 -22.780 30.514 1.00 13.45 183 ILE C O 1
ATOM 5307 N N . ARG C 1 187 ? 10.666 -24.163 31.835 1.00 13.18 184 ARG C N 1
ATOM 5308 C CA . ARG C 1 187 ? 10.935 -25.066 30.703 1.00 13.18 184 ARG C CA 1
ATOM 5309 C C . ARG C 1 187 ? 9.632 -25.597 30.128 1.00 13.72 184 ARG C C 1
ATOM 5310 O O . ARG C 1 187 ? 9.438 -25.627 28.900 1.00 14.08 184 ARG C O 1
ATOM 5318 N N . LEU C 1 188 ? 8.740 -26.029 31.014 1.00 12.64 185 LEU C N 1
ATOM 5319 C CA . LEU C 1 188 ? 7.466 -26.584 30.581 1.00 13.00 185 LEU C CA 1
ATOM 5320 C C . LEU C 1 188 ? 6.638 -25.513 29.847 1.00 12.59 185 LEU C C 1
ATOM 5321 O O . LEU C 1 188 ? 6.084 -25.770 28.772 1.00 13.35 185 LEU C O 1
ATOM 5326 N N . GLY C 1 189 ? 6.591 -24.297 30.391 1.00 12.63 186 GLY C N 1
ATOM 5327 C CA . GLY C 1 189 ? 5.752 -23.243 29.824 1.00 11.98 186 GLY C CA 1
ATOM 5328 C C . GLY C 1 189 ? 6.267 -22.724 28.496 1.00 12.54 186 GLY C C 1
ATOM 5329 O O . GLY C 1 189 ? 5.513 -22.512 27.552 1.00 12.90 186 GLY C O 1
ATOM 5330 N N . VAL C 1 190 ? 7.573 -22.514 28.437 1.00 12.57 187 VAL C N 1
ATOM 5331 C CA . VAL C 1 190 ? 8.196 -21.926 27.249 1.00 12.16 187 VAL C CA 1
ATOM 5332 C C . VAL C 1 190 ? 8.526 -22.938 26.171 1.00 12.40 187 VAL C C 1
ATOM 5333 O O . VAL C 1 190 ? 8.209 -22.722 24.986 1.00 12.68 187 VAL C O 1
ATOM 5337 N N . VAL C 1 191 ? 9.186 -24.029 26.558 1.00 11.91 188 VAL C N 1
ATOM 5338 C CA . VAL C 1 191 ? 9.697 -24.958 25.540 1.00 12.77 188 VAL C CA 1
ATOM 5339 C C . VAL C 1 191 ? 8.557 -25.855 25.059 1.00 13.04 188 VAL C C 1
ATOM 5340 O O . VAL C 1 191 ? 8.114 -25.751 23.912 1.00 13.13 188 VAL C O 1
ATOM 5344 N N . ASN C 1 192 ? 8.040 -26.693 25.950 1.00 12.53 189 ASN C N 1
ATOM 5345 C CA . ASN C 1 192 ? 6.901 -27.546 25.605 1.00 12.25 189 ASN C CA 1
ATOM 5346 C C . ASN C 1 192 ? 5.715 -26.700 25.168 1.00 12.83 189 ASN C C 1
ATOM 5347 O O . ASN C 1 192 ? 5.061 -27.014 24.173 1.00 13.41 189 ASN C O 1
ATOM 5352 N N . GLY C 1 193 ? 5.469 -25.608 25.896 1.00 12.05 190 GLY C N 1
ATOM 5353 C CA . GLY C 1 193 ? 4.349 -24.717 25.600 1.00 11.72 190 GLY C CA 1
ATOM 5354 C C . GLY C 1 193 ? 4.406 -24.192 24.172 1.00 11.77 190 GLY C C 1
ATOM 5355 O O . GLY C 1 193 ? 3.390 -24.183 23.495 1.00 12.54 190 GLY C O 1
ATOM 5356 N N . SER C 1 194 ? 5.585 -23.737 23.742 1.00 12.30 191 SER C N 1
ATOM 5357 C CA . SER C 1 194 ? 5.711 -23.245 22.371 1.00 12.72 191 SER C CA 1
ATOM 5358 C C . SER C 1 194 ? 5.501 -24.349 21.347 1.00 12.89 191 SER C C 1
ATOM 5359 O O . SER C 1 194 ? 4.888 -24.099 20.312 1.00 12.44 191 SER C O 1
ATOM 5362 N N . VAL C 1 195 ? 5.993 -25.558 21.644 1.00 13.22 192 VAL C N 1
ATOM 5363 C CA . VAL C 1 195 ? 5.713 -26.694 20.761 1.00 13.03 192 VAL C CA 1
ATOM 5364 C C . VAL C 1 195 ? 4.205 -26.937 20.660 1.00 13.18 192 VAL C C 1
ATOM 5365 O O . VAL C 1 195 ? 3.678 -27.125 19.562 1.00 13.90 192 VAL C O 1
ATOM 5369 N N . TYR C 1 196 ? 3.499 -26.871 21.787 1.00 12.86 193 TYR C N 1
ATOM 5370 C CA . TYR C 1 196 ? 2.042 -27.069 21.766 1.00 13.00 193 TYR C CA 1
ATOM 5371 C C . TYR C 1 196 ? 1.362 -25.925 21.025 1.00 12.72 193 TYR C C 1
ATOM 5372 O O . TYR C 1 196 ? 0.360 -26.141 20.335 1.00 13.80 193 TYR C O 1
ATOM 5381 N N . ALA C 1 197 ? 1.895 -24.710 21.167 1.00 12.62 194 ALA C N 1
ATOM 5382 C CA . ALA C 1 197 ? 1.341 -23.574 20.413 1.00 12.60 194 ALA C CA 1
ATOM 5383 C C . ALA C 1 197 ? 1.439 -23.851 18.929 1.00 13.13 194 ALA C C 1
ATOM 5384 O O . ALA C 1 197 ? 0.477 -23.661 18.185 1.00 13.51 194 ALA C O 1
ATOM 5386 N N . LEU C 1 198 ? 2.614 -24.317 18.519 1.00 12.84 195 LEU C N 1
ATOM 5387 C CA . LEU C 1 198 ? 2.823 -24.653 17.103 1.00 13.27 195 LEU C CA 1
ATOM 5388 C C . LEU C 1 198 ? 1.913 -25.779 16.652 1.00 14.00 195 LEU C C 1
ATOM 5389 O O . LEU C 1 198 ? 1.307 -25.689 15.568 1.00 14.88 195 LEU C O 1
ATOM 5394 N N . GLU C 1 199 ? 1.780 -26.810 17.486 1.00 14.16 196 GLU C N 1
ATOM 5395 C CA . GLU C 1 199 ? 0.891 -27.932 17.169 1.00 15.36 196 GLU C CA 1
ATOM 5396 C C . GLU C 1 199 ? -0.529 -27.442 16.958 1.00 14.34 196 GLU C C 1
ATOM 5397 O O . GLU C 1 199 ? -1.232 -27.934 16.065 1.00 15.64 196 GLU C O 1
ATOM 5403 N N . GLY C 1 200 ? -0.970 -26.485 17.774 1.00 14.36 197 GLY C N 1
ATOM 5404 C CA . GLY C 1 200 ? -2.332 -25.963 17.647 1.00 14.24 197 GLY C CA 1
ATOM 5405 C C . GLY C 1 200 ? -2.522 -25.179 16.362 1.00 14.96 197 GLY C C 1
ATOM 5406 O O . GLY C 1 200 ? -3.555 -25.313 15.686 1.00 16.13 197 GLY C O 1
ATOM 5407 N N . ILE C 1 201 ? -1.543 -24.338 16.042 1.00 14.39 198 ILE C N 1
ATOM 5408 C CA . ILE C 1 201 ? -1.625 -23.512 14.838 1.00 14.48 198 ILE C CA 1
ATOM 5409 C C . ILE C 1 201 ? -1.584 -24.412 13.609 1.00 15.14 198 ILE C C 1
ATOM 5410 O O . ILE C 1 201 ? -2.398 -24.245 12.693 1.00 15.11 198 ILE C O 1
ATOM 5415 N N . ILE C 1 202 ? -0.656 -25.364 13.601 1.00 15.43 199 ILE C N 1
ATOM 5416 C CA . ILE C 1 202 ? -0.535 -26.324 12.476 1.00 15.93 199 ILE C CA 1
ATOM 5417 C C . ILE C 1 202 ? -1.807 -27.153 12.353 1.00 16.23 199 ILE C C 1
ATOM 5418 O O . ILE C 1 202 ? -2.315 -27.357 11.246 1.00 16.66 199 ILE C O 1
ATOM 5423 N N . GLY C 1 203 ? -2.326 -27.607 13.494 1.00 16.45 200 GLY C N 1
ATOM 5424 C CA . GLY C 1 203 ? -3.523 -28.444 13.507 1.00 16.73 200 GLY C CA 1
ATOM 5425 C C . GLY C 1 203 ? -4.699 -27.743 12.863 1.00 17.91 200 GLY C C 1
ATOM 5426 O O . GLY C 1 203 ? -5.410 -28.351 12.045 1.00 18.40 200 GLY C O 1
ATOM 5427 N N . ARG C 1 204 ? -4.910 -26.470 13.208 1.00 17.68 201 ARG C N 1
ATOM 5428 C CA . ARG C 1 204 ? -6.036 -25.716 12.651 1.00 18.73 201 ARG C CA 1
ATOM 5429 C C . ARG C 1 204 ? -5.827 -25.428 11.152 1.00 18.64 201 ARG C C 1
ATOM 5430 O O . ARG C 1 204 ? -6.792 -25.438 10.364 1.00 18.47 201 ARG C O 1
ATOM 5438 N N . ILE C 1 205 ? -4.582 -25.185 10.749 1.00 17.65 202 ILE C N 1
ATOM 5439 C CA . ILE C 1 205 ? -4.262 -25.092 9.322 1.00 17.68 202 ILE C CA 1
ATOM 5440 C C . ILE C 1 205 ? -4.636 -26.385 8.585 1.00 18.44 202 ILE C C 1
ATOM 5441 O O . ILE C 1 205 ? -5.286 -26.334 7.528 1.00 18.46 202 ILE C O 1
ATOM 5446 N N . LYS C 1 206 ? -4.254 -27.531 9.146 1.00 18.87 203 LYS C N 1
ATOM 5447 C CA . LYS C 1 206 ? -4.539 -28.828 8.512 1.00 20.13 203 LYS C CA 1
ATOM 5448 C C . LYS C 1 206 ? -6.039 -29.121 8.437 1.00 20.99 203 LYS C C 1
ATOM 5449 O O . LYS C 1 206 ? -6.492 -29.810 7.518 1.00 20.58 203 LYS C O 1
ATOM 5455 N N . GLU C 1 207 ? -6.808 -28.607 9.399 1.00 21.23 204 GLU C N 1
ATOM 5456 C CA . GLU C 1 207 ? -8.273 -28.753 9.372 1.00 22.79 204 GLU C CA 1
ATOM 5457 C C . GLU C 1 207 ? -8.889 -28.088 8.143 1.00 22.78 204 GLU C C 1
ATOM 5458 O O . GLU C 1 207 ? -9.911 -28.545 7.618 1.00 23.51 204 GLU C O 1
ATOM 5464 N N . VAL C 1 208 ? -8.273 -27.001 7.696 1.00 22.35 205 VAL C N 1
ATOM 5465 C CA . VAL C 1 208 ? -8.793 -26.220 6.580 1.00 22.48 205 VAL C CA 1
ATOM 5466 C C . VAL C 1 208 ? -8.177 -26.691 5.260 1.00 22.62 205 VAL C C 1
ATOM 5467 O O . VAL C 1 208 ? -8.886 -26.832 4.260 1.00 22.63 205 VAL C O 1
ATOM 5471 N N . TYR C 1 209 ? -6.871 -26.950 5.265 1.00 22.01 206 TYR C N 1
ATOM 5472 C CA . TYR C 1 209 ? -6.112 -27.207 4.026 1.00 22.50 206 TYR C CA 1
ATOM 5473 C C . TYR C 1 209 ? -5.701 -28.668 3.776 1.00 22.74 206 TYR C C 1
ATOM 5474 O O . TYR C 1 209 ? -5.141 -28.987 2.710 1.00 23.20 206 TYR C O 1
ATOM 5483 N N . GLY C 1 210 ? -5.976 -29.551 4.736 1.00 22.59 207 GLY C N 1
ATOM 5484 C CA . GLY C 1 210 ? -5.556 -30.954 4.648 1.00 22.37 207 GLY C CA 1
ATOM 5485 C C . GLY C 1 210 ? -4.208 -31.182 5.302 1.00 22.63 207 GLY C C 1
ATOM 5486 O O . GLY C 1 210 ? -3.580 -30.225 5.757 1.00 22.59 207 GLY C O 1
ATOM 5487 N N . ASP C 1 211 ? -3.761 -32.440 5.326 1.00 22.47 208 ASP C N 1
ATOM 5488 C CA . ASP C 1 211 ? -2.572 -32.889 6.083 1.00 22.76 208 ASP C CA 1
ATOM 5489 C C . ASP C 1 211 ? -1.221 -32.588 5.409 1.00 22.17 208 ASP C C 1
ATOM 5490 O O . ASP C 1 211 ? -0.483 -33.499 5.024 1.00 22.45 208 ASP C O 1
ATOM 5495 N N . LEU C 1 212 ? -0.901 -31.305 5.284 1.00 20.82 209 LEU C N 1
ATOM 5496 C CA . LEU C 1 212 ? 0.281 -30.849 4.558 1.00 20.04 209 LEU C CA 1
ATOM 5497 C C . LEU C 1 212 ? 1.578 -31.237 5.251 1.00 19.12 209 LEU C C 1
ATOM 5498 O O . LEU C 1 212 ? 1.617 -31.301 6.495 1.00 19.31 209 LEU C O 1
ATOM 5503 N N . PRO C 1 213 ? 2.653 -31.468 4.474 1.00 17.85 210 PRO C N 1
ATOM 5504 C CA . PRO C 1 213 ? 3.927 -31.789 5.113 1.00 17.53 210 PRO C CA 1
ATOM 5505 C C . PRO C 1 213 ? 4.463 -30.581 5.862 1.00 17.29 210 PRO C C 1
ATOM 5506 O O . PRO C 1 213 ? 4.293 -29.421 5.414 1.00 16.58 210 PRO C O 1
ATOM 5510 N N . VAL C 1 214 ? 5.100 -30.857 6.994 1.00 16.78 211 VAL C N 1
ATOM 5511 C CA . VAL C 1 214 ? 5.724 -29.816 7.802 1.00 15.79 211 VAL C CA 1
ATOM 5512 C C . VAL C 1 214 ? 7.230 -29.882 7.696 1.00 15.94 211 VAL C C 1
ATOM 5513 O O . VAL C 1 214 ? 7.822 -30.951 7.856 1.00 15.27 211 VAL C O 1
ATOM 5517 N N . VAL C 1 215 ? 7.851 -28.739 7.395 1.00 15.83 212 VAL C N 1
ATOM 5518 C CA . VAL C 1 215 ? 9.300 -28.620 7.319 1.00 16.37 212 VAL C CA 1
ATOM 5519 C C . VAL C 1 215 ? 9.744 -27.812 8.520 1.00 15.79 212 VAL C C 1
ATOM 5520 O O . VAL C 1 215 ? 9.150 -26.770 8.811 1.00 15.58 212 VAL C O 1
ATOM 5524 N N . LEU C 1 216 ? 10.789 -28.286 9.194 1.00 14.22 213 LEU C N 1
ATOM 5525 C CA . LEU C 1 216 ? 11.344 -27.607 10.361 1.00 14.33 213 LEU C CA 1
ATOM 5526 C C . LEU C 1 216 ? 12.751 -27.112 10.061 1.00 13.85 213 LEU C C 1
ATOM 5527 O O . LEU C 1 216 ? 13.565 -27.840 9.465 1.00 14.44 213 LEU C O 1
ATOM 5532 N N . THR C 1 217 ? 13.041 -25.875 10.476 1.00 13.46 214 THR C N 1
ATOM 5533 C CA . THR C 1 217 ? 14.373 -25.299 10.309 1.00 13.73 214 THR C CA 1
ATOM 5534 C C . THR C 1 217 ? 14.619 -24.251 11.398 1.00 14.05 214 THR C C 1
ATOM 5535 O O . THR C 1 217 ? 13.729 -24.019 12.213 1.00 12.86 214 THR C O 1
ATOM 5539 N N . GLY C 1 218 ? 15.800 -23.632 11.398 1.00 14.00 215 GLY C N 1
ATOM 5540 C CA . GLY C 1 218 ? 16.106 -22.539 12.330 1.00 14.90 215 GLY C CA 1
ATOM 5541 C C . GLY C 1 218 ? 17.140 -22.900 13.378 1.00 15.88 215 GLY C C 1
ATOM 5542 O O . GLY C 1 218 ? 17.272 -24.080 13.756 1.00 15.30 215 GLY C O 1
ATOM 5543 N N . GLY C 1 219 ? 17.867 -21.888 13.850 1.00 16.44 216 GLY C N 1
ATOM 5544 C CA . GLY C 1 219 ? 18.955 -22.106 14.799 1.00 16.64 216 GLY C CA 1
ATOM 5545 C C . GLY C 1 219 ? 18.530 -22.659 16.152 1.00 16.45 216 GLY C C 1
ATOM 5546 O O . GLY C 1 219 ? 19.360 -23.178 16.896 1.00 18.23 216 GLY C O 1
ATOM 5547 N N . GLN C 1 220 ? 17.239 -22.563 16.471 1.00 15.33 217 GLN C N 1
ATOM 5548 C CA . GLN C 1 220 ? 16.752 -23.094 17.739 1.00 15.05 217 GLN C CA 1
ATOM 5549 C C . GLN C 1 220 ? 15.937 -24.370 17.557 1.00 14.97 217 GLN C C 1
ATOM 5550 O O . GLN C 1 220 ? 15.377 -24.875 18.518 1.00 16.04 217 GLN C O 1
ATOM 5556 N N . SER C 1 221 ? 15.889 -24.919 16.339 1.00 14.63 218 SER C N 1
ATOM 5557 C CA . SER C 1 221 ? 15.029 -26.056 16.066 1.00 14.78 218 SER C CA 1
ATOM 5558 C C . SER C 1 221 ? 15.565 -27.408 16.543 1.00 15.46 218 SER C C 1
ATOM 5559 O O . SER C 1 221 ? 14.770 -28.274 16.878 1.00 15.57 218 SER C O 1
ATOM 5562 N N . LYS C 1 222 ? 16.892 -27.588 16.553 1.00 16.64 219 LYS C N 1
ATOM 5563 C CA . LYS C 1 222 ? 17.453 -28.912 16.866 1.00 18.55 219 LYS C CA 1
ATOM 5564 C C . LYS C 1 222 ? 17.097 -29.357 18.286 1.00 18.86 219 LYS C C 1
ATOM 5565 O O . LYS C 1 222 ? 16.895 -30.545 18.543 1.00 19.21 219 LYS C O 1
ATOM 5571 N N . ILE C 1 223 ? 17.009 -28.398 19.202 1.00 19.78 220 ILE C N 1
ATOM 5572 C CA . ILE C 1 223 ? 16.668 -28.677 20.606 1.00 21.05 220 ILE C CA 1
ATOM 5573 C C . ILE C 1 223 ? 15.318 -29.373 20.789 1.00 20.25 220 ILE C C 1
ATOM 5574 O O . ILE C 1 223 ? 15.128 -30.158 21.730 1.00 21.00 220 ILE C O 1
ATOM 5579 N N . VAL C 1 224 ? 14.367 -29.057 19.918 1.00 17.83 221 VAL C N 1
ATOM 5580 C CA . VAL C 1 224 ? 12.997 -29.511 20.070 1.00 17.87 221 VAL C CA 1
ATOM 5581 C C . VAL C 1 224 ? 12.507 -30.388 18.916 1.00 17.05 221 VAL C C 1
ATOM 5582 O O . VAL C 1 224 ? 11.359 -30.850 18.913 1.00 17.37 221 VAL C O 1
ATOM 5586 N N . LYS C 1 225 ? 13.374 -30.633 17.931 1.00 16.75 222 LYS C N 1
ATOM 5587 C CA . LYS C 1 225 ? 12.897 -31.333 16.746 1.00 16.76 222 LYS C CA 1
ATOM 5588 C C . LYS C 1 225 ? 12.247 -32.667 17.082 1.00 16.54 222 LYS C C 1
ATOM 5589 O O . LYS C 1 225 ? 11.266 -33.054 16.450 1.00 17.01 222 LYS C O 1
ATOM 5595 N N . ASP C 1 226 ? 12.765 -33.342 18.107 1.00 16.56 223 ASP C N 1
ATOM 5596 C CA . ASP C 1 226 ? 12.259 -34.684 18.433 1.00 17.34 223 ASP C CA 1
ATOM 5597 C C . ASP C 1 226 ? 10.901 -34.643 19.142 1.00 18.49 223 ASP C C 1
ATOM 5598 O O . ASP C 1 226 ? 10.280 -35.689 19.339 1.00 19.31 223 ASP C O 1
ATOM 5603 N N . MET C 1 227 ? 10.444 -33.440 19.497 1.00 19.47 224 MET C N 1
ATOM 5604 C CA . MET C 1 227 ? 9.182 -33.272 20.225 1.00 21.67 224 MET C CA 1
ATOM 5605 C C . MET C 1 227 ? 8.036 -32.851 19.325 1.00 20.53 224 MET C C 1
ATOM 5606 O O . MET C 1 227 ? 6.898 -32.776 19.774 1.00 20.81 224 MET C O 1
ATOM 5611 N N . ILE C 1 228 ? 8.343 -32.497 18.080 1.00 20.19 225 ILE C N 1
ATOM 5612 C CA . ILE C 1 228 ? 7.314 -31.961 17.183 1.00 20.27 225 ILE C CA 1
ATOM 5613 C C . ILE C 1 228 ? 7.256 -32.818 15.928 1.00 19.92 225 ILE C C 1
ATOM 5614 O O . ILE C 1 228 ? 8.299 -33.184 15.377 1.00 19.64 225 ILE C O 1
ATOM 5619 N N . LYS C 1 229 ? 6.046 -33.163 15.496 1.00 20.43 226 LYS C N 1
ATOM 5620 C CA . LYS C 1 229 ? 5.897 -33.973 14.290 1.00 20.06 226 LYS C CA 1
ATOM 5621 C C . LYS C 1 229 ? 6.249 -33.135 13.082 1.00 19.95 226 LYS C C 1
ATOM 5622 O O . LYS C 1 229 ? 5.711 -32.042 12.897 1.00 20.40 226 LYS C O 1
ATOM 5628 N N . HIS C 1 230 ? 7.179 -33.638 12.282 1.00 18.65 227 HIS C N 1
ATOM 5629 C CA . HIS C 1 230 ? 7.548 -32.955 11.065 1.00 17.68 227 HIS C CA 1
ATOM 5630 C C . HIS C 1 230 ? 8.017 -33.983 10.049 1.00 17.96 227 HIS C C 1
ATOM 5631 O O . HIS C 1 230 ? 8.443 -35.087 10.418 1.00 18.17 227 HIS C O 1
ATOM 5638 N N . GLU C 1 231 ? 7.896 -33.625 8.776 1.00 17.26 228 GLU C N 1
ATOM 5639 C CA . GLU C 1 231 ? 8.217 -34.540 7.677 1.00 17.67 228 GLU C CA 1
ATOM 5640 C C . GLU C 1 231 ? 9.611 -34.307 7.102 1.00 18.07 228 GLU C C 1
ATOM 5641 O O . GLU C 1 231 ? 10.212 -35.214 6.524 1.00 19.02 228 GLU C O 1
ATOM 5647 N N . ILE C 1 232 ? 10.115 -33.078 7.249 1.00 17.60 229 ILE C N 1
ATOM 5648 C CA . ILE C 1 232 ? 11.408 -32.669 6.709 1.00 17.88 229 ILE C CA 1
ATOM 5649 C C . ILE C 1 232 ? 12.117 -31.804 7.745 1.00 17.88 229 ILE C C 1
ATOM 5650 O O . ILE C 1 232 ? 11.515 -30.855 8.267 1.00 17.34 229 ILE C O 1
ATOM 5655 N N . PHE C 1 233 ? 13.374 -32.142 8.046 1.00 17.51 230 PHE C N 1
ATOM 5656 C CA . PHE C 1 233 ? 14.243 -31.309 8.883 1.00 17.72 230 PHE C CA 1
ATOM 5657 C C . PHE C 1 233 ? 15.389 -30.807 8.016 1.00 17.78 230 PHE C C 1
ATOM 5658 O O . PHE C 1 233 ? 16.211 -31.592 7.548 1.00 19.00 230 PHE C O 1
ATOM 5666 N N . ASP C 1 234 ? 15.442 -29.499 7.792 1.00 15.89 231 ASP C N 1
ATOM 5667 C CA . ASP C 1 234 ? 16.467 -28.959 6.890 1.00 16.44 231 ASP C CA 1
ATOM 5668 C C . ASP C 1 234 ? 17.024 -27.662 7.460 1.00 16.16 231 ASP C C 1
ATOM 5669 O O . ASP C 1 234 ? 16.421 -26.592 7.303 1.00 15.87 231 ASP C O 1
ATOM 5674 N N . GLU C 1 235 ? 18.181 -27.760 8.106 1.00 16.97 232 GLU C N 1
ATOM 5675 C CA . GLU C 1 235 ? 18.794 -26.604 8.758 1.00 18.59 232 GLU C CA 1
ATOM 5676 C C . GLU C 1 235 ? 19.285 -25.555 7.749 1.00 17.14 232 GLU C C 1
ATOM 5677 O O . GLU C 1 235 ? 19.542 -24.399 8.109 1.00 17.19 232 GLU C O 1
ATOM 5683 N N . ASP C 1 236 ? 19.399 -25.967 6.487 1.00 16.11 233 ASP C N 1
ATOM 5684 C CA . ASP C 1 236 ? 19.901 -25.081 5.438 1.00 16.32 233 ASP C CA 1
ATOM 5685 C C . ASP C 1 236 ? 18.804 -24.420 4.607 1.00 15.77 233 ASP C C 1
ATOM 5686 O O . ASP C 1 236 ? 19.096 -23.770 3.598 1.00 15.65 233 ASP C O 1
ATOM 5691 N N . LEU C 1 237 ? 17.546 -24.586 5.001 1.00 14.70 234 LEU C N 1
ATOM 5692 C CA . LEU C 1 237 ? 16.450 -24.078 4.184 1.00 14.47 234 LEU C CA 1
ATOM 5693 C C . LEU C 1 237 ? 16.596 -22.601 3.762 1.00 14.30 234 LEU C C 1
ATOM 5694 O O . LEU C 1 237 ? 16.454 -22.279 2.585 1.00 13.82 234 LEU C O 1
ATOM 5699 N N . THR C 1 238 ? 16.844 -21.709 4.711 1.00 13.65 235 THR C N 1
ATOM 5700 C CA . THR C 1 238 ? 16.913 -20.275 4.393 1.00 13.57 235 THR C CA 1
ATOM 5701 C C . THR C 1 238 ? 18.069 -19.988 3.418 1.00 13.61 235 THR C C 1
ATOM 5702 O O . THR C 1 238 ? 17.886 -19.308 2.409 1.00 14.09 235 THR C O 1
ATOM 5706 N N . ILE C 1 239 ? 19.246 -20.536 3.706 1.00 13.82 236 ILE C N 1
ATOM 5707 C CA . ILE C 1 239 ? 20.407 -20.323 2.841 1.00 14.78 236 ILE C CA 1
ATOM 5708 C C . ILE C 1 239 ? 20.152 -20.913 1.458 1.00 14.73 236 ILE C C 1
ATOM 5709 O O . ILE C 1 239 ? 20.510 -20.299 0.451 1.00 14.40 236 ILE C O 1
ATOM 5714 N N . LYS C 1 240 ? 19.505 -22.083 1.408 1.00 14.39 237 LYS C N 1
ATOM 5715 C CA . LYS C 1 240 ? 19.075 -22.657 0.117 1.00 14.45 237 LYS C CA 1
ATOM 5716 C C . LYS C 1 240 ? 18.176 -21.705 -0.665 1.00 14.55 237 LYS C C 1
ATOM 5717 O O . LYS C 1 240 ? 18.330 -21.543 -1.883 1.00 15.08 237 LYS C O 1
ATOM 5723 N N . GLY C 1 241 ? 17.243 -21.061 0.025 1.00 13.86 238 GLY C N 1
ATOM 5724 C CA . GLY C 1 241 ? 16.356 -20.102 -0.610 1.00 14.15 238 GLY C CA 1
ATOM 5725 C C . GLY C 1 241 ? 17.114 -18.901 -1.138 1.00 13.84 238 GLY C C 1
ATOM 5726 O O . GLY C 1 241 ? 16.791 -18.372 -2.208 1.00 14.61 238 GLY C O 1
ATOM 5727 N N . VAL C 1 242 ? 18.126 -18.455 -0.397 1.00 13.31 239 VAL C N 1
ATOM 5728 C CA . VAL C 1 242 ? 18.957 -17.345 -0.869 1.00 13.54 239 VAL C CA 1
ATOM 5729 C C . VAL C 1 242 ? 19.645 -17.744 -2.163 1.00 13.68 239 VAL C C 1
ATOM 5730 O O . VAL C 1 242 ? 19.611 -16.992 -3.153 1.00 14.49 239 VAL C O 1
ATOM 5734 N N . TYR C 1 243 ? 20.240 -18.936 -2.151 1.00 13.60 240 TYR C N 1
ATOM 5735 C CA . TYR C 1 243 ? 20.882 -19.462 -3.356 1.00 14.23 240 TYR C CA 1
ATOM 5736 C C . TYR C 1 243 ? 19.904 -19.513 -4.529 1.00 14.95 240 TYR C C 1
ATOM 5737 O O . TYR C 1 243 ? 20.203 -19.007 -5.612 1.00 15.13 240 TYR C O 1
ATOM 5746 N N . HIS C 1 244 ? 18.733 -20.101 -4.327 1.00 14.60 241 HIS C N 1
ATOM 5747 C CA . HIS C 1 244 ? 17.803 -20.277 -5.448 1.00 15.81 241 HIS C CA 1
ATOM 5748 C C . HIS C 1 244 ? 17.308 -18.929 -5.972 1.00 15.89 241 HIS C C 1
ATOM 5749 O O . HIS C 1 244 ? 17.251 -18.690 -7.189 1.00 16.65 241 HIS C O 1
ATOM 5756 N N . PHE C 1 245 ? 16.977 -18.026 -5.056 1.00 15.18 242 PHE C N 1
ATOM 5757 C CA . PHE C 1 245 ? 16.463 -16.730 -5.461 1.00 14.93 242 PHE C CA 1
ATOM 5758 C C . PHE C 1 245 ? 17.482 -15.945 -6.275 1.00 14.34 242 PHE C C 1
ATOM 5759 O O . PHE C 1 245 ? 17.132 -15.336 -7.309 1.00 14.86 242 PHE C O 1
ATOM 5767 N N . CYS C 1 246 ? 18.728 -15.938 -5.797 1.00 14.57 243 CYS C N 1
ATOM 5768 C CA . CYS C 1 246 ? 19.765 -15.092 -6.382 1.00 15.31 243 CYS C CA 1
ATOM 5769 C C . CYS C 1 246 ? 20.483 -15.711 -7.575 1.00 16.50 243 CYS C C 1
ATOM 5770 O O . CYS C 1 246 ? 20.887 -14.991 -8.505 1.00 17.32 243 CYS C O 1
ATOM 5773 N N . PHE C 1 247 ? 20.677 -17.027 -7.524 1.00 16.81 244 PHE C N 1
ATOM 5774 C CA . PHE C 1 247 ? 21.543 -17.728 -8.486 1.00 18.62 244 PHE C CA 1
ATOM 5775 C C . PHE C 1 247 ? 20.896 -18.905 -9.195 1.00 20.62 244 PHE C C 1
ATOM 5776 O O . PHE C 1 247 ? 21.555 -19.593 -9.994 1.00 22.32 244 PHE C O 1
ATOM 5784 N N . GLY C 1 248 ? 19.610 -19.117 -8.915 1.00 21.61 245 GLY C N 1
ATOM 5785 C CA . GLY C 1 248 ? 18.770 -20.047 -9.676 1.00 23.62 245 GLY C CA 1
ATOM 5786 C C . GLY C 1 248 ? 19.191 -21.487 -9.523 1.00 24.85 245 GLY C C 1
ATOM 5787 O O . GLY C 1 248 ? 19.046 -22.292 -10.463 1.00 26.15 245 GLY C O 1
ATOM 5788 N N . MET D 1 1 ? -20.038 -7.865 64.236 1.00 30.19 -2 MET D N 1
ATOM 5789 C CA . MET D 1 1 ? -19.489 -6.859 63.285 1.00 30.19 -2 MET D CA 1
ATOM 5790 C C . MET D 1 1 ? -18.592 -7.412 62.178 1.00 27.97 -2 MET D C 1
ATOM 5791 O O . MET D 1 1 ? -18.252 -8.597 62.129 1.00 26.21 -2 MET D O 1
ATOM 5796 N N . ASP D 1 2 ? -18.227 -6.500 61.283 1.00 26.48 -1 ASP D N 1
ATOM 5797 C CA . ASP D 1 2 ? -17.695 -6.846 59.980 1.00 25.22 -1 ASP D CA 1
ATOM 5798 C C . ASP D 1 2 ? -16.478 -5.982 59.674 1.00 24.17 -1 ASP D C 1
ATOM 5799 O O . ASP D 1 2 ? -16.566 -5.043 58.886 1.00 23.87 -1 ASP D O 1
ATOM 5804 N N . PRO D 1 3 ? -15.334 -6.304 60.307 1.00 23.07 0 PRO D N 1
ATOM 5805 C CA . PRO D 1 3 ? -14.136 -5.484 60.145 1.00 22.55 0 PRO D CA 1
ATOM 5806 C C . PRO D 1 3 ? -13.703 -5.390 58.689 1.00 21.32 0 PRO D C 1
ATOM 5807 O O . PRO D 1 3 ? -13.788 -6.381 57.954 1.00 21.48 0 PRO D O 1
ATOM 5811 N N . MET D 1 4 ? -13.245 -4.206 58.287 1.00 19.96 1 MET D N 1
ATOM 5812 C CA . MET D 1 4 ? -12.761 -4.003 56.920 1.00 19.25 1 MET D CA 1
ATOM 5813 C C . MET D 1 4 ? -11.285 -4.346 56.792 1.00 18.26 1 MET D C 1
ATOM 5814 O O . MET D 1 4 ? -10.452 -3.883 57.572 1.00 18.02 1 MET D O 1
ATOM 5819 N N . TYR D 1 5 ? -10.977 -5.141 55.772 1.00 17.00 2 TYR D N 1
ATOM 5820 C CA . TYR D 1 5 ? -9.611 -5.554 55.511 1.00 16.65 2 TYR D CA 1
ATOM 5821 C C . TYR D 1 5 ? -9.196 -5.010 54.167 1.00 15.58 2 TYR D C 1
ATOM 5822 O O . TYR D 1 5 ? -9.990 -5.023 53.217 1.00 15.41 2 TYR D O 1
ATOM 5831 N N . LEU D 1 6 ? -7.949 -4.536 54.109 1.00 14.92 3 LEU D N 1
ATOM 5832 C CA . LEU D 1 6 ? -7.322 -4.158 52.837 1.00 14.45 3 LEU D CA 1
ATOM 5833 C C . LEU D 1 6 ? -6.471 -5.330 52.369 1.00 14.43 3 LEU D C 1
ATOM 5834 O O . LEU D 1 6 ? -5.648 -5.843 53.128 1.00 14.11 3 LEU D O 1
ATOM 5839 N N . LEU D 1 7 ? -6.688 -5.753 51.122 1.00 14.03 4 LEU D N 1
ATOM 5840 C CA . LEU D 1 7 ? -5.975 -6.888 50.524 1.00 14.31 4 LEU D CA 1
ATOM 5841 C C . LEU D 1 7 ? -5.157 -6.353 49.371 1.00 13.67 4 LEU D C 1
ATOM 5842 O O . LEU D 1 7 ? -5.665 -5.573 48.568 1.00 14.19 4 LEU D O 1
ATOM 5847 N N . VAL D 1 8 ? -3.896 -6.771 49.302 1.00 13.04 5 VAL D N 1
ATOM 5848 C CA . VAL D 1 8 ? -2.986 -6.237 48.284 1.00 13.47 5 VAL D CA 1
ATOM 5849 C C . VAL D 1 8 ? -2.381 -7.394 47.514 1.00 13.26 5 VAL D C 1
ATOM 5850 O O . VAL D 1 8 ? -1.946 -8.389 48.106 1.00 13.63 5 VAL D O 1
ATOM 5854 N N . ASP D 1 9 ? -2.386 -7.277 46.185 1.00 13.53 6 ASP D N 1
ATOM 5855 C CA . ASP D 1 9 ? -1.683 -8.212 45.315 1.00 13.80 6 ASP D CA 1
ATOM 5856 C C . ASP D 1 9 ? -0.661 -7.403 44.520 1.00 12.90 6 ASP D C 1
ATOM 5857 O O . ASP D 1 9 ? -1.030 -6.697 43.588 1.00 12.52 6 ASP D O 1
ATOM 5862 N N . VAL D 1 10 ? 0.607 -7.489 44.911 1.00 12.57 7 VAL D N 1
ATOM 5863 C CA . VAL D 1 10 ? 1.665 -6.721 44.249 1.00 13.11 7 VAL D CA 1
ATOM 5864 C C . VAL D 1 10 ? 2.255 -7.582 43.143 1.00 13.29 7 VAL D C 1
ATOM 5865 O O . VAL D 1 10 ? 3.006 -8.529 43.404 1.00 13.44 7 VAL D O 1
ATOM 5869 N N . GLY D 1 11 ? 1.884 -7.251 41.905 1.00 14.01 8 GLY D N 1
ATOM 5870 C CA . GLY D 1 11 ? 2.396 -7.913 40.709 1.00 14.83 8 GLY D CA 1
ATOM 5871 C C . GLY D 1 11 ? 3.519 -7.108 40.071 1.00 14.65 8 GLY D C 1
ATOM 5872 O O . GLY D 1 11 ? 3.795 -5.968 40.447 1.00 14.49 8 GLY D O 1
ATOM 5873 N N . ASN D 1 12 ? 4.169 -7.710 39.076 1.00 14.87 9 ASN D N 1
ATOM 5874 C CA . ASN D 1 12 ? 5.293 -7.070 38.425 1.00 15.29 9 ASN D CA 1
ATOM 5875 C C . ASN D 1 12 ? 4.913 -5.817 37.653 1.00 16.01 9 ASN D C 1
ATOM 5876 O O . ASN D 1 12 ? 5.709 -4.893 37.568 1.00 17.06 9 ASN D O 1
ATOM 5881 N N . THR D 1 13 ? 3.694 -5.770 37.116 1.00 16.98 10 THR D N 1
ATOM 5882 C CA . THR D 1 13 ? 3.289 -4.529 36.427 1.00 18.56 10 THR D CA 1
ATOM 5883 C C . THR D 1 13 ? 2.213 -3.754 37.187 1.00 17.85 10 THR D C 1
ATOM 5884 O O . THR D 1 13 ? 2.286 -2.528 37.267 1.00 18.19 10 THR D O 1
ATOM 5888 N N . HIS D 1 14 ? 1.255 -4.473 37.761 1.00 18.07 11 HIS D N 1
ATOM 5889 C CA . HIS D 1 14 ? 0.161 -3.830 38.491 1.00 18.35 11 HIS D CA 1
ATOM 5890 C C . HIS D 1 14 ? 0.009 -4.353 39.912 1.00 17.41 11 HIS D C 1
ATOM 5891 O O . HIS D 1 14 ? 0.332 -5.501 40.205 1.00 17.95 11 HIS D O 1
ATOM 5898 N N . SER D 1 15 ? -0.461 -3.477 40.787 1.00 15.20 12 SER D N 1
ATOM 5899 C CA . SER D 1 15 ? -0.770 -3.829 42.174 1.00 14.49 12 SER D CA 1
ATOM 5900 C C . SER D 1 15 ? -2.257 -3.602 42.372 1.00 14.16 12 SER D C 1
ATOM 5901 O O . SER D 1 15 ? -2.762 -2.507 42.123 1.00 14.62 12 SER D O 1
ATOM 5904 N N . VAL D 1 16 ? -2.941 -4.646 42.817 1.00 13.71 13 VAL D N 1
ATOM 5905 C CA . VAL D 1 16 ? -4.374 -4.590 43.100 1.00 13.72 13 VAL D CA 1
ATOM 5906 C C . VAL D 1 16 ? -4.580 -4.330 44.587 1.00 14.04 13 VAL D C 1
ATOM 5907 O O . VAL D 1 16 ? -3.957 -4.973 45.431 1.00 14.17 13 VAL D O 1
ATOM 5911 N N . PHE D 1 17 ? -5.431 -3.350 44.874 1.00 14.18 14 PHE D N 1
ATOM 5912 C CA . PHE D 1 17 ? -5.817 -3.032 46.244 1.00 14.50 14 PHE D CA 1
ATOM 5913 C C . PHE D 1 17 ? -7.311 -3.250 46.348 1.00 14.74 14 PHE D C 1
ATOM 5914 O O . PHE D 1 17 ? -8.073 -2.745 45.530 1.00 15.50 14 PHE D O 1
ATOM 5922 N N . SER D 1 18 ? -7.719 -4.014 47.351 1.00 14.59 15 SER D N 1
ATOM 5923 C CA . SER D 1 18 ? -9.123 -4.395 47.467 1.00 15.40 15 SER D CA 1
ATOM 5924 C C . SER D 1 18 ? -9.578 -4.341 48.921 1.00 16.36 15 SER D C 1
ATOM 5925 O O . SER D 1 18 ? -8.829 -4.716 49.808 1.00 17.19 15 SER D O 1
ATOM 5928 N N . ILE D 1 19 ? -10.796 -3.856 49.145 1.00 16.32 16 ILE D N 1
ATOM 5929 C CA . ILE D 1 19 ? -11.345 -3.861 50.491 1.00 17.09 16 ILE D CA 1
ATOM 5930 C C . ILE D 1 19 ? -12.537 -4.782 50.573 1.00 17.22 16 ILE D C 1
ATOM 5931 O O . ILE D 1 19 ? -13.313 -4.923 49.623 1.00 16.80 16 ILE D O 1
ATOM 5936 N N . THR D 1 20 ? -12.655 -5.429 51.721 1.00 16.93 17 THR D N 1
ATOM 5937 C CA . THR D 1 20 ? -13.792 -6.299 51.987 1.00 17.60 17 THR D CA 1
ATOM 5938 C C . THR D 1 20 ? -14.151 -6.194 53.463 1.00 18.03 17 THR D C 1
ATOM 5939 O O . THR D 1 20 ? -13.291 -5.927 54.303 1.00 17.37 17 THR D O 1
ATOM 5943 N N . GLU D 1 21 ? -15.434 -6.396 53.753 1.00 18.74 18 GLU D N 1
ATOM 5944 C CA . GLU D 1 21 ? -15.919 -6.410 55.131 1.00 20.85 18 GLU D CA 1
ATOM 5945 C C . GLU D 1 21 ? -16.407 -7.799 55.534 1.00 22.04 18 GLU D C 1
ATOM 5946 O O . GLU D 1 21 ? -16.848 -8.006 56.674 1.00 22.99 18 GLU D O 1
ATOM 5952 N N . ASP D 1 22 ? -16.334 -8.751 54.610 1.00 22.45 19 ASP D N 1
ATOM 5953 C CA . ASP D 1 22 ? -16.833 -10.100 54.886 1.00 23.58 19 ASP D CA 1
ATOM 5954 C C . ASP D 1 22 ? -16.075 -11.235 54.205 1.00 23.23 19 ASP D C 1
ATOM 5955 O O . ASP D 1 22 ? -16.344 -12.410 54.488 1.00 24.30 19 ASP D O 1
ATOM 5960 N N . GLY D 1 23 ? -15.163 -10.897 53.299 1.00 22.85 20 GLY D N 1
ATOM 5961 C CA . GLY D 1 23 ? -14.462 -11.904 52.511 1.00 22.63 20 GLY D CA 1
ATOM 5962 C C . GLY D 1 23 ? -15.331 -12.570 51.448 1.00 22.20 20 GLY D C 1
ATOM 5963 O O . GLY D 1 23 ? -14.984 -13.636 50.941 1.00 22.71 20 GLY D O 1
ATOM 5964 N N . LYS D 1 24 ? -16.454 -11.933 51.124 1.00 22.19 21 LYS D N 1
ATOM 5965 C CA . LYS D 1 24 ? -17.427 -12.464 50.157 1.00 22.38 21 LYS D CA 1
ATOM 5966 C C . LYS D 1 24 ? -17.586 -11.496 48.990 1.00 22.29 21 LYS D C 1
ATOM 5967 O O . LYS D 1 24 ? -17.598 -11.904 47.823 1.00 22.32 21 LYS D O 1
ATOM 5973 N N . THR D 1 25 ? -17.712 -10.214 49.305 1.00 21.20 22 THR D N 1
ATOM 5974 C CA . THR D 1 25 ? -17.745 -9.191 48.268 1.00 22.03 22 THR D CA 1
ATOM 5975 C C . THR D 1 25 ? -16.550 -8.252 48.410 1.00 21.71 22 THR D C 1
ATOM 5976 O O . THR D 1 25 ? -16.112 -7.939 49.527 1.00 21.69 22 THR D O 1
ATOM 5980 N N . PHE D 1 26 ? -16.029 -7.826 47.265 1.00 21.26 23 PHE D N 1
ATOM 5981 C CA . PHE D 1 26 ? -14.761 -7.099 47.209 1.00 21.51 23 PHE D CA 1
ATOM 5982 C C . PHE D 1 26 ? -14.916 -5.885 46.327 1.00 21.98 23 PHE D C 1
ATOM 5983 O O . PHE D 1 26 ? -15.493 -5.976 45.237 1.00 23.12 23 PHE D O 1
ATOM 5991 N N . ARG D 1 27 ? -14.421 -4.750 46.805 1.00 21.51 24 ARG D N 1
ATOM 5992 C CA . ARG D 1 27 ? -14.255 -3.572 45.969 1.00 21.91 24 ARG D CA 1
ATOM 5993 C C . ARG D 1 27 ? -12.794 -3.521 45.589 1.00 20.70 24 ARG D C 1
ATOM 5994 O O . ARG D 1 27 ? -11.942 -3.718 46.450 1.00 20.07 24 ARG D O 1
ATOM 6002 N N . ARG D 1 28 ? -12.487 -3.256 44.320 1.00 19.77 25 ARG D N 1
ATOM 6003 C CA . ARG D 1 28 ? -11.086 -3.327 43.910 1.00 19.91 25 ARG D CA 1
ATOM 6004 C C . ARG D 1 28 ? -10.638 -2.182 43.019 1.00 18.80 25 ARG D C 1
ATOM 6005 O O . ARG D 1 28 ? -11.419 -1.660 42.233 1.00 19.56 25 ARG D O 1
ATOM 6013 N N . TRP D 1 29 ? -9.370 -1.813 43.185 1.00 17.64 26 TRP D N 1
ATOM 6014 C CA . TRP D 1 29 ? -8.704 -0.804 42.373 1.00 17.38 26 TRP D CA 1
ATOM 6015 C C . TRP D 1 29 ? -7.366 -1.395 41.946 1.00 17.35 26 TRP D C 1
ATOM 6016 O O . TRP D 1 29 ? -6.873 -2.343 42.554 1.00 17.29 26 TRP D O 1
ATOM 6027 N N . ARG D 1 30 ? -6.786 -0.821 40.903 1.00 18.11 27 ARG D N 1
ATOM 6028 C CA . ARG D 1 30 ? -5.528 -1.310 40.379 1.00 19.14 27 ARG D CA 1
ATOM 6029 C C . ARG D 1 30 ? -4.642 -0.106 40.094 1.00 18.27 27 ARG D C 1
ATOM 6030 O O . ARG D 1 30 ? -5.094 0.896 39.525 1.00 18.23 27 ARG D O 1
ATOM 6038 N N . LEU D 1 31 ? -3.389 -0.207 40.516 1.00 17.40 28 LEU D N 1
ATOM 6039 C CA . LEU D 1 31 ? -2.398 0.829 40.265 1.00 17.63 28 LEU D CA 1
ATOM 6040 C C . LEU D 1 31 ? -1.193 0.184 39.611 1.00 17.68 28 LEU D C 1
ATOM 6041 O O . LEU D 1 31 ? -1.031 -1.037 39.655 1.00 17.49 28 LEU D O 1
ATOM 6046 N N . SER D 1 32 ? -0.350 1.004 38.999 1.00 18.72 29 SER D N 1
ATOM 6047 C CA . SER D 1 32 ? 0.929 0.506 38.516 1.00 19.90 29 SER D CA 1
ATOM 6048 C C . SER D 1 32 ? 1.808 0.233 39.704 1.00 20.42 29 SER D C 1
ATOM 6049 O O . SER D 1 32 ? 1.761 0.954 40.706 1.00 20.95 29 SER D O 1
ATOM 6052 N N . THR D 1 33 ? 2.606 -0.821 39.608 1.00 19.66 30 THR D N 1
ATOM 6053 C CA . THR D 1 33 ? 3.558 -1.099 40.674 1.00 20.74 30 THR D CA 1
ATOM 6054 C C . THR D 1 33 ? 4.670 -0.044 40.702 1.00 23.24 30 THR D C 1
ATOM 6055 O O . THR D 1 33 ? 5.125 0.351 41.772 1.00 24.10 30 THR D O 1
ATOM 6059 N N . GLY D 1 34 ? 5.052 0.455 39.527 1.00 25.50 31 GLY D N 1
ATOM 6060 C CA . GLY D 1 34 ? 6.022 1.551 39.450 1.00 27.51 31 GLY D CA 1
ATOM 6061 C C . GLY D 1 34 ? 7.396 1.133 39.942 1.00 29.00 31 GLY D C 1
ATOM 6062 O O . GLY D 1 34 ? 7.674 -0.063 40.095 1.00 29.60 31 GLY D O 1
ATOM 6063 N N . VAL D 1 35 ? 8.263 2.118 40.177 1.00 29.91 32 VAL D N 1
ATOM 6064 C CA . VAL D 1 35 ? 9.618 1.883 40.710 1.00 30.38 32 VAL D CA 1
ATOM 6065 C C . VAL D 1 35 ? 9.956 3.055 41.635 1.00 30.09 32 VAL D C 1
ATOM 6066 O O . VAL D 1 35 ? 9.703 4.217 41.295 1.00 30.87 32 VAL D O 1
ATOM 6070 N N . PHE D 1 36 ? 10.517 2.739 42.800 1.00 29.69 33 PHE D N 1
ATOM 6071 C CA . PHE D 1 36 ? 10.876 3.737 43.818 1.00 28.87 33 PHE D CA 1
ATOM 6072 C C . PHE D 1 36 ? 9.675 4.442 44.451 1.00 27.58 33 PHE D C 1
ATOM 6073 O O . PHE D 1 36 ? 9.849 5.492 45.071 1.00 27.51 33 PHE D O 1
ATOM 6081 N N . GLN D 1 37 ? 8.469 3.880 44.320 1.00 25.50 34 GLN D N 1
ATOM 6082 C CA . GLN D 1 37 ? 7.316 4.434 45.044 1.00 23.81 34 GLN D CA 1
ATOM 6083 C C . GLN D 1 37 ? 7.583 4.447 46.535 1.00 21.60 34 GLN D C 1
ATOM 6084 O O . GLN D 1 37 ? 8.344 3.640 47.041 1.00 22.27 34 GLN D O 1
ATOM 6090 N N . THR D 1 38 ? 6.977 5.414 47.208 1.00 18.65 35 THR D N 1
ATOM 6091 C CA . THR D 1 38 ? 7.112 5.576 48.643 1.00 17.44 35 THR D CA 1
ATOM 6092 C C . THR D 1 38 ? 5.747 5.321 49.275 1.00 16.34 35 THR D C 1
ATOM 6093 O O . THR D 1 38 ? 4.724 5.284 48.572 1.00 16.99 35 THR D O 1
ATOM 6097 N N . GLU D 1 39 ? 5.750 5.149 50.597 1.00 16.06 36 GLU D N 1
ATOM 6098 C CA . GLU D 1 39 ? 4.516 5.006 51.365 1.00 15.67 36 GLU D CA 1
ATOM 6099 C C . GLU D 1 39 ? 3.598 6.225 51.223 1.00 15.03 36 GLU D C 1
ATOM 6100 O O . GLU D 1 39 ? 2.382 6.078 51.173 1.00 14.74 36 GLU D O 1
ATOM 6106 N N . ASP D 1 40 ? 4.173 7.429 51.142 1.00 15.25 37 ASP D N 1
ATOM 6107 C CA . ASP D 1 40 ? 3.338 8.625 50.995 1.00 15.39 37 ASP D CA 1
ATOM 6108 C C . ASP D 1 40 ? 2.737 8.713 49.608 1.00 15.48 37 ASP D C 1
ATOM 6109 O O . ASP D 1 40 ? 1.607 9.142 49.425 1.00 15.26 37 ASP D O 1
ATOM 6114 N N . GLU D 1 41 ? 3.505 8.266 48.618 1.00 15.81 38 GLU D N 1
ATOM 6115 C CA . GLU D 1 41 ? 3.006 8.221 47.254 1.00 16.63 38 GLU D CA 1
ATOM 6116 C C . GLU D 1 41 ? 1.839 7.222 47.125 1.00 15.68 38 GLU D C 1
ATOM 6117 O O . GLU D 1 41 ? 0.834 7.499 46.474 1.00 16.44 38 GLU D O 1
ATOM 6123 N N . LEU D 1 42 ? 1.977 6.069 47.783 1.00 15.10 39 LEU D N 1
ATOM 6124 C CA . LEU D 1 42 ? 0.908 5.069 47.807 1.00 15.15 39 LEU D CA 1
ATOM 6125 C C . LEU D 1 42 ? -0.360 5.646 48.450 1.00 15.17 39 LEU D C 1
ATOM 6126 O O . LEU D 1 42 ? -1.454 5.533 47.896 1.00 15.37 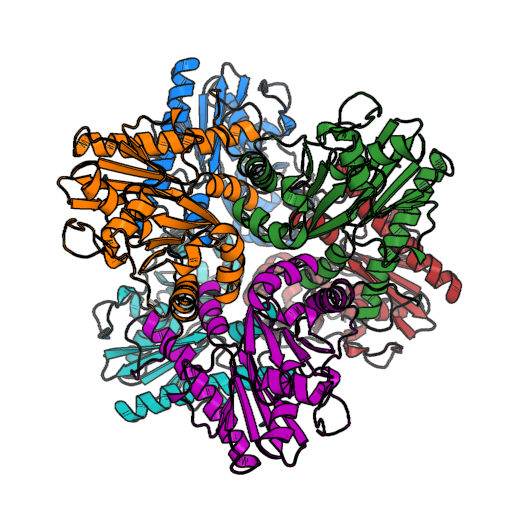39 LEU D O 1
ATOM 6131 N N . PHE D 1 43 ? -0.207 6.262 49.626 1.00 15.18 40 PHE D N 1
ATOM 6132 C CA . PHE D 1 43 ? -1.348 6.891 50.296 1.00 15.19 40 PHE D CA 1
ATOM 6133 C C . PHE D 1 43 ? -2.030 7.911 49.395 1.00 15.17 40 PHE D C 1
ATOM 6134 O O . PHE D 1 43 ? -3.257 7.931 49.259 1.00 15.06 40 PHE D O 1
ATOM 6142 N N . SER D 1 44 ? -1.212 8.744 48.750 1.00 15.38 41 SER D N 1
ATOM 6143 C CA . SER D 1 44 ? -1.744 9.817 47.926 1.00 16.80 41 SER D CA 1
ATOM 6144 C C . SER D 1 44 ? -2.539 9.243 46.746 1.00 16.65 41 SER D C 1
ATOM 6145 O O . SER D 1 44 ? -3.590 9.763 46.381 1.00 17.67 41 SER D O 1
ATOM 6148 N N . HIS D 1 45 ? -2.059 8.142 46.169 1.00 16.35 42 HIS D N 1
ATOM 6149 C CA . HIS D 1 45 ? -2.816 7.502 45.097 1.00 16.94 42 HIS D CA 1
ATOM 6150 C C . HIS D 1 45 ? -4.113 6.867 45.569 1.00 16.77 42 HIS D C 1
ATOM 6151 O O . HIS D 1 45 ? -5.120 6.899 44.861 1.00 17.32 42 HIS D O 1
ATOM 6158 N N . LEU D 1 46 ? -4.074 6.240 46.747 1.00 16.15 43 LEU D N 1
ATOM 6159 C CA . LEU D 1 46 ? -5.251 5.534 47.245 1.00 15.59 43 LEU D CA 1
ATOM 6160 C C . LEU D 1 46 ? -6.303 6.470 47.844 1.00 16.25 43 LEU D C 1
ATOM 6161 O O . LEU D 1 46 ? -7.480 6.118 47.921 1.00 16.13 43 LEU D O 1
ATOM 6166 N N . HIS D 1 47 ? -5.876 7.667 48.238 1.00 16.93 44 HIS D N 1
ATOM 6167 C CA . HIS D 1 47 ? -6.748 8.565 49.004 1.00 18.41 44 HIS D CA 1
ATOM 6168 C C . HIS D 1 47 ? -8.068 8.865 48.292 1.00 18.70 44 HIS D C 1
ATOM 6169 O O . HIS D 1 47 ? -9.128 8.681 48.890 1.00 19.29 44 HIS D O 1
ATOM 6176 N N . PRO D 1 48 ? -8.019 9.303 47.015 1.00 18.92 45 PRO D N 1
ATOM 6177 C CA . PRO D 1 48 ? -9.297 9.621 46.372 1.00 19.76 45 PRO D CA 1
ATOM 6178 C C . PRO D 1 48 ? -10.076 8.399 45.901 1.00 19.77 45 PRO D C 1
ATOM 6179 O O . PRO D 1 48 ? -11.229 8.521 45.481 1.00 21.05 45 PRO D O 1
ATOM 6183 N N . LEU D 1 49 ? -9.441 7.235 45.948 1.00 19.10 46 LEU D N 1
ATOM 6184 C CA . LEU D 1 49 ? -10.057 5.994 45.519 1.00 19.53 46 LEU D CA 1
ATOM 6185 C C . LEU D 1 49 ? -10.834 5.382 46.666 1.00 20.30 46 LEU D C 1
ATOM 6186 O O . LEU D 1 49 ? -12.005 5.058 46.526 1.00 20.01 46 LEU D O 1
ATOM 6191 N N . LEU D 1 50 ? -10.168 5.221 47.804 1.00 21.19 47 LEU D N 1
ATOM 6192 C CA . LEU D 1 50 ? -10.796 4.606 48.967 1.00 22.71 47 LEU D CA 1
ATOM 6193 C C . LEU D 1 50 ? -11.718 5.574 49.700 1.00 23.57 47 LEU D C 1
ATOM 6194 O O . LEU D 1 50 ? -12.725 5.164 50.282 1.00 23.82 47 LEU D O 1
ATOM 6199 N N . GLY D 1 51 ? -11.382 6.860 49.657 1.00 24.47 48 GLY D N 1
ATOM 6200 C CA . GLY D 1 51 ? -12.182 7.881 50.322 1.00 26.04 48 GLY D CA 1
ATOM 6201 C C . GLY D 1 51 ? -12.289 7.610 51.812 1.00 27.12 48 GLY D C 1
ATOM 6202 O O . GLY D 1 51 ? -11.302 7.284 52.468 1.00 26.46 48 GLY D O 1
ATOM 6203 N N . ASP D 1 52 ? -13.506 7.733 52.331 1.00 28.86 49 ASP D N 1
ATOM 6204 C CA . ASP D 1 52 ? -13.763 7.576 53.760 1.00 30.06 49 ASP D CA 1
ATOM 6205 C C . ASP D 1 52 ? -13.519 6.146 54.252 1.00 30.14 49 ASP D C 1
ATOM 6206 O O . ASP D 1 52 ? -13.285 5.927 55.440 1.00 30.78 49 ASP D O 1
ATOM 6211 N N . ALA D 1 53 ? -13.542 5.181 53.335 1.00 29.74 50 ALA D N 1
ATOM 6212 C CA . ALA D 1 53 ? -13.321 3.783 53.700 1.00 29.64 50 ALA D CA 1
ATOM 6213 C C . ALA D 1 53 ? -11.910 3.553 54.244 1.00 29.29 50 ALA D C 1
ATOM 6214 O O . ALA D 1 53 ? -11.675 2.615 55.002 1.00 29.43 50 ALA D O 1
ATOM 6216 N N . MET D 1 54 ? -10.981 4.424 53.859 1.00 29.00 51 MET D N 1
ATOM 6217 C CA . MET D 1 54 ? -9.592 4.363 54.322 1.00 29.52 51 MET D CA 1
ATOM 6218 C C . MET D 1 54 ? -9.498 4.228 55.844 1.00 29.22 51 MET D C 1
ATOM 6219 O O . MET D 1 54 ? -8.745 3.400 56.361 1.00 29.61 51 MET D O 1
ATOM 6224 N N . ARG D 1 55 ? -10.283 5.039 56.552 1.00 28.67 52 ARG D N 1
ATOM 6225 C CA . ARG D 1 55 ? -10.217 5.129 58.013 1.00 28.45 52 ARG D CA 1
ATOM 6226 C C . ARG D 1 55 ? -10.692 3.872 58.739 1.00 27.41 52 ARG D C 1
ATOM 6227 O O . ARG D 1 55 ? -10.425 3.697 59.936 1.00 27.28 52 ARG D O 1
ATOM 6235 N N . GLU D 1 56 ? -11.377 2.995 58.011 1.00 25.95 53 GLU D N 1
ATOM 6236 C CA . GLU D 1 56 ? -12.043 1.831 58.605 1.00 25.17 53 GLU D CA 1
ATOM 6237 C C . GLU D 1 56 ? -11.210 0.544 58.570 1.00 23.48 53 GLU D C 1
ATOM 6238 O O . GLU D 1 56 ? -11.601 -0.474 59.149 1.00 23.00 53 GLU D O 1
ATOM 6244 N N . ILE D 1 57 ? -10.074 0.592 57.875 1.00 22.36 54 ILE D N 1
ATOM 6245 C CA . ILE D 1 57 ? -9.234 -0.592 57.663 1.00 21.34 54 ILE D CA 1
ATOM 6246 C C . ILE D 1 57 ? -8.630 -1.081 58.979 1.00 20.95 54 ILE D C 1
ATOM 6247 O O . ILE D 1 57 ? -8.003 -0.293 59.714 1.00 21.81 54 ILE D O 1
ATOM 6252 N N . LYS D 1 58 ? -8.829 -2.369 59.270 1.00 20.36 55 LYS D N 1
ATOM 6253 C CA . LYS D 1 58 ? -8.401 -2.994 60.526 1.00 20.85 55 LYS D CA 1
ATOM 6254 C C . LYS D 1 58 ? -7.277 -4.024 60.375 1.00 20.05 55 LYS D C 1
ATOM 6255 O O . LYS D 1 58 ? -6.676 -4.457 61.355 1.00 20.64 55 LYS D O 1
ATOM 6261 N N . GLY D 1 59 ? -7.011 -4.429 59.141 1.00 18.22 56 GLY D N 1
ATOM 6262 C CA . GLY D 1 59 ? -5.934 -5.367 58.872 1.00 16.88 56 GLY D CA 1
ATOM 6263 C C . GLY D 1 59 ? -5.548 -5.239 57.411 1.00 15.69 56 GLY D C 1
ATOM 6264 O O . GLY D 1 59 ? -6.368 -4.830 56.579 1.00 15.55 56 GLY D O 1
ATOM 6265 N N . ILE D 1 60 ? -4.289 -5.562 57.126 1.00 14.54 57 ILE D N 1
ATOM 6266 C CA . ILE D 1 60 ? -3.748 -5.467 55.773 1.00 14.00 57 ILE D CA 1
ATOM 6267 C C . ILE D 1 60 ? -3.073 -6.785 55.451 1.00 14.09 57 ILE D C 1
ATOM 6268 O O . ILE D 1 60 ? -2.200 -7.224 56.189 1.00 14.99 57 ILE D O 1
ATOM 6273 N N . GLY D 1 61 ? -3.500 -7.418 54.364 1.00 13.48 58 GLY D N 1
ATOM 6274 C CA . GLY D 1 61 ? -2.914 -8.681 53.928 1.00 13.17 58 GLY D CA 1
ATOM 6275 C C . GLY D 1 61 ? -2.308 -8.469 52.541 1.00 12.52 58 GLY D C 1
ATOM 6276 O O . GLY D 1 61 ? -2.875 -7.736 51.724 1.00 13.51 58 GLY D O 1
ATOM 6277 N N . VAL D 1 62 ? -1.169 -9.108 52.285 1.00 12.02 59 VAL D N 1
ATOM 6278 C CA . VAL D 1 62 ? -0.431 -8.845 51.035 1.00 12.43 59 VAL D CA 1
ATOM 6279 C C . VAL D 1 62 ? 0.154 -10.127 50.433 1.00 12.95 59 VAL D C 1
ATOM 6280 O O . VAL D 1 62 ? 0.841 -10.902 51.118 1.00 13.14 59 VAL D O 1
ATOM 6284 N N . ALA D 1 63 ? -0.092 -10.309 49.137 1.00 11.63 60 ALA D N 1
ATOM 6285 C CA . ALA D 1 63 ? 0.705 -11.232 48.316 1.00 12.85 60 ALA D CA 1
ATOM 6286 C C . ALA D 1 63 ? 1.606 -10.358 47.461 1.00 12.43 60 ALA D C 1
ATOM 6287 O O . ALA D 1 63 ? 1.120 -9.425 46.803 1.00 13.83 60 ALA D O 1
ATOM 6289 N N . SER D 1 64 ? 2.912 -10.617 47.483 1.00 12.00 61 SER D N 1
ATOM 6290 C CA . SER D 1 64 ? 3.816 -9.833 46.641 1.00 12.19 61 SER D CA 1
ATOM 6291 C C . SER D 1 64 ? 4.823 -10.703 45.930 1.00 12.11 61 SER D C 1
ATOM 6292 O O . SER D 1 64 ? 5.438 -11.575 46.534 1.00 12.22 61 SER D O 1
ATOM 6295 N N . VAL D 1 65 ? 4.996 -10.422 44.637 1.00 12.21 62 VAL D N 1
ATOM 6296 C CA . VAL D 1 65 ? 6.070 -11.057 43.878 1.00 12.62 62 VAL D CA 1
ATOM 6297 C C . VAL D 1 65 ? 7.135 -10.060 43.435 1.00 12.80 62 VAL D C 1
ATOM 6298 O O . VAL D 1 65 ? 7.901 -10.335 42.503 1.00 12.21 62 VAL D O 1
ATOM 6302 N N . VAL D 1 66 ? 7.184 -8.912 44.113 1.00 11.77 63 VAL D N 1
ATOM 6303 C CA . VAL D 1 66 ? 8.171 -7.870 43.815 1.00 12.61 63 VAL D CA 1
ATOM 6304 C C . VAL D 1 66 ? 8.826 -7.493 45.142 1.00 13.24 63 VAL D C 1
ATOM 6305 O O . VAL D 1 66 ? 8.364 -6.570 45.810 1.00 12.84 63 VAL D O 1
ATOM 6309 N N . PRO D 1 67 ? 9.852 -8.248 45.556 1.00 13.04 64 PRO D N 1
ATOM 6310 C CA . PRO D 1 67 ? 10.471 -8.005 46.874 1.00 13.81 64 PRO D CA 1
ATOM 6311 C C . PRO D 1 67 ? 10.882 -6.567 47.168 1.00 14.48 64 PRO D C 1
ATOM 6312 O O . PRO D 1 67 ? 10.705 -6.115 48.307 1.00 14.53 64 PRO D O 1
ATOM 6316 N N . THR D 1 68 ? 11.382 -5.836 46.183 1.00 14.92 65 THR D N 1
ATOM 6317 C CA . THR D 1 68 ? 11.776 -4.443 46.441 1.00 16.26 65 THR D CA 1
ATOM 6318 C C . THR D 1 68 ? 10.601 -3.566 46.901 1.00 16.84 65 THR D C 1
ATOM 6319 O O . THR D 1 68 ? 10.804 -2.548 47.583 1.00 18.37 65 THR D O 1
ATOM 6323 N N . GLN D 1 69 ? 9.376 -3.935 46.514 1.00 15.10 66 GLN D N 1
ATOM 6324 C CA . GLN D 1 69 ? 8.189 -3.152 46.870 1.00 15.71 66 GLN D CA 1
ATOM 6325 C C . GLN D 1 69 ? 7.704 -3.417 48.287 1.00 15.50 66 GLN D C 1
ATOM 6326 O O . GLN D 1 69 ? 6.869 -2.662 48.801 1.00 15.45 66 GLN D O 1
ATOM 6332 N N . ASN D 1 70 ? 8.197 -4.489 48.900 1.00 14.83 67 ASN D N 1
ATOM 6333 C CA . ASN D 1 70 ? 7.664 -4.908 50.195 1.00 14.81 67 ASN D CA 1
ATOM 6334 C C . ASN D 1 70 ? 7.919 -3.905 51.303 1.00 16.13 67 ASN D C 1
ATOM 6335 O O . ASN D 1 70 ? 7.064 -3.722 52.160 1.00 16.24 67 ASN D O 1
ATOM 6340 N N . THR D 1 71 ? 9.064 -3.229 51.271 1.00 16.70 68 THR D N 1
ATOM 6341 C CA . THR D 1 71 ? 9.343 -2.233 52.312 1.00 18.70 68 THR D CA 1
ATOM 6342 C C . THR D 1 71 ? 8.331 -1.081 52.246 1.00 18.00 68 THR D C 1
ATOM 6343 O O . THR D 1 71 ? 7.938 -0.505 53.273 1.00 18.22 68 THR D O 1
ATOM 6347 N N . VAL D 1 72 ? 7.912 -0.737 51.035 1.00 18.24 69 VAL D N 1
ATOM 6348 C CA . VAL D 1 72 ? 6.970 0.357 50.842 1.00 18.08 69 VAL D CA 1
ATOM 6349 C C . VAL D 1 72 ? 5.610 -0.016 51.434 1.00 17.71 69 VAL D C 1
ATOM 6350 O O . VAL D 1 72 ? 4.977 0.774 52.137 1.00 16.79 69 VAL D O 1
ATOM 6354 N N . ILE D 1 73 ? 5.165 -1.232 51.143 1.00 16.64 70 ILE D N 1
ATOM 6355 C CA . ILE D 1 73 ? 3.895 -1.709 51.675 1.00 16.11 70 ILE D CA 1
ATOM 6356 C C . ILE D 1 73 ? 3.969 -1.769 53.206 1.00 14.61 70 ILE D C 1
ATOM 6357 O O . ILE D 1 73 ? 3.034 -1.357 53.883 1.00 14.65 70 ILE D O 1
ATOM 6362 N N . GLU D 1 74 ? 5.098 -2.236 53.733 1.00 13.50 71 GLU D N 1
ATOM 6363 C CA . GLU D 1 74 ? 5.289 -2.338 55.190 1.00 13.16 71 GLU D CA 1
ATOM 6364 C C . GLU D 1 74 ? 5.220 -0.941 55.823 1.00 13.51 71 GLU D C 1
ATOM 6365 O O . GLU D 1 74 ? 4.509 -0.724 56.808 1.00 13.21 71 GLU D O 1
ATOM 6371 N N . ARG D 1 75 ? 5.939 0.015 55.244 1.00 13.56 72 ARG D N 1
ATOM 6372 C CA . ARG D 1 75 ? 5.963 1.384 55.765 1.00 14.12 72 ARG D CA 1
ATOM 6373 C C . ARG D 1 75 ? 4.631 2.108 55.637 1.00 13.55 72 ARG D C 1
ATOM 6374 O O . ARG D 1 75 ? 4.257 2.899 56.515 1.00 14.43 72 ARG D O 1
ATOM 6382 N N . PHE D 1 76 ? 3.892 1.838 54.564 1.00 12.73 73 PHE D N 1
ATOM 6383 C CA . PHE D 1 76 ? 2.566 2.409 54.370 1.00 12.77 73 PHE D CA 1
ATOM 6384 C C . PHE D 1 76 ? 1.634 1.901 55.476 1.00 13.41 73 PHE D C 1
ATOM 6385 O O . PHE D 1 76 ? 0.906 2.688 56.097 1.00 14.62 73 PHE D O 1
ATOM 6393 N N . SER D 1 77 ? 1.670 0.588 55.700 1.00 13.36 74 SER D N 1
ATOM 6394 C CA . SER D 1 77 ? 0.820 -0.046 56.722 1.00 13.81 74 SER D CA 1
ATOM 6395 C C . SER D 1 77 ? 1.135 0.518 58.100 1.00 13.89 74 SER D C 1
ATOM 6396 O O . SER D 1 77 ? 0.232 0.893 58.848 1.00 14.48 74 SER D O 1
ATOM 6399 N N . GLN D 1 78 ? 2.424 0.581 58.426 1.00 13.47 75 GLN D N 1
ATOM 6400 C CA . GLN D 1 78 ? 2.825 1.068 59.753 1.00 14.01 75 GLN D CA 1
ATOM 6401 C C . GLN D 1 78 ? 2.545 2.561 59.932 1.00 14.47 75 GLN D C 1
ATOM 6402 O O . GLN D 1 78 ? 2.044 2.989 60.989 1.00 15.37 75 GLN D O 1
ATOM 6408 N N . LYS D 1 79 ? 2.894 3.370 58.933 1.00 14.30 76 LYS D N 1
ATOM 6409 C CA . LYS D 1 79 ? 2.743 4.818 59.084 1.00 14.24 76 LYS D CA 1
ATOM 6410 C C . LYS D 1 79 ? 1.281 5.232 59.171 1.00 14.74 76 LYS D C 1
ATOM 6411 O O . LYS D 1 79 ? 0.909 6.079 59.985 1.00 16.64 76 LYS D O 1
ATOM 6417 N N . TYR D 1 80 ? 0.446 4.665 58.307 1.00 14.84 77 TYR D N 1
ATOM 6418 C CA . TYR D 1 80 ? -0.922 5.140 58.174 1.00 15.12 77 TYR D CA 1
ATOM 6419 C C . TYR D 1 80 ? -1.948 4.364 59.004 1.00 16.26 77 TYR D C 1
ATOM 6420 O O . TYR D 1 80 ? -3.053 4.856 59.262 1.00 17.58 77 TYR D O 1
ATOM 6429 N N . PHE D 1 81 ? -1.578 3.161 59.417 1.00 16.13 78 PHE D N 1
ATOM 6430 C CA . PHE D 1 81 ? -2.524 2.311 60.124 1.00 17.04 78 PHE D CA 1
ATOM 6431 C C . PHE D 1 81 ? -1.936 1.756 61.397 1.00 17.24 78 PHE D C 1
ATOM 6432 O O . PHE D 1 81 ? -2.650 1.115 62.170 1.00 18.31 78 PHE D O 1
ATOM 6440 N N . HIS D 1 82 ? -0.647 1.995 61.624 1.00 17.23 79 HIS D N 1
ATOM 6441 C CA . HIS D 1 82 ? 0.023 1.522 62.841 1.00 18.73 79 HIS D CA 1
ATOM 6442 C C . HIS D 1 82 ? -0.160 0.027 63.018 1.00 18.08 79 HIS D C 1
ATOM 6443 O O . HIS D 1 82 ? -0.324 -0.475 64.139 1.00 18.92 79 HIS D O 1
ATOM 6450 N N . ILE D 1 83 ? -0.123 -0.685 61.894 1.00 16.47 80 ILE D N 1
ATOM 6451 C CA . ILE D 1 83 ? -0.114 -2.139 61.898 1.00 16.85 80 ILE D CA 1
ATOM 6452 C C . ILE D 1 83 ? 0.895 -2.665 60.888 1.00 15.73 80 ILE D C 1
ATOM 6453 O O . ILE D 1 83 ? 1.285 -1.943 59.950 1.00 16.48 80 ILE D O 1
ATOM 6458 N N . SER D 1 84 ? 1.329 -3.903 61.092 1.00 14.71 81 SER D N 1
ATOM 6459 C CA . SER D 1 84 ? 2.177 -4.575 60.110 1.00 14.63 81 SER D CA 1
ATOM 6460 C C . SER D 1 84 ? 1.299 -5.445 59.214 1.00 14.49 81 SER D C 1
ATOM 6461 O O . SER D 1 84 ? 0.325 -6.023 59.671 1.00 15.68 81 SER D O 1
ATOM 6464 N N . PRO D 1 85 ? 1.632 -5.524 57.914 1.00 14.00 82 PRO D N 1
ATOM 6465 C CA . PRO D 1 85 ? 0.867 -6.394 57.045 1.00 14.47 82 PRO D CA 1
ATOM 6466 C C . PRO D 1 85 ? 1.136 -7.845 57.348 1.00 14.09 82 PRO D C 1
ATOM 6467 O O . PRO D 1 85 ? 2.159 -8.192 57.928 1.00 14.76 82 PRO D O 1
ATOM 6471 N N . ILE D 1 86 ? 0.199 -8.681 56.935 1.00 13.72 83 ILE D N 1
ATOM 6472 C CA . ILE D 1 86 ? 0.366 -10.118 56.987 1.00 14.11 83 ILE D CA 1
ATOM 6473 C C . ILE D 1 86 ? 0.727 -10.574 55.576 1.00 14.08 83 ILE D C 1
ATOM 6474 O O . ILE D 1 86 ? 0.024 -10.239 54.620 1.00 14.97 83 ILE D O 1
ATOM 6479 N N . TRP D 1 87 ? 1.826 -11.317 55.462 1.00 13.89 84 TRP D N 1
ATOM 6480 C CA . TRP D 1 87 ? 2.376 -11.683 54.147 1.00 14.23 84 TRP D CA 1
ATOM 6481 C C . TRP D 1 87 ? 2.040 -13.112 53.770 1.00 14.68 84 TRP D C 1
ATOM 6482 O O . TRP D 1 87 ? 2.334 -14.049 54.524 1.00 14.90 84 TRP D O 1
ATOM 6493 N N . VAL D 1 88 ? 1.458 -13.270 52.581 1.00 14.14 85 VAL D N 1
ATOM 6494 C CA . VAL D 1 88 ? 1.113 -14.589 52.083 1.00 14.25 85 VAL D CA 1
ATOM 6495 C C . VAL D 1 88 ? 2.390 -15.304 51.713 1.00 15.39 85 VAL D C 1
ATOM 6496 O O . VAL D 1 88 ? 3.247 -14.746 51.025 1.00 14.84 85 VAL D O 1
ATOM 6500 N N . LYS D 1 89 ? 2.522 -16.537 52.188 1.00 16.70 86 LYS D N 1
ATOM 6501 C CA . LYS D 1 89 ? 3.634 -17.390 51.795 1.00 18.44 86 LYS D CA 1
ATOM 6502 C C . LYS D 1 89 ? 3.204 -18.842 51.952 1.00 18.31 86 LYS D C 1
ATOM 6503 O O . LYS D 1 89 ? 2.232 -19.126 52.636 1.00 18.48 86 LYS D O 1
ATOM 6509 N N . ALA D 1 90 ? 3.921 -19.755 51.305 1.00 18.21 87 ALA D N 1
ATOM 6510 C CA . ALA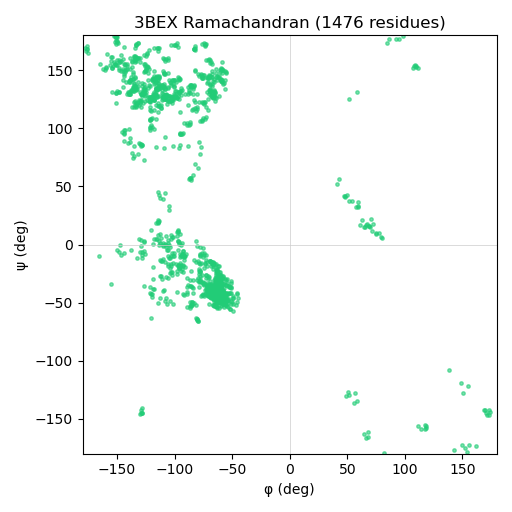 D 1 90 ? 3.626 -21.174 51.454 1.00 18.79 87 ALA D CA 1
ATOM 6511 C C . ALA D 1 90 ? 3.920 -21.602 52.876 1.00 19.37 87 ALA D C 1
ATOM 6512 O O . ALA D 1 90 ? 5.001 -21.335 53.395 1.00 19.33 87 ALA D O 1
ATOM 6514 N N . LYS D 1 91 ? 2.941 -22.247 53.499 1.00 20.36 88 LYS D N 1
ATOM 6515 C CA . LYS D 1 91 ? 3.137 -22.841 54.812 1.00 22.24 88 LYS D CA 1
ATOM 6516 C C . LYS D 1 91 ? 2.254 -24.077 54.917 1.00 23.08 88 LYS D C 1
ATOM 6517 O O . LYS D 1 91 ? 1.277 -24.222 54.167 1.00 22.43 88 LYS D O 1
ATOM 6523 N N . ASN D 1 92 ? 2.610 -24.964 55.840 1.00 24.87 89 ASN D N 1
ATOM 6524 C CA . ASN D 1 92 ? 1.811 -26.153 56.112 1.00 27.01 89 ASN D CA 1
ATOM 6525 C C . ASN D 1 92 ? 0.488 -25.781 56.772 1.00 28.03 89 ASN D C 1
ATOM 6526 O O . ASN D 1 92 ? 0.426 -24.818 57.536 1.00 28.36 89 ASN D O 1
ATOM 6531 N N . GLY D 1 93 ? -0.569 -26.519 56.447 1.00 29.33 90 GLY D N 1
ATOM 6532 C CA . GLY D 1 93 ? -1.919 -26.180 56.898 1.00 30.83 90 GLY D CA 1
ATOM 6533 C C . GLY D 1 93 ? -2.978 -26.740 55.964 1.00 31.46 90 GLY D C 1
ATOM 6534 O O . GLY D 1 93 ? -3.022 -27.952 55.736 1.00 32.07 90 GLY D O 1
ATOM 6535 N N . CYS D 1 94 ? -3.818 -25.865 55.409 1.00 32.33 91 CYS D N 1
ATOM 6536 C CA . CYS D 1 94 ? -4.900 -26.301 54.518 1.00 32.81 91 CYS D CA 1
ATOM 6537 C C . CYS D 1 94 ? -4.387 -26.833 53.174 1.00 31.88 91 CYS D C 1
ATOM 6538 O O . CYS D 1 94 ? -5.129 -27.480 52.427 1.00 32.61 91 CYS D O 1
ATOM 6541 N N . VAL D 1 95 ? -3.116 -26.556 52.882 1.00 30.60 92 VAL D N 1
ATOM 6542 C CA . VAL D 1 95 ? -2.471 -27.001 51.647 1.00 28.86 92 VAL D CA 1
ATOM 6543 C C . VAL D 1 95 ? -1.184 -27.770 51.959 1.00 28.05 92 VAL D C 1
ATOM 6544 O O . VAL D 1 95 ? -0.402 -27.354 52.818 1.00 27.62 92 VAL D O 1
ATOM 6548 N N . LYS D 1 96 ? -0.988 -28.898 51.277 1.00 26.95 93 LYS D N 1
ATOM 6549 C CA . LYS D 1 96 ? 0.293 -29.601 51.270 1.00 26.69 93 LYS D CA 1
ATOM 6550 C C . LYS D 1 96 ? 1.064 -29.138 50.037 1.00 25.64 93 LYS D C 1
ATOM 6551 O O . LYS D 1 96 ? 0.459 -28.903 48.989 1.00 25.86 93 LYS D O 1
ATOM 6557 N N . TRP D 1 97 ? 2.379 -28.976 50.165 1.00 24.62 94 TRP D N 1
ATOM 6558 C CA . TRP D 1 97 ? 3.194 -28.360 49.107 1.00 23.92 94 TRP D CA 1
ATOM 6559 C C . TRP D 1 97 ? 4.218 -29.317 48.511 1.00 23.86 94 TRP D C 1
ATOM 6560 O O . TRP D 1 97 ? 5.390 -29.311 48.912 1.00 24.75 94 TRP D O 1
ATOM 6571 N N . ASN D 1 98 ? 3.756 -30.115 47.546 1.00 22.32 95 ASN D N 1
ATOM 6572 C CA . ASN D 1 98 ? 4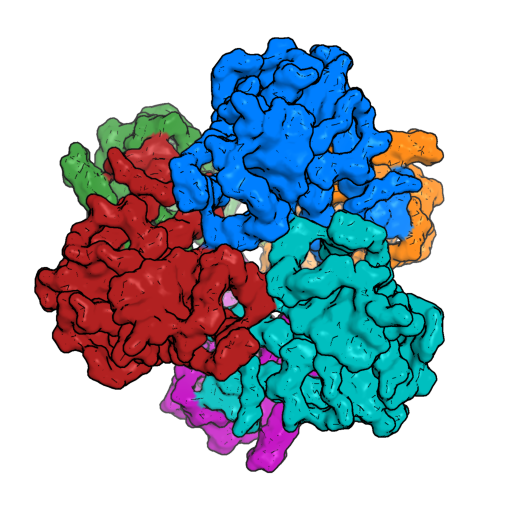.533 -31.189 46.945 1.00 21.68 95 ASN D CA 1
ATOM 6573 C C . ASN D 1 98 ? 5.408 -30.715 45.788 1.00 20.50 95 ASN D C 1
ATOM 6574 O O . ASN D 1 98 ? 5.303 -31.226 44.667 1.00 20.19 95 ASN D O 1
ATOM 6579 N N . VAL D 1 99 ? 6.278 -29.748 46.085 1.00 19.40 96 VAL D N 1
ATOM 6580 C CA . VAL D 1 99 ? 7.276 -29.260 45.130 1.00 19.37 96 VAL D CA 1
ATOM 6581 C C . VAL D 1 99 ? 8.630 -29.164 45.836 1.00 20.01 96 VAL D C 1
ATOM 6582 O O . VAL D 1 99 ? 8.701 -29.325 47.069 1.00 20.52 96 VAL D O 1
ATOM 6586 N N . LYS D 1 100 ? 9.692 -28.903 45.076 1.00 20.64 97 LYS D N 1
ATOM 6587 C CA . LYS D 1 100 ? 11.064 -28.973 45.617 1.00 21.70 97 LYS D CA 1
ATOM 6588 C C . LYS D 1 100 ? 11.339 -27.919 46.679 1.00 21.81 97 LYS D C 1
ATOM 6589 O O . LYS D 1 100 ? 11.912 -28.223 47.725 1.00 22.80 97 LYS D O 1
ATOM 6595 N N . ASN D 1 101 ? 10.933 -26.686 46.410 1.00 21.67 98 ASN D N 1
ATOM 6596 C CA . ASN D 1 101 ? 11.130 -25.596 47.363 1.00 22.22 98 ASN D CA 1
ATOM 6597 C C . ASN D 1 101 ? 9.894 -24.710 47.417 1.00 20.95 98 ASN D C 1
ATOM 6598 O O . ASN D 1 101 ? 9.796 -23.711 46.695 1.00 19.90 98 ASN D O 1
ATOM 6603 N N . PRO D 1 102 ? 8.944 -25.067 48.291 1.00 20.32 99 PRO D N 1
ATOM 6604 C CA . PRO D 1 102 ? 7.701 -24.297 48.392 1.00 20.77 99 PRO D CA 1
ATOM 6605 C C . PRO D 1 102 ? 7.937 -22.817 48.688 1.00 20.29 99 PRO D C 1
ATOM 6606 O O . PRO D 1 102 ? 7.121 -21.979 48.286 1.00 20.28 99 PRO D O 1
ATOM 6610 N N . SER D 1 103 ? 9.022 -22.486 49.399 1.00 20.38 100 SER D N 1
ATOM 6611 C CA . SER D 1 103 ? 9.339 -21.076 49.693 1.00 20.77 100 SER D CA 1
ATOM 6612 C C . SER D 1 103 ? 9.591 -20.222 48.443 1.00 19.97 100 SER D C 1
ATOM 6613 O O . SER D 1 103 ? 9.532 -18.984 48.501 1.00 20.57 100 SER D O 1
ATOM 6616 N N . GLU D 1 104 ? 9.866 -20.883 47.320 1.00 18.78 101 GLU D N 1
ATOM 6617 C CA . GLU D 1 104 ? 10.152 -20.164 46.079 1.00 19.17 101 GLU D CA 1
ATOM 6618 C C . GLU D 1 104 ? 8.905 -19.924 45.227 1.00 16.93 101 GLU D C 1
ATOM 6619 O O . GLU D 1 104 ? 8.954 -19.171 44.234 1.00 17.00 101 GLU D O 1
ATOM 6625 N N . VAL D 1 105 ? 7.806 -20.573 45.593 1.00 15.21 102 VAL D N 1
ATOM 6626 C CA . VAL D 1 105 ? 6.549 -20.398 44.858 1.00 14.23 102 VAL D CA 1
ATOM 6627 C C . VAL D 1 105 ? 6.065 -18.958 45.046 1.00 14.13 102 VAL D C 1
ATOM 6628 O O . VAL D 1 105 ? 6.045 -18.412 46.167 1.00 14.18 102 VAL D O 1
ATOM 6632 N N . GLY D 1 106 ? 5.711 -18.319 43.943 1.00 13.38 103 GLY D N 1
ATOM 6633 C CA . GLY D 1 106 ? 5.221 -16.956 44.004 1.00 13.23 103 GLY D CA 1
ATOM 6634 C C . GLY D 1 106 ? 4.005 -16.828 44.919 1.00 12.70 103 GLY D C 1
ATOM 6635 O O . GLY D 1 106 ? 3.104 -17.676 44.902 1.00 13.01 103 GLY D O 1
ATOM 6636 N N . ALA D 1 107 ? 3.978 -15.740 45.696 1.00 13.13 104 ALA D N 1
ATOM 6637 C CA . ALA D 1 107 ? 2.906 -15.541 46.670 1.00 12.61 104 ALA D CA 1
ATOM 6638 C C . ALA D 1 107 ? 1.540 -15.419 46.008 1.00 12.68 104 ALA D C 1
ATOM 6639 O O . ALA D 1 107 ? 0.525 -15.780 46.614 1.00 13.67 104 ALA D O 1
ATOM 6641 N N . ASP D 1 108 ? 1.500 -14.915 44.765 1.00 12.89 105 ASP D N 1
ATOM 6642 C CA . ASP D 1 108 ? 0.246 -14.840 44.042 1.00 12.82 105 ASP D CA 1
ATOM 6643 C C . ASP D 1 108 ? -0.281 -16.254 43.740 1.00 12.80 105 ASP D C 1
ATOM 6644 O O . ASP D 1 108 ? -1.484 -16.506 43.864 1.00 13.39 105 ASP D O 1
ATOM 6649 N N . ARG D 1 109 ? 0.619 -17.167 43.366 1.00 12.33 106 ARG D N 1
ATOM 6650 C CA . ARG D 1 109 ? 0.251 -18.566 43.122 1.00 12.99 106 ARG D CA 1
ATOM 6651 C C . ARG D 1 109 ? -0.236 -19.237 44.402 1.00 13.48 106 ARG D C 1
ATOM 6652 O O . ARG D 1 109 ? -1.235 -19.959 44.390 1.00 13.79 106 ARG D O 1
ATOM 6660 N N . VAL D 1 110 ? 0.481 -18.998 45.496 1.00 13.39 107 VAL D N 1
ATOM 6661 C CA . VAL D 1 110 ? 0.061 -19.479 46.825 1.00 13.44 107 VAL D CA 1
ATOM 6662 C C . VAL D 1 110 ? -1.362 -18.986 47.130 1.00 12.85 107 VAL D C 1
ATOM 6663 O O . VAL D 1 110 ? -2.259 -19.791 47.470 1.00 13.80 107 VAL D O 1
ATOM 6667 N N . ALA D 1 111 ? -1.588 -17.681 46.984 1.00 11.96 108 ALA D N 1
ATOM 6668 C CA . ALA D 1 111 ? -2.924 -17.117 47.187 1.00 12.36 108 ALA D CA 1
ATOM 6669 C C . ALA D 1 111 ? -3.990 -17.806 46.311 1.00 12.58 108 ALA D C 1
ATOM 6670 O O . ALA D 1 111 ? -5.083 -18.167 46.777 1.00 13.61 108 ALA D O 1
ATOM 6672 N N . ASN D 1 112 ? -3.655 -18.046 45.050 1.00 13.21 109 ASN D N 1
ATOM 6673 C CA . ASN D 1 112 ? -4.599 -18.680 44.137 1.00 13.65 109 ASN D CA 1
ATOM 6674 C C . ASN D 1 112 ? -5.001 -20.071 44.626 1.00 13.87 109 ASN D C 1
ATOM 6675 O O . ASN D 1 112 ? -6.181 -20.431 44.596 1.00 14.19 109 ASN D O 1
ATOM 6680 N N . VAL D 1 113 ? -4.007 -20.825 45.080 1.00 14.11 110 VAL D N 1
ATOM 6681 C CA . VAL D 1 113 ? -4.221 -22.196 45.532 1.00 14.19 110 VAL D CA 1
ATOM 6682 C C . VAL D 1 113 ? -5.029 -22.208 46.840 1.00 15.34 110 VAL D C 1
ATOM 6683 O O . VAL D 1 113 ? -5.980 -22.992 46.985 1.00 15.78 110 VAL D O 1
ATOM 6687 N N . VAL D 1 114 ? -4.674 -21.329 47.772 1.00 15.11 111 VAL D N 1
ATOM 6688 C CA . VAL D 1 114 ? -5.460 -21.169 49.022 1.00 15.17 111 VAL D CA 1
ATOM 6689 C C . VAL D 1 114 ? -6.932 -20.844 48.714 1.00 15.04 111 VAL D C 1
ATOM 6690 O O . VAL D 1 114 ? -7.841 -21.492 49.252 1.00 15.23 111 VAL D O 1
ATOM 6694 N N . ALA D 1 115 ? -7.173 -19.880 47.819 1.00 14.45 112 ALA D N 1
ATOM 6695 C CA . ALA D 1 115 ? -8.546 -19.490 47.455 1.00 14.49 112 ALA D CA 1
ATOM 6696 C C . ALA D 1 115 ? -9.281 -20.664 46.831 1.00 15.22 112 ALA D C 1
ATOM 6697 O O . ALA D 1 115 ? -10.456 -20.894 47.126 1.00 15.70 112 ALA D O 1
ATOM 6699 N N . PHE D 1 116 ? -8.581 -21.396 45.961 1.00 15.68 113 PHE D N 1
ATOM 6700 C CA . PHE D 1 116 ? -9.206 -22.523 45.279 1.00 16.02 113 PHE D CA 1
ATOM 6701 C C . PHE D 1 116 ? -9.658 -23.598 46.265 1.00 16.53 113 PHE D C 1
ATOM 6702 O O . PHE D 1 116 ? -10.798 -24.058 46.190 1.00 16.46 113 PHE D O 1
ATOM 6710 N N . VAL D 1 117 ? -8.782 -23.968 47.201 1.00 17.31 114 VAL D N 1
ATOM 6711 C CA . VAL D 1 117 ? -9.121 -25.023 48.165 1.00 18.59 114 VAL D CA 1
ATOM 6712 C C . VAL D 1 117 ? -10.203 -24.566 49.151 1.00 19.21 114 VAL D C 1
ATOM 6713 O O . VAL D 1 117 ? -11.031 -25.381 49.594 1.00 20.33 114 VAL D O 1
ATOM 6717 N N . LYS D 1 118 ? -10.224 -23.272 49.462 1.00 19.00 115 LYS D N 1
ATOM 6718 C CA . LYS D 1 118 ? -11.231 -22.723 50.380 1.00 20.13 115 LYS D CA 1
ATOM 6719 C C . LYS D 1 118 ? -12.607 -22.582 49.744 1.00 20.61 115 LYS D C 1
ATOM 6720 O O . LYS D 1 118 ? -13.628 -22.772 50.412 1.00 21.80 115 LYS D O 1
ATOM 6726 N N . GLU D 1 119 ? -12.648 -22.267 48.455 1.00 20.38 116 GLU D N 1
ATOM 6727 C CA . GLU D 1 119 ? -13.918 -21.891 47.826 1.00 21.32 116 GLU D CA 1
ATOM 6728 C C . GLU D 1 119 ? -14.468 -22.865 46.799 1.00 21.11 116 GLU D C 1
ATOM 6729 O O . GLU D 1 119 ? -15.690 -22.910 46.591 1.00 21.51 116 GLU D O 1
ATOM 6735 N N . TYR D 1 120 ? -13.586 -23.623 46.152 1.00 20.45 117 TYR D N 1
ATOM 6736 C CA . TYR D 1 120 ? -13.963 -24.357 44.940 1.00 20.53 117 TYR D CA 1
ATOM 6737 C C . TYR D 1 120 ? -13.815 -25.861 45.000 1.00 21.18 117 TYR D C 1
ATOM 6738 O O . TYR D 1 120 ? -14.708 -26.580 44.530 1.00 22.57 117 TYR D O 1
ATOM 6747 N N . GLY D 1 121 ? -12.719 -26.342 45.578 1.00 20.36 118 GLY D N 1
ATOM 6748 C CA . GLY D 1 121 ? -12.542 -27.782 45.767 1.00 21.55 118 GLY D CA 1
ATOM 6749 C C . GLY D 1 121 ? -11.118 -28.211 46.019 1.00 21.35 118 GLY D C 1
ATOM 6750 O O . GLY D 1 121 ? -10.227 -27.367 46.167 1.00 21.32 118 GLY D O 1
ATOM 6751 N N . LYS D 1 122 ? -10.913 -29.529 46.053 1.00 21.24 119 LYS D N 1
ATOM 6752 C CA . LYS D 1 122 ? -9.617 -30.121 46.358 1.00 21.08 119 LYS D CA 1
ATOM 6753 C C . LYS D 1 122 ? -8.793 -30.469 45.116 1.00 19.80 119 LYS D C 1
ATOM 6754 O O . LYS D 1 122 ? -7.626 -30.804 45.229 1.00 19.71 119 LYS D O 1
ATOM 6760 N N . ASN D 1 123 ? -9.416 -30.405 43.943 1.00 19.53 120 ASN D N 1
ATOM 6761 C CA . ASN D 1 123 ? -8.793 -30.830 42.694 1.00 18.20 120 ASN D CA 1
ATOM 6762 C C . ASN D 1 123 ? -9.051 -29.807 41.613 1.00 17.57 120 ASN D C 1
ATOM 6763 O O . ASN D 1 123 ? -10.200 -29.504 41.320 1.00 17.17 120 ASN D O 1
ATOM 6768 N N . GLY D 1 124 ? -7.998 -29.275 41.014 1.00 16.58 121 GLY D N 1
ATOM 6769 C CA . GLY D 1 124 ? -8.212 -28.289 39.958 1.00 16.04 121 GLY D CA 1
ATOM 6770 C C . GLY D 1 124 ? -6.936 -27.823 39.309 1.00 15.26 121 GLY D C 1
ATOM 6771 O O . GLY D 1 124 ? -5.830 -28.088 39.796 1.00 15.52 121 GLY D O 1
ATOM 6772 N N . ILE D 1 125 ? -7.108 -27.155 38.177 1.00 15.42 122 ILE D N 1
ATOM 6773 C CA . ILE D 1 125 ? -6.005 -26.535 37.469 1.00 15.85 122 ILE D CA 1
ATOM 6774 C C . ILE D 1 125 ? -6.305 -25.050 37.379 1.00 15.06 122 ILE D C 1
ATOM 6775 O O . ILE D 1 125 ? -7.376 -24.662 36.911 1.00 15.32 122 ILE D O 1
ATOM 6780 N N . ILE D 1 126 ? -5.369 -24.227 37.849 1.00 13.60 123 ILE D N 1
ATOM 6781 C CA . ILE D 1 126 ? -5.575 -22.778 37.908 1.00 13.74 123 ILE D CA 1
ATOM 6782 C C . ILE D 1 126 ? -4.714 -22.097 36.848 1.00 13.23 123 ILE D C 1
ATOM 6783 O O . ILE D 1 126 ? -3.483 -22.315 36.811 1.00 13.84 123 ILE D O 1
ATOM 6788 N N . ILE D 1 127 ? -5.362 -21.296 35.994 1.00 13.14 124 ILE D N 1
ATOM 6789 C CA . ILE D 1 127 ? -4.659 -20.529 34.965 1.00 13.28 124 ILE D CA 1
ATOM 6790 C C . ILE D 1 127 ? -4.785 -19.060 35.346 1.00 12.33 124 ILE D C 1
ATOM 6791 O O . ILE D 1 127 ? -5.897 -18.518 35.422 1.00 12.88 124 ILE D O 1
ATOM 6796 N N . ASP D 1 128 ? -3.640 -18.397 35.551 1.00 12.04 125 ASP D N 1
ATOM 6797 C CA . ASP D 1 128 ? -3.632 -16.995 35.941 1.00 12.71 125 ASP D CA 1
ATOM 6798 C C . ASP D 1 128 ? -2.848 -16.214 34.891 1.00 12.82 125 ASP D C 1
ATOM 6799 O O . ASP D 1 128 ? -1.617 -16.311 34.827 1.00 13.38 125 ASP D O 1
ATOM 6804 N N . MET D 1 129 ? -3.578 -15.445 34.088 1.00 12.33 126 MET D N 1
ATOM 6805 C CA . MET D 1 129 ? -2.980 -14.715 32.977 1.00 13.61 126 MET D CA 1
ATOM 6806 C C . MET D 1 129 ? -2.640 -13.293 33.392 1.00 13.09 126 MET D C 1
ATOM 6807 O O . MET D 1 129 ? -3.499 -12.406 33.378 1.00 13.82 126 MET D O 1
ATOM 6812 N N . GLY D 1 130 ? -1.384 -13.099 33.794 1.00 13.71 127 GLY D N 1
ATOM 6813 C CA . GLY D 1 130 ? -0.892 -11.789 34.229 1.00 14.02 127 GLY D CA 1
ATOM 6814 C C . GLY D 1 130 ? 0.385 -11.432 33.490 1.00 14.73 127 GLY D C 1
ATOM 6815 O O . GLY D 1 130 ? 0.533 -11.772 32.314 1.00 14.42 127 GLY D O 1
ATOM 6816 N N . THR D 1 131 ? 1.313 -10.751 34.167 1.00 14.33 128 THR D N 1
ATOM 6817 C CA . THR D 1 131 ? 2.605 -10.379 33.548 1.00 14.27 128 THR D CA 1
ATOM 6818 C C . THR D 1 131 ? 3.222 -11.629 32.926 1.00 13.26 128 THR D C 1
ATOM 6819 O O . THR D 1 131 ? 3.672 -11.619 31.767 1.00 12.95 128 THR D O 1
ATOM 6823 N N . ALA D 1 132 ? 3.240 -12.695 33.715 1.00 12.78 129 ALA D N 1
ATOM 6824 C CA . ALA D 1 132 ? 3.444 -14.053 33.228 1.00 12.86 129 ALA D CA 1
ATOM 6825 C C . ALA D 1 132 ? 2.108 -14.770 33.336 1.00 13.43 129 ALA D C 1
ATOM 6826 O O . ALA D 1 132 ? 1.237 -14.361 34.115 1.00 13.90 129 ALA D O 1
ATOM 6828 N N . THR D 1 133 ? 1.948 -15.834 32.558 1.00 12.90 130 THR D N 1
ATOM 6829 C CA . THR D 1 133 ? 0.808 -16.715 32.717 1.00 13.29 130 THR D CA 1
ATOM 6830 C C . THR D 1 133 ? 1.261 -17.952 33.471 1.00 13.36 130 THR D C 1
ATOM 6831 O O . THR D 1 133 ? 2.236 -18.596 33.077 1.00 14.58 130 THR D O 1
ATOM 6835 N N . THR D 1 134 ? 0.589 -18.244 34.581 1.00 13.29 131 THR D N 1
ATOM 6836 C CA . THR D 1 134 ? 0.941 -19.419 35.384 1.00 13.36 131 THR D CA 1
ATOM 6837 C C . THR D 1 134 ? -0.124 -20.496 35.283 1.00 13.46 131 THR D C 1
ATOM 6838 O O . THR D 1 134 ? -1.312 -20.200 35.084 1.00 14.32 131 THR D O 1
ATOM 6842 N N . VAL D 1 135 ? 0.321 -21.744 35.360 1.00 13.38 132 VAL D N 1
ATOM 6843 C CA . VAL D 1 135 ? -0.561 -22.905 35.506 1.00 13.93 132 VAL D CA 1
ATOM 6844 C C . VAL D 1 135 ? -0.206 -23.544 36.835 1.00 14.02 132 VAL D C 1
ATOM 6845 O O . VAL D 1 135 ? 0.971 -23.739 37.140 1.00 13.91 132 VAL D O 1
ATOM 6849 N N . ASP D 1 136 ? -1.228 -23.826 37.642 1.00 14.31 133 ASP D N 1
ATOM 6850 C CA . ASP D 1 136 ? -1.016 -24.393 38.981 1.00 14.49 133 ASP D CA 1
ATOM 6851 C C . ASP D 1 136 ? -1.908 -25.624 39.139 1.00 13.72 133 ASP D C 1
ATOM 6852 O O . ASP D 1 136 ? -3.106 -25.563 38.864 1.00 13.34 133 ASP D O 1
ATOM 6857 N N . LEU D 1 137 ? -1.318 -26.733 39.566 1.00 13.99 134 LEU D N 1
ATOM 6858 C CA . LEU D 1 137 ? -2.066 -27.978 39.738 1.00 14.59 134 LEU D CA 1
ATOM 6859 C C . LEU D 1 137 ? -2.287 -28.275 41.215 1.00 14.53 134 LEU D C 1
ATOM 6860 O O . LEU D 1 137 ? -1.335 -28.280 41.980 1.00 14.99 134 LEU D O 1
ATOM 6865 N N . VAL D 1 138 ? -3.543 -28.533 41.579 1.00 15.05 135 VAL D N 1
ATOM 6866 C CA . VAL D 1 138 ? -3.921 -28.905 42.957 1.00 15.39 135 VAL D CA 1
ATOM 6867 C C . VAL D 1 138 ? -4.609 -30.275 42.894 1.00 16.20 135 VAL D C 1
ATOM 6868 O O . VAL D 1 138 ? -5.609 -30.433 42.193 1.00 16.91 135 VAL D O 1
ATOM 6872 N N . VAL D 1 139 ? -4.066 -31.246 43.620 1.00 16.35 136 VAL D N 1
ATOM 6873 C CA . VAL D 1 139 ? -4.567 -32.625 43.580 1.00 17.43 136 VAL D CA 1
ATOM 6874 C C . VAL D 1 139 ? -4.798 -33.089 45.008 1.00 18.34 136 VAL D C 1
ATOM 6875 O O . VAL D 1 139 ? -3.860 -33.137 45.802 1.00 18.79 136 VAL D O 1
ATOM 6879 N N . ASN D 1 140 ? -6.058 -33.413 45.305 1.00 19.89 137 ASN D N 1
ATOM 6880 C CA . ASN D 1 140 ? -6.503 -33.740 46.660 1.00 21.55 137 ASN D CA 1
ATOM 6881 C C . ASN D 1 140 ? -5.892 -32.815 47.721 1.00 20.97 137 ASN D C 1
ATOM 6882 O O . ASN D 1 140 ? -5.293 -33.263 48.712 1.00 22.16 137 ASN D O 1
ATOM 6887 N N . GLY D 1 141 ? -6.031 -31.509 47.480 1.00 20.90 138 GLY D N 1
ATOM 6888 C CA . GLY D 1 141 ? -5.597 -30.478 48.431 1.00 20.79 138 GLY D CA 1
ATOM 6889 C C . GLY D 1 141 ? -4.093 -30.248 48.515 1.00 20.61 138 GLY D C 1
ATOM 6890 O O . GLY D 1 141 ? -3.619 -29.524 49.397 1.00 21.02 138 GLY D O 1
ATOM 6891 N N . SER D 1 142 ? -3.347 -30.858 47.596 1.00 19.91 139 SER D N 1
ATOM 6892 C CA . SER D 1 142 ? -1.887 -30.753 47.540 1.00 19.87 139 SER D CA 1
ATOM 6893 C C . SER D 1 142 ? -1.486 -29.950 46.312 1.00 18.91 139 SER D C 1
ATOM 6894 O O . SER D 1 142 ? -1.985 -30.200 45.210 1.00 18.73 139 SER D O 1
ATOM 6897 N N . TYR D 1 143 ? -0.578 -28.998 46.500 1.00 17.51 140 TYR D N 1
ATOM 6898 C CA . TYR D 1 143 ? -0.026 -28.284 45.361 1.00 16.80 140 TYR D CA 1
ATOM 6899 C C . TYR D 1 143 ? 1.033 -29.145 44.693 1.00 16.52 140 TYR D C 1
ATOM 6900 O O . TYR D 1 143 ? 2.028 -29.548 45.329 1.00 16.67 140 TYR D O 1
ATOM 6909 N N . GLU D 1 144 ? 0.838 -29.412 43.404 1.00 15.23 141 GLU D N 1
ATOM 6910 C CA . GLU D 1 144 ? 1.744 -30.306 42.682 1.00 16.00 141 GLU D CA 1
ATOM 6911 C C . GLU D 1 144 ? 2.769 -29.624 41.776 1.00 15.11 141 GLU D C 1
ATOM 6912 O O . GLU D 1 144 ? 3.678 -30.287 41.269 1.00 16.64 141 GLU D O 1
ATOM 6918 N N . GLY D 1 145 ? 2.648 -28.307 41.612 1.00 14.34 142 GLY D N 1
ATOM 6919 C CA . GLY D 1 145 ? 3.526 -27.552 40.722 1.00 14.82 142 GLY D CA 1
ATOM 6920 C C . GLY D 1 145 ? 2.756 -27.034 39.527 1.00 13.94 142 GLY D C 1
ATOM 6921 O O . GLY D 1 145 ? 1.555 -26.900 39.567 1.00 14.36 142 GLY D O 1
ATOM 6922 N N . GLY D 1 146 ? 3.462 -26.769 38.438 1.00 14.38 143 GLY D N 1
ATOM 6923 C CA . GLY D 1 146 ? 2.815 -26.168 37.283 1.00 14.19 143 GLY D CA 1
ATOM 6924 C C . GLY D 1 146 ? 3.752 -25.700 36.187 1.00 14.10 143 GLY D C 1
ATOM 6925 O O . GLY D 1 146 ? 4.781 -26.317 35.914 1.00 14.69 143 GLY D O 1
ATOM 6926 N N . ALA D 1 147 ? 3.362 -24.606 35.550 1.00 13.43 144 ALA D N 1
ATOM 6927 C CA . ALA D 1 147 ? 4.108 -24.042 34.429 1.00 12.42 144 ALA D CA 1
ATOM 6928 C C . ALA D 1 147 ? 4.083 -22.518 34.521 1.00 12.11 144 ALA D C 1
ATOM 6929 O O . ALA D 1 147 ? 3.156 -21.955 35.081 1.00 12.78 144 ALA D O 1
ATOM 6931 N N . ILE D 1 148 ? 5.107 -21.879 33.957 1.00 10.98 145 ILE D N 1
ATOM 6932 C CA . ILE D 1 148 ? 5.181 -20.429 33.805 1.00 11.46 145 ILE D CA 1
ATOM 6933 C C . ILE D 1 148 ? 5.438 -20.134 32.330 1.00 11.61 145 ILE D C 1
ATOM 6934 O O . ILE D 1 148 ? 6.372 -20.688 31.739 1.00 11.89 145 ILE D O 1
ATOM 6939 N N . LEU D 1 149 ? 4.594 -19.265 31.770 1.00 12.63 146 LEU D N 1
ATOM 6940 C CA . LEU D 1 149 ? 4.711 -18.801 30.381 1.00 13.56 146 LEU D CA 1
ATOM 6941 C C . LEU D 1 149 ? 4.818 -17.276 30.379 1.00 12.95 146 LEU D C 1
ATOM 6942 O O . LEU D 1 149 ? 4.278 -16.632 31.263 1.00 12.98 146 LEU D O 1
ATOM 6947 N N . PRO D 1 150 ? 5.469 -16.686 29.368 1.00 11.76 147 PRO D N 1
ATOM 6948 C CA . PRO D 1 150 ? 5.387 -15.232 29.208 1.00 11.07 147 PRO D CA 1
ATOM 6949 C C . PRO D 1 150 ? 3.913 -14.843 29.021 1.00 11.15 147 PRO D C 1
ATOM 6950 O O . PRO D 1 150 ? 3.182 -15.567 28.338 1.00 11.65 147 PRO D O 1
ATOM 6954 N N . GLY D 1 151 ? 3.477 -13.727 29.606 1.00 10.95 148 GLY D N 1
ATOM 6955 C CA . GLY D 1 151 ? 2.107 -13.269 29.405 1.00 11.27 148 GLY D CA 1
ATOM 6956 C C . GLY D 1 151 ? 1.907 -12.675 28.023 1.00 11.63 148 GLY D C 1
ATOM 6957 O O . GLY D 1 151 ? 2.885 -12.497 27.262 1.00 11.65 148 GLY D O 1
ATOM 6958 N N . PHE D 1 152 ? 0.662 -12.345 27.687 1.00 11.77 149 PHE D N 1
ATOM 6959 C CA . PHE D 1 152 ? 0.408 -11.903 26.312 1.00 12.37 149 PHE D CA 1
ATOM 6960 C C . PHE D 1 152 ? 1.181 -10.635 25.990 1.00 12.70 149 PHE D C 1
ATOM 6961 O O . PHE D 1 152 ? 1.835 -10.540 24.933 1.00 13.45 149 PHE D O 1
ATOM 6969 N N . PHE D 1 153 ? 1.083 -9.642 26.871 1.00 12.51 150 PHE D N 1
ATOM 6970 C CA . PHE D 1 153 ? 1.745 -8.375 26.559 1.00 12.68 150 PHE D CA 1
ATOM 6971 C C . PHE D 1 153 ? 3.266 -8.549 26.541 1.00 13.00 150 PHE D C 1
ATOM 6972 O O . PHE D 1 153 ? 3.973 -8.001 25.675 1.00 12.73 150 PHE D O 1
ATOM 6980 N N . MET D 1 154 ? 3.773 -9.327 27.490 1.00 12.54 151 MET D N 1
ATOM 6981 C CA . MET D 1 154 ? 5.195 -9.649 27.523 1.00 11.95 151 MET D CA 1
ATOM 6982 C C . MET D 1 154 ? 5.649 -10.222 26.180 1.00 11.15 151 MET D C 1
ATOM 6983 O O . MET D 1 154 ? 6.728 -9.892 25.701 1.00 11.94 151 MET D O 1
ATOM 6988 N N . MET D 1 155 ? 4.831 -11.106 25.610 1.00 11.17 152 MET D N 1
ATOM 6989 C CA . MET D 1 155 ? 5.168 -11.687 24.309 1.00 12.23 152 MET D CA 1
ATOM 6990 C C . MET D 1 155 ? 5.197 -10.648 23.186 1.00 12.16 152 MET D C 1
ATOM 6991 O O . MET D 1 155 ? 6.178 -10.586 22.433 1.00 11.37 152 MET D O 1
ATOM 6996 N N . VAL D 1 156 ? 4.129 -9.850 23.049 1.00 11.69 153 VAL D N 1
ATOM 6997 C CA . VAL D 1 156 ? 4.136 -8.866 21.940 1.00 11.84 153 VAL D CA 1
ATOM 6998 C C . VAL D 1 156 ? 5.262 -7.860 22.108 1.00 12.41 153 VAL D C 1
ATOM 6999 O O . VAL D 1 156 ? 5.941 -7.489 21.148 1.00 12.71 153 VAL D O 1
ATOM 7003 N N . HIS D 1 157 ? 5.492 -7.440 23.344 1.00 12.03 154 HIS D N 1
ATOM 7004 C CA . HIS D 1 157 ? 6.568 -6.514 23.609 1.00 13.37 154 HIS D CA 1
ATOM 7005 C C . HIS D 1 157 ? 7.937 -7.121 23.306 1.00 13.23 154 HIS D C 1
ATOM 7006 O O . HIS D 1 157 ? 8.820 -6.440 22.752 1.00 13.37 154 HIS D O 1
ATOM 7013 N N . SER D 1 158 ? 8.108 -8.405 23.624 1.00 11.99 155 SER D N 1
ATOM 7014 C CA . SER D 1 158 ? 9.401 -9.053 23.368 1.00 12.12 155 SER D CA 1
ATOM 7015 C C . SER D 1 158 ? 9.688 -9.114 21.868 1.00 11.72 155 SER D C 1
ATOM 7016 O O . SER D 1 158 ? 10.840 -8.947 21.449 1.00 12.41 155 SER D O 1
ATOM 7019 N N . LEU D 1 159 ? 8.642 -9.334 21.071 1.00 12.20 156 LEU D N 1
ATOM 7020 C CA . LEU D 1 159 ? 8.804 -9.370 19.601 1.00 11.83 156 LEU D CA 1
ATOM 7021 C C . LEU D 1 159 ? 9.166 -7.997 19.044 1.00 12.60 156 LEU D C 1
ATOM 7022 O O . LEU D 1 159 ? 10.008 -7.879 18.131 1.00 12.64 156 LEU D O 1
ATOM 7027 N N . PHE D 1 160 ? 8.533 -6.968 19.596 1.00 12.74 157 PHE D N 1
ATOM 7028 C CA . PHE D 1 160 ? 8.850 -5.597 19.222 1.00 12.60 157 PHE D CA 1
ATOM 7029 C C . PHE D 1 160 ? 10.282 -5.222 19.580 1.00 12.98 157 PHE D C 1
ATOM 7030 O O . PHE D 1 160 ? 11.056 -4.774 18.724 1.00 14.06 157 PHE D O 1
ATOM 7038 N N . ARG D 1 161 ? 10.658 -5.395 20.840 1.00 13.28 158 ARG D N 1
ATOM 7039 C CA . ARG D 1 161 ? 11.983 -4.951 21.278 1.00 14.65 158 ARG D CA 1
ATOM 7040 C C . ARG D 1 161 ? 13.110 -5.795 20.714 1.00 13.94 158 ARG D C 1
ATOM 7041 O O . ARG D 1 161 ? 14.244 -5.310 20.559 1.00 16.26 158 ARG D O 1
ATOM 7049 N N . GLY D 1 162 ? 12.806 -7.062 20.423 1.00 13.96 159 GLY D N 1
ATOM 7050 C CA . GLY D 1 162 ? 13.853 -8.010 20.088 1.00 12.94 159 GLY D CA 1
ATOM 7051 C C . GLY D 1 162 ? 14.066 -8.214 18.609 1.00 12.87 159 GLY D C 1
ATOM 7052 O O . GLY D 1 162 ? 14.861 -9.073 18.226 1.00 13.86 159 GLY D O 1
ATOM 7053 N N . THR D 1 163 ? 13.330 -7.459 17.795 1.00 12.76 160 THR D N 1
ATOM 7054 C CA . THR D 1 163 ? 13.558 -7.528 16.349 1.00 12.35 160 THR D CA 1
ATOM 7055 C C . THR D 1 163 ? 13.620 -6.138 15.733 1.00 13.21 160 THR D C 1
ATOM 7056 O O . THR D 1 163 ? 13.102 -5.167 16.271 1.00 13.57 160 THR D O 1
ATOM 7060 N N . ALA D 1 164 ? 14.209 -6.049 14.551 1.00 13.49 161 ALA D N 1
ATOM 7061 C CA . ALA D 1 164 ? 14.284 -4.775 13.866 1.00 13.89 161 ALA D CA 1
ATOM 7062 C C . ALA D 1 164 ? 12.945 -4.392 13.263 1.00 14.43 161 ALA D C 1
ATOM 7063 O O . ALA D 1 164 ? 12.538 -3.232 13.341 1.00 15.93 161 ALA D O 1
ATOM 7065 N N . LYS D 1 165 ? 12.264 -5.364 12.641 1.00 13.34 162 LYS D N 1
ATOM 7066 C CA . LYS D 1 165 ? 11.148 -5.028 11.757 1.00 14.11 162 LYS D CA 1
ATOM 7067 C C . LYS D 1 165 ? 9.756 -5.095 12.369 1.00 13.24 162 LYS D C 1
ATOM 7068 O O . LYS D 1 165 ? 8.817 -4.550 11.795 1.00 14.63 162 LYS D O 1
ATOM 7074 N N . LEU D 1 166 ? 9.598 -5.781 13.503 1.00 13.47 163 LEU D N 1
ATOM 7075 C CA . LEU D 1 166 ? 8.253 -6.040 14.012 1.00 12.70 163 LEU D CA 1
ATOM 7076 C C . LEU D 1 166 ? 7.748 -4.886 14.865 1.00 13.70 163 LEU D C 1
ATOM 7077 O O . LEU D 1 166 ? 8.513 -4.341 15.666 1.00 13.90 163 LEU D O 1
ATOM 7082 N N . PRO D 1 167 ? 6.481 -4.523 14.666 1.00 14.20 164 PRO D N 1
ATOM 7083 C CA . PRO D 1 167 ? 5.843 -3.489 15.481 1.00 13.89 164 PRO D CA 1
ATOM 7084 C C . PRO D 1 167 ? 5.328 -4.057 16.772 1.00 14.15 164 PRO D C 1
ATOM 7085 O O . PRO D 1 167 ? 5.276 -5.278 16.930 1.00 13.16 164 PRO D O 1
ATOM 7089 N N . LEU D 1 168 ? 4.961 -3.157 17.675 1.00 14.42 165 LEU D N 1
ATOM 7090 C CA . LEU D 1 168 ? 4.250 -3.533 18.882 1.00 14.20 165 LEU D CA 1
ATOM 7091 C C . LEU D 1 168 ? 2.780 -3.681 18.549 1.00 14.57 165 LEU D C 1
ATOM 7092 O O . LEU D 1 168 ? 2.116 -2.708 18.181 1.00 15.09 165 LEU D O 1
ATOM 7097 N N . VAL D 1 169 ? 2.281 -4.911 18.673 1.00 14.66 166 VAL D N 1
ATOM 7098 C CA . VAL D 1 169 ? 0.916 -5.270 18.288 1.00 16.13 166 VAL D CA 1
ATOM 7099 C C . VAL D 1 169 ? -0.021 -5.326 19.506 1.00 16.96 166 VAL D C 1
ATOM 7100 O O . VAL D 1 169 ? 0.379 -5.755 20.592 1.00 17.34 166 VAL D O 1
ATOM 7104 N N . GLU D 1 170 ? -1.258 -4.864 19.314 1.00 17.59 167 GLU D N 1
ATOM 7105 C CA . GLU D 1 170 ? -2.288 -4.919 20.350 1.00 19.26 167 GLU D CA 1
ATOM 7106 C C . GLU D 1 170 ? -2.734 -6.370 20.550 1.00 18.06 167 GLU D C 1
ATOM 7107 O O . GLU D 1 170 ? -2.863 -7.140 19.587 1.00 18.26 167 GLU D O 1
ATOM 7113 N N . VAL D 1 171 ? -2.955 -6.741 21.806 1.00 17.65 168 VAL D N 1
ATOM 7114 C CA . VAL D 1 171 ? -3.354 -8.112 22.134 1.00 17.26 168 VAL D CA 1
ATOM 7115 C C . VAL D 1 171 ? -4.839 -8.286 21.825 1.00 17.90 168 VAL D C 1
ATOM 7116 O O . VAL D 1 171 ? -5.711 -7.765 22.522 1.00 18.85 168 VAL D O 1
ATOM 7120 N N . LYS D 1 172 ? -5.099 -9.010 20.743 1.00 18.45 169 LYS D N 1
ATOM 7121 C CA . LYS D 1 172 ? -6.448 -9.250 20.243 1.00 19.94 169 LYS D CA 1
ATOM 7122 C C . LYS D 1 172 ? -6.426 -10.637 19.585 1.00 19.49 169 LYS D C 1
ATOM 7123 O O . LYS D 1 172 ? -5.524 -10.926 18.805 1.00 19.12 169 LYS D O 1
ATOM 7129 N N . PRO D 1 173 ? -7.399 -11.505 19.906 1.00 18.87 170 PRO D N 1
ATOM 7130 C CA . PRO D 1 173 ? -7.415 -12.843 19.298 1.00 18.48 170 PRO D CA 1
ATOM 7131 C C . PRO D 1 173 ? -7.525 -12.784 17.778 1.00 18.56 170 PRO D C 1
ATOM 7132 O O . PRO D 1 173 ? -8.132 -11.865 17.248 1.00 18.94 170 PRO D O 1
ATOM 7136 N N . ALA D 1 174 ? -6.933 -13.763 17.105 1.00 18.42 171 ALA D N 1
ATOM 7137 C CA . ALA D 1 174 ? -7.149 -13.964 15.674 1.00 19.57 171 ALA D CA 1
ATOM 7138 C C . ALA D 1 174 ? -8.426 -14.766 15.412 1.00 20.57 171 ALA D C 1
ATOM 7139 O O . ALA D 1 174 ? -8.703 -15.771 16.072 1.00 20.92 171 ALA D O 1
ATOM 7141 N N . ASP D 1 175 ? -9.201 -14.316 14.433 1.00 22.19 172 ASP D N 1
ATOM 7142 C CA . ASP D 1 175 ? -10.342 -15.076 13.955 1.00 23.83 172 ASP D CA 1
ATOM 7143 C C . ASP D 1 175 ? -10.088 -15.615 12.548 1.00 23.74 172 ASP D C 1
ATOM 7144 O O . ASP D 1 175 ? -10.998 -15.662 11.712 1.00 25.40 172 ASP D O 1
ATOM 7149 N N . PHE D 1 176 ? -8.855 -16.046 12.308 1.00 23.08 173 PHE D N 1
ATOM 7150 C CA . PHE D 1 176 ? -8.409 -16.553 11.012 1.00 22.34 173 PHE D CA 1
ATOM 7151 C C . PHE D 1 176 ? -7.373 -17.649 11.240 1.00 22.77 173 PHE D C 1
ATOM 7152 O O . PHE D 1 176 ? -6.734 -17.708 12.295 1.00 22.96 173 PHE D O 1
ATOM 7160 N N . VAL D 1 177 ? -7.208 -18.516 10.245 1.00 22.18 174 VAL D N 1
ATOM 7161 C CA . VAL D 1 177 ? -6.350 -19.694 10.369 1.00 21.92 174 VAL D CA 1
ATOM 7162 C C . VAL D 1 177 ? -4.869 -19.380 10.085 1.00 19.62 174 VAL D C 1
ATOM 7163 O O . VAL D 1 177 ? -3.953 -20.019 10.630 1.00 18.18 174 VAL D O 1
ATOM 7167 N N . VAL D 1 178 ? -4.648 -18.402 9.208 1.00 18.25 175 VAL D N 1
ATOM 7168 C CA . VAL D 1 178 ? -3.319 -17.833 8.967 1.00 17.15 175 VAL D CA 1
ATOM 7169 C C . VAL D 1 178 ? -3.428 -16.324 8.846 1.00 16.18 175 VAL D C 1
ATOM 7170 O O . VAL D 1 178 ? -4.422 -15.811 8.310 1.00 16.23 175 VAL D O 1
ATOM 7174 N N . GLY D 1 179 ? -2.439 -15.615 9.394 1.00 14.81 176 GLY D N 1
ATOM 7175 C CA . GLY D 1 179 ? -2.403 -14.169 9.282 1.00 14.59 176 GLY D CA 1
ATOM 7176 C C . GLY D 1 179 ? -1.984 -13.727 7.892 1.00 15.07 176 GLY D C 1
ATOM 7177 O O . GLY D 1 179 ? -1.107 -14.336 7.256 1.00 14.51 176 GLY D O 1
ATOM 7178 N N . LYS D 1 180 ? -2.598 -12.636 7.448 1.00 15.54 177 LYS D N 1
ATOM 7179 C CA . LYS D 1 180 ? -2.382 -12.077 6.106 1.00 16.53 177 LYS D CA 1
ATOM 7180 C C . LYS D 1 180 ? -1.575 -10.770 6.094 1.00 15.92 177 LYS D C 1
ATOM 7181 O O . LYS D 1 180 ? -1.334 -10.189 5.037 1.00 16.29 177 LYS D O 1
ATOM 7187 N N . ASP D 1 181 ? -1.187 -10.299 7.279 1.00 15.19 178 ASP D N 1
ATOM 7188 C CA . ASP D 1 181 ? -0.245 -9.195 7.440 1.00 15.57 178 ASP D CA 1
ATOM 7189 C C . ASP D 1 181 ? 0.529 -9.406 8.741 1.00 14.73 178 ASP D C 1
ATOM 7190 O O . ASP D 1 181 ? 0.227 -10.328 9.493 1.00 13.89 178 ASP D O 1
ATOM 7195 N N . THR D 1 182 ? 1.523 -8.567 8.989 1.00 14.55 179 THR D N 1
ATOM 7196 C CA . THR D 1 182 ? 2.390 -8.745 10.168 1.00 13.58 179 THR D CA 1
ATOM 7197 C C . THR D 1 182 ? 1.611 -8.760 11.482 1.00 13.81 179 THR D C 1
ATOM 7198 O O . THR D 1 182 ? 1.814 -9.632 12.338 1.00 13.60 179 THR D O 1
ATOM 7202 N N . GLU D 1 183 ? 0.698 -7.810 11.622 1.00 14.55 180 GLU D N 1
ATOM 7203 C CA . GLU D 1 183 ? -0.068 -7.684 12.855 1.00 15.29 180 GLU D CA 1
ATOM 7204 C C . GLU D 1 183 ? -0.890 -8.950 13.093 1.00 15.07 180 GLU D C 1
ATOM 7205 O O . GLU D 1 183 ? -0.895 -9.504 14.194 1.00 14.85 180 GLU D O 1
ATOM 7211 N N . GLU D 1 184 ? -1.548 -9.432 12.044 1.00 14.48 181 GLU D N 1
ATOM 7212 C CA . GLU D 1 184 ? -2.347 -10.650 12.116 1.00 14.56 181 GLU D CA 1
ATOM 7213 C C . GLU D 1 184 ? -1.480 -11.858 12.461 1.00 13.79 181 GLU D C 1
ATOM 7214 O O . GLU D 1 184 ? -1.893 -12.722 13.228 1.00 13.08 181 GLU D O 1
ATOM 7220 N N . ASN D 1 185 ? -0.281 -11.904 11.878 1.00 13.27 182 ASN D N 1
ATOM 7221 C CA . ASN D 1 185 ? 0.660 -12.986 12.140 1.00 12.87 182 ASN D CA 1
ATOM 7222 C C . ASN D 1 185 ? 0.996 -13.061 13.626 1.00 12.66 182 ASN D C 1
ATOM 7223 O O . ASN D 1 185 ? 1.020 -14.146 14.198 1.00 12.66 182 ASN D O 1
ATOM 7228 N N . ILE D 1 186 ? 1.261 -11.901 14.224 1.00 12.24 183 ILE D N 1
ATOM 7229 C CA . ILE D 1 186 ? 1.635 -11.842 15.637 1.00 12.32 183 ILE D CA 1
ATOM 7230 C C . ILE D 1 186 ? 0.432 -12.151 16.547 1.00 12.56 183 ILE D C 1
ATOM 7231 O O . ILE D 1 186 ? 0.582 -12.853 17.557 1.00 12.92 183 ILE D O 1
ATOM 7236 N N . ARG D 1 187 ? -0.752 -11.637 16.213 1.00 13.06 184 ARG D N 1
ATOM 7237 C CA . ARG D 1 187 ? -1.944 -11.970 17.001 1.00 13.95 184 ARG D CA 1
ATOM 7238 C C . ARG D 1 187 ? -2.142 -13.490 17.043 1.00 13.27 184 ARG D C 1
ATOM 7239 O O . ARG D 1 187 ? -2.367 -14.077 18.099 1.00 13.41 184 ARG D O 1
ATOM 7247 N N . LEU D 1 188 ? -2.061 -14.125 15.882 1.00 12.62 185 LEU D N 1
ATOM 7248 C CA . LEU D 1 188 ? -2.240 -15.570 15.803 1.00 12.48 185 LEU D CA 1
ATOM 7249 C C . LEU D 1 188 ? -1.172 -16.319 16.611 1.00 12.67 185 LEU D C 1
ATOM 7250 O O . LEU D 1 188 ? -1.490 -17.253 17.373 1.00 11.83 185 LEU D O 1
ATOM 7255 N N . GLY D 1 189 ? 0.080 -15.884 16.471 1.00 12.40 186 GLY D N 1
ATOM 7256 C CA . GLY D 1 189 ? 1.203 -16.549 17.141 1.00 12.60 186 GLY D CA 1
ATOM 7257 C C . GLY D 1 189 ? 1.159 -16.383 18.652 1.00 12.38 186 GLY D C 1
ATOM 7258 O O . GLY D 1 189 ? 1.344 -17.345 19.408 1.00 12.62 186 GLY D O 1
ATOM 7259 N N . VAL D 1 190 ? 0.890 -15.167 19.096 1.00 12.65 187 VAL D N 1
ATOM 7260 C CA . VAL D 1 190 ? 0.946 -14.870 20.528 1.00 11.93 187 VAL D CA 1
ATOM 7261 C C . VAL D 1 190 ? -0.358 -15.181 21.252 1.00 12.58 187 VAL D C 1
ATOM 7262 O O . VAL D 1 190 ? -0.347 -15.818 22.301 1.00 12.13 187 VAL D O 1
ATOM 7266 N N . VAL D 1 191 ? -1.489 -14.709 20.723 1.00 11.89 188 VAL D N 1
ATOM 7267 C CA . VAL D 1 191 ? -2.743 -14.825 21.474 1.00 13.01 188 VAL D CA 1
ATOM 7268 C C . VAL D 1 191 ? -3.315 -16.228 21.313 1.00 12.63 188 VAL D C 1
ATOM 7269 O O . VAL D 1 191 ? -3.379 -17.000 22.287 1.00 13.60 188 VAL D O 1
ATOM 7273 N N . ASN D 1 192 ? -3.699 -16.584 20.091 1.00 13.44 189 ASN D N 1
ATOM 7274 C CA . ASN D 1 192 ? -4.198 -17.940 19.850 1.00 13.19 189 ASN D CA 1
ATOM 7275 C C . ASN D 1 192 ? -3.130 -18.960 20.255 1.00 13.02 189 ASN D C 1
ATOM 7276 O O . ASN D 1 192 ? -3.450 -20.003 20.847 1.00 13.71 189 ASN D O 1
ATOM 7281 N N . GLY D 1 193 ? -1.874 -18.665 19.918 1.00 12.71 190 GLY D N 1
ATOM 7282 C CA . GLY D 1 193 ? -0.775 -19.587 20.205 1.00 12.48 190 GLY D CA 1
ATOM 7283 C C . GLY D 1 193 ? -0.640 -19.879 21.697 1.00 12.66 190 GLY D C 1
ATOM 7284 O O . GLY D 1 193 ? -0.453 -21.040 22.087 1.00 13.18 190 GLY D O 1
ATOM 7285 N N . SER D 1 194 ? -0.722 -18.832 22.511 1.00 12.38 191 SER D N 1
ATOM 7286 C CA . SER D 1 194 ? -0.613 -19.018 23.971 1.00 12.67 191 SER D CA 1
ATOM 7287 C C . SER D 1 194 ? -1.805 -19.807 24.498 1.00 13.10 191 SER D C 1
ATOM 7288 O O . SER D 1 194 ? -1.652 -20.658 25.380 1.00 12.63 191 SER D O 1
ATOM 7291 N N . VAL D 1 195 ? -2.992 -19.558 23.957 1.00 12.84 192 VAL D N 1
ATOM 7292 C CA . VAL D 1 195 ? -4.138 -20.396 24.316 1.00 12.83 192 VAL D CA 1
ATOM 7293 C C . VAL D 1 195 ? -3.881 -21.859 23.950 1.00 13.25 192 VAL D C 1
ATOM 7294 O O . VAL D 1 195 ? -4.126 -22.749 24.759 1.00 14.16 192 VAL D O 1
ATOM 7298 N N . TYR D 1 196 ? -3.351 -22.111 22.744 1.00 12.92 193 TYR D N 1
ATOM 7299 C CA . TYR D 1 196 ? -3.027 -23.494 22.367 1.00 13.53 193 TYR D CA 1
ATOM 7300 C C . TYR D 1 196 ? -1.955 -24.098 23.269 1.00 12.89 193 TYR D C 1
ATOM 7301 O O . TYR D 1 196 ? -1.977 -25.308 23.569 1.00 13.29 193 TYR D O 1
ATOM 7310 N N . ALA D 1 197 ? -0.987 -23.272 23.678 1.00 12.25 194 ALA D N 1
ATOM 7311 C CA . ALA D 1 197 ? 0.084 -23.737 24.583 1.00 12.32 194 ALA D CA 1
ATOM 7312 C C . ALA D 1 197 ? -0.572 -24.227 25.872 1.00 13.02 194 ALA D C 1
ATOM 7313 O O . ALA D 1 197 ? -0.284 -25.322 26.353 1.00 13.21 194 ALA D O 1
ATOM 7315 N N . LEU D 1 198 ? -1.482 -23.414 26.395 1.00 13.59 195 LEU D N 1
ATOM 7316 C CA . LEU D 1 198 ? -2.187 -23.745 27.637 1.00 13.77 195 LEU D CA 1
ATOM 7317 C C . LEU D 1 198 ? -3.021 -25.002 27.477 1.00 14.71 195 LEU D C 1
ATOM 7318 O O . LEU D 1 198 ? -3.001 -25.872 28.352 1.00 15.68 195 LEU D O 1
ATOM 7323 N N . GLU D 1 199 ? -3.732 -25.107 26.354 1.00 14.85 196 GLU D N 1
ATOM 7324 C CA . GLU D 1 199 ? -4.565 -26.287 26.094 1.00 16.87 196 GLU D CA 1
ATOM 7325 C C . GLU D 1 199 ? -3.696 -27.538 26.043 1.00 15.88 196 GLU D C 1
ATOM 7326 O O . GLU D 1 199 ? -4.108 -28.601 26.515 1.00 16.02 196 GLU D O 1
ATOM 7332 N N . GLY D 1 200 ? -2.483 -27.414 25.496 1.00 14.78 197 GLY D N 1
ATOM 7333 C CA . GLY D 1 200 ? -1.580 -28.565 25.415 1.00 15.06 197 GLY D CA 1
ATOM 7334 C C . GLY D 1 200 ? -1.060 -28.946 26.785 1.00 15.56 197 GLY D C 1
ATOM 7335 O O . GLY D 1 200 ? -0.964 -30.129 27.107 1.00 16.01 197 GLY D O 1
ATOM 7336 N N . ILE D 1 201 ? -0.714 -27.947 27.598 1.00 14.78 198 ILE D N 1
ATOM 7337 C CA . ILE D 1 201 ? -0.224 -28.225 28.954 1.00 14.71 198 ILE D CA 1
ATOM 7338 C C . ILE D 1 201 ? -1.338 -28.837 29.810 1.00 15.32 198 ILE D C 1
ATOM 7339 O O . ILE D 1 201 ? -1.121 -29.846 30.487 1.00 15.04 198 ILE D O 1
ATOM 7344 N N . ILE D 1 202 ? -2.523 -28.239 29.754 1.00 15.33 199 ILE D N 1
ATOM 7345 C CA . ILE D 1 202 ? -3.691 -28.697 30.509 1.00 16.06 199 ILE D CA 1
ATOM 7346 C C . ILE D 1 202 ? -4.096 -30.109 30.070 1.00 16.18 199 ILE D C 1
ATOM 7347 O O . ILE D 1 202 ? -4.376 -30.990 30.909 1.00 16.59 199 ILE D O 1
ATOM 7352 N N . GLY D 1 203 ? -4.104 -30.328 28.759 1.00 15.93 200 GLY D N 1
ATOM 7353 C CA . GLY D 1 203 ? -4.502 -31.625 28.210 1.00 16.13 200 GLY D CA 1
ATOM 7354 C C . GLY D 1 203 ? -3.606 -32.747 28.692 1.00 16.98 200 GLY D C 1
ATOM 7355 O O . GLY D 1 203 ? -4.085 -33.837 29.042 1.00 17.73 200 GLY D O 1
ATOM 7356 N N . ARG D 1 204 ? -2.302 -32.480 28.732 1.00 16.85 201 ARG D N 1
ATOM 7357 C CA . ARG D 1 204 ? -1.331 -33.484 29.161 1.00 17.54 201 ARG D CA 1
ATOM 7358 C C . ARG D 1 204 ? -1.427 -33.713 30.672 1.00 17.87 201 ARG D C 1
ATOM 7359 O O . ARG D 1 204 ? -1.291 -34.843 31.139 1.00 18.44 201 ARG D O 1
ATOM 7367 N N . ILE D 1 205 ? -1.723 -32.663 31.435 1.00 17.30 202 ILE D N 1
ATOM 7368 C CA . ILE D 1 205 ? -2.026 -32.847 32.860 1.00 17.16 202 ILE D CA 1
ATOM 7369 C C . ILE D 1 205 ? -3.250 -33.737 33.076 1.00 17.99 202 ILE D C 1
ATOM 7370 O O . ILE D 1 205 ? -3.203 -34.664 33.887 1.00 18.92 202 ILE D O 1
ATOM 7375 N N . LYS D 1 206 ? -4.343 -33.455 32.363 1.00 17.98 203 LYS D N 1
ATOM 7376 C CA . LYS D 1 206 ? -5.563 -34.269 32.475 1.00 19.35 203 LYS D CA 1
ATOM 7377 C C . LYS D 1 206 ? -5.333 -35.732 32.085 1.00 20.40 203 LYS D C 1
ATOM 7378 O O . LYS D 1 206 ? -5.990 -36.624 32.628 1.00 20.85 203 LYS D O 1
ATOM 7384 N N . GLU D 1 207 ? -4.413 -35.989 31.158 1.00 20.63 204 GLU D N 1
ATOM 7385 C CA . GLU D 1 207 ? -4.110 -37.382 30.777 1.00 21.88 204 GLU D CA 1
ATOM 7386 C C . GLU D 1 207 ? -3.533 -38.163 31.956 1.00 21.59 204 GLU D C 1
ATOM 7387 O O . GLU D 1 207 ? -3.796 -39.363 32.102 1.00 22.16 204 GLU D O 1
ATOM 7393 N N . VAL D 1 208 ? -2.760 -37.477 32.794 1.00 20.98 205 VAL D N 1
ATOM 7394 C CA . VAL D 1 208 ? -2.095 -38.108 33.943 1.00 21.24 205 VAL D CA 1
ATOM 7395 C C . VAL D 1 208 ? -2.966 -38.092 35.201 1.00 21.87 205 VAL D C 1
ATOM 7396 O O . VAL D 1 208 ? -3.017 -39.087 35.938 1.00 22.50 205 VAL D O 1
ATOM 7400 N N . TYR D 1 209 ? -3.658 -36.974 35.430 1.00 21.22 206 TYR D N 1
ATOM 7401 C CA . TYR D 1 209 ? -4.385 -36.742 36.674 1.00 20.80 206 TYR D CA 1
ATOM 7402 C C . TYR D 1 209 ? -5.907 -36.855 36.588 1.00 21.28 206 TYR D C 1
ATOM 7403 O O . TYR D 1 209 ? -6.567 -36.847 37.621 1.00 22.20 206 TYR D O 1
ATOM 7412 N N . GLY D 1 210 ? -6.457 -36.951 35.380 1.00 20.98 207 GLY D N 1
ATOM 7413 C CA . GLY D 1 210 ? -7.910 -36.985 35.190 1.00 22.22 207 GLY D CA 1
ATOM 7414 C C . GLY D 1 210 ? -8.513 -35.645 34.821 1.00 23.08 207 GLY D C 1
ATOM 7415 O O . GLY D 1 210 ? -7.797 -34.650 34.720 1.00 22.72 207 GLY D O 1
ATOM 7416 N N . ASP D 1 211 ? -9.832 -35.618 34.632 1.00 23.52 208 ASP D N 1
ATOM 7417 C CA . ASP D 1 211 ? -10.544 -34.440 34.106 1.00 24.32 208 ASP D CA 1
ATOM 7418 C C . ASP D 1 211 ? -10.869 -33.371 35.163 1.00 23.96 208 ASP D C 1
ATOM 7419 O O . ASP D 1 211 ? -12.043 -33.143 35.507 1.00 25.01 208 ASP D O 1
ATOM 7424 N N . LEU D 1 212 ? -9.832 -32.698 35.652 1.00 22.91 209 LEU D N 1
ATOM 7425 C CA . LEU D 1 212 ? -9.971 -31.742 36.747 1.00 21.60 209 LEU D CA 1
ATOM 7426 C C . LEU D 1 212 ? -10.558 -30.414 36.261 1.00 20.65 209 LEU D C 1
ATOM 7427 O O . LEU D 1 212 ? -10.314 -30.016 35.113 1.00 20.00 209 LEU D O 1
ATOM 7432 N N . PRO D 1 213 ? -11.353 -29.738 37.116 1.00 19.49 210 PRO D N 1
ATOM 7433 C CA . PRO D 1 213 ? -11.893 -28.426 36.721 1.00 18.93 210 PRO D CA 1
ATOM 7434 C C . PRO D 1 213 ? -10.788 -27.399 36.524 1.00 18.33 210 PRO D C 1
ATOM 7435 O O . PRO D 1 213 ? -9.771 -27.447 37.220 1.00 18.14 210 PRO D O 1
ATOM 7439 N N . VAL D 1 214 ? -10.991 -26.524 35.544 1.00 16.88 211 VAL D N 1
ATOM 7440 C CA . VAL D 1 214 ? -10.061 -25.443 35.225 1.00 16.22 211 VAL D CA 1
ATOM 7441 C C . VAL D 1 214 ? -10.666 -24.119 35.655 1.00 16.07 211 VAL D C 1
ATOM 7442 O O . VAL D 1 214 ? -11.826 -23.836 35.360 1.00 15.49 211 VAL D O 1
ATOM 7446 N N . VAL D 1 215 ? -9.892 -23.347 36.414 1.00 15.95 212 VAL D N 1
ATOM 7447 C CA . VAL D 1 215 ? -10.277 -21.999 36.816 1.00 16.60 212 VAL D CA 1
ATOM 7448 C C . VAL D 1 215 ? -9.387 -20.986 36.103 1.00 16.04 212 VAL D C 1
ATOM 7449 O O . VAL D 1 215 ? -8.168 -21.174 35.994 1.00 16.87 212 VAL D O 1
ATOM 7453 N N . LEU D 1 216 ? -10.011 -19.919 35.624 1.00 15.24 213 LEU D N 1
ATOM 7454 C CA . LEU D 1 216 ? -9.324 -18.862 34.903 1.00 15.21 213 LEU D CA 1
ATOM 7455 C C . LEU D 1 216 ? -9.392 -17.579 35.697 1.00 14.62 213 LEU D C 1
ATOM 7456 O O . LEU D 1 216 ? -10.451 -17.191 36.216 1.00 15.11 213 LEU D O 1
ATOM 7461 N N . THR D 1 217 ? -8.246 -16.915 35.795 1.00 13.48 214 THR D N 1
ATOM 7462 C CA . THR D 1 217 ? -8.178 -15.615 36.454 1.00 13.54 214 THR D CA 1
ATOM 7463 C C . THR D 1 217 ? -7.056 -14.789 35.829 1.00 14.15 214 THR D C 1
ATOM 7464 O O . THR D 1 217 ? -6.374 -15.270 34.914 1.00 13.72 214 THR D O 1
ATOM 7468 N N . GLY D 1 218 ? -6.881 -13.563 36.317 1.00 13.97 215 GLY D N 1
ATOM 7469 C CA . GLY D 1 218 ? -5.768 -12.697 35.884 1.00 14.71 215 GLY D CA 1
ATOM 7470 C C . GLY D 1 218 ? -6.219 -11.525 35.040 1.00 15.37 215 GLY D C 1
ATOM 7471 O O . GLY D 1 218 ? -7.262 -11.590 34.363 1.00 15.68 215 GLY D O 1
ATOM 7472 N N . GLY D 1 219 ? -5.425 -10.453 35.075 1.00 15.76 216 GLY D N 1
ATOM 7473 C CA . GLY D 1 219 ? -5.757 -9.204 34.374 1.00 16.17 216 GLY D CA 1
ATOM 7474 C C . GLY D 1 219 ? -5.841 -9.295 32.860 1.00 17.29 216 GLY D C 1
ATOM 7475 O O . GLY D 1 219 ? -6.497 -8.459 32.219 1.00 18.50 216 GLY D O 1
ATOM 7476 N N . GLN D 1 220 ? -5.178 -10.299 32.287 1.00 16.56 217 GLN D N 1
ATOM 7477 C CA . GLN D 1 220 ? -5.207 -10.500 30.835 1.00 17.47 217 GLN D CA 1
ATOM 7478 C C . GLN D 1 220 ? -6.153 -11.630 30.420 1.00 17.67 217 GLN D C 1
ATOM 7479 O O . GLN D 1 220 ? -6.228 -11.971 29.238 1.00 18.38 217 GLN D O 1
ATOM 7485 N N . SER D 1 221 ? -6.916 -12.183 31.362 1.00 17.75 218 SER D N 1
ATOM 7486 C CA . SER D 1 221 ? -7.756 -13.338 31.060 1.00 17.71 218 SER D CA 1
ATOM 7487 C C . SER D 1 221 ? -9.054 -13.032 30.313 1.00 18.41 218 SER D C 1
ATOM 7488 O O . SER D 1 221 ? -9.516 -13.858 29.536 1.00 18.09 218 SER D O 1
ATOM 7491 N N . LYS D 1 222 ? -9.644 -11.864 30.539 1.00 19.70 219 LYS D N 1
ATOM 7492 C CA . LYS D 1 222 ? -10.978 -11.613 29.973 1.00 20.51 219 LYS D CA 1
ATOM 7493 C C . LYS D 1 222 ? -10.943 -11.635 28.447 1.00 20.74 219 LYS D C 1
ATOM 7494 O O . LYS D 1 222 ? -11.881 -12.131 27.810 1.00 20.42 219 LYS D O 1
ATOM 7500 N N . ILE D 1 223 ? -9.852 -11.134 27.875 1.00 21.13 220 ILE D N 1
ATOM 7501 C CA . ILE D 1 223 ? -9.717 -11.079 26.412 1.00 22.10 220 ILE D CA 1
ATOM 7502 C C . ILE D 1 223 ? -9.864 -12.443 25.736 1.00 21.71 220 ILE D C 1
ATOM 7503 O O . ILE D 1 223 ? -10.399 -12.529 24.628 1.00 22.15 220 ILE D O 1
ATOM 7508 N N . VAL D 1 224 ? -9.414 -13.500 26.406 1.00 20.43 221 VAL D N 1
ATOM 7509 C CA . VAL D 1 224 ? -9.380 -14.852 25.828 1.00 20.32 221 VAL D CA 1
ATOM 7510 C C . VAL D 1 224 ? -10.303 -15.865 26.511 1.00 20.89 221 VAL D C 1
ATOM 7511 O O . VAL D 1 224 ? -10.254 -17.052 26.212 1.00 20.82 221 VAL D O 1
ATOM 7515 N N . LYS D 1 225 ? -11.151 -15.396 27.424 1.00 21.84 222 LYS D N 1
ATOM 7516 C CA . LYS D 1 225 ? -11.946 -16.322 28.229 1.00 23.81 222 LYS D CA 1
ATOM 7517 C C . LYS D 1 225 ? -12.859 -17.225 27.394 1.00 23.87 222 LYS D C 1
ATOM 7518 O O . LYS D 1 225 ? -13.068 -18.383 27.746 1.00 24.05 222 LYS D O 1
ATOM 7524 N N . ASP D 1 226 ? -13.354 -16.713 26.270 1.00 24.36 223 ASP D N 1
ATOM 7525 C CA . ASP D 1 226 ? -14.225 -17.505 25.399 1.00 25.18 223 ASP D CA 1
ATOM 7526 C C . ASP D 1 226 ? -13.451 -18.472 24.492 1.00 25.01 223 ASP D C 1
ATOM 7527 O O . ASP D 1 226 ? -14.049 -19.232 23.721 1.00 25.11 223 ASP D O 1
ATOM 7532 N N . MET D 1 227 ? -12.124 -18.443 24.589 1.00 24.28 224 MET D N 1
ATOM 7533 C CA . MET D 1 227 ? -11.269 -19.282 23.749 1.00 24.44 224 MET D CA 1
ATOM 7534 C C . MET D 1 227 ? -10.706 -20.482 24.485 1.00 24.37 224 MET D C 1
ATOM 7535 O O . MET D 1 227 ? -10.216 -21.420 23.864 1.00 24.56 224 MET D O 1
ATOM 7540 N N . ILE D 1 228 ? -10.747 -20.444 25.814 1.00 24.31 225 ILE D N 1
ATOM 7541 C CA . ILE D 1 228 ? -10.188 -21.530 26.620 1.00 24.91 225 ILE D CA 1
ATOM 7542 C C . ILE D 1 228 ? -11.300 -22.164 27.420 1.00 24.24 225 ILE D C 1
ATOM 7543 O O . ILE D 1 228 ? -12.045 -21.445 28.093 1.00 23.69 225 ILE D O 1
ATOM 7548 N N . LYS D 1 229 ? -11.401 -23.495 27.360 1.00 24.19 226 LYS D N 1
ATOM 7549 C CA . LYS D 1 229 ? -12.379 -24.242 28.145 1.00 24.35 226 LYS D CA 1
ATOM 7550 C C . LYS D 1 229 ? -12.029 -24.126 29.622 1.00 23.17 226 LYS D C 1
ATOM 7551 O O . LYS D 1 229 ? -10.895 -24.373 30.037 1.00 23.50 226 LYS D O 1
ATOM 7557 N N . HIS D 1 230 ? -13.014 -23.714 30.401 1.00 21.48 227 HIS D N 1
ATOM 7558 C CA . HIS D 1 230 ? -12.861 -23.569 31.842 1.00 20.29 227 HIS D CA 1
ATOM 7559 C C . HIS D 1 230 ? -14.208 -23.753 32.510 1.00 20.08 227 HIS D C 1
ATOM 7560 O O . HIS D 1 230 ? -15.256 -23.568 31.893 1.00 20.84 227 HIS D O 1
ATOM 7567 N N . GLU D 1 231 ? -14.156 -24.115 33.781 1.00 19.40 228 GLU D N 1
ATOM 7568 C CA . GLU D 1 231 ? -15.345 -24.373 34.563 1.00 19.69 228 GLU D CA 1
ATOM 7569 C C . GLU D 1 231 ? -15.650 -23.201 35.495 1.00 19.09 228 GLU D C 1
ATOM 7570 O O . GLU D 1 231 ? -16.789 -23.031 35.923 1.00 19.54 228 GLU D O 1
ATOM 7576 N N . ILE D 1 232 ? -14.620 -22.416 35.828 1.00 18.33 229 ILE D N 1
ATOM 7577 C CA . ILE D 1 232 ? -14.743 -21.315 36.781 1.00 17.51 229 ILE D CA 1
ATOM 7578 C C . ILE D 1 232 ? -13.967 -20.121 36.237 1.00 17.24 229 ILE D C 1
ATOM 7579 O O . ILE D 1 232 ? -12.833 -20.290 35.801 1.00 16.41 229 ILE D O 1
ATOM 7584 N N . PHE D 1 233 ? -14.591 -18.947 36.241 1.00 16.41 230 PHE D N 1
ATOM 7585 C CA . PHE D 1 233 ? -13.924 -17.697 35.888 1.00 16.81 230 PHE D CA 1
ATOM 7586 C C . PHE D 1 233 ? -14.062 -16.796 37.104 1.00 16.74 230 PHE D C 1
ATOM 7587 O O . PHE D 1 233 ? -15.182 -16.462 37.527 1.00 17.52 230 PHE D O 1
ATOM 7595 N N . ASP D 1 234 ? -12.923 -16.424 37.685 1.00 15.67 231 ASP D N 1
ATOM 7596 C CA . ASP D 1 234 ? -12.957 -15.661 38.924 1.00 15.96 231 ASP D CA 1
ATOM 7597 C C . ASP D 1 234 ? -11.802 -14.695 38.936 1.00 15.31 231 ASP D C 1
ATOM 7598 O O . ASP D 1 234 ? -10.690 -15.047 39.339 1.00 14.83 231 ASP D O 1
ATOM 7603 N N . GLU D 1 235 ? -12.091 -13.458 38.541 1.00 16.34 232 GLU D N 1
ATOM 7604 C CA . GLU D 1 235 ? -11.065 -12.411 38.490 1.00 17.59 232 GLU D CA 1
ATOM 7605 C C . GLU D 1 235 ? -10.544 -12.033 39.866 1.00 16.96 232 GLU D C 1
ATOM 7606 O O . GLU D 1 235 ? -9.474 -11.436 39.989 1.00 17.54 232 GLU D O 1
ATOM 7612 N N . ASP D 1 236 ? -11.285 -12.410 40.908 1.00 15.73 233 ASP D N 1
ATOM 7613 C CA . ASP D 1 236 ? -10.899 -12.052 42.287 1.00 16.25 233 ASP D CA 1
ATOM 7614 C C . ASP D 1 236 ? -10.136 -13.164 43.015 1.00 15.47 233 ASP D C 1
ATOM 7615 O O . ASP D 1 236 ? -9.927 -13.098 44.237 1.00 15.11 233 ASP D O 1
ATOM 7620 N N . LEU D 1 237 ? -9.702 -14.176 42.279 1.00 14.54 234 LEU D N 1
ATOM 7621 C CA . LEU D 1 237 ? -9.158 -15.362 42.937 1.00 13.29 234 LEU D CA 1
ATOM 7622 C C . LEU D 1 237 ? -7.958 -15.051 43.828 1.00 13.70 234 LEU D C 1
ATOM 7623 O O . LEU D 1 237 ? -7.898 -15.511 44.982 1.00 13.72 234 LEU D O 1
ATOM 7628 N N . THR D 1 238 ? -7.013 -14.265 43.324 1.00 13.28 235 THR D N 1
ATOM 7629 C CA . THR D 1 238 ? -5.790 -13.988 44.098 1.00 13.27 235 THR D CA 1
ATOM 7630 C C . THR D 1 238 ? -6.131 -13.183 45.365 1.00 13.21 235 THR D C 1
ATOM 7631 O O . THR D 1 238 ? -5.697 -13.546 46.467 1.00 14.35 235 THR D O 1
ATOM 7635 N N . ILE D 1 239 ? -6.912 -12.114 45.212 1.00 13.57 236 ILE D N 1
ATOM 7636 C CA . ILE D 1 239 ? -7.309 -11.292 46.357 1.00 14.03 236 ILE D CA 1
ATOM 7637 C C . ILE D 1 239 ? -8.102 -12.129 47.371 1.00 13.83 236 ILE D C 1
ATOM 7638 O O . ILE D 1 239 ? -7.907 -11.989 48.581 1.00 14.08 236 ILE D O 1
ATOM 7643 N N . LYS D 1 240 ? -8.973 -13.012 46.886 1.00 14.09 237 LYS D N 1
ATOM 7644 C CA . LYS D 1 240 ? -9.658 -13.959 47.798 1.00 13.96 237 LYS D CA 1
ATOM 7645 C C . LYS D 1 240 ? -8.677 -14.811 48.591 1.00 13.75 237 LYS D C 1
ATOM 7646 O O . LYS D 1 240 ? -8.869 -15.039 49.795 1.00 13.85 237 LYS D O 1
ATOM 7652 N N . GLY D 1 241 ? -7.618 -15.278 47.932 1.00 13.45 238 GLY D N 1
ATOM 7653 C CA . GLY D 1 241 ? -6.575 -16.061 48.585 1.00 13.48 238 GLY D CA 1
ATOM 7654 C C . GLY D 1 241 ? -5.853 -15.266 49.651 1.00 13.47 238 GLY D C 1
ATOM 7655 O O . GLY D 1 241 ? -5.511 -15.791 50.714 1.00 13.84 238 GLY D O 1
ATOM 7656 N N . VAL D 1 242 ? -5.634 -13.988 49.367 1.00 13.30 239 VAL D N 1
ATOM 7657 C CA . VAL D 1 242 ? -4.986 -13.110 50.335 1.00 13.36 239 VAL D CA 1
ATOM 7658 C C . VAL D 1 242 ? -5.891 -13.024 51.569 1.00 13.36 239 VAL D C 1
ATOM 7659 O O . VAL D 1 242 ? -5.420 -13.188 52.717 1.00 13.92 239 VAL D O 1
ATOM 7663 N N . TYR D 1 243 ? -7.181 -12.790 51.331 1.00 13.66 240 TYR D N 1
ATOM 7664 C CA . TYR D 1 243 ? -8.136 -12.708 52.440 1.00 13.83 240 TYR D CA 1
ATOM 7665 C C . TYR D 1 243 ? -8.149 -14.007 53.237 1.00 13.98 240 TYR D C 1
ATOM 7666 O O . TYR D 1 243 ? -8.006 -13.976 54.455 1.00 14.17 240 TYR D O 1
ATOM 7675 N N . HIS D 1 244 ? -8.293 -15.150 52.576 1.00 14.53 241 HIS D N 1
ATOM 7676 C CA . HIS D 1 244 ? -8.385 -16.410 53.325 1.00 15.51 241 HIS D CA 1
ATOM 7677 C C . HIS D 1 244 ? -7.099 -16.686 54.099 1.00 15.32 241 HIS D C 1
ATOM 7678 O O . HIS D 1 244 ? -7.135 -17.087 55.271 1.00 15.63 241 HIS D O 1
ATOM 7685 N N . PHE D 1 245 ? -5.954 -16.457 53.460 1.00 14.80 242 PHE D N 1
ATOM 7686 C CA . PHE D 1 245 ? -4.683 -16.731 54.129 1.00 14.84 242 PHE D CA 1
ATOM 7687 C C . PHE D 1 245 ? -4.496 -15.872 55.381 1.00 14.97 242 PHE D C 1
ATOM 7688 O O . PHE D 1 245 ? -4.045 -16.360 56.421 1.00 16.14 242 PHE D O 1
ATOM 7696 N N . CYS D 1 246 ? -4.834 -14.591 55.261 1.00 15.25 243 CYS D N 1
ATOM 7697 C CA . CYS D 1 246 ? -4.500 -13.625 56.310 1.00 15.22 243 CYS D CA 1
ATOM 7698 C C . CYS D 1 246 ? -5.562 -13.503 57.388 1.00 16.37 243 CYS D C 1
ATOM 7699 O O . CYS D 1 246 ? -5.215 -13.294 58.552 1.00 16.99 243 CYS D O 1
ATOM 7702 N N . PHE D 1 247 ? -6.832 -13.603 56.992 1.00 16.67 244 PHE D N 1
ATOM 7703 C CA . PHE D 1 247 ? -7.964 -13.274 57.870 1.00 17.79 244 PHE D CA 1
ATOM 7704 C C . PHE D 1 247 ? -9.031 -14.342 57.896 1.00 19.50 244 PHE D C 1
ATOM 7705 O O . PHE D 1 247 ? -10.067 -14.161 58.548 1.00 20.83 244 PHE D O 1
ATOM 7713 N N . GLY D 1 248 ? -8.764 -15.454 57.212 1.00 20.42 245 GLY D N 1
ATOM 7714 C CA . GLY D 1 248 ? -9.716 -16.533 57.079 1.00 22.67 245 GLY D CA 1
ATOM 7715 C C . GLY D 1 248 ? -9.618 -17.401 58.307 1.00 23.61 245 GLY D C 1
ATOM 7716 O O . GLY D 1 248 ? -9.748 -16.903 59.426 1.00 24.95 245 GLY D O 1
ATOM 7717 N N . MET E 1 1 ? 53.858 -37.956 23.918 1.00 43.30 -2 MET E N 1
ATOM 7718 C CA . MET E 1 1 ? 53.916 -36.735 23.064 1.00 43.27 -2 MET E CA 1
ATOM 7719 C C . MET E 1 1 ? 53.814 -35.476 23.937 1.00 42.05 -2 MET E C 1
ATOM 7720 O O . MET E 1 1 ? 53.839 -35.561 25.170 1.00 42.42 -2 MET E O 1
ATOM 7725 N N . ASP E 1 2 ? 53.695 -34.318 23.294 1.00 40.74 -1 ASP E N 1
ATOM 7726 C CA . ASP E 1 2 ? 53.692 -33.034 23.991 1.00 39.09 -1 ASP E CA 1
ATOM 7727 C C . ASP E 1 2 ? 52.293 -32.588 24.436 1.00 37.38 -1 ASP E C 1
ATOM 7728 O O . ASP E 1 2 ? 51.406 -32.412 23.602 1.00 37.67 -1 ASP E O 1
ATOM 7733 N N . PRO E 1 3 ? 52.097 -32.396 25.753 1.00 35.27 0 PRO E N 1
ATOM 7734 C CA . PRO E 1 3 ? 50.818 -31.876 26.238 1.00 33.27 0 PRO E CA 1
ATOM 7735 C C . PRO E 1 3 ? 50.631 -30.409 25.848 1.00 31.41 0 PRO E C 1
ATOM 7736 O O . PRO E 1 3 ? 51.599 -29.651 25.793 1.00 30.87 0 PRO E O 1
ATOM 7740 N N . MET E 1 4 ? 49.395 -30.026 25.554 1.00 29.17 1 MET E N 1
ATOM 7741 C CA . MET E 1 4 ? 49.044 -28.617 25.431 1.00 27.40 1 MET E CA 1
ATOM 7742 C C . MET E 1 4 ? 47.590 -28.433 25.810 1.00 23.87 1 MET E C 1
ATOM 7743 O O . MET E 1 4 ? 46.693 -29.042 25.209 1.00 22.70 1 MET E O 1
ATOM 7748 N N . TYR E 1 5 ? 47.391 -27.594 26.819 1.00 20.85 2 TYR E N 1
ATOM 7749 C CA . TYR E 1 5 ? 46.079 -27.333 27.373 1.00 19.20 2 TYR E CA 1
ATOM 7750 C C . TYR E 1 5 ? 45.675 -25.904 27.094 1.00 17.98 2 TYR E C 1
ATOM 7751 O O . TYR E 1 5 ? 46.479 -24.976 27.250 1.00 18.32 2 TYR E O 1
ATOM 7760 N N . LEU E 1 6 ? 44.417 -25.738 26.692 1.00 16.13 3 LEU E N 1
ATOM 7761 C CA . LEU E 1 6 ? 43.793 -24.420 26.649 1.00 15.48 3 LEU E CA 1
ATOM 7762 C C . LEU E 1 6 ? 42.948 -24.267 27.896 1.00 15.23 3 LEU E C 1
ATOM 7763 O O . LEU E 1 6 ? 42.109 -25.124 28.191 1.00 14.17 3 LEU E O 1
ATOM 7768 N N . LEU E 1 7 ? 43.160 -23.167 28.610 1.00 14.21 4 LEU E N 1
ATOM 7769 C CA . LEU E 1 7 ? 42.440 -22.894 29.852 1.00 14.58 4 LEU E CA 1
ATOM 7770 C C . LEU E 1 7 ? 41.617 -21.638 29.618 1.00 13.66 4 LEU E C 1
ATOM 7771 O O . LEU E 1 7 ? 42.114 -20.659 29.042 1.00 13.65 4 LEU E O 1
ATOM 7776 N N . VAL E 1 8 ? 40.357 -21.680 30.033 1.00 12.58 5 VAL E N 1
ATOM 7777 C CA . VAL E 1 8 ? 39.421 -20.604 29.739 1.00 13.27 5 VAL E CA 1
ATOM 7778 C C . VAL E 1 8 ? 38.804 -20.148 31.053 1.00 13.07 5 VAL E C 1
ATOM 7779 O O . VAL E 1 8 ? 38.365 -20.962 31.857 1.00 12.71 5 VAL E O 1
ATOM 7783 N N . ASP E 1 9 ? 38.788 -18.838 31.272 1.00 12.27 6 ASP E N 1
ATOM 7784 C CA . ASP E 1 9 ? 38.087 -18.229 32.407 1.00 12.85 6 ASP E CA 1
ATOM 7785 C C . ASP E 1 9 ? 37.063 -17.259 31.825 1.00 12.90 6 ASP E C 1
ATOM 7786 O O . ASP E 1 9 ? 37.424 -16.164 31.379 1.00 12.51 6 ASP E O 1
ATOM 7791 N N . VAL E 1 10 ? 35.801 -17.687 31.790 1.00 12.55 7 VAL E N 1
ATOM 7792 C CA . VAL E 1 10 ? 34.731 -16.859 31.246 1.00 12.99 7 VAL E CA 1
ATOM 7793 C C . VAL E 1 10 ? 34.146 -16.008 32.356 1.00 13.14 7 VAL E C 1
ATOM 7794 O O . VAL E 1 10 ? 33.395 -16.500 33.221 1.00 12.73 7 VAL E O 1
ATOM 7798 N N . GLY E 1 11 ? 34.505 -14.723 32.321 1.00 13.17 8 GLY E N 1
ATOM 7799 C CA . GLY E 1 11 ? 34.001 -13.746 33.278 1.00 13.34 8 GLY E CA 1
ATOM 7800 C C . GLY E 1 11 ? 32.882 -12.904 32.683 1.00 12.48 8 GLY E C 1
ATOM 7801 O O . GLY E 1 11 ? 32.595 -12.956 31.482 1.00 13.79 8 GLY E O 1
ATOM 7802 N N . ASN E 1 12 ? 32.240 -12.109 33.533 1.00 13.50 9 ASN E N 1
ATOM 7803 C CA . ASN E 1 12 ? 31.146 -11.296 33.067 1.00 13.89 9 ASN E CA 1
ATOM 7804 C C . ASN E 1 12 ? 31.529 -10.232 32.037 1.00 15.21 9 ASN E C 1
ATOM 7805 O O . ASN E 1 12 ? 30.731 -9.909 31.153 1.00 16.81 9 ASN E O 1
ATOM 7810 N N . THR E 1 13 ? 32.746 -9.705 32.168 1.00 16.39 10 THR E N 1
ATOM 7811 C CA . THR E 1 13 ? 33.238 -8.677 31.264 1.00 17.63 10 THR E CA 1
ATOM 7812 C C . THR E 1 13 ? 34.233 -9.264 30.268 1.00 17.00 10 THR E C 1
ATOM 7813 O O . THR E 1 13 ? 34.109 -9.059 29.035 1.00 17.12 10 THR E O 1
ATOM 7817 N N . HIS E 1 14 ? 35.189 -10.014 30.801 1.00 17.53 11 HIS E N 1
ATOM 7818 C CA . HIS E 1 14 ? 36.284 -10.511 29.988 1.00 17.75 11 HIS E CA 1
ATOM 7819 C C . HIS E 1 14 ? 36.399 -12.029 30.077 1.00 16.26 11 HIS E C 1
ATOM 7820 O O . HIS E 1 14 ? 36.031 -12.643 31.079 1.00 16.61 11 HIS E O 1
ATOM 7827 N N . SER E 1 15 ? 36.881 -12.627 28.993 1.00 14.60 12 SER E N 1
ATOM 7828 C CA . SER E 1 15 ? 37.212 -14.055 28.971 1.00 14.83 12 SER E CA 1
ATOM 7829 C C . SER E 1 15 ? 38.696 -14.194 28.709 1.00 14.82 12 SER E C 1
ATOM 7830 O O . SER E 1 15 ? 39.218 -13.667 27.704 1.00 15.55 12 SER E O 1
ATOM 7833 N N . VAL E 1 16 ? 39.377 -14.896 29.614 1.00 14.00 13 VAL E N 1
ATOM 7834 C CA . VAL E 1 16 ? 40.810 -15.147 29.517 1.00 13.69 13 VAL E CA 1
ATOM 7835 C C . VAL E 1 16 ? 41.034 -16.511 28.887 1.00 13.82 13 VAL E C 1
ATOM 7836 O O . VAL E 1 16 ? 40.378 -17.490 29.253 1.00 13.99 13 VAL E O 1
ATOM 7840 N N . PHE E 1 17 ? 41.916 -16.547 27.885 1.00 14.23 14 PHE E N 1
ATOM 7841 C CA . PHE E 1 17 ? 42.320 -17.793 27.229 1.00 14.10 14 PHE E CA 1
ATOM 7842 C C . PHE E 1 17 ? 43.804 -17.942 27.421 1.00 15.22 14 PHE E C 1
ATOM 7843 O O . PHE E 1 17 ? 44.562 -17.030 27.123 1.00 15.89 14 PHE E O 1
ATOM 7851 N N . SER E 1 18 ? 44.213 -19.080 27.955 1.00 14.97 15 SER E N 1
ATOM 7852 C CA . SER E 1 18 ? 45.626 -19.306 28.244 1.00 15.49 15 SER E CA 1
ATOM 7853 C C . SER E 1 18 ? 46.064 -20.678 27.781 1.00 16.37 15 SER E C 1
ATOM 7854 O O . SER E 1 18 ? 45.323 -21.652 27.874 1.00 16.52 15 SER E O 1
ATOM 7857 N N . ILE E 1 19 ? 47.288 -20.752 27.281 1.00 17.03 16 ILE E N 1
ATOM 7858 C CA . ILE E 1 19 ? 47.840 -22.047 26.898 1.00 18.22 16 ILE E CA 1
ATOM 7859 C C . ILE E 1 19 ? 49.020 -22.385 27.792 1.00 18.40 16 ILE E C 1
ATOM 7860 O O . ILE E 1 19 ? 49.793 -21.510 28.182 1.00 18.87 16 ILE E O 1
ATOM 7865 N N . THR E 1 20 ? 49.109 -23.662 28.142 1.00 18.90 17 THR E N 1
ATOM 7866 C CA . THR E 1 20 ? 50.218 -24.173 28.937 1.00 19.32 17 THR E CA 1
ATOM 7867 C C . THR E 1 20 ? 50.534 -25.596 28.521 1.00 20.07 17 THR E C 1
ATOM 7868 O O . THR E 1 20 ? 49.655 -26.354 28.107 1.00 19.19 17 THR E O 1
ATOM 7872 N N . GLU E 1 21 ? 51.803 -25.958 28.641 1.00 21.48 18 GLU E N 1
ATOM 7873 C CA . GLU E 1 21 ? 52.222 -27.308 28.295 1.00 23.81 18 GLU E CA 1
ATOM 7874 C C . GLU E 1 21 ? 52.390 -28.154 29.551 1.00 23.83 18 GLU E C 1
ATOM 7875 O O . GLU E 1 21 ? 52.395 -29.386 29.480 1.00 25.57 18 GLU E O 1
ATOM 7881 N N . ASP E 1 22 ? 52.468 -27.492 30.702 1.00 24.05 19 ASP E N 1
ATOM 7882 C CA . ASP E 1 22 ? 52.890 -28.139 31.944 1.00 24.53 19 ASP E CA 1
ATOM 7883 C C . ASP E 1 22 ? 52.259 -27.602 33.232 1.00 24.26 19 ASP E C 1
ATOM 7884 O O . ASP E 1 22 ? 52.554 -28.098 34.333 1.00 24.23 19 ASP E O 1
ATOM 7889 N N . GLY E 1 23 ? 51.402 -26.593 33.103 1.00 23.44 20 GLY E N 1
ATOM 7890 C CA . GLY E 1 23 ? 50.805 -25.935 34.259 1.00 23.69 20 GLY E CA 1
ATOM 7891 C C . GLY E 1 23 ? 51.781 -25.118 35.091 1.00 23.68 20 GLY E C 1
ATOM 7892 O O . GLY E 1 23 ? 51.468 -24.751 36.228 1.00 24.04 20 GLY E O 1
ATOM 7893 N N . LYS E 1 24 ? 52.952 -24.819 34.520 1.00 23.28 21 LYS E N 1
ATOM 7894 C CA . LYS E 1 24 ? 53.989 -24.043 35.208 1.00 23.37 21 LYS E CA 1
ATOM 7895 C C . LYS E 1 24 ? 54.128 -22.629 34.639 1.00 22.95 21 LYS E C 1
ATOM 7896 O O . LYS E 1 24 ? 54.157 -21.644 35.378 1.00 23.49 21 LYS E O 1
ATOM 7902 N N . THR E 1 25 ? 54.223 -22.547 33.322 1.00 22.45 22 THR E N 1
ATOM 7903 C CA . THR E 1 25 ? 54.275 -21.268 32.626 1.00 22.82 22 THR E CA 1
ATOM 7904 C C . THR E 1 25 ? 53.056 -21.180 31.717 1.00 22.32 22 THR E C 1
ATOM 7905 O O . THR E 1 25 ? 52.563 -22.190 31.202 1.00 22.27 22 THR E O 1
ATOM 7909 N N . PHE E 1 26 ? 52.595 -19.955 31.514 1.00 21.96 23 PHE E N 1
ATOM 7910 C CA . PHE E 1 26 ? 51.338 -19.709 30.827 1.00 22.57 23 PHE E CA 1
ATOM 7911 C C . PHE E 1 26 ? 51.526 -18.573 29.832 1.00 22.94 23 PHE E C 1
ATOM 7912 O O . PHE E 1 26 ? 52.221 -17.586 30.135 1.00 23.98 23 PHE E O 1
ATOM 7920 N N . ARG E 1 27 ? 50.956 -18.735 28.636 1.00 22.36 24 ARG E N 1
ATOM 7921 C CA . ARG E 1 27 ? 50.751 -17.639 27.687 1.00 22.77 24 ARG E CA 1
ATOM 7922 C C . ARG E 1 27 ? 49.274 -17.281 27.788 1.00 21.56 24 ARG E C 1
ATOM 7923 O O . ARG E 1 27 ? 48.415 -18.171 27.858 1.00 21.31 24 ARG E O 1
ATOM 7931 N N . ARG E 1 28 ? 48.979 -15.987 27.763 1.00 21.06 25 ARG E N 1
ATOM 7932 C CA . ARG E 1 28 ? 47.666 -15.484 28.160 1.00 20.90 25 ARG E CA 1
ATOM 7933 C C . ARG E 1 28 ? 47.139 -14.436 27.180 1.00 20.09 25 ARG E C 1
ATOM 7934 O O . ARG E 1 28 ? 47.876 -13.536 26.782 1.00 19.69 25 ARG E O 1
ATOM 7942 N N . TRP E 1 29 ? 45.866 -14.564 26.807 1.00 18.76 26 TRP E N 1
ATOM 7943 C CA . TRP E 1 29 ? 45.160 -13.523 26.051 1.00 18.07 26 TRP E CA 1
ATOM 7944 C C . TRP E 1 29 ? 43.833 -13.221 26.725 1.00 18.18 26 TRP E C 1
ATOM 7945 O O . TRP E 1 29 ? 43.340 -14.026 27.522 1.00 17.76 26 TRP E O 1
ATOM 7956 N N . ARG E 1 30 ? 43.261 -12.062 26.425 1.00 18.17 27 ARG E N 1
ATOM 7957 C CA . ARG E 1 30 ? 41.995 -11.664 27.029 1.00 19.39 27 ARG E CA 1
ATOM 7958 C C . ARG E 1 30 ? 41.093 -11.108 25.946 1.00 18.45 27 ARG E C 1
ATOM 7959 O O . ARG E 1 30 ? 41.529 -10.279 25.136 1.00 18.03 27 ARG E O 1
ATOM 7967 N N . LEU E 1 31 ? 39.841 -11.562 25.920 1.00 17.41 28 LEU E N 1
ATOM 7968 C CA . LEU E 1 31 ? 38.836 -11.029 24.991 1.00 17.66 28 LEU E CA 1
ATOM 7969 C C . LEU E 1 31 ? 37.634 -10.562 25.805 1.00 17.24 28 LEU E C 1
ATOM 7970 O O . LEU E 1 31 ? 37.504 -10.921 26.982 1.00 17.83 28 LEU E O 1
ATOM 7975 N N . SER E 1 32 ? 36.788 -9.734 25.200 1.00 17.79 29 SER E N 1
ATOM 7976 C CA . SER E 1 32 ? 35.504 -9.406 25.800 1.00 18.33 29 SER E CA 1
ATOM 7977 C C . SER E 1 32 ? 34.613 -10.632 25.747 1.00 18.42 29 SER E C 1
ATOM 7978 O O . SER E 1 32 ? 34.664 -11.429 24.793 1.00 18.93 29 SER E O 1
ATOM 7981 N N . THR E 1 33 ? 33.820 -10.816 26.798 1.00 17.78 30 THR E N 1
ATOM 7982 C CA . THR E 1 33 ? 32.865 -11.920 26.790 1.00 18.45 30 THR E CA 1
ATOM 7983 C C . THR E 1 33 ? 31.743 -11.616 25.794 1.00 21.09 30 THR E C 1
ATOM 7984 O O . THR E 1 33 ? 31.379 -12.479 24.993 1.00 22.44 30 THR E O 1
ATOM 7988 N N . GLY E 1 34 ? 31.272 -10.372 25.784 1.00 23.01 31 GLY E N 1
ATOM 7989 C CA . GLY E 1 34 ? 30.296 -9.933 24.774 1.00 25.33 31 GLY E CA 1
ATOM 7990 C C . GLY E 1 34 ? 28.953 -10.614 24.969 1.00 27.16 31 GLY E C 1
ATOM 7991 O O . GLY E 1 34 ? 28.676 -11.137 26.057 1.00 27.91 31 GLY E O 1
ATOM 7992 N N . VAL E 1 35 ? 28.124 -10.598 23.919 1.00 27.65 32 VAL E N 1
ATOM 7993 C CA . VAL E 1 35 ? 26.792 -11.224 23.926 1.00 28.29 32 VAL E CA 1
ATOM 7994 C C . VAL E 1 35 ? 26.479 -11.813 22.541 1.00 27.92 32 VAL E C 1
ATOM 7995 O O . VAL E 1 35 ? 26.831 -11.230 21.508 1.00 28.17 32 VAL E O 1
ATOM 7999 N N . PHE E 1 36 ? 25.833 -12.977 22.535 1.00 27.39 33 PHE E N 1
ATOM 8000 C CA . PHE E 1 36 ? 25.467 -13.697 21.306 1.00 27.01 33 PHE E CA 1
ATOM 8001 C C . PHE E 1 36 ? 26.668 -14.176 20.487 1.00 26.33 33 PHE E C 1
ATOM 8002 O O . PHE E 1 36 ? 26.502 -14.540 19.322 1.00 26.48 33 PHE E O 1
ATOM 8010 N N . GLN E 1 37 ? 27.862 -14.178 21.081 1.00 25.19 34 GLN E N 1
ATOM 8011 C CA . GLN E 1 37 ? 29.051 -14.673 20.384 1.00 24.40 34 GLN E CA 1
ATOM 8012 C C . GLN E 1 37 ? 28.807 -16.126 19.989 1.00 21.89 34 GLN E C 1
ATOM 8013 O O . GLN E 1 37 ? 28.094 -16.852 20.664 1.00 22.71 34 GLN E O 1
ATOM 8019 N N . THR E 1 38 ? 29.387 -16.530 18.870 1.00 19.46 35 THR E N 1
ATOM 8020 C CA . THR E 1 38 ? 29.250 -17.882 18.390 1.00 17.31 35 THR E CA 1
ATOM 8021 C C . THR E 1 38 ? 30.608 -18.567 18.446 1.00 16.26 35 THR E C 1
ATOM 8022 O O . THR E 1 38 ? 31.633 -17.918 18.640 1.00 15.37 35 THR E O 1
ATOM 8026 N N . GLU E 1 39 ? 30.604 -19.881 18.246 1.00 16.06 36 GLU E N 1
ATOM 8027 C CA . GLU E 1 39 ? 31.859 -20.628 18.221 1.00 16.69 36 GLU E CA 1
ATOM 8028 C C . GLU E 1 39 ? 32.774 -20.197 17.076 1.00 16.43 36 GLU E C 1
ATOM 8029 O O . GLU E 1 39 ? 33.993 -20.193 17.221 1.00 15.96 36 GLU E O 1
ATOM 8035 N N . ASP E 1 40 ? 32.187 -19.847 15.927 1.00 16.53 37 ASP E N 1
ATOM 8036 C CA . ASP E 1 40 ? 32.988 -19.359 14.793 1.00 16.71 37 ASP E CA 1
ATOM 8037 C C . ASP E 1 40 ? 33.590 -17.990 15.069 1.00 16.69 37 ASP E C 1
ATOM 8038 O O . ASP E 1 40 ? 34.722 -17.699 14.681 1.00 17.26 37 ASP E O 1
ATOM 8043 N N . GLU E 1 41 ? 32.832 -17.152 15.766 1.00 16.99 38 GLU E N 1
ATOM 8044 C CA . GLU E 1 41 ? 33.323 -15.855 16.189 1.00 17.21 38 GLU E CA 1
ATOM 8045 C C . GLU E 1 41 ? 34.502 -16.004 17.146 1.00 16.39 38 GLU E C 1
ATOM 8046 O O . GLU E 1 41 ? 35.515 -15.313 17.040 1.00 16.40 38 GLU E O 1
ATOM 8052 N N . LEU E 1 42 ? 34.359 -16.926 18.099 1.00 15.30 39 LEU E N 1
ATOM 8053 C CA . LEU E 1 42 ? 35.434 -17.183 19.033 1.00 16.63 39 LEU E CA 1
ATOM 8054 C C . LEU E 1 42 ? 36.698 -17.676 18.316 1.00 15.89 39 LEU E C 1
ATOM 8055 O O . LEU E 1 42 ? 37.801 -17.151 18.540 1.00 16.07 39 LEU E O 1
ATOM 8060 N N . PHE E 1 43 ? 36.531 -18.666 17.426 1.00 15.62 40 PHE E N 1
ATOM 8061 C CA . PHE E 1 43 ? 37.669 -19.156 16.655 1.00 15.90 40 PHE E CA 1
ATOM 8062 C C . PHE E 1 43 ? 38.322 -18.034 15.856 1.00 15.71 40 PHE E C 1
ATOM 8063 O O . PHE E 1 43 ? 39.554 -17.892 15.841 1.00 15.82 40 PHE E O 1
ATOM 8071 N N . SER E 1 44 ? 37.489 -17.212 15.222 1.00 15.39 41 SER E N 1
ATOM 8072 C CA . SER E 1 44 ? 38.009 -16.131 14.400 1.00 16.83 41 SER E CA 1
ATOM 8073 C C . SER E 1 44 ? 38.849 -15.152 15.233 1.00 16.77 41 SER E C 1
ATOM 8074 O O . SER E 1 44 ? 39.912 -14.710 14.798 1.00 17.72 41 SER E O 1
ATOM 8077 N N . HIS E 1 45 ? 38.400 -14.853 16.454 1.00 16.61 42 HIS E N 1
ATOM 8078 C CA . HIS E 1 45 ? 39.157 -13.950 17.310 1.00 16.92 42 HIS E CA 1
ATOM 8079 C C . HIS E 1 45 ? 40.454 -14.567 17.791 1.00 16.28 42 HIS E C 1
ATOM 8080 O O . HIS E 1 45 ? 41.485 -13.905 17.897 1.00 16.84 42 HIS E O 1
ATOM 8087 N N . LEU E 1 46 ? 40.396 -15.856 18.113 1.00 15.31 43 LEU E N 1
ATOM 8088 C CA . LEU E 1 46 ? 41.571 -16.521 18.667 1.00 15.34 43 LEU E CA 1
ATOM 8089 C C . LEU E 1 46 ? 42.633 -16.898 17.619 1.00 16.33 43 LEU E C 1
ATOM 8090 O O . LEU E 1 46 ? 43.818 -17.078 17.935 1.00 16.17 43 LEU E O 1
ATOM 8095 N N . HIS E 1 47 ? 42.202 -17.029 16.366 1.00 17.13 44 HIS E N 1
ATOM 8096 C CA . HIS E 1 47 ? 43.076 -17.531 15.306 1.00 18.80 44 HIS E CA 1
ATOM 8097 C C . HIS E 1 47 ? 44.408 -16.776 15.181 1.00 19.43 44 HIS E C 1
ATOM 8098 O O . HIS E 1 47 ? 45.468 -17.405 15.213 1.00 19.74 44 HIS E O 1
ATOM 8105 N N . PRO E 1 48 ? 44.370 -15.434 15.040 1.00 19.80 45 PRO E N 1
ATOM 8106 C CA . PRO E 1 48 ? 45.647 -14.720 14.928 1.00 19.82 45 PRO E CA 1
ATOM 8107 C C . PRO E 1 48 ? 46.424 -14.576 16.229 1.00 20.17 45 PRO E C 1
ATOM 8108 O O . PRO E 1 48 ? 47.578 -14.142 16.207 1.00 20.40 45 PRO E O 1
ATOM 8112 N N . LEU E 1 49 ? 45.804 -14.934 17.350 1.00 19.73 46 LEU E N 1
ATOM 8113 C CA . LEU E 1 49 ? 46.454 -14.849 18.650 1.00 20.12 46 LEU E CA 1
ATOM 8114 C C . LEU E 1 49 ? 47.215 -16.129 18.993 1.00 21.46 46 LEU E C 1
ATOM 8115 O O . LEU E 1 49 ? 48.408 -16.096 19.326 1.00 21.87 46 LEU E O 1
ATOM 8120 N N . LEU E 1 50 ? 46.521 -17.258 18.919 1.00 22.00 47 LEU E N 1
ATOM 8121 C CA . LEU E 1 50 ? 47.125 -18.555 19.216 1.00 23.89 47 LEU E CA 1
ATOM 8122 C C . LEU E 1 50 ? 48.024 -19.055 18.089 1.00 24.95 47 LEU E C 1
ATOM 8123 O O . LEU E 1 50 ? 48.962 -19.816 18.331 1.00 25.38 47 LEU E O 1
ATOM 8128 N N . GLY E 1 51 ? 47.744 -18.620 16.865 1.00 26.11 48 GLY E N 1
ATOM 8129 C CA . GLY E 1 51 ? 48.544 -19.011 15.705 1.00 27.38 48 GLY E CA 1
ATOM 8130 C C . GLY E 1 51 ? 48.736 -20.519 15.603 1.00 28.49 48 GLY E C 1
ATOM 8131 O O . GLY E 1 51 ? 47.772 -21.283 15.646 1.00 28.18 48 GLY E O 1
ATOM 8132 N N . ASP E 1 52 ? 49.995 -20.937 15.491 1.00 29.90 49 ASP E N 1
ATOM 8133 C CA . ASP E 1 52 ? 50.333 -22.349 15.290 1.00 31.06 49 ASP E CA 1
ATOM 8134 C C . ASP E 1 52 ? 49.940 -23.252 16.461 1.00 30.99 49 ASP E C 1
ATOM 8135 O O . ASP E 1 52 ? 49.671 -24.442 16.268 1.00 31.22 49 ASP E O 1
ATOM 8140 N N . ALA E 1 53 ? 49.898 -22.685 17.666 1.00 30.71 50 ALA E N 1
ATOM 8141 C CA . ALA E 1 53 ? 49.551 -23.443 18.868 1.00 30.22 50 ALA E CA 1
ATOM 8142 C C . ALA E 1 53 ? 48.145 -24.052 18.806 1.00 30.12 50 ALA E C 1
ATOM 8143 O O . ALA E 1 53 ? 47.883 -25.076 19.448 1.00 30.24 50 ALA E O 1
ATOM 8145 N N . MET E 1 54 ? 47.255 -23.423 18.036 1.00 30.26 51 MET E N 1
ATOM 8146 C CA . MET E 1 54 ? 45.873 -23.886 17.865 1.00 30.61 51 MET E CA 1
ATOM 8147 C C . MET E 1 54 ? 45.808 -25.391 17.593 1.00 30.70 51 MET E C 1
ATOM 8148 O O . MET E 1 54 ? 45.092 -26.119 18.275 1.00 30.84 51 MET E O 1
ATOM 8153 N N . ARG E 1 55 ? 46.577 -25.852 16.608 1.00 30.36 52 ARG E N 1
ATOM 8154 C CA . ARG E 1 55 ? 46.569 -27.263 16.214 1.00 30.76 52 ARG E CA 1
ATOM 8155 C C . ARG E 1 55 ? 47.135 -28.214 17.271 1.00 29.28 52 ARG E C 1
ATOM 8156 O O . ARG E 1 55 ? 46.940 -29.428 17.186 1.00 29.82 52 ARG E O 1
ATOM 8164 N N . GLU E 1 56 ? 47.842 -27.667 18.254 1.00 27.60 53 GLU E N 1
ATOM 8165 C CA . GLU E 1 56 ? 48.535 -28.487 19.243 1.00 26.25 53 GLU E CA 1
ATOM 8166 C C . GLU E 1 56 ? 47.681 -28.766 20.475 1.00 24.56 53 GLU E C 1
ATOM 8167 O O . GLU E 1 56 ? 48.028 -29.625 21.292 1.00 23.98 53 GLU E O 1
ATOM 8173 N N . ILE E 1 57 ? 46.576 -28.033 20.605 1.00 22.60 54 ILE E N 1
ATOM 8174 C CA . ILE E 1 57 ? 45.736 -28.121 21.800 1.00 21.10 54 ILE E CA 1
ATOM 8175 C C . ILE E 1 57 ? 45.099 -29.507 21.904 1.00 20.60 54 ILE E C 1
ATOM 8176 O O . ILE E 1 57 ? 44.485 -29.985 20.945 1.00 20.98 54 ILE E O 1
ATOM 8181 N N . LYS E 1 58 ? 45.262 -30.135 23.068 1.00 20.12 55 LYS E N 1
ATOM 8182 C CA . LYS E 1 58 ? 44.758 -31.494 23.287 1.00 20.31 55 LYS E CA 1
ATOM 8183 C C . LYS E 1 58 ? 43.714 -31.604 24.403 1.00 19.17 55 LYS E C 1
ATOM 8184 O O . LYS E 1 58 ? 42.948 -32.560 24.436 1.00 18.57 55 LYS E O 1
ATOM 8190 N N . GLY E 1 59 ? 43.659 -30.608 25.284 1.00 17.89 56 GLY E N 1
ATOM 8191 C CA . GLY E 1 59 ? 42.635 -30.582 26.329 1.00 16.55 56 GLY E CA 1
ATOM 8192 C C . GLY E 1 59 ? 42.166 -29.158 26.556 1.00 15.31 56 GLY E C 1
ATOM 8193 O O . GLY E 1 59 ? 42.936 -28.218 26.357 1.00 15.27 56 GLY E O 1
ATOM 8194 N N . ILE E 1 60 ? 40.907 -29.005 26.959 1.00 14.48 57 ILE E N 1
ATOM 8195 C CA . ILE E 1 60 ? 40.327 -27.677 27.216 1.00 14.04 57 ILE E CA 1
ATOM 8196 C C . ILE E 1 60 ? 39.632 -27.699 28.568 1.00 13.96 57 ILE E C 1
ATOM 8197 O O . ILE E 1 60 ? 38.773 -28.543 28.805 1.00 14.75 57 ILE E O 1
ATOM 8202 N N . GLY E 1 61 ? 40.024 -26.778 29.451 1.00 13.37 58 GLY E N 1
ATOM 8203 C CA . GLY E 1 61 ? 39.447 -26.689 30.792 1.00 13.60 58 GLY E CA 1
ATOM 8204 C C . GLY E 1 61 ? 38.809 -25.324 30.951 1.00 13.37 58 GLY E C 1
ATOM 8205 O O . GLY E 1 61 ? 39.362 -24.331 30.482 1.00 13.22 58 GLY E O 1
ATOM 8206 N N . VAL E 1 62 ? 37.668 -25.264 31.631 1.00 13.01 59 VAL E N 1
ATOM 8207 C CA . VAL E 1 62 ? 36.872 -24.027 31.627 1.00 13.21 59 VAL E CA 1
ATOM 8208 C C . VAL E 1 62 ? 36.308 -23.724 32.999 1.00 13.46 59 VAL E C 1
ATOM 8209 O O . VAL E 1 62 ? 35.673 -24.599 33.600 1.00 14.95 59 VAL E O 1
ATOM 8213 N N . ALA E 1 63 ? 36.519 -22.493 33.470 1.00 13.13 60 ALA E N 1
ATOM 8214 C CA . ALA E 1 63 ? 35.721 -21.940 34.576 1.00 13.09 60 ALA E CA 1
ATOM 8215 C C . ALA E 1 63 ? 34.833 -20.874 33.951 1.00 13.17 60 ALA E C 1
ATOM 8216 O O . ALA E 1 63 ? 35.346 -20.008 33.231 1.00 13.64 60 ALA E O 1
ATOM 8218 N N . SER E 1 64 ? 33.529 -20.954 34.184 1.00 13.20 61 SER E N 1
ATOM 8219 C CA . SER E 1 64 ? 32.608 -19.955 33.645 1.00 12.79 61 SER E CA 1
ATOM 8220 C C . SER E 1 64 ? 31.603 -19.491 34.671 1.00 12.67 61 SER E C 1
ATOM 8221 O O . SER E 1 64 ? 30.987 -20.319 35.356 1.00 13.50 61 SER E O 1
ATOM 8224 N N . VAL E 1 65 ? 31.415 -18.166 34.725 1.00 12.87 62 VAL E N 1
ATOM 8225 C CA . VAL E 1 65 ? 30.367 -17.573 35.574 1.00 12.35 62 VAL E CA 1
ATOM 8226 C C . VAL E 1 65 ? 29.283 -16.896 34.726 1.00 12.98 62 VAL E C 1
ATOM 8227 O O . VAL E 1 65 ? 28.528 -16.050 35.209 1.00 12.78 62 VAL E O 1
ATOM 8231 N N . VAL E 1 66 ? 29.228 -17.275 33.447 1.00 12.27 63 VAL E N 1
ATOM 8232 C CA . VAL E 1 66 ? 28.226 -16.757 32.508 1.00 12.96 63 VAL E CA 1
ATOM 8233 C C . VAL E 1 66 ? 27.586 -17.948 31.805 1.00 13.64 63 VAL E C 1
ATOM 8234 O O . VAL E 1 66 ? 28.047 -18.356 30.737 1.00 13.42 63 VAL E O 1
ATOM 8238 N N . PRO E 1 67 ? 26.547 -18.527 32.421 1.00 13.43 64 PRO E N 1
ATOM 8239 C CA . PRO E 1 67 ? 25.960 -19.762 31.898 1.00 14.06 64 PRO E CA 1
ATOM 8240 C C . PRO E 1 67 ? 25.556 -19.705 30.419 1.00 14.82 64 PRO E C 1
ATOM 8241 O O . PRO E 1 67 ? 25.714 -20.708 29.715 1.00 15.84 64 PRO E O 1
ATOM 8245 N N . THR E 1 68 ? 25.067 -18.560 29.948 1.00 15.35 65 THR E N 1
ATOM 8246 C CA . THR E 1 68 ? 24.627 -18.438 28.548 1.00 17.34 65 THR E CA 1
ATOM 8247 C C . THR E 1 68 ? 25.783 -18.687 27.569 1.00 17.20 65 THR E C 1
ATOM 8248 O O . THR E 1 68 ? 25.559 -19.064 26.411 1.00 17.96 65 THR E O 1
ATOM 8252 N N . GLN E 1 69 ? 27.018 -18.488 28.032 1.00 16.61 66 GLN E N 1
ATOM 8253 C CA . GLN E 1 69 ? 28.193 -18.657 27.172 1.00 16.84 66 GLN E CA 1
ATOM 8254 C C . GLN E 1 69 ? 28.646 -20.107 27.076 1.00 16.61 66 GLN E C 1
ATOM 8255 O O . GLN E 1 69 ? 29.470 -20.445 26.221 1.00 16.09 66 GLN E O 1
ATOM 8261 N N . ASN E 1 70 ? 28.129 -20.968 27.949 1.00 15.91 67 ASN E N 1
ATOM 8262 C CA . ASN E 1 70 ? 28.703 -22.304 28.065 1.00 16.34 67 ASN E CA 1
ATOM 8263 C C . ASN E 1 70 ? 28.492 -23.170 26.838 1.00 17.76 67 ASN E C 1
ATOM 8264 O O . ASN E 1 70 ? 29.389 -23.921 26.471 1.00 18.33 67 ASN E O 1
ATOM 8269 N N . THR E 1 71 ? 27.322 -23.063 26.204 1.00 18.36 68 THR E N 1
ATOM 8270 C CA . THR E 1 71 ? 27.071 -23.829 24.970 1.00 19.68 68 THR E CA 1
ATOM 8271 C C . THR E 1 71 ? 28.024 -23.383 23.843 1.00 19.16 68 THR E C 1
ATOM 8272 O O . THR E 1 71 ? 28.506 -24.217 23.076 1.00 19.62 68 THR E O 1
ATOM 8276 N N . VAL E 1 72 ? 28.339 -22.090 23.782 1.00 18.91 69 VAL E N 1
ATOM 8277 C CA . VAL E 1 72 ? 29.315 -21.568 22.810 1.00 18.80 69 VAL E CA 1
ATOM 8278 C C . VAL E 1 72 ? 30.691 -22.205 23.031 1.00 18.07 69 VAL E C 1
ATOM 8279 O O . VAL E 1 72 ? 31.346 -22.642 22.087 1.00 17.93 69 VAL E O 1
ATOM 8283 N N . ILE E 1 73 ? 31.131 -22.272 24.281 1.00 16.92 70 ILE E N 1
ATOM 8284 C CA . ILE E 1 73 ? 32.442 -22.850 24.582 1.00 16.58 70 ILE E CA 1
ATOM 8285 C C . ILE E 1 73 ? 32.455 -24.343 24.237 1.00 16.53 70 ILE E C 1
ATOM 8286 O O . ILE E 1 73 ? 33.434 -24.834 23.675 1.00 15.73 70 ILE E O 1
ATOM 8291 N N . GLU E 1 74 ? 31.370 -25.043 24.558 1.00 17.02 71 GLU E N 1
ATOM 8292 C CA . GLU E 1 74 ? 31.263 -26.462 24.242 1.00 17.70 71 GLU E CA 1
ATOM 8293 C C . GLU E 1 74 ? 31.324 -26.652 22.715 1.00 17.51 71 GLU E C 1
ATOM 8294 O O . GLU E 1 74 ? 32.075 -27.503 22.223 1.00 18.24 71 GLU E O 1
ATOM 8300 N N . ARG E 1 75 ? 30.554 -25.860 21.976 1.00 17.39 72 ARG E N 1
ATOM 8301 C CA . ARG E 1 75 ? 30.521 -25.995 20.515 1.00 17.52 72 ARG E CA 1
ATOM 8302 C C . ARG E 1 75 ? 31.856 -25.655 19.866 1.00 16.70 72 ARG E C 1
ATOM 8303 O O . ARG E 1 75 ? 32.260 -26.279 18.879 1.00 17.23 72 ARG E O 1
ATOM 8311 N N . PHE E 1 76 ? 32.542 -24.658 20.413 1.00 15.91 73 PHE E N 1
ATOM 8312 C CA . PHE E 1 76 ? 33.864 -24.284 19.928 1.00 15.62 73 PHE E CA 1
ATOM 8313 C C . PHE E 1 76 ? 34.831 -25.448 20.114 1.00 15.63 73 PHE E C 1
ATOM 8314 O O . PHE E 1 76 ? 35.588 -25.789 19.186 1.00 16.25 73 PHE E O 1
ATOM 8322 N N . SER E 1 77 ? 34.803 -26.043 21.310 1.00 15.82 74 SER E N 1
ATOM 8323 C CA . SER E 1 77 ? 35.715 -27.155 21.636 1.00 16.11 74 SER E CA 1
ATOM 8324 C C . SER E 1 77 ? 35.444 -28.349 20.734 1.00 16.81 74 SER E C 1
ATOM 8325 O O . SER E 1 77 ? 36.387 -28.981 20.229 1.00 15.92 74 SER E O 1
ATOM 8328 N N . GLN E 1 78 ? 34.165 -28.637 20.503 1.00 16.80 75 GLN E N 1
ATOM 8329 C CA . GLN E 1 78 ? 33.792 -29.767 19.647 1.00 18.34 75 GLN E CA 1
ATOM 8330 C C . GLN E 1 78 ? 34.118 -29.513 18.174 1.00 17.78 75 GLN E C 1
ATOM 8331 O O . GLN E 1 78 ? 34.766 -30.347 17.530 1.00 17.50 75 GLN E O 1
ATOM 8337 N N . LYS E 1 79 ? 33.680 -28.375 17.637 1.00 17.47 76 LYS E N 1
ATOM 8338 C CA . LYS E 1 79 ? 33.814 -28.110 16.204 1.00 17.66 76 LYS E CA 1
ATOM 8339 C C . LYS E 1 79 ? 35.262 -27.974 15.784 1.00 17.64 76 LYS E C 1
ATOM 8340 O O . LYS E 1 79 ? 35.665 -28.512 14.746 1.00 18.42 76 LYS E O 1
ATOM 8346 N N . TYR E 1 80 ? 36.039 -27.231 16.569 1.00 17.22 77 TYR E N 1
ATOM 8347 C CA . TYR E 1 80 ? 37.371 -26.858 16.134 1.00 17.69 77 TYR E CA 1
ATOM 8348 C C . TYR E 1 80 ? 38.472 -27.779 16.627 1.00 18.06 77 TYR E C 1
ATOM 8349 O O . TYR E 1 80 ? 39.571 -27.755 16.085 1.00 19.94 77 TYR E O 1
ATOM 8358 N N . PHE E 1 81 ? 38.177 -28.600 17.631 1.00 18.02 78 PHE E N 1
ATOM 8359 C CA . PHE E 1 81 ? 39.206 -29.451 18.220 1.00 17.88 78 PHE E CA 1
ATOM 8360 C C . PHE E 1 81 ? 38.765 -30.892 18.403 1.00 18.42 78 PHE E C 1
ATOM 8361 O O . PHE E 1 81 ? 39.598 -31.741 18.718 1.00 18.36 78 PHE E O 1
ATOM 8369 N N . HIS E 1 82 ? 37.470 -31.159 18.245 1.00 18.18 79 HIS E N 1
ATOM 8370 C CA . HIS E 1 82 ? 36.870 -32.410 18.722 1.00 18.49 79 HIS E CA 1
ATOM 8371 C C . HIS E 1 82 ? 37.393 -32.773 20.100 1.00 18.74 79 HIS E C 1
ATOM 8372 O O . HIS E 1 82 ? 37.954 -33.856 20.312 1.00 18.68 79 HIS E O 1
ATOM 8379 N N . ILE E 1 83 ? 37.216 -31.829 21.026 1.00 17.18 80 ILE E N 1
ATOM 8380 C CA . ILE E 1 83 ? 37.585 -31.998 22.421 1.00 17.39 80 ILE E CA 1
ATOM 8381 C C . ILE E 1 83 ? 36.335 -31.841 23.267 1.00 17.75 80 ILE E C 1
ATOM 8382 O O . ILE E 1 83 ? 35.482 -30.984 22.991 1.00 17.57 80 ILE E O 1
ATOM 8387 N N . SER E 1 84 ? 36.235 -32.664 24.307 1.00 17.97 81 SER E N 1
ATOM 8388 C CA . SER E 1 84 ? 35.217 -32.446 25.311 1.00 18.72 81 SER E CA 1
ATOM 8389 C C . SER E 1 84 ? 35.835 -31.649 26.450 1.00 17.97 81 SER E C 1
ATOM 8390 O O . SER E 1 84 ? 36.724 -32.142 27.135 1.00 18.42 81 SER E O 1
ATOM 8393 N N . PRO E 1 85 ? 35.373 -30.397 26.651 1.00 18.22 82 PRO E N 1
ATOM 8394 C CA . PRO E 1 85 ? 35.988 -29.600 27.720 1.00 17.82 82 PRO E CA 1
ATOM 8395 C C . PRO E 1 85 ? 35.630 -30.137 29.103 1.00 17.16 82 PRO E C 1
ATOM 8396 O O . PRO E 1 85 ? 34.613 -30.820 29.259 1.00 17.62 82 PRO E O 1
ATOM 8400 N N . ILE E 1 86 ? 36.486 -29.834 30.077 1.00 15.94 83 ILE E N 1
ATOM 8401 C CA . ILE E 1 86 ? 36.268 -30.173 31.474 1.00 15.34 83 ILE E CA 1
ATOM 8402 C C . ILE E 1 86 ? 35.886 -28.873 32.175 1.00 14.67 83 ILE E C 1
ATOM 8403 O O . ILE E 1 86 ? 36.518 -27.831 31.940 1.00 14.04 83 ILE E O 1
ATOM 8408 N N . TRP E 1 87 ? 34.850 -28.949 33.017 1.00 15.24 84 TRP E N 1
ATOM 8409 C CA . TRP E 1 87 ? 34.235 -27.768 33.626 1.00 15.03 84 TRP E CA 1
ATOM 8410 C C . TRP E 1 87 ? 34.567 -27.708 35.106 1.00 15.38 84 TRP E C 1
ATOM 8411 O O . TRP E 1 87 ? 34.311 -28.667 35.853 1.00 16.79 84 TRP E O 1
ATOM 8422 N N . VAL E 1 88 ? 35.109 -26.569 35.536 1.00 15.03 85 VAL E N 1
ATOM 8423 C CA . VAL E 1 88 ? 35.401 -26.363 36.943 1.00 15.83 85 VAL E CA 1
ATOM 8424 C C . VAL E 1 88 ? 34.096 -26.227 37.734 1.00 16.58 85 VAL E C 1
ATOM 8425 O O . VAL E 1 88 ? 33.193 -25.468 37.346 1.00 16.51 85 VAL E O 1
ATOM 8429 N N . LYS E 1 89 ? 34.018 -26.953 38.852 1.00 17.45 86 LYS E N 1
ATOM 8430 C CA . LYS E 1 89 ? 32.893 -26.840 39.780 1.00 18.58 86 LYS E CA 1
ATOM 8431 C C . LYS E 1 89 ? 33.334 -27.358 41.143 1.00 18.79 86 LYS E C 1
ATOM 8432 O O . LYS E 1 89 ? 34.368 -28.028 41.258 1.00 18.12 86 LYS E O 1
ATOM 8438 N N . ALA E 1 90 ? 32.565 -27.032 42.177 1.00 19.98 87 ALA E N 1
ATOM 8439 C CA . ALA E 1 90 ? 32.905 -27.493 43.518 1.00 21.63 87 ALA E CA 1
ATOM 8440 C C . ALA E 1 90 ? 32.660 -28.997 43.639 1.00 23.28 87 ALA E C 1
ATOM 8441 O O . ALA E 1 90 ? 31.526 -29.456 43.522 1.00 24.12 87 ALA E O 1
ATOM 8443 N N . LYS E 1 91 ? 33.745 -29.740 43.860 1.00 25.57 88 LYS E N 1
ATOM 8444 C CA . LYS E 1 91 ? 33.756 -31.198 43.844 1.00 28.82 88 LYS E CA 1
ATOM 8445 C C . LYS E 1 91 ? 34.363 -31.669 45.159 1.00 29.87 88 LYS E C 1
ATOM 8446 O O . LYS E 1 91 ? 35.341 -31.085 45.646 1.00 28.75 88 LYS E O 1
ATOM 8452 N N . ASN E 1 92 ? 33.769 -32.710 45.737 1.00 32.51 89 ASN E N 1
ATOM 8453 C CA . ASN E 1 92 ? 34.243 -33.272 46.991 1.00 34.58 89 ASN E CA 1
ATOM 8454 C C . ASN E 1 92 ? 35.446 -34.147 46.711 1.00 35.30 89 ASN E C 1
ATOM 8455 O O . ASN E 1 92 ? 35.287 -35.348 46.480 1.00 35.76 89 ASN E O 1
ATOM 8460 N N . GLY E 1 93 ? 36.640 -33.547 46.718 1.00 36.20 90 GLY E N 1
ATOM 8461 C CA . GLY E 1 93 ? 37.875 -34.287 46.426 1.00 36.33 90 GLY E CA 1
ATOM 8462 C C . GLY E 1 93 ? 39.254 -33.719 46.740 1.00 36.55 90 GLY E C 1
ATOM 8463 O O . GLY E 1 93 ? 40.241 -34.441 46.618 1.00 37.46 90 GLY E O 1
ATOM 8464 N N . CYS E 1 94 ? 39.349 -32.440 47.113 1.00 36.42 91 CYS E N 1
ATOM 8465 C CA . CYS E 1 94 ? 40.631 -31.871 47.566 1.00 35.14 91 CYS E CA 1
ATOM 8466 C C . CYS E 1 94 ? 40.442 -30.660 48.480 1.00 33.12 91 CYS E C 1
ATOM 8467 O O . CYS E 1 94 ? 41.227 -30.429 49.413 1.00 33.15 91 CYS E O 1
ATOM 8470 N N . VAL E 1 95 ? 39.398 -29.893 48.194 1.00 30.05 92 VAL E N 1
ATOM 8471 C CA . VAL E 1 95 ? 38.941 -28.828 49.072 1.00 27.38 92 VAL E CA 1
ATOM 8472 C C . VAL E 1 95 ? 37.621 -29.254 49.700 1.00 25.91 92 VAL E C 1
ATOM 8473 O O . VAL E 1 95 ? 36.742 -29.769 49.015 1.00 24.94 92 VAL E O 1
ATOM 8477 N N . LYS E 1 96 ? 37.486 -29.038 51.002 1.00 24.40 93 LYS E N 1
ATOM 8478 C CA . LYS E 1 96 ? 36.202 -29.175 51.662 1.00 23.77 93 LYS E CA 1
ATOM 8479 C C . LYS E 1 96 ? 35.412 -27.869 51.485 1.00 22.73 93 LYS E C 1
ATOM 8480 O O . LYS E 1 96 ? 35.905 -26.794 51.825 1.00 22.52 93 LYS E O 1
ATOM 8486 N N . TRP E 1 97 ? 34.202 -27.967 50.938 1.00 21.70 94 TRP E N 1
ATOM 8487 C CA . TRP E 1 97 ? 33.382 -26.779 50.655 1.00 21.28 94 TRP E CA 1
ATOM 8488 C C . TRP E 1 97 ? 32.390 -26.508 51.775 1.00 21.01 94 TRP E C 1
ATOM 8489 O O . TRP E 1 97 ? 31.219 -26.881 51.682 1.00 20.52 94 TRP E O 1
ATOM 8500 N N . ASN E 1 98 ? 32.873 -25.841 52.824 1.00 20.46 95 ASN E N 1
ATOM 8501 C CA . ASN E 1 98 ? 32.104 -25.629 54.048 1.00 21.24 95 ASN E CA 1
ATOM 8502 C C . ASN E 1 98 ? 31.187 -24.409 53.934 1.00 20.34 95 ASN E C 1
ATOM 8503 O O . ASN E 1 98 ? 31.289 -23.458 54.717 1.00 20.90 95 ASN E O 1
ATOM 8508 N N . VAL E 1 99 ? 30.287 -24.459 52.957 1.00 20.23 96 VAL E N 1
ATOM 8509 C CA . VAL E 1 99 ? 29.270 -23.413 52.761 1.00 20.25 96 VAL E CA 1
ATOM 8510 C C . VAL E 1 99 ? 27.936 -24.099 52.523 1.00 20.42 96 VAL E C 1
ATOM 8511 O O . VAL E 1 99 ? 27.897 -25.315 52.328 1.00 21.38 96 VAL E O 1
ATOM 8515 N N . LYS E 1 100 ? 26.849 -23.342 52.542 1.00 20.57 97 LYS E N 1
ATOM 8516 C CA . LYS E 1 100 ? 25.509 -23.941 52.474 1.00 21.48 97 LYS E CA 1
ATOM 8517 C C . LYS E 1 100 ? 25.251 -24.731 51.188 1.00 21.80 97 LYS E C 1
ATOM 8518 O O . LYS E 1 100 ? 24.648 -25.809 51.221 1.00 22.49 97 LYS E O 1
ATOM 8524 N N . ASN E 1 101 ? 25.704 -24.189 50.059 1.00 21.48 98 ASN E N 1
ATOM 8525 C CA . ASN E 1 101 ? 25.470 -24.814 48.761 1.00 21.25 98 ASN E CA 1
ATOM 8526 C C . ASN E 1 101 ? 26.671 -24.609 47.855 1.00 20.42 98 ASN E C 1
ATOM 8527 O O . ASN E 1 101 ? 26.757 -23.604 47.124 1.00 20.23 98 ASN E O 1
ATOM 8532 N N . PRO E 1 102 ? 27.621 -25.550 47.922 1.00 19.65 99 PRO E N 1
ATOM 8533 C CA . PRO E 1 102 ? 28.833 -25.509 47.100 1.00 19.08 99 PRO E CA 1
ATOM 8534 C C . PRO E 1 102 ? 28.537 -25.317 45.606 1.00 19.04 99 PRO E C 1
ATOM 8535 O O . PRO E 1 102 ? 29.311 -24.670 44.905 1.00 19.02 99 PRO E O 1
ATOM 8539 N N . SER E 1 103 ? 27.420 -25.854 45.120 1.00 18.87 100 SER E N 1
ATOM 8540 C CA . SER E 1 103 ? 27.124 -25.768 43.682 1.00 19.12 100 SER E CA 1
ATOM 8541 C C . SER E 1 103 ? 26.865 -24.334 43.204 1.00 18.64 100 SER E C 1
ATOM 8542 O O . SER E 1 103 ? 26.920 -24.066 41.999 1.00 19.13 100 SER E O 1
ATOM 8545 N N . GLU E 1 104 ? 26.590 -23.421 44.137 1.00 17.93 101 GLU E N 1
ATOM 8546 C CA . GLU E 1 104 ? 26.324 -22.024 43.762 1.00 18.66 101 GLU E CA 1
ATOM 8547 C C . GLU E 1 104 ? 27.580 -21.143 43.805 1.00 16.81 101 GLU E C 1
ATOM 8548 O O . GLU E 1 104 ? 27.539 -20.002 43.350 1.00 17.06 101 GLU E O 1
ATOM 8554 N N . VAL E 1 105 ? 28.679 -21.657 44.349 1.00 15.34 102 VAL E N 1
ATOM 8555 C CA . VAL E 1 105 ? 29.933 -20.884 44.392 1.00 14.16 102 VAL E CA 1
ATOM 8556 C C . VAL E 1 105 ? 30.409 -20.665 42.952 1.00 14.00 102 VAL E C 1
ATOM 8557 O O . VAL E 1 105 ? 30.449 -21.610 42.163 1.00 14.91 102 VAL E O 1
ATOM 8561 N N . GLY E 1 106 ? 30.760 -19.428 42.596 1.00 13.11 103 GLY E N 1
ATOM 8562 C CA . GLY E 1 106 ? 31.201 -19.180 41.214 1.00 12.85 103 GLY E CA 1
ATOM 8563 C C . GLY E 1 106 ? 32.428 -20.018 40.868 1.00 12.24 103 GLY E C 1
ATOM 8564 O O . GLY E 1 106 ? 33.332 -20.178 41.696 1.00 12.89 103 GLY E O 1
ATOM 8565 N N . ALA E 1 107 ? 32.487 -20.508 39.624 1.00 12.46 104 ALA E N 1
ATOM 8566 C CA . ALA E 1 107 ? 33.590 -21.375 39.187 1.00 12.26 104 ALA E CA 1
ATOM 8567 C C . ALA E 1 107 ? 34.943 -20.689 39.273 1.00 11.56 104 ALA E C 1
ATOM 8568 O O . ALA E 1 107 ? 35.965 -21.359 39.440 1.00 13.20 104 ALA E O 1
ATOM 8570 N N . ASP E 1 108 ? 34.955 -19.361 39.101 1.00 12.30 105 ASP E N 1
ATOM 8571 C CA . ASP E 1 108 ? 36.202 -18.613 39.213 1.00 12.36 105 ASP E CA 1
ATOM 8572 C C . ASP E 1 108 ? 36.736 -18.656 40.645 1.00 12.43 105 ASP E C 1
ATOM 8573 O O . ASP E 1 108 ? 37.952 -18.775 40.855 1.00 13.24 105 ASP E O 1
ATOM 8578 N N . ARG E 1 109 ? 35.826 -18.563 41.613 1.00 12.68 106 ARG E N 1
ATOM 8579 C CA . ARG E 1 109 ? 36.188 -18.655 43.037 1.00 12.86 106 ARG E CA 1
ATOM 8580 C C . ARG E 1 109 ? 36.700 -20.069 43.327 1.00 13.50 106 ARG E C 1
ATOM 8581 O O . ARG E 1 109 ? 37.730 -20.238 43.990 1.00 13.98 106 ARG E O 1
ATOM 8589 N N . VAL E 1 110 ? 35.990 -21.068 42.815 1.00 13.21 107 VAL E N 1
ATOM 8590 C CA . VAL E 1 110 ? 36.432 -22.460 42.990 1.00 13.47 107 VAL E CA 1
ATOM 8591 C C . VAL E 1 110 ? 37.850 -22.638 42.457 1.00 13.25 107 VAL E C 1
ATOM 8592 O O . VAL E 1 110 ? 38.718 -23.187 43.149 1.00 14.38 107 VAL E O 1
ATOM 8596 N N . ALA E 1 111 ? 38.095 -22.153 41.233 1.00 12.92 108 ALA E N 1
ATOM 8597 C CA . ALA E 1 111 ? 39.431 -22.225 40.639 1.00 12.76 108 ALA E CA 1
ATOM 8598 C C . ALA E 1 111 ? 40.481 -21.520 41.505 1.00 13.52 108 ALA E C 1
ATOM 8599 O O . ALA E 1 111 ? 41.587 -22.050 41.721 1.00 14.90 108 ALA E O 1
ATOM 8601 N N . ASN E 1 112 ? 40.152 -20.321 41.992 1.00 13.16 109 ASN E N 1
ATOM 8602 C CA . ASN E 1 112 ? 41.087 -19.588 42.863 1.00 13.96 109 ASN E CA 1
ATOM 8603 C C . ASN E 1 112 ? 41.489 -20.399 44.092 1.00 14.24 109 ASN E C 1
ATOM 8604 O O . ASN E 1 112 ? 42.671 -20.463 44.443 1.00 14.32 109 ASN E O 1
ATOM 8609 N N . VAL E 1 113 ? 40.493 -21.016 44.719 1.00 14.75 110 VAL E N 1
ATOM 8610 C CA . VAL E 1 113 ? 40.733 -21.784 45.931 1.00 14.92 110 VAL E CA 1
ATOM 8611 C C . VAL E 1 113 ? 41.571 -23.026 45.625 1.00 15.48 110 VAL E C 1
ATOM 8612 O O . VAL E 1 113 ? 42.544 -23.311 46.343 1.00 16.23 110 VAL E O 1
ATOM 8616 N N . VAL E 1 114 ? 41.234 -23.719 44.536 1.00 14.95 111 VAL E N 1
ATOM 8617 C CA . VAL E 1 114 ? 41.990 -24.918 44.138 1.00 15.02 111 VAL E CA 1
ATOM 8618 C C . VAL E 1 114 ? 43.452 -24.525 43.859 1.00 15.35 111 VAL E C 1
ATOM 8619 O O . VAL E 1 114 ? 44.380 -25.181 44.332 1.00 15.80 111 VAL E O 1
ATOM 8623 N N . ALA E 1 115 ? 43.669 -23.446 43.107 1.00 14.83 112 ALA E N 1
ATOM 8624 C CA . ALA E 1 115 ? 45.033 -22.977 42.832 1.00 15.90 112 ALA E CA 1
ATOM 8625 C C . ALA E 1 115 ? 45.767 -22.637 44.129 1.00 16.21 112 ALA E C 1
ATOM 8626 O O . ALA E 1 115 ? 46.937 -22.988 44.303 1.00 17.03 112 ALA E O 1
ATOM 8628 N N . PHE E 1 116 ? 45.071 -21.969 45.049 1.00 16.19 113 PHE E N 1
ATOM 8629 C CA . PHE E 1 116 ? 45.709 -21.559 46.281 1.00 17.18 113 PHE E CA 1
ATOM 8630 C C . PHE E 1 116 ? 46.174 -22.774 47.087 1.00 17.58 113 PHE E C 1
ATOM 8631 O O . PHE E 1 116 ? 47.325 -22.829 47.522 1.00 17.39 113 PHE E O 1
ATOM 8639 N N . VAL E 1 117 ? 45.301 -23.759 47.232 1.00 18.44 114 VAL E N 1
ATOM 8640 C CA . VAL E 1 117 ? 45.654 -24.962 47.997 1.00 19.80 114 VAL E CA 1
ATOM 8641 C C . VAL E 1 117 ? 46.796 -25.746 47.335 1.00 20.59 114 VAL E C 1
ATOM 8642 O O . VAL E 1 117 ? 47.678 -26.264 48.024 1.00 21.02 114 VAL E O 1
ATOM 8646 N N . LYS E 1 118 ? 46.815 -25.796 46.009 1.00 20.96 115 LYS E N 1
ATOM 8647 C CA . LYS E 1 118 ? 47.862 -26.552 45.305 1.00 22.23 115 LYS E CA 1
ATOM 8648 C C . LYS E 1 118 ? 49.216 -25.860 45.368 1.00 22.65 115 LYS E C 1
ATOM 8649 O O . LYS E 1 118 ? 50.242 -26.518 45.588 1.00 23.53 115 LYS E O 1
ATOM 8655 N N . GLU E 1 119 ? 49.224 -24.539 45.203 1.00 21.94 116 GLU E N 1
ATOM 8656 C CA . GLU E 1 119 ? 50.465 -23.792 45.014 1.00 22.68 116 GLU E CA 1
ATOM 8657 C C . GLU E 1 119 ? 51.000 -23.023 46.209 1.00 22.48 116 GLU E C 1
ATOM 8658 O O . GLU E 1 119 ? 52.214 -22.766 46.281 1.00 23.71 116 GLU E O 1
ATOM 8664 N N . TYR E 1 120 ? 50.115 -22.625 47.120 1.00 22.36 117 TYR E N 1
ATOM 8665 C CA . TYR E 1 120 ? 50.502 -21.671 48.154 1.00 21.99 117 TYR E CA 1
ATOM 8666 C C . TYR E 1 120 ? 50.341 -22.141 49.583 1.00 22.65 117 TYR E C 1
ATOM 8667 O O . TYR E 1 120 ? 51.170 -21.799 50.431 1.00 24.05 117 TYR E O 1
ATOM 8676 N N . GLY E 1 121 ? 49.293 -22.911 49.855 1.00 22.12 118 GLY E N 1
ATOM 8677 C CA . GLY E 1 121 ? 49.062 -23.412 51.218 1.00 22.50 118 GLY E CA 1
ATOM 8678 C C . GLY E 1 121 ? 47.620 -23.726 51.575 1.00 22.07 118 GLY E C 1
ATOM 8679 O O . GLY E 1 121 ? 46.710 -23.572 50.752 1.00 21.81 118 GLY E O 1
ATOM 8680 N N . LYS E 1 122 ? 47.411 -24.146 52.823 1.00 21.98 119 LYS E N 1
ATOM 8681 C CA . LYS E 1 122 ? 46.109 -24.611 53.290 1.00 22.06 119 LYS E CA 1
ATOM 8682 C C . LYS E 1 122 ? 45.294 -23.483 53.938 1.00 20.67 119 LYS E C 1
ATOM 8683 O O . LYS E 1 122 ? 44.127 -23.671 54.262 1.00 20.89 119 LYS E O 1
ATOM 8689 N N . ASN E 1 123 ? 45.942 -22.339 54.136 1.00 20.10 120 ASN E N 1
ATOM 8690 C CA . ASN E 1 123 ? 45.379 -21.203 54.861 1.00 19.52 120 ASN E CA 1
ATOM 8691 C C . ASN E 1 123 ? 45.618 -19.895 54.134 1.00 19.14 120 ASN E C 1
ATOM 8692 O O . ASN E 1 123 ? 46.762 -19.483 53.920 1.00 19.27 120 ASN E O 1
ATOM 8697 N N . GLY E 1 124 ? 44.536 -19.212 53.779 1.00 17.68 121 GLY E N 1
ATOM 8698 C CA . GLY E 1 124 ? 44.695 -17.916 53.147 1.00 17.08 121 GLY E CA 1
ATOM 8699 C C . GLY E 1 124 ? 43.392 -17.192 52.879 1.00 15.93 121 GLY E C 1
ATOM 8700 O O . GLY E 1 124 ? 42.303 -17.749 53.024 1.00 16.37 121 GLY E O 1
ATOM 8701 N N . ILE E 1 125 ? 43.542 -15.921 52.526 1.00 15.72 122 ILE E N 1
ATOM 8702 C CA . ILE E 1 125 ? 42.426 -15.083 52.102 1.00 15.53 122 ILE E CA 1
ATOM 8703 C C . ILE E 1 125 ? 42.740 -14.673 50.669 1.00 15.31 122 ILE E C 1
ATOM 8704 O O . ILE E 1 125 ? 43.826 -14.158 50.398 1.00 16.31 122 ILE E O 1
ATOM 8709 N N . ILE E 1 126 ? 41.788 -14.903 49.770 1.00 14.12 123 ILE E N 1
ATOM 8710 C CA . ILE E 1 126 ? 41.996 -14.605 48.362 1.00 13.91 123 ILE E CA 1
ATOM 8711 C C . ILE E 1 126 ? 41.128 -13.419 47.987 1.00 13.85 123 ILE E C 1
ATOM 8712 O O . ILE E 1 126 ? 39.929 -13.448 48.221 1.00 14.45 123 ILE E O 1
ATOM 8717 N N . ILE E 1 127 ? 41.743 -12.375 47.429 1.00 13.47 124 ILE E N 1
ATOM 8718 C CA . ILE E 1 127 ? 40.992 -11.197 46.968 1.00 13.54 124 ILE E CA 1
ATOM 8719 C C . ILE E 1 127 ? 41.105 -11.130 45.445 1.00 12.99 124 ILE E C 1
ATOM 8720 O O . ILE E 1 127 ? 42.208 -11.012 44.924 1.00 13.35 124 ILE E O 1
ATOM 8725 N N . ASP E 1 128 ? 39.977 -11.206 44.741 1.00 12.02 125 ASP E N 1
ATOM 8726 C CA . ASP E 1 128 ? 40.006 -11.248 43.271 1.00 12.73 125 ASP E CA 1
ATOM 8727 C C . ASP E 1 128 ? 39.212 -10.046 42.792 1.00 12.58 125 ASP E C 1
ATOM 8728 O O . ASP E 1 128 ? 37.979 -10.002 42.947 1.00 13.58 125 ASP E O 1
ATOM 8733 N N . MET E 1 129 ? 39.932 -9.053 42.264 1.00 12.78 126 MET E N 1
ATOM 8734 C CA . MET E 1 129 ? 39.339 -7.786 41.835 1.00 13.32 126 MET E CA 1
ATOM 8735 C C . MET E 1 129 ? 38.993 -7.826 40.353 1.00 13.43 126 MET E C 1
ATOM 8736 O O . MET E 1 129 ? 39.844 -7.599 39.494 1.00 13.42 126 MET E O 1
ATOM 8741 N N . GLY E 1 130 ? 37.740 -8.162 40.077 1.00 12.49 127 GLY E N 1
ATOM 8742 C CA . GLY E 1 130 ? 37.261 -8.287 38.703 1.00 13.26 127 GLY E CA 1
ATOM 8743 C C . GLY E 1 130 ? 35.976 -7.488 38.555 1.00 13.09 127 GLY E C 1
ATOM 8744 O O . GLY E 1 130 ? 35.801 -6.443 39.192 1.00 13.79 127 GLY E O 1
ATOM 8745 N N . THR E 1 131 ? 35.065 -7.983 37.714 1.00 13.32 128 THR E N 1
ATOM 8746 C CA . THR E 1 131 ? 33.756 -7.324 37.538 1.00 13.03 128 THR E CA 1
ATOM 8747 C C . THR E 1 131 ? 33.147 -7.055 38.900 1.00 12.15 128 THR E C 1
ATOM 8748 O O . THR E 1 131 ? 32.707 -5.930 39.185 1.00 12.92 128 THR E O 1
ATOM 8752 N N . ALA E 1 132 ? 33.109 -8.096 39.712 1.00 12.47 129 ALA E N 1
ATOM 8753 C CA . ALA E 1 132 ? 32.897 -7.949 41.149 1.00 12.42 129 ALA E CA 1
ATOM 8754 C C . ALA E 1 132 ? 34.245 -8.205 41.829 1.00 12.80 129 ALA E C 1
ATOM 8755 O O . ALA E 1 132 ? 35.140 -8.809 41.238 1.00 13.35 129 ALA E O 1
ATOM 8757 N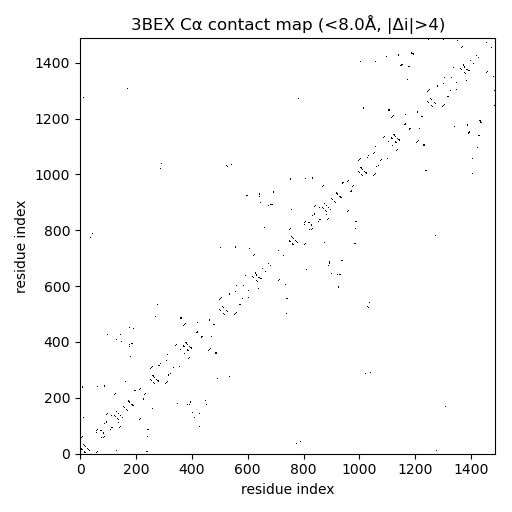 N . THR E 1 133 ? 34.379 -7.738 43.070 1.00 11.59 130 THR E N 1
ATOM 8758 C CA . THR E 1 133 ? 35.527 -8.093 43.902 1.00 12.63 130 THR E CA 1
ATOM 8759 C C . THR E 1 133 ? 35.069 -9.161 44.891 1.00 13.01 130 THR E C 1
ATOM 8760 O O . THR E 1 133 ? 34.099 -8.945 45.632 1.00 13.57 130 THR E O 1
ATOM 8764 N N . THR E 1 134 ? 35.725 -10.317 44.845 1.00 12.63 131 THR E N 1
ATOM 8765 C CA . THR E 1 134 ? 35.425 -11.399 45.796 1.00 13.30 131 THR E CA 1
ATOM 8766 C C . THR E 1 134 ? 36.513 -11.544 46.853 1.00 13.19 131 THR E C 1
ATOM 8767 O O . THR E 1 134 ? 37.704 -11.282 46.594 1.00 13.49 131 THR E O 1
ATOM 8771 N N . VAL E 1 135 ? 36.087 -11.938 48.052 1.00 12.92 132 VAL E N 1
ATOM 8772 C CA . VAL E 1 135 ? 36.980 -12.341 49.147 1.00 13.03 132 VAL E CA 1
ATOM 8773 C C . VAL E 1 135 ? 36.632 -13.802 49.418 1.00 12.99 132 VAL E C 1
ATOM 8774 O O . VAL E 1 135 ? 35.447 -14.126 49.567 1.00 13.04 132 VAL E O 1
ATOM 8778 N N . ASP E 1 136 ? 37.651 -14.655 49.443 1.00 13.23 133 ASP E N 1
ATOM 8779 C CA . ASP E 1 136 ? 37.472 -16.092 49.679 1.00 13.61 133 ASP E CA 1
ATOM 8780 C C . ASP E 1 136 ? 38.396 -16.545 50.805 1.00 14.06 133 ASP E C 1
ATOM 8781 O O . ASP E 1 136 ? 39.582 -16.244 50.808 1.00 13.90 133 ASP E O 1
ATOM 8786 N N . LEU E 1 137 ? 37.822 -17.251 51.773 1.00 14.62 134 LEU E N 1
ATOM 8787 C CA . LEU E 1 137 ? 38.587 -17.708 52.927 1.00 15.55 134 LEU E CA 1
ATOM 8788 C C . LEU E 1 137 ? 38.830 -19.207 52.887 1.00 15.82 134 LEU E C 1
ATOM 8789 O O . LEU E 1 137 ? 37.888 -19.968 52.726 1.00 15.73 134 LEU E O 1
ATOM 8794 N N . VAL E 1 138 ? 40.098 -19.601 53.033 1.00 17.35 135 VAL E N 1
ATOM 8795 C CA . VAL E 1 138 ? 40.490 -21.013 53.090 1.00 18.34 135 VAL E CA 1
ATOM 8796 C C . VAL E 1 138 ? 41.211 -21.217 54.426 1.00 18.05 135 VAL E C 1
ATOM 8797 O O . VAL E 1 138 ? 42.186 -20.526 54.705 1.00 18.16 135 VAL E O 1
ATOM 8801 N N . VAL E 1 139 ? 40.716 -22.150 55.234 1.00 18.92 136 VAL E N 1
ATOM 8802 C CA . VAL E 1 139 ? 41.311 -22.446 56.537 1.00 20.41 136 VAL E CA 1
ATOM 8803 C C . VAL E 1 139 ? 41.467 -23.952 56.671 1.00 20.65 136 VAL E C 1
ATOM 8804 O O . VAL E 1 139 ? 40.475 -24.681 56.595 1.00 20.86 136 VAL E O 1
ATOM 8808 N N . ASN E 1 140 ? 42.713 -24.384 56.874 1.00 22.27 137 ASN E N 1
ATOM 8809 C CA . ASN E 1 140 ? 43.067 -25.801 56.947 1.00 23.47 137 ASN E CA 1
ATOM 8810 C C . ASN E 1 140 ? 42.552 -26.622 55.771 1.00 23.63 137 ASN E C 1
ATOM 8811 O O . ASN E 1 140 ? 42.144 -27.777 55.938 1.00 23.67 137 ASN E O 1
ATOM 8816 N N . GLY E 1 141 ? 42.582 -26.019 54.582 1.00 23.31 138 GLY E N 1
ATOM 8817 C CA . GLY E 1 141 ? 42.114 -26.678 53.367 1.00 23.19 138 GLY E CA 1
ATOM 8818 C C . GLY E 1 141 ? 40.599 -26.676 53.195 1.00 22.81 138 GLY E C 1
ATOM 8819 O O . GLY E 1 141 ? 40.073 -27.303 52.277 1.00 24.17 138 GLY E O 1
ATOM 8820 N N . SER E 1 142 ? 39.890 -25.976 54.078 1.00 21.66 139 SER E N 1
ATOM 8821 C CA . SER E 1 142 ? 38.443 -25.880 53.989 1.00 21.13 139 SER E CA 1
ATOM 8822 C C . SER E 1 142 ? 38.058 -24.490 53.485 1.00 20.20 139 SER E C 1
ATOM 8823 O O . SER E 1 142 ? 38.499 -23.482 54.031 1.00 20.50 139 SER E O 1
ATOM 8826 N N . TYR E 1 143 ? 37.245 -24.448 52.436 1.00 18.45 140 TYR E N 1
ATOM 8827 C CA . TYR E 1 143 ? 36.664 -23.180 51.999 1.00 16.91 140 TYR E CA 1
ATOM 8828 C C . TYR E 1 143 ? 35.538 -22.796 52.954 1.00 17.08 140 TYR E C 1
ATOM 8829 O O . TYR E 1 143 ? 34.578 -23.537 53.122 1.00 16.98 140 TYR E O 1
ATOM 8838 N N . GLU E 1 144 ? 35.649 -21.617 53.556 1.00 16.08 141 GLU E N 1
ATOM 8839 C CA . GLU E 1 144 ? 34.739 -21.204 54.615 1.00 17.50 141 GLU E CA 1
ATOM 8840 C C . GLU E 1 144 ? 33.684 -20.207 54.147 1.00 16.85 141 GLU E C 1
ATOM 8841 O O . GLU E 1 144 ? 32.732 -19.919 54.870 1.00 17.93 141 GLU E O 1
ATOM 8847 N N . GLY E 1 145 ? 33.838 -19.694 52.924 1.00 15.56 142 GLY E N 1
ATOM 8848 C CA . GLY E 1 145 ? 32.929 -18.659 52.424 1.00 15.28 142 GLY E CA 1
ATOM 8849 C C . GLY E 1 145 ? 33.676 -17.375 52.153 1.00 14.29 142 GLY E C 1
ATOM 8850 O O . GLY E 1 145 ? 34.888 -17.374 51.975 1.00 14.79 142 GLY E O 1
ATOM 8851 N N . GLY E 1 146 ? 32.947 -16.268 52.132 1.00 13.64 143 GLY E N 1
ATOM 8852 C CA . GLY E 1 146 ? 33.596 -14.999 51.816 1.00 13.75 143 GLY E CA 1
ATOM 8853 C C . GLY E 1 146 ? 32.644 -13.836 51.660 1.00 13.26 143 GLY E C 1
ATOM 8854 O O . GLY E 1 146 ? 31.613 -13.752 52.326 1.00 14.01 143 GLY E O 1
ATOM 8855 N N . ALA E 1 147 ? 33.017 -12.922 50.767 1.00 12.74 144 ALA E N 1
ATOM 8856 C CA . ALA E 1 147 ? 32.238 -11.721 50.515 1.00 11.88 144 ALA E CA 1
ATOM 8857 C C . ALA E 1 147 ? 32.289 -11.386 49.024 1.00 11.57 144 ALA E C 1
ATOM 8858 O O . ALA E 1 147 ? 33.219 -11.767 48.311 1.00 12.00 144 ALA E O 1
ATOM 8860 N N . ILE E 1 148 ? 31.264 -10.675 48.580 1.00 10.93 145 ILE E N 1
ATOM 8861 C CA . ILE E 1 148 ? 31.220 -10.167 47.210 1.00 11.89 145 ILE E CA 1
ATOM 8862 C C . ILE E 1 148 ? 30.934 -8.668 47.291 1.00 11.68 145 ILE E C 1
ATOM 8863 O O . ILE E 1 148 ? 29.992 -8.254 47.970 1.00 11.70 145 ILE E O 1
ATOM 8868 N N . LEU E 1 149 ? 31.756 -7.874 46.596 1.00 11.94 146 LEU E N 1
ATOM 8869 C CA . LEU E 1 149 ? 31.622 -6.415 46.524 1.00 12.00 146 LEU E CA 1
ATOM 8870 C C . LEU E 1 149 ? 31.526 -6.024 45.053 1.00 11.63 146 LEU E C 1
ATOM 8871 O O . LEU E 1 149 ? 32.067 -6.712 44.195 1.00 12.04 146 LEU E O 1
ATOM 8876 N N . PRO E 1 150 ? 30.865 -4.895 44.749 1.00 11.63 147 PRO E N 1
ATOM 8877 C CA . PRO E 1 150 ? 30.969 -4.373 43.379 1.00 11.05 147 PRO E CA 1
ATOM 8878 C C . PRO E 1 150 ? 32.426 -4.069 43.068 1.00 11.37 147 PRO E C 1
ATOM 8879 O O . PRO E 1 150 ? 33.174 -3.616 43.936 1.00 11.60 147 PRO E O 1
ATOM 8883 N N . GLY E 1 151 ? 32.835 -4.358 41.845 1.00 11.27 148 GLY E N 1
ATOM 8884 C CA . GLY E 1 151 ? 34.197 -4.040 41.417 1.00 11.07 148 GLY E CA 1
ATOM 8885 C C . GLY E 1 151 ? 34.388 -2.542 41.209 1.00 11.06 148 GLY E C 1
ATOM 8886 O O . GLY E 1 151 ? 33.419 -1.781 41.215 1.00 11.27 148 GLY E O 1
ATOM 8887 N N . PHE E 1 152 ? 35.623 -2.116 40.972 1.00 12.01 149 PHE E N 1
ATOM 8888 C CA . PHE E 1 152 ? 35.901 -0.686 40.903 1.00 12.17 149 PHE E CA 1
ATOM 8889 C C . PHE E 1 152 ? 35.159 -0.056 39.741 1.00 12.16 149 PHE E C 1
ATOM 8890 O O . PHE E 1 152 ? 34.485 0.959 39.907 1.00 11.73 149 PHE E O 1
ATOM 8898 N N . PHE E 1 153 ? 35.271 -0.659 38.555 1.00 12.07 150 PHE E N 1
ATOM 8899 C CA . PHE E 1 153 ? 34.567 -0.065 37.422 1.00 12.69 150 PHE E CA 1
ATOM 8900 C C . PHE E 1 153 ? 33.052 -0.106 37.625 1.00 11.68 150 PHE E C 1
ATOM 8901 O O . PHE E 1 153 ? 32.336 0.889 37.362 1.00 12.71 150 PHE E O 1
ATOM 8909 N N . MET E 1 154 ? 32.556 -1.234 38.126 1.00 11.82 151 MET E N 1
ATOM 8910 C CA . MET E 1 154 ? 31.119 -1.340 38.409 1.00 11.38 151 MET E CA 1
ATOM 8911 C C . MET E 1 154 ? 30.663 -0.158 39.302 1.00 10.61 151 MET E C 1
ATOM 8912 O O . MET E 1 154 ? 29.586 0.421 39.099 1.00 11.87 151 MET E O 1
ATOM 8917 N N . MET E 1 155 ? 31.486 0.183 40.298 1.00 11.26 152 MET E N 1
ATOM 8918 C CA . MET E 1 155 ? 31.160 1.293 41.191 1.00 11.90 152 MET E CA 1
ATOM 8919 C C . MET E 1 155 ? 31.131 2.646 40.491 1.00 11.50 152 MET E C 1
ATOM 8920 O O . MET E 1 155 ? 30.144 3.380 40.587 1.00 11.81 152 MET E O 1
ATOM 8925 N N . VAL E 1 156 ? 32.195 2.976 39.756 1.00 11.08 153 VAL E N 1
ATOM 8926 C CA . VAL E 1 156 ? 32.176 4.309 39.110 1.00 11.51 153 VAL E CA 1
ATOM 8927 C C . VAL E 1 156 ? 31.069 4.394 38.043 1.00 11.78 153 VAL E C 1
ATOM 8928 O O . VAL E 1 156 ? 30.407 5.432 37.906 1.00 12.00 153 VAL E O 1
ATOM 8932 N N . HIS E 1 157 ? 30.833 3.284 37.342 1.00 11.54 154 HIS E N 1
ATOM 8933 C CA . HIS E 1 157 ? 29.759 3.253 36.353 1.00 13.04 154 HIS E CA 1
ATOM 8934 C C . HIS E 1 157 ? 28.386 3.446 37.022 1.00 12.25 154 HIS E C 1
ATOM 8935 O O . HIS E 1 157 ? 27.510 4.151 36.512 1.00 13.17 154 HIS E O 1
ATOM 8942 N N . SER E 1 158 ? 28.213 2.847 38.203 1.00 11.59 155 SER E N 1
ATOM 8943 C CA . SER E 1 158 ? 26.910 2.888 38.863 1.00 11.45 155 SER E CA 1
ATOM 8944 C C . SER E 1 158 ? 26.596 4.301 39.334 1.00 11.17 155 SER E C 1
ATOM 8945 O O . SER E 1 158 ? 25.441 4.726 39.299 1.00 11.45 155 SER E O 1
ATOM 8948 N N . LEU E 1 159 ? 27.636 5.019 39.756 1.00 11.91 156 LEU E N 1
ATOM 8949 C CA . LEU E 1 159 ? 27.462 6.443 40.147 1.00 11.35 156 LEU E CA 1
ATOM 8950 C C . LEU E 1 159 ? 27.114 7.329 38.956 1.00 11.93 156 LEU E C 1
ATOM 8951 O O . LEU E 1 159 ? 26.291 8.251 39.053 1.00 12.64 156 LEU E O 1
ATOM 8956 N N . PHE E 1 160 ? 27.768 7.063 37.830 1.00 11.77 157 PHE E N 1
ATOM 8957 C CA . PHE E 1 160 ? 27.495 7.801 36.597 1.00 12.81 157 PHE E CA 1
ATOM 8958 C C . PHE E 1 160 ? 26.059 7.530 36.129 1.00 12.96 157 PHE E C 1
ATOM 8959 O O . PHE E 1 160 ? 25.283 8.469 35.910 1.00 14.09 157 PHE E O 1
ATOM 8967 N N . ARG E 1 161 ? 25.695 6.262 35.996 1.00 13.33 158 ARG E N 1
ATOM 8968 C CA . ARG E 1 161 ? 24.366 5.926 35.455 1.00 14.16 158 ARG E CA 1
ATOM 8969 C C . ARG E 1 161 ? 23.221 6.251 36.403 1.00 13.89 158 ARG E C 1
ATOM 8970 O O . ARG E 1 161 ? 22.081 6.498 35.983 1.00 14.98 158 ARG E O 1
ATOM 8978 N N . GLY E 1 162 ? 23.526 6.243 37.696 1.00 12.89 159 GLY E N 1
ATOM 8979 C CA . GLY E 1 162 ? 22.494 6.322 38.721 1.00 12.93 159 GLY E CA 1
ATOM 8980 C C . GLY E 1 162 ? 22.227 7.714 39.262 1.00 12.56 159 GLY E C 1
ATOM 8981 O O . GLY E 1 162 ? 21.406 7.874 40.165 1.00 13.94 159 GLY E O 1
ATOM 8982 N N . THR E 1 163 ? 22.944 8.712 38.754 1.00 12.71 160 THR E N 1
ATOM 8983 C CA . THR E 1 163 ? 22.728 10.082 39.182 1.00 12.46 160 THR E CA 1
ATOM 8984 C C . THR E 1 163 ? 22.695 11.015 37.993 1.00 12.52 160 THR E C 1
ATOM 8985 O O . THR E 1 163 ? 23.233 10.707 36.924 1.00 13.34 160 THR E O 1
ATOM 8989 N N . ALA E 1 164 ? 22.136 12.199 38.211 1.00 12.01 161 ALA E N 1
ATOM 8990 C CA . ALA E 1 164 ? 22.045 13.178 37.140 1.00 12.21 161 ALA E CA 1
ATOM 8991 C C . ALA E 1 164 ? 23.379 13.864 36.903 1.00 12.76 161 ALA E C 1
ATOM 8992 O O . ALA E 1 164 ? 23.829 14.027 35.757 1.00 14.14 161 ALA E O 1
ATOM 8994 N N . LYS E 1 165 ? 24.039 14.251 37.984 1.00 12.61 162 LYS E N 1
ATOM 8995 C CA . LYS E 1 165 ? 25.161 15.157 37.897 1.00 12.79 162 LYS E CA 1
ATOM 8996 C C . LYS E 1 165 ? 26.543 14.532 37.835 1.00 12.41 162 LYS E C 1
ATOM 8997 O O . LYS E 1 165 ? 27.490 15.207 37.438 1.00 13.86 162 LYS E O 1
ATOM 9003 N N . LEU E 1 166 ? 26.686 13.261 38.216 1.00 12.22 163 LEU E N 1
ATOM 9004 C CA . LEU E 1 166 ? 28.040 12.695 38.334 1.00 12.28 163 LEU E CA 1
ATOM 9005 C C . LEU E 1 166 ? 28.551 12.155 37.011 1.00 13.01 163 LEU E C 1
ATOM 9006 O O . LEU E 1 166 ? 27.813 11.481 36.291 1.00 13.18 163 LEU E O 1
ATOM 9011 N N . PRO E 1 167 ? 29.824 12.460 36.710 1.00 13.07 164 PRO E N 1
ATOM 9012 C CA . PRO E 1 167 ? 30.469 11.961 35.496 1.00 13.66 164 PRO E CA 1
ATOM 9013 C C . PRO E 1 167 ? 30.992 10.557 35.726 1.00 13.99 164 PRO E C 1
ATOM 9014 O O . PRO E 1 167 ? 31.046 10.088 36.858 1.00 12.70 164 PRO E O 1
ATOM 9018 N N . LEU E 1 168 ? 31.391 9.894 34.645 1.00 12.98 165 LEU E N 1
ATOM 9019 C CA . LEU E 1 168 ? 32.096 8.628 34.727 1.00 13.54 165 LEU E CA 1
ATOM 9020 C C . LEU E 1 168 ? 33.560 8.924 34.982 1.00 14.52 165 LEU E C 1
ATOM 9021 O O . LEU E 1 168 ? 34.226 9.548 34.138 1.00 14.34 165 LEU E O 1
ATOM 9026 N N . VAL E 1 169 ? 34.059 8.471 36.130 1.00 14.21 166 VAL E N 1
ATOM 9027 C CA . VAL E 1 169 ? 35.414 8.783 36.594 1.00 14.92 166 VAL E CA 1
ATOM 9028 C C . VAL E 1 169 ? 36.372 7.613 36.337 1.00 16.21 166 VAL E C 1
ATOM 9029 O O . VAL E 1 169 ? 35.995 6.450 36.492 1.00 15.99 166 VAL E O 1
ATOM 9033 N N . GLU E 1 170 ? 37.605 7.934 35.941 1.00 16.67 167 GLU E N 1
ATOM 9034 C CA . GLU E 1 170 ? 38.643 6.912 35.740 1.00 18.80 167 GLU E CA 1
ATOM 9035 C C . GLU E 1 170 ? 39.062 6.327 37.093 1.00 17.81 167 GLU E C 1
ATOM 9036 O O . GLU E 1 170 ? 39.196 7.034 38.085 1.00 18.77 167 GLU E O 1
ATOM 9042 N N . VAL E 1 171 ? 39.236 5.015 37.142 1.00 16.84 168 VAL E N 1
ATOM 9043 C CA . VAL E 1 171 ? 39.624 4.369 38.389 1.00 17.08 168 VAL E CA 1
ATOM 9044 C C . VAL E 1 171 ? 41.098 4.629 38.650 1.00 17.61 168 VAL E C 1
ATOM 9045 O O . VAL E 1 171 ? 41.953 4.078 37.957 1.00 18.53 168 VAL E O 1
ATOM 9049 N N . LYS E 1 172 ? 41.371 5.473 39.648 1.00 17.37 169 LYS E N 1
ATOM 9050 C CA . LYS E 1 172 ? 42.713 5.910 40.002 1.00 19.31 169 LYS E CA 1
ATOM 9051 C C . LYS E 1 172 ? 42.704 6.219 41.504 1.00 18.75 169 LYS E C 1
ATOM 9052 O O . LYS E 1 172 ? 41.828 6.937 41.966 1.00 19.20 169 LYS E O 1
ATOM 9058 N N . PRO E 1 173 ? 43.670 5.681 42.274 1.00 18.54 170 PRO E N 1
ATOM 9059 C CA . PRO E 1 173 ? 43.670 5.946 43.719 1.00 18.84 170 PRO E CA 1
ATOM 9060 C C . PRO E 1 173 ? 43.796 7.420 44.042 1.00 18.99 170 PRO E C 1
ATOM 9061 O O . PRO E 1 173 ? 44.399 8.181 43.275 1.00 19.16 170 PRO E O 1
ATOM 9065 N N . ALA E 1 174 ? 43.207 7.810 45.165 1.00 18.53 171 ALA E N 1
ATOM 9066 C CA . ALA E 1 174 ? 43.354 9.155 45.714 1.00 18.97 171 ALA E CA 1
ATOM 9067 C C . ALA E 1 174 ? 44.597 9.237 46.586 1.00 19.91 171 ALA E C 1
ATOM 9068 O O . ALA E 1 174 ? 44.862 8.338 47.381 1.00 20.44 171 ALA E O 1
ATOM 9070 N N . ASP E 1 175 ? 45.342 10.331 46.447 1.00 20.86 172 ASP E N 1
ATOM 9071 C CA . ASP E 1 175 ? 46.468 10.596 47.335 1.00 22.26 172 ASP E CA 1
ATOM 9072 C C . ASP E 1 175 ? 46.197 11.829 48.215 1.00 22.35 172 ASP E C 1
ATOM 9073 O O . ASP E 1 175 ? 47.071 12.680 48.424 1.00 24.02 172 ASP E O 1
ATOM 9078 N N . PHE E 1 176 ? 44.975 11.913 48.726 1.00 21.60 173 PHE E N 1
ATOM 9079 C CA . PHE E 1 176 ? 44.529 13.049 49.546 1.00 20.82 173 PHE E CA 1
ATOM 9080 C C . PHE E 1 176 ? 43.488 12.529 50.524 1.00 21.07 173 PHE E C 1
ATOM 9081 O O . PHE E 1 176 ? 42.864 11.511 50.248 1.00 21.63 173 PHE E O 1
ATOM 9089 N N . VAL E 1 177 ? 43.308 13.175 51.674 1.00 20.79 174 VAL E N 1
ATOM 9090 C CA . VAL E 1 177 ? 42.347 12.630 52.639 1.00 20.56 174 VAL E CA 1
ATOM 9091 C C . VAL E 1 177 ? 40.917 13.086 52.394 1.00 18.33 174 VAL E C 1
ATOM 9092 O O . VAL E 1 177 ? 39.972 12.436 52.855 1.00 17.92 174 VAL E O 1
ATOM 9096 N N . VAL E 1 178 ? 40.764 14.219 51.696 1.00 16.94 175 VAL E N 1
ATOM 9097 C CA . VAL E 1 178 ? 39.454 14.622 51.174 1.00 15.96 175 VAL E CA 1
ATOM 9098 C C . VAL E 1 178 ? 39.574 15.124 49.734 1.00 15.05 175 VAL E C 1
ATOM 9099 O O . VAL E 1 178 ? 40.577 15.753 49.370 1.00 15.12 175 VAL E O 1
ATOM 9103 N N . GLY E 1 179 ? 38.578 14.807 48.910 1.00 13.39 176 GLY E N 1
ATOM 9104 C CA . GLY E 1 179 ? 38.596 15.265 47.519 1.00 13.14 176 GLY E CA 1
ATOM 9105 C C . GLY E 1 179 ? 38.153 16.717 47.442 1.00 13.35 176 GLY E C 1
ATOM 9106 O O . GLY E 1 179 ? 37.290 17.162 48.219 1.00 12.77 176 GLY E O 1
ATOM 9107 N N . LYS E 1 180 ? 38.764 17.444 46.501 1.00 14.24 177 LYS E N 1
ATOM 9108 C CA . LYS E 1 180 ? 38.540 18.883 46.329 1.00 14.59 177 LYS E CA 1
ATOM 9109 C C . LYS E 1 180 ? 37.737 19.197 45.071 1.00 14.69 177 LYS E C 1
ATOM 9110 O O . LYS E 1 180 ? 37.483 20.372 44.777 1.00 14.21 177 LYS E O 1
ATOM 9116 N N . ASP E 1 181 ? 37.360 18.156 44.324 1.00 14.49 178 ASP E N 1
ATOM 9117 C CA . ASP E 1 181 ? 36.449 18.286 43.187 1.00 14.17 178 ASP E CA 1
ATOM 9118 C C . ASP E 1 181 ? 35.700 16.970 43.027 1.00 12.87 178 ASP E C 1
ATOM 9119 O O . ASP E 1 181 ? 36.010 16.002 43.716 1.00 13.18 178 ASP E O 1
ATOM 9124 N N . THR E 1 182 ? 34.739 16.912 42.115 1.00 12.46 179 THR E N 1
ATOM 9125 C CA . THR E 1 182 ? 33.860 15.754 42.048 1.00 12.67 179 THR E CA 1
ATOM 9126 C C . THR E 1 182 ? 34.644 14.481 41.735 1.00 13.15 179 THR E C 1
ATOM 9127 O O . THR E 1 182 ? 34.462 13.431 42.373 1.00 13.04 179 THR E O 1
ATOM 9131 N N . GLU E 1 183 ? 35.518 14.574 40.744 1.00 13.44 180 GLU E N 1
ATOM 9132 C CA . GLU E 1 183 ? 36.314 13.434 40.322 1.00 14.86 180 GLU E CA 1
ATOM 9133 C C . GLU E 1 183 ? 37.142 12.907 41.490 1.00 13.92 180 GLU E C 1
ATOM 9134 O O . GLU E 1 183 ? 37.175 11.695 41.732 1.00 13.76 180 GLU E O 1
ATOM 9140 N N . GLU E 1 184 ? 37.777 13.806 42.238 1.00 13.81 181 GLU E N 1
ATOM 9141 C CA . GLU E 1 184 ? 38.571 13.396 43.396 1.00 13.63 181 GLU E CA 1
ATOM 9142 C C . GLU E 1 184 ? 37.700 12.750 44.474 1.00 13.15 181 GLU E C 1
ATOM 9143 O O . GLU E 1 184 ? 38.117 11.789 45.125 1.00 13.27 181 GLU E O 1
ATOM 9149 N N . ASN E 1 185 ? 36.502 13.293 44.671 1.00 12.30 182 ASN E N 1
ATOM 9150 C CA . ASN E 1 185 ? 35.562 12.738 45.651 1.00 11.88 182 ASN E CA 1
ATOM 9151 C C . ASN E 1 185 ? 35.244 11.286 45.329 1.00 11.87 182 ASN E C 1
ATOM 9152 O O . ASN E 1 185 ? 35.205 10.446 46.217 1.00 12.36 182 ASN E O 1
ATOM 9157 N N . ILE E 1 186 ? 34.959 11.018 44.050 1.00 11.04 183 ILE E N 1
ATOM 9158 C CA . ILE E 1 186 ? 34.615 9.677 43.606 1.00 11.34 183 ILE E CA 1
ATOM 9159 C C . ILE E 1 186 ? 35.806 8.722 43.686 1.00 11.85 183 ILE E C 1
ATOM 9160 O O . ILE E 1 186 ? 35.641 7.577 44.083 1.00 12.89 183 ILE E O 1
ATOM 9165 N N . ARG E 1 187 ? 36.997 9.172 43.292 1.00 12.62 184 ARG E N 1
ATOM 9166 C CA . ARG E 1 187 ? 38.190 8.319 43.424 1.00 13.06 184 ARG E CA 1
ATOM 9167 C C . ARG E 1 187 ? 38.403 7.897 44.874 1.00 11.69 184 ARG E C 1
ATOM 9168 O O . ARG E 1 187 ? 38.694 6.737 45.151 1.00 12.38 184 ARG E O 1
ATOM 9176 N N . LEU E 1 188 ? 38.281 8.857 45.792 1.00 12.19 185 LEU E N 1
ATOM 9177 C CA . LEU E 1 188 ? 38.459 8.579 47.210 1.00 12.00 185 LEU E CA 1
ATOM 9178 C C . LEU E 1 188 ? 37.395 7.583 47.713 1.00 11.47 185 LEU E C 1
ATOM 9179 O O . LEU E 1 188 ? 37.712 6.599 48.412 1.00 12.01 185 LEU E O 1
ATOM 9184 N N . GLY E 1 189 ? 36.139 7.842 47.350 1.00 10.73 186 GLY E N 1
ATOM 9185 C CA . GLY E 1 189 ? 35.023 6.998 47.772 1.00 11.97 186 GLY E CA 1
ATOM 9186 C C . GLY E 1 189 ? 35.102 5.595 47.233 1.00 12.09 186 GLY E C 1
ATOM 9187 O O . GLY E 1 189 ? 34.924 4.620 47.961 1.00 12.77 186 GLY E O 1
ATOM 9188 N N . VAL E 1 190 ? 35.347 5.484 45.938 1.00 11.57 187 VAL E N 1
ATOM 9189 C CA . VAL E 1 190 ? 35.305 4.179 45.275 1.00 11.84 187 VAL E CA 1
ATOM 9190 C C . VAL E 1 190 ? 36.605 3.393 45.410 1.00 12.20 187 VAL E C 1
ATOM 9191 O O . VAL E 1 190 ? 36.591 2.200 45.743 1.00 12.41 187 VAL E O 1
ATOM 9195 N N . VAL E 1 191 ? 37.737 4.025 45.092 1.00 11.67 188 VAL E N 1
ATOM 9196 C CA . VAL E 1 191 ? 38.998 3.290 45.013 1.00 13.11 188 VAL E CA 1
ATOM 9197 C C . VAL E 1 191 ? 39.576 3.099 46.411 1.00 13.04 188 VAL E C 1
ATOM 9198 O O . VAL E 1 191 ? 39.640 1.964 46.893 1.00 14.23 188 VAL E O 1
ATOM 9202 N N . ASN E 1 192 ? 39.928 4.187 47.085 1.00 13.34 189 ASN E N 1
ATOM 9203 C CA . ASN E 1 192 ? 40.407 4.071 48.458 1.00 13.69 189 ASN E CA 1
ATOM 9204 C C . ASN E 1 192 ? 39.330 3.427 49.341 1.00 13.22 189 ASN E C 1
ATOM 9205 O O . ASN E 1 192 ? 39.633 2.573 50.187 1.00 13.03 189 ASN E O 1
ATOM 9210 N N . GLY E 1 193 ? 38.070 3.831 49.148 1.00 12.69 190 GLY E N 1
ATOM 9211 C CA . GLY E 1 193 ? 36.984 3.284 49.971 1.00 11.97 190 GLY E CA 1
ATOM 9212 C C . GLY E 1 193 ? 36.873 1.773 49.841 1.00 12.41 190 GLY E C 1
ATOM 9213 O O . GLY E 1 193 ? 36.686 1.077 50.843 1.00 13.33 190 GLY E O 1
ATOM 9214 N N . SER E 1 194 ? 36.983 1.261 48.611 1.00 12.53 191 SER E N 1
ATOM 9215 C CA . SER E 1 194 ? 36.900 -0.195 48.431 1.00 12.74 191 SER E CA 1
ATOM 9216 C C . SER E 1 194 ? 38.078 -0.910 49.067 1.00 12.52 191 SER E C 1
ATOM 9217 O O . SER E 1 194 ? 37.926 -2.019 49.589 1.00 13.35 191 SER E O 1
ATOM 9220 N N . VAL E 1 195 ? 39.253 -0.294 49.022 1.00 12.58 192 VAL E N 1
ATOM 9221 C CA . VAL E 1 195 ? 40.412 -0.881 49.694 1.00 12.51 192 VAL E CA 1
ATOM 9222 C C . VAL E 1 195 ? 40.152 -0.920 51.208 1.00 12.67 192 VAL E C 1
ATOM 9223 O O . VAL E 1 195 ? 40.406 -1.951 51.846 1.00 13.75 192 VAL E O 1
ATOM 9227 N N . TYR E 1 196 ? 39.605 0.161 51.772 1.00 12.87 193 TYR E N 1
ATOM 9228 C CA . TYR E 1 196 ? 39.255 0.160 53.190 1.00 13.11 193 TYR E CA 1
ATOM 9229 C C . TYR E 1 196 ? 38.206 -0.902 53.517 1.00 13.07 193 TYR E C 1
ATOM 9230 O O . TYR E 1 196 ? 38.237 -1.521 54.592 1.00 13.41 193 TYR E O 1
ATOM 9239 N N . ALA E 1 197 ? 37.245 -1.083 52.610 1.00 12.47 194 ALA E N 1
ATOM 9240 C CA . ALA E 1 197 ? 36.201 -2.098 52.821 1.00 12.17 194 ALA E CA 1
ATOM 9241 C C . ALA E 1 197 ? 36.857 -3.464 52.940 1.00 12.66 194 ALA E C 1
ATOM 9242 O O . ALA E 1 197 ? 36.548 -4.234 53.857 1.00 13.47 194 ALA E O 1
ATOM 9244 N N . LEU E 1 198 ? 37.768 -3.744 52.015 1.00 13.19 195 LEU E N 1
ATOM 9245 C CA . LEU E 1 198 ? 38.499 -5.011 52.008 1.00 13.37 195 LEU E CA 1
ATOM 9246 C C . LEU E 1 198 ? 39.351 -5.188 53.272 1.00 14.90 195 LEU E C 1
ATOM 9247 O O . LEU E 1 198 ? 39.357 -6.265 53.891 1.00 15.81 195 LEU E O 1
ATOM 9252 N N . GLU E 1 199 ? 40.040 -4.116 53.659 1.00 14.93 196 GLU E N 1
ATOM 9253 C CA . GLU E 1 199 ? 40.842 -4.144 54.884 1.00 16.56 196 GLU E CA 1
ATOM 9254 C C . GLU E 1 199 ? 39.975 -4.452 56.093 1.00 15.60 196 GLU E C 1
ATOM 9255 O O . GLU E 1 199 ? 40.425 -5.163 57.006 1.00 16.52 196 GLU E O 1
ATOM 9261 N N . GLY E 1 200 ? 38.740 -3.941 56.117 1.00 14.35 197 GLY E N 1
ATOM 9262 C CA . GLY E 1 200 ? 37.882 -4.179 57.266 1.00 14.54 197 GLY E CA 1
ATOM 9263 C C . GLY E 1 200 ? 37.418 -5.615 57.276 1.00 15.26 197 GLY E C 1
ATOM 9264 O O . GLY E 1 200 ? 37.380 -6.260 58.329 1.00 16.30 197 GLY E O 1
ATOM 9265 N N . ILE E 1 201 ? 37.027 -6.125 56.115 1.00 14.71 198 ILE E N 1
ATOM 9266 C CA . ILE E 1 201 ? 36.603 -7.514 56.015 1.00 15.04 198 ILE E CA 1
ATOM 9267 C C . ILE E 1 201 ? 37.763 -8.452 56.385 1.00 15.60 198 ILE E C 1
ATOM 9268 O O . ILE E 1 201 ? 37.593 -9.374 57.212 1.00 15.95 198 ILE E O 1
ATOM 9273 N N . ILE E 1 202 ? 38.929 -8.215 55.789 1.00 15.83 199 ILE E N 1
ATOM 9274 C CA . ILE E 1 202 ? 40.127 -9.027 56.072 1.00 16.38 199 ILE E CA 1
ATOM 9275 C C . ILE E 1 202 ? 40.481 -8.955 57.552 1.00 16.51 199 ILE E C 1
ATOM 9276 O O . ILE E 1 202 ? 40.775 -9.981 58.176 1.00 15.42 199 ILE E O 1
ATOM 9281 N N . GLY E 1 203 ? 40.455 -7.747 58.110 1.00 16.43 200 GLY E N 1
ATOM 9282 C CA . GLY E 1 203 ? 40.791 -7.565 59.521 1.00 17.80 200 GLY E CA 1
ATOM 9283 C C . GLY E 1 203 ? 39.876 -8.338 60.443 1.00 17.96 200 GLY E C 1
ATOM 9284 O O . GLY E 1 203 ? 40.339 -8.926 61.431 1.00 18.37 200 GLY E O 1
ATOM 9285 N N . ARG E 1 204 ? 38.580 -8.346 60.137 1.00 17.59 201 ARG E N 1
ATOM 9286 C CA . ARG E 1 204 ? 37.607 -9.054 60.978 1.00 18.74 201 ARG E CA 1
ATOM 9287 C C . ARG E 1 204 ? 37.773 -10.571 60.862 1.00 18.67 201 ARG E C 1
ATOM 9288 O O . ARG E 1 204 ? 37.590 -11.298 61.852 1.00 19.79 201 ARG E O 1
ATOM 9296 N N . ILE E 1 205 ? 38.124 -11.046 59.672 1.00 17.52 202 ILE E N 1
ATOM 9297 C CA . ILE E 1 205 ? 38.453 -12.455 59.476 1.00 17.04 202 ILE E CA 1
ATOM 9298 C C . ILE E 1 205 ? 39.635 -12.850 60.346 1.00 17.57 202 ILE E C 1
ATOM 9299 O O . ILE E 1 205 ? 39.577 -13.875 61.039 1.00 17.90 202 ILE E O 1
ATOM 9304 N N . LYS E 1 206 ? 40.696 -12.049 60.308 1.00 17.57 203 LYS E N 1
ATOM 9305 C CA . LYS E 1 206 ? 41.926 -12.380 61.037 1.00 18.14 203 LYS E CA 1
ATOM 9306 C C . LYS E 1 206 ? 41.687 -12.368 62.553 1.00 19.08 203 LYS E C 1
ATOM 9307 O O . LYS E 1 206 ? 42.340 -13.116 63.288 1.00 19.62 203 LYS E O 1
ATOM 9313 N N . GLU E 1 207 ? 40.739 -11.548 63.008 1.00 19.57 204 GLU E N 1
ATOM 9314 C CA . GLU E 1 207 ? 40.391 -11.501 64.441 1.00 20.78 204 GLU E CA 1
ATOM 9315 C C . GLU E 1 207 ? 39.839 -12.835 64.932 1.00 20.79 204 GLU E C 1
ATOM 9316 O O . GLU E 1 207 ? 39.995 -13.200 66.112 1.00 21.83 204 GLU E O 1
ATOM 9322 N N . VAL E 1 208 ? 39.148 -13.538 64.043 1.00 20.16 205 VAL E N 1
ATOM 9323 C CA . VAL E 1 208 ? 38.512 -14.818 64.371 1.00 20.78 205 VAL E CA 1
ATOM 9324 C C . VAL E 1 208 ? 39.441 -16.006 64.070 1.00 20.81 205 VAL E C 1
ATOM 9325 O O . VAL E 1 208 ? 39.549 -16.945 64.870 1.00 21.18 205 VAL E O 1
ATOM 9329 N N . TYR E 1 209 ? 40.111 -15.969 62.920 1.00 20.42 206 TYR E N 1
ATOM 9330 C CA . TYR E 1 209 ? 40.861 -17.118 62.425 1.00 20.58 206 TYR E CA 1
ATOM 9331 C C . TYR E 1 209 ? 42.385 -17.005 62.577 1.00 21.18 206 TYR E C 1
ATOM 9332 O O . TYR E 1 209 ? 43.116 -17.929 62.199 1.00 21.80 206 TYR E O 1
ATOM 9341 N N . GLY E 1 210 ? 42.854 -15.886 63.124 1.00 21.12 207 GLY E N 1
ATOM 9342 C CA . GLY E 1 210 ? 44.286 -15.606 63.251 1.00 21.76 207 GLY E CA 1
ATOM 9343 C C . GLY E 1 210 ? 44.843 -14.997 61.981 1.00 22.19 207 GLY E C 1
ATOM 9344 O O . GLY E 1 210 ? 44.139 -14.915 60.966 1.00 21.85 207 GLY E O 1
ATOM 9345 N N . ASP E 1 211 ? 46.109 -14.582 62.023 1.00 22.34 208 ASP E N 1
ATOM 9346 C CA . ASP E 1 211 ? 46.770 -14.036 60.848 1.00 22.87 208 ASP E CA 1
ATOM 9347 C C . ASP E 1 211 ? 46.792 -15.069 59.723 1.00 22.54 208 ASP E C 1
ATOM 9348 O O . ASP E 1 211 ? 46.945 -16.275 59.960 1.00 22.60 208 ASP E O 1
ATOM 9353 N N . LEU E 1 212 ? 46.581 -14.591 58.499 1.00 21.90 209 LEU E N 1
ATOM 9354 C CA . LEU E 1 212 ? 46.526 -15.440 57.319 1.00 20.98 209 LEU E CA 1
ATOM 9355 C C . LEU E 1 212 ? 47.154 -14.672 56.177 1.00 20.24 209 LEU E C 1
ATOM 9356 O O . LEU E 1 212 ? 47.028 -13.452 56.130 1.00 20.14 209 LEU E O 1
ATOM 9361 N N . PRO E 1 213 ? 47.825 -15.381 55.255 1.00 19.02 210 PRO E N 1
ATOM 9362 C CA . PRO E 1 213 ? 48.373 -14.680 54.095 1.00 18.90 210 PRO E CA 1
ATOM 9363 C C . PRO E 1 213 ? 47.247 -14.262 53.163 1.00 18.18 210 PRO E C 1
ATOM 9364 O O . PRO E 1 213 ? 46.260 -14.987 53.006 1.00 18.49 210 PRO E O 1
ATOM 9368 N N . VAL E 1 214 ? 47.425 -13.095 52.565 1.00 17.77 211 VAL E N 1
ATOM 9369 C CA . VAL E 1 214 ? 46.478 -12.568 51.589 1.00 17.27 211 VAL E CA 1
ATOM 9370 C C . VAL E 1 214 ? 47.092 -12.664 50.207 1.00 17.19 211 VAL E C 1
ATOM 9371 O O . VAL E 1 214 ? 48.241 -12.276 50.005 1.00 16.67 211 VAL E O 1
ATOM 9375 N N . VAL E 1 215 ? 46.330 -13.229 49.273 1.00 16.92 212 VAL E N 1
ATOM 9376 C CA . VAL E 1 215 ? 46.713 -13.254 47.863 1.00 16.94 212 VAL E CA 1
ATOM 9377 C C . VAL E 1 215 ? 45.799 -12.304 47.096 1.00 16.05 212 VAL E C 1
ATOM 9378 O O . VAL E 1 215 ? 44.585 -12.281 47.308 1.00 16.58 212 VAL E O 1
ATOM 9382 N N . LEU E 1 216 ? 46.404 -11.529 46.210 1.00 15.16 213 LEU E N 1
ATOM 9383 C CA . LEU E 1 216 ? 45.687 -10.590 45.363 1.00 14.94 213 LEU E CA 1
ATOM 9384 C C . LEU E 1 216 ? 45.743 -11.050 43.921 1.00 14.87 213 LEU E C 1
ATOM 9385 O O . LEU E 1 216 ? 46.793 -11.477 43.428 1.00 14.89 213 LEU E O 1
ATOM 9390 N N . THR E 1 217 ? 44.596 -10.981 43.250 1.00 13.76 214 THR E N 1
ATOM 9391 C CA . THR E 1 217 ? 44.535 -11.316 41.829 1.00 13.48 214 THR E CA 1
ATOM 9392 C C . THR E 1 217 ? 43.394 -10.532 41.169 1.00 13.96 214 THR E C 1
ATOM 9393 O O . THR E 1 217 ? 42.716 -9.758 41.840 1.00 13.81 214 THR E O 1
ATOM 9397 N N . GLY E 1 218 ? 43.215 -10.725 39.858 1.00 13.42 215 GLY E N 1
ATOM 9398 C CA . GLY E 1 218 ? 42.111 -10.079 39.134 1.00 14.77 215 GLY E CA 1
ATOM 9399 C C . GLY E 1 218 ? 42.567 -8.961 38.216 1.00 14.85 215 GLY E C 1
ATOM 9400 O O . GLY E 1 218 ? 43.605 -8.316 38.454 1.00 15.05 215 GLY E O 1
ATOM 9401 N N . GLY E 1 219 ? 41.774 -8.721 37.174 1.00 15.19 216 GLY E N 1
ATOM 9402 C CA . GLY E 1 219 ? 42.123 -7.726 36.158 1.00 16.03 216 GLY E CA 1
ATOM 9403 C C . GLY E 1 219 ? 42.203 -6.303 36.671 1.00 16.71 216 GLY E C 1
ATOM 9404 O O . GLY E 1 219 ? 42.845 -5.446 36.046 1.00 18.30 216 GLY E O 1
ATOM 9405 N N . GLN E 1 220 ? 41.556 -6.042 37.805 1.00 15.75 217 GLN E N 1
ATOM 9406 C CA . GLN E 1 220 ? 41.551 -4.682 38.359 1.00 16.35 217 GLN E CA 1
ATOM 9407 C C . GLN E 1 220 ? 42.512 -4.533 39.542 1.00 16.19 217 GLN E C 1
ATOM 9408 O O . GLN E 1 220 ? 42.575 -3.475 40.150 1.00 17.63 217 GLN E O 1
ATOM 9414 N N . SER E 1 221 ? 43.282 -5.581 39.846 1.00 15.21 218 SER E N 1
ATOM 9415 C CA . SER E 1 221 ? 44.105 -5.584 41.052 1.00 16.85 218 SER E CA 1
ATOM 9416 C C . SER E 1 221 ? 45.378 -4.747 40.959 1.00 16.99 218 SER E C 1
ATOM 9417 O O . SER E 1 221 ? 45.808 -4.163 41.954 1.00 17.39 218 SER E O 1
ATOM 9420 N N . LYS E 1 222 ? 45.966 -4.669 39.766 1.00 18.05 219 LYS E N 1
ATOM 9421 C CA . LYS E 1 222 ? 47.268 -3.988 39.628 1.00 20.21 219 LYS E CA 1
ATOM 9422 C C . LYS E 1 222 ? 47.204 -2.522 40.075 1.00 20.80 219 LYS E C 1
ATOM 9423 O O . LYS E 1 222 ? 48.124 -2.022 40.735 1.00 21.16 219 LYS E O 1
ATOM 9429 N N . ILE E 1 223 ? 46.116 -1.840 39.729 1.00 21.25 220 ILE E N 1
ATOM 9430 C CA . ILE E 1 223 ? 45.959 -0.422 40.080 1.00 22.33 220 ILE E CA 1
ATOM 9431 C C . ILE E 1 223 ? 46.097 -0.165 41.582 1.00 21.64 220 ILE E C 1
ATOM 9432 O O . ILE E 1 223 ? 46.629 0.874 41.991 1.00 22.39 220 ILE E O 1
ATOM 9437 N N . VAL E 1 224 ? 45.641 -1.108 42.402 1.00 20.97 221 VAL E N 1
ATOM 9438 C CA . VAL E 1 224 ? 45.590 -0.897 43.852 1.00 20.88 221 VAL E CA 1
ATOM 9439 C C . VAL E 1 224 ? 46.568 -1.772 44.643 1.00 21.34 221 VAL E C 1
ATOM 9440 O O . VAL E 1 224 ? 46.558 -1.773 45.870 1.00 20.81 221 VAL E O 1
ATOM 9444 N N . LYS E 1 225 ? 47.408 -2.514 43.924 1.00 22.36 222 LYS E N 1
ATOM 9445 C CA . LYS E 1 225 ? 48.347 -3.461 44.531 1.00 24.32 222 LYS E CA 1
ATOM 9446 C C . LYS E 1 225 ? 49.181 -2.841 45.658 1.00 24.18 222 LYS E C 1
ATOM 9447 O O . LYS E 1 225 ? 49.382 -3.470 46.708 1.00 24.22 222 LYS E O 1
ATOM 9453 N N . ASP E 1 226 ? 49.646 -1.608 45.453 1.00 24.39 223 ASP E N 1
ATOM 9454 C CA . ASP E 1 226 ? 50.472 -0.930 46.468 1.00 25.35 223 ASP E CA 1
ATOM 9455 C C . ASP E 1 226 ? 49.685 -0.347 47.648 1.00 25.45 223 ASP E C 1
ATOM 9456 O O . ASP E 1 226 ? 50.279 0.207 48.578 1.00 25.93 223 ASP E O 1
ATOM 9461 N N . MET E 1 227 ? 48.360 -0.465 47.618 1.00 25.18 224 MET E N 1
ATOM 9462 C CA . MET E 1 227 ? 47.521 0.125 48.659 1.00 25.96 224 MET E CA 1
ATOM 9463 C C . MET E 1 227 ? 47.001 -0.884 49.660 1.00 25.51 224 MET E C 1
ATOM 9464 O O . MET E 1 227 ? 46.545 -0.506 50.736 1.00 25.65 224 MET E O 1
ATOM 9469 N N . ILE E 1 228 ? 47.024 -2.159 49.290 1.00 25.66 225 ILE E N 1
ATOM 9470 C CA . ILE E 1 228 ? 46.466 -3.214 50.133 1.00 25.71 225 ILE E CA 1
ATOM 9471 C C . ILE E 1 228 ? 47.567 -4.194 50.557 1.00 25.36 225 ILE E C 1
ATOM 9472 O O . ILE E 1 228 ? 48.320 -4.686 49.718 1.00 24.84 225 ILE E O 1
ATOM 9477 N N . LYS E 1 229 ? 47.670 -4.460 51.857 1.00 24.81 226 LYS E N 1
ATOM 9478 C CA . LYS E 1 229 ? 48.677 -5.398 52.356 1.00 24.54 226 LYS E CA 1
ATOM 9479 C C . LYS E 1 229 ? 48.380 -6.798 51.823 1.00 23.44 226 LYS E C 1
ATOM 9480 O O . LYS E 1 229 ? 47.269 -7.299 51.945 1.00 23.83 226 LYS E O 1
ATOM 9486 N N . HIS E 1 230 ? 49.380 -7.415 51.210 1.00 22.05 227 HIS E N 1
ATOM 9487 C CA . HIS E 1 230 ? 49.216 -8.759 50.678 1.00 20.99 227 HIS E CA 1
ATOM 9488 C C . HIS E 1 230 ? 50.572 -9.445 50.652 1.00 20.42 227 HIS E C 1
ATOM 9489 O O . HIS E 1 230 ? 51.620 -8.782 50.577 1.00 20.99 227 HIS E O 1
ATOM 9496 N N . GLU E 1 231 ? 50.534 -10.769 50.720 1.00 20.07 228 GLU E N 1
ATOM 9497 C CA . GLU E 1 231 ? 51.742 -11.581 50.766 1.00 20.06 228 GLU E CA 1
ATOM 9498 C C . GLU E 1 231 ? 52.040 -12.214 49.405 1.00 19.41 228 GLU E C 1
ATOM 9499 O O . GLU E 1 231 ? 53.179 -12.578 49.121 1.00 19.24 228 GLU E O 1
ATOM 9505 N N . ILE E 1 232 ? 51.000 -12.355 48.579 1.00 18.41 229 ILE E N 1
ATOM 9506 C CA . ILE E 1 232 ? 51.134 -12.973 47.270 1.00 17.83 229 ILE E CA 1
ATOM 9507 C C . ILE E 1 232 ? 50.358 -12.162 46.242 1.00 17.49 229 ILE E C 1
ATOM 9508 O O . ILE E 1 232 ? 49.201 -11.786 46.488 1.00 17.39 229 ILE E O 1
ATOM 9513 N N . PHE E 1 233 ? 51.003 -11.895 45.111 1.00 17.58 230 PHE E N 1
ATOM 9514 C CA . PHE E 1 233 ? 50.351 -11.259 43.978 1.00 17.41 230 PHE E CA 1
ATOM 9515 C C . PHE E 1 233 ? 50.467 -12.200 42.799 1.00 17.08 230 PHE E C 1
ATOM 9516 O O . PHE E 1 233 ? 51.562 -12.475 42.312 1.00 17.72 230 PHE E O 1
ATOM 9524 N N . ASP E 1 234 ? 49.329 -12.701 42.327 1.00 15.96 231 ASP E N 1
ATOM 9525 C CA . ASP E 1 234 ? 49.369 -13.708 41.279 1.00 16.36 231 ASP E CA 1
ATOM 9526 C C . ASP E 1 234 ? 48.207 -13.512 40.309 1.00 16.31 231 ASP E C 1
ATOM 9527 O O . ASP E 1 234 ? 47.102 -14.010 40.540 1.00 15.72 231 ASP E O 1
ATOM 9532 N N . GLU E 1 235 ? 48.477 -12.800 39.217 1.00 17.21 232 GLU E N 1
ATOM 9533 C CA . GLU E 1 235 ? 47.430 -12.506 38.238 1.00 17.83 232 GLU E CA 1
ATOM 9534 C C . GLU E 1 235 ? 46.921 -13.740 37.496 1.00 16.91 232 GLU E C 1
ATOM 9535 O O . GLU E 1 235 ? 45.852 -13.683 36.865 1.00 15.52 232 GLU E O 1
ATOM 9541 N N . ASP E 1 236 ? 47.671 -14.847 37.589 1.00 15.34 233 ASP E N 1
ATOM 9542 C CA . ASP E 1 236 ? 47.306 -16.102 36.909 1.00 16.09 233 ASP E CA 1
ATOM 9543 C C . ASP E 1 236 ? 46.572 -17.093 37.820 1.00 14.99 233 ASP E C 1
ATOM 9544 O O . ASP E 1 236 ? 46.372 -18.257 37.452 1.00 15.55 233 ASP E O 1
ATOM 9549 N N . LEU E 1 237 ? 46.166 -16.648 39.002 1.00 15.22 234 LEU E N 1
ATOM 9550 C CA . LEU E 1 237 ? 45.585 -17.578 39.978 1.00 14.47 234 LEU E CA 1
ATOM 9551 C C . LEU E 1 237 ? 44.395 -18.376 39.424 1.00 14.43 234 LEU E C 1
ATOM 9552 O O . LEU E 1 237 ? 44.351 -19.618 39.547 1.00 14.40 234 LEU E O 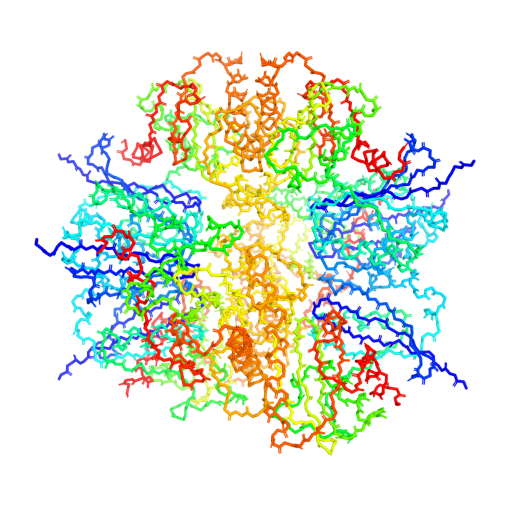1
ATOM 9557 N N . THR E 1 238 ? 43.447 -17.686 38.790 1.00 14.17 235 THR E N 1
ATOM 9558 C CA . THR E 1 238 ? 42.243 -18.390 38.327 1.00 13.86 235 THR E CA 1
ATOM 9559 C C . THR E 1 238 ? 42.598 -19.430 37.264 1.00 14.31 235 THR E C 1
ATOM 9560 O O . THR E 1 238 ? 42.151 -20.570 37.323 1.00 14.01 235 THR E O 1
ATOM 9564 N N . ILE E 1 239 ? 43.405 -19.010 36.298 1.00 14.78 236 ILE E N 1
ATOM 9565 C CA . ILE E 1 239 ? 43.809 -19.843 35.183 1.00 16.20 236 ILE E CA 1
ATOM 9566 C C . ILE E 1 239 ? 44.621 -21.054 35.710 1.00 15.57 236 ILE E C 1
ATOM 9567 O O . ILE E 1 239 ? 44.402 -22.200 35.288 1.00 16.29 236 ILE E O 1
ATOM 9572 N N . LYS E 1 240 ? 45.487 -20.831 36.704 1.00 15.35 237 LYS E N 1
ATOM 9573 C CA . LYS E 1 240 ? 46.177 -21.951 37.364 1.00 15.19 237 LYS E CA 1
ATOM 9574 C C . LYS E 1 240 ? 45.182 -22.943 37.978 1.00 15.18 237 LYS E C 1
ATOM 9575 O O . LYS E 1 240 ? 45.369 -24.159 37.908 1.00 15.25 237 LYS E O 1
ATOM 9581 N N . GLY E 1 241 ? 44.133 -22.418 38.603 1.00 14.25 238 GLY E N 1
ATOM 9582 C CA . GLY E 1 241 ? 43.103 -23.264 39.206 1.00 14.45 238 GLY E CA 1
ATOM 9583 C C . GLY E 1 241 ? 42.365 -24.093 38.180 1.00 14.01 238 GLY E C 1
ATOM 9584 O O . GLY E 1 241 ? 42.023 -25.242 38.447 1.00 14.28 238 GLY E O 1
ATOM 9585 N N . VAL E 1 242 ? 42.103 -23.511 37.004 1.00 13.93 239 VAL E N 1
ATOM 9586 C CA . VAL E 1 242 ? 41.495 -24.283 35.916 1.00 13.73 239 VAL E CA 1
ATOM 9587 C C . VAL E 1 242 ? 42.434 -25.442 35.536 1.00 14.16 239 VAL E C 1
ATOM 9588 O O . VAL E 1 242 ? 41.990 -26.595 35.415 1.00 14.43 239 VAL E O 1
ATOM 9592 N N . TYR E 1 243 ? 43.724 -25.138 35.389 1.00 14.42 240 TYR E N 1
ATOM 9593 C CA . TYR E 1 243 ? 44.698 -26.188 35.110 1.00 14.99 240 TYR E CA 1
ATOM 9594 C C . TYR E 1 243 ? 44.671 -27.279 36.188 1.00 14.87 240 TYR E C 1
ATOM 9595 O O . TYR E 1 243 ? 44.522 -28.464 35.877 1.00 15.02 240 TYR E O 1
ATOM 9604 N N . HIS E 1 244 ? 44.818 -26.886 37.450 1.00 14.78 241 HIS E N 1
ATOM 9605 C CA . HIS E 1 244 ? 44.930 -27.878 38.521 1.00 15.97 241 HIS E CA 1
ATOM 9606 C C . HIS E 1 244 ? 43.677 -28.730 38.642 1.00 16.26 241 HIS E C 1
ATOM 9607 O O . HIS E 1 244 ? 43.758 -29.952 38.785 1.00 16.85 241 HIS E O 1
ATOM 9614 N N . PHE E 1 245 ? 42.519 -28.095 38.527 1.00 15.87 242 PHE E N 1
ATOM 9615 C CA . PHE E 1 245 ? 41.260 -28.823 38.662 1.00 16.06 242 PHE E CA 1
ATOM 9616 C C . PHE E 1 245 ? 41.068 -29.822 37.528 1.00 15.91 242 PHE E C 1
ATOM 9617 O O . PHE E 1 245 ? 40.704 -30.986 37.750 1.00 16.23 242 PHE E O 1
ATOM 9625 N N . CYS E 1 246 ? 41.328 -29.369 36.306 1.00 16.26 243 CYS E N 1
ATOM 9626 C CA . CYS E 1 246 ? 40.999 -30.168 35.131 1.00 16.92 243 CYS E CA 1
ATOM 9627 C C . CYS E 1 246 ? 42.058 -31.191 34.761 1.00 17.65 243 CYS E C 1
ATOM 9628 O O . CYS E 1 246 ? 41.713 -32.290 34.317 1.00 18.07 243 CYS E O 1
ATOM 9631 N N . PHE E 1 247 ? 43.329 -30.823 34.920 1.00 17.49 244 PHE E N 1
ATOM 9632 C CA . PHE E 1 247 ? 44.446 -31.602 34.360 1.00 19.13 244 PHE E CA 1
ATOM 9633 C C . PHE E 1 247 ? 45.543 -31.947 35.360 1.00 20.23 244 PHE E C 1
ATOM 9634 O O . PHE E 1 247 ? 46.440 -32.741 35.049 1.00 21.22 244 PHE E O 1
ATOM 9642 N N . GLY E 1 248 ? 45.471 -31.361 36.548 1.00 21.13 245 GLY E N 1
ATOM 9643 C CA . GLY E 1 248 ? 46.527 -31.529 37.542 1.00 22.94 245 GLY E CA 1
ATOM 9644 C C . GLY E 1 248 ? 46.452 -32.897 38.187 1.00 23.48 245 GLY E C 1
ATOM 9645 O O . GLY E 1 248 ? 45.385 -33.498 38.237 1.00 25.35 245 GLY E O 1
ATOM 9646 N N . MET F 1 1 ? 3.557 36.809 63.717 1.00 49.02 -2 MET F N 1
ATOM 9647 C CA . MET F 1 1 ? 3.114 36.007 62.537 1.00 48.78 -2 MET F CA 1
ATOM 9648 C C . MET F 1 1 ? 4.007 34.785 62.321 1.00 48.27 -2 MET F C 1
ATOM 9649 O O . MET F 1 1 ? 5.241 34.891 62.331 1.00 48.37 -2 MET F O 1
ATOM 9654 N N . ASP F 1 2 ? 3.367 33.633 62.129 1.00 47.24 -1 ASP F N 1
ATOM 9655 C CA . ASP F 1 2 ? 4.059 32.367 61.879 1.00 46.17 -1 ASP F CA 1
ATOM 9656 C C . ASP F 1 2 ? 3.895 31.910 60.420 1.00 44.81 -1 ASP F C 1
ATOM 9657 O O . ASP F 1 2 ? 2.914 31.238 60.084 1.00 45.10 -1 ASP F O 1
ATOM 9662 N N . PRO F 1 3 ? 4.856 32.285 59.548 1.00 43.20 0 PRO F N 1
ATOM 9663 C CA . PRO F 1 3 ? 4.784 31.987 58.113 1.00 41.52 0 PRO F CA 1
ATOM 9664 C C . PRO F 1 3 ? 5.228 30.559 57.803 1.00 39.56 0 PRO F C 1
ATOM 9665 O O . PRO F 1 3 ? 6.294 30.134 58.251 1.00 39.62 0 PRO F O 1
ATOM 9669 N N . MET F 1 4 ? 4.412 29.831 57.044 1.00 36.91 1 MET F N 1
ATOM 9670 C CA . MET F 1 4 ? 4.717 28.438 56.712 1.00 34.18 1 MET F CA 1
ATOM 9671 C C . MET F 1 4 ? 5.561 28.293 55.449 1.00 30.99 1 MET F C 1
ATOM 9672 O O . MET F 1 4 ? 5.242 28.853 54.395 1.00 30.04 1 MET F O 1
ATOM 9677 N N . TYR F 1 5 ? 6.634 27.523 55.578 1.00 27.32 2 TYR F N 1
ATOM 9678 C CA . TYR F 1 5 ? 7.587 27.350 54.488 1.00 24.40 2 TYR F CA 1
ATOM 9679 C C . TYR F 1 5 ? 7.548 25.919 53.998 1.00 21.87 2 TYR F C 1
ATOM 9680 O O . TYR F 1 5 ? 7.471 24.993 54.806 1.00 20.64 2 TYR F O 1
ATOM 9689 N N . LEU F 1 6 ? 7.593 25.761 52.672 1.00 18.94 3 LEU F N 1
ATOM 9690 C CA . LEU F 1 6 ? 7.763 24.459 52.025 1.00 17.19 3 LEU F CA 1
ATOM 9691 C C . LEU F 1 6 ? 9.236 24.309 51.659 1.00 16.27 3 LEU F C 1
ATOM 9692 O O . LEU F 1 6 ? 9.809 25.180 51.002 1.00 15.95 3 LEU F O 1
ATOM 9697 N N . LEU F 1 7 ? 9.837 23.206 52.107 1.00 14.94 4 LEU F N 1
ATOM 9698 C CA . LEU F 1 7 ? 11.259 22.919 51.878 1.00 15.10 4 LEU F CA 1
ATOM 9699 C C . LEU F 1 7 ? 11.324 21.665 51.025 1.00 14.73 4 LEU F C 1
ATOM 9700 O O . LEU F 1 7 ? 10.628 20.692 51.308 1.00 14.71 4 LEU F O 1
ATOM 9705 N N . VAL F 1 8 ? 12.124 21.708 49.959 1.00 13.79 5 VAL F N 1
ATOM 9706 C CA . VAL F 1 8 ? 12.181 20.595 49.005 1.00 14.81 5 VAL F CA 1
ATOM 9707 C C . VAL F 1 8 ? 13.627 20.121 48.866 1.00 13.98 5 VAL F C 1
ATOM 9708 O O . VAL F 1 8 ? 14.529 20.933 48.686 1.00 13.57 5 VAL F O 1
ATOM 9712 N N . ASP F 1 9 ? 13.834 18.810 48.975 1.00 13.32 6 ASP F N 1
ATOM 9713 C CA . ASP F 1 9 ? 15.122 18.179 48.705 1.00 13.80 6 ASP F CA 1
ATOM 9714 C C . ASP F 1 9 ? 14.904 17.232 47.531 1.00 13.63 6 ASP F C 1
ATOM 9715 O O . ASP F 1 9 ? 14.369 16.144 47.708 1.00 13.28 6 ASP F O 1
ATOM 9720 N N . VAL F 1 10 ? 15.279 17.672 46.324 1.00 13.06 7 VAL F N 1
ATOM 9721 C CA . VAL F 1 10 ? 15.134 16.837 45.120 1.00 13.49 7 VAL F CA 1
ATOM 9722 C C . VAL F 1 10 ? 16.361 15.958 44.943 1.00 13.19 7 VAL F C 1
ATOM 9723 O O . VAL F 1 10 ? 17.428 16.440 44.541 1.00 13.02 7 VAL F O 1
ATOM 9727 N N . GLY F 1 11 ? 16.216 14.681 45.297 1.00 13.63 8 GLY F N 1
ATOM 9728 C CA . GLY F 1 11 ? 17.272 13.707 45.119 1.00 13.67 8 GLY F CA 1
ATOM 9729 C C . GLY F 1 11 ? 17.083 12.881 43.859 1.00 13.39 8 GLY F C 1
ATOM 9730 O O . GLY F 1 11 ? 16.047 12.950 43.197 1.00 13.40 8 GLY F O 1
ATOM 9731 N N . ASN F 1 12 ? 18.044 12.062 43.533 1.00 13.81 9 ASN F N 1
ATOM 9732 C CA . ASN F 1 12 ? 17.978 11.267 42.343 1.00 14.52 9 ASN F CA 1
ATOM 9733 C C . ASN F 1 12 ? 16.891 10.198 42.369 1.00 15.91 9 ASN F C 1
ATOM 9734 O O . ASN F 1 12 ? 16.332 9.901 41.368 1.00 16.91 9 ASN F O 1
ATOM 9739 N N . THR F 1 13 ? 16.640 9.658 43.539 1.00 16.68 10 THR F N 1
ATOM 9740 C CA . THR F 1 13 ? 15.613 8.644 43.724 1.00 18.05 10 THR F CA 1
ATOM 9741 C C . THR F 1 13 ? 14.342 9.245 44.330 1.00 17.80 10 THR F C 1
ATOM 9742 O O . THR F 1 13 ? 13.232 9.048 43.795 1.00 18.16 10 THR F O 1
ATOM 9746 N N . HIS F 1 14 ? 14.520 9.971 45.430 1.00 18.11 11 HIS F N 1
ATOM 9747 C CA . HIS F 1 14 ? 13.391 10.505 46.181 1.00 18.13 11 HIS F CA 1
ATOM 9748 C C . HIS F 1 14 ? 13.477 12.009 46.327 1.00 17.00 11 HIS F C 1
ATOM 9749 O O . HIS F 1 14 ? 14.580 12.579 46.373 1.00 16.66 11 HIS F O 1
ATOM 9756 N N . SER F 1 15 ? 12.307 12.647 46.360 1.00 15.26 12 SER F N 1
ATOM 9757 C CA . SER F 1 15 ? 12.186 14.066 46.671 1.00 15.25 12 SER F CA 1
ATOM 9758 C C . SER F 1 15 ? 11.450 14.163 48.005 1.00 15.26 12 SER F C 1
ATOM 9759 O O . SER F 1 15 ? 10.368 13.591 48.170 1.00 15.78 12 SER F O 1
ATOM 9762 N N . VAL F 1 16 ? 12.048 14.898 48.942 1.00 14.90 13 VAL F N 1
ATOM 9763 C CA . VAL F 1 16 ? 11.457 15.136 50.255 1.00 14.75 13 VAL F CA 1
ATOM 9764 C C . VAL F 1 16 ? 10.784 16.507 50.273 1.00 15.12 13 VAL F C 1
ATOM 9765 O O . VAL F 1 16 ? 11.355 17.488 49.803 1.00 14.56 13 VAL F O 1
ATOM 9769 N N . PHE F 1 17 ? 9.542 16.554 50.762 1.00 14.62 14 PHE F N 1
ATOM 9770 C CA . PHE F 1 17 ? 8.813 17.809 50.904 1.00 15.36 14 PHE F CA 1
ATOM 9771 C C . PHE F 1 17 ? 8.483 17.972 52.369 1.00 15.92 14 PHE F C 1
ATOM 9772 O O . PHE F 1 17 ? 7.941 17.067 52.995 1.00 17.09 14 PHE F O 1
ATOM 9780 N N . SER F 1 18 ? 8.847 19.121 52.909 1.00 15.34 15 SER F N 1
ATOM 9781 C CA . SER F 1 18 ? 8.640 19.371 54.331 1.00 16.27 15 SER F CA 1
ATOM 9782 C C . SER F 1 18 ? 8.043 20.740 54.573 1.00 16.72 15 SER F C 1
ATOM 9783 O O . SER F 1 18 ? 8.357 21.694 53.881 1.00 16.77 15 SER F O 1
ATOM 9786 N N . ILE F 1 19 ? 7.173 20.842 55.573 1.00 17.76 16 ILE F N 1
ATOM 9787 C CA . ILE F 1 19 ? 6.667 22.154 55.953 1.00 18.87 16 ILE F CA 1
ATOM 9788 C C . ILE F 1 19 ? 7.088 22.484 57.380 1.00 19.05 16 ILE F C 1
ATOM 9789 O O . ILE F 1 19 ? 7.154 21.605 58.242 1.00 19.01 16 ILE F O 1
ATOM 9794 N N . THR F 1 20 ? 7.421 23.744 57.588 1.00 19.60 17 THR F N 1
ATOM 9795 C CA . THR F 1 20 ? 7.764 24.239 58.925 1.00 19.79 17 THR F CA 1
ATOM 9796 C C . THR F 1 20 ? 7.225 25.651 59.074 1.00 21.09 17 THR F C 1
ATOM 9797 O O . THR F 1 20 ? 7.153 26.403 58.097 1.00 20.17 17 THR F O 1
ATOM 9801 N N . GLU F 1 21 ? 6.848 26.007 60.306 1.00 22.50 18 GLU F N 1
ATOM 9802 C CA . GLU F 1 21 ? 6.455 27.379 60.618 1.00 25.11 18 GLU F CA 1
ATOM 9803 C C . GLU F 1 21 ? 7.661 28.202 61.046 1.00 25.22 18 GLU F C 1
ATOM 9804 O O . GLU F 1 21 ? 7.698 29.416 60.830 1.00 26.63 18 GLU F O 1
ATOM 9810 N N . ASP F 1 22 ? 8.645 27.531 61.636 1.00 25.08 19 ASP F N 1
ATOM 9811 C CA . ASP F 1 22 ? 9.687 28.194 62.417 1.00 25.27 19 ASP F CA 1
ATOM 9812 C C . ASP F 1 22 ? 11.107 27.677 62.204 1.00 24.61 19 ASP F C 1
ATOM 9813 O O . ASP F 1 22 ? 12.056 28.227 62.772 1.00 24.57 19 ASP F O 1
ATOM 9818 N N . GLY F 1 23 ? 11.255 26.621 61.409 1.00 23.85 20 GLY F N 1
ATOM 9819 C CA . GLY F 1 23 ? 12.551 25.965 61.239 1.00 23.35 20 GLY F CA 1
ATOM 9820 C C . GLY F 1 23 ? 13.010 25.201 62.474 1.00 23.53 20 GLY F C 1
ATOM 9821 O O . GLY F 1 23 ? 14.207 24.947 62.631 1.00 23.22 20 GLY F O 1
ATOM 9822 N N . LYS F 1 24 ? 12.055 24.842 63.337 1.00 23.27 21 LYS F N 1
ATOM 9823 C CA . LYS F 1 24 ? 12.337 24.080 64.563 1.00 23.64 21 LYS F CA 1
ATOM 9824 C C . LYS F 1 24 ? 11.708 22.694 64.502 1.00 23.45 21 LYS F C 1
ATOM 9825 O O . LYS F 1 24 ? 12.382 21.688 64.743 1.00 23.65 21 LYS F O 1
ATOM 9831 N N . THR F 1 25 ? 10.426 22.656 64.169 1.00 22.93 22 THR F N 1
ATOM 9832 C CA . THR F 1 25 ? 9.738 21.383 63.959 1.00 23.51 22 THR F CA 1
ATOM 9833 C C . THR F 1 25 ? 9.326 21.247 62.490 1.00 23.32 22 THR F C 1
ATOM 9834 O O . THR F 1 25 ? 8.978 22.227 61.830 1.00 22.86 22 THR F O 1
ATOM 9838 N N . PHE F 1 26 ? 9.381 20.022 61.991 1.00 23.56 23 PHE F N 1
ATOM 9839 C CA . PHE F 1 26 ? 9.195 19.782 60.568 1.00 23.84 23 PHE F CA 1
ATOM 9840 C C . PHE F 1 26 ? 8.229 18.624 60.404 1.00 24.46 23 PHE F C 1
ATOM 9841 O O . PHE F 1 26 ? 8.357 17.609 61.101 1.00 25.58 23 PHE F O 1
ATOM 9849 N N . ARG F 1 27 ? 7.251 18.791 59.516 1.00 24.30 24 ARG F N 1
ATOM 9850 C CA . ARG F 1 27 ? 6.443 17.672 59.036 1.00 24.43 24 ARG F CA 1
ATOM 9851 C C . ARG F 1 27 ? 7.020 17.333 57.671 1.00 23.11 24 ARG F C 1
ATOM 9852 O O . ARG F 1 27 ? 7.339 18.233 56.901 1.00 22.66 24 ARG F O 1
ATOM 9860 N N . ARG F 1 28 ? 7.164 16.049 57.367 1.00 22.55 25 ARG F N 1
ATOM 9861 C CA . ARG F 1 28 ? 7.773 15.672 56.086 1.00 22.35 25 ARG F CA 1
ATOM 9862 C C . ARG F 1 28 ? 7.106 14.513 55.375 1.00 21.68 25 ARG F C 1
ATOM 9863 O O . ARG F 1 28 ? 6.543 13.601 55.996 1.00 21.06 25 ARG F O 1
ATOM 9871 N N . TRP F 1 29 ? 7.225 14.549 54.056 1.00 20.30 26 TRP F N 1
ATOM 9872 C CA . TRP F 1 29 ? 6.743 13.491 53.187 1.00 19.97 26 TRP F CA 1
ATOM 9873 C C . TRP F 1 29 ? 7.826 13.219 52.170 1.00 19.66 26 TRP F C 1
ATOM 9874 O O . TRP F 1 29 ? 8.738 14.023 51.977 1.00 18.98 26 TRP F O 1
ATOM 9885 N N . ARG F 1 30 ? 7.742 12.070 51.524 1.00 19.06 27 ARG F N 1
ATOM 9886 C CA . ARG F 1 30 ? 8.738 11.708 50.540 1.00 20.19 27 ARG F CA 1
ATOM 9887 C C . ARG F 1 30 ? 8.012 11.101 49.357 1.00 19.47 27 ARG F C 1
ATOM 9888 O O . ARG F 1 30 ? 7.092 10.299 49.534 1.00 18.66 27 ARG F O 1
ATOM 9896 N N . LEU F 1 31 ? 8.376 11.551 48.156 1.00 17.88 28 LEU F N 1
ATOM 9897 C CA . LEU F 1 31 ? 7.826 11.010 46.914 1.00 18.68 28 LEU F CA 1
ATOM 9898 C C . LEU F 1 31 ? 8.984 10.540 46.040 1.00 18.45 28 LEU F C 1
ATOM 9899 O O . LEU F 1 31 ? 10.128 10.897 46.291 1.00 18.03 28 LEU F O 1
ATOM 9904 N N . SER F 1 32 ? 8.695 9.726 45.029 1.00 18.94 29 SER F N 1
ATOM 9905 C CA . SER F 1 32 ? 9.710 9.398 44.033 1.00 19.84 29 SER F CA 1
ATOM 9906 C C . SER F 1 32 ? 9.942 10.628 43.168 1.00 19.81 29 SER F C 1
ATOM 9907 O O . SER F 1 32 ? 9.011 11.391 42.889 1.00 20.47 29 SER F O 1
ATOM 9910 N N . THR F 1 33 ? 11.192 10.834 42.773 1.00 19.19 30 THR F N 1
ATOM 9911 C CA . THR F 1 33 ? 11.522 11.923 41.866 1.00 19.97 30 THR F CA 1
ATOM 9912 C C . THR F 1 33 ? 10.937 11.606 40.487 1.00 22.56 30 THR F C 1
ATOM 9913 O O . THR F 1 33 ? 10.299 12.459 39.875 1.00 23.65 30 THR F O 1
ATOM 9917 N N . GLY F 1 34 ? 11.089 10.360 40.045 1.00 25.19 31 GLY F N 1
ATOM 9918 C CA . GLY F 1 34 ? 10.476 9.930 38.782 1.00 27.70 31 GLY F CA 1
ATOM 9919 C C . GLY F 1 34 ? 11.029 10.657 37.569 1.00 29.30 31 GLY F C 1
ATOM 9920 O O . GLY F 1 34 ? 12.098 11.270 37.637 1.00 30.16 31 GLY F O 1
ATOM 9921 N N . VAL F 1 35 ? 10.301 10.589 36.454 1.00 30.01 32 VAL F N 1
ATOM 9922 C CA . VAL F 1 35 ? 10.749 11.186 35.192 1.00 30.60 32 VAL F CA 1
ATOM 9923 C C . VAL F 1 35 ? 9.558 11.807 34.446 1.00 30.14 32 VAL F C 1
ATOM 9924 O O . VAL F 1 35 ? 8.462 11.241 34.421 1.00 30.84 32 VAL F O 1
ATOM 9928 N N . PHE F 1 36 ? 9.796 12.974 33.852 1.00 29.64 33 PHE F N 1
ATOM 9929 C CA . PHE F 1 36 ? 8.792 13.736 33.088 1.00 28.65 33 PHE F CA 1
ATOM 9930 C C . PHE F 1 36 ? 7.635 14.253 33.945 1.00 27.79 33 PHE F C 1
ATOM 9931 O O . PHE F 1 36 ? 6.596 14.664 33.409 1.00 27.81 33 PHE F O 1
ATOM 9939 N N . GLN F 1 37 ? 7.802 14.247 35.265 1.00 26.01 34 GLN F N 1
ATOM 9940 C CA . GLN F 1 37 ? 6.760 14.791 36.137 1.00 24.90 34 GLN F CA 1
ATOM 9941 C C . GLN F 1 37 ? 6.443 16.216 35.744 1.00 22.86 34 GLN F C 1
ATOM 9942 O O . GLN F 1 37 ? 7.308 16.946 35.274 1.00 23.15 34 GLN F O 1
ATOM 9948 N N . THR F 1 38 ? 5.186 16.604 35.927 1.00 20.18 35 THR F N 1
ATOM 9949 C CA . THR F 1 38 ? 4.769 17.964 35.632 1.00 18.57 35 THR F CA 1
ATOM 9950 C C . THR F 1 38 ? 4.368 18.653 36.916 1.00 17.13 35 THR F C 1
ATOM 9951 O O . THR F 1 38 ? 4.199 17.989 37.951 1.00 17.46 35 THR F O 1
ATOM 9955 N N . GLU F 1 39 ? 4.183 19.971 36.832 1.00 17.00 36 GLU F N 1
ATOM 9956 C CA . GLU F 1 39 ? 3.732 20.739 37.997 1.00 17.28 36 GLU F CA 1
ATOM 9957 C C . GLU F 1 39 ? 2.365 20.288 38.514 1.00 16.91 36 GLU F C 1
ATOM 9958 O O . GLU F 1 39 ? 2.129 20.311 39.708 1.00 16.59 36 GLU F O 1
ATOM 9964 N N . ASP F 1 40 ? 1.462 19.900 37.613 1.00 16.95 37 ASP F N 1
ATOM 9965 C CA . ASP F 1 40 ? 0.129 19.458 38.021 1.00 17.25 37 ASP F CA 1
ATOM 9966 C C . ASP F 1 40 ? 0.179 18.093 38.689 1.00 17.19 37 ASP F C 1
ATOM 9967 O O . ASP F 1 40 ? -0.547 17.837 39.639 1.00 18.13 37 ASP F O 1
ATOM 9972 N N . GLU F 1 41 ? 1.065 17.226 38.203 1.00 17.98 38 GLU F N 1
ATOM 9973 C CA . GLU F 1 41 ? 1.296 15.928 38.821 1.00 18.33 38 GLU F CA 1
ATOM 9974 C C . GLU F 1 41 ? 1.831 16.074 40.238 1.00 18.04 38 GLU F C 1
ATOM 9975 O O . GLU F 1 41 ? 1.404 15.356 41.145 1.00 18.25 38 GLU F O 1
ATOM 9981 N N . LEU F 1 42 ? 2.768 17.005 40.421 1.00 16.95 39 LEU F N 1
ATOM 9982 C CA . LEU F 1 42 ? 3.315 17.256 41.744 1.00 17.84 39 LEU F CA 1
ATOM 9983 C C . LEU F 1 42 ? 2.224 17.752 42.691 1.00 16.89 39 LEU F C 1
ATOM 9984 O O . LEU F 1 42 ? 2.075 17.266 43.821 1.00 16.98 39 LEU F O 1
ATOM 9989 N N . PHE F 1 43 ? 1.437 18.713 42.213 1.00 16.87 40 PHE F N 1
ATOM 9990 C CA . PHE F 1 43 ? 0.360 19.238 43.035 1.00 17.18 40 PHE F CA 1
ATOM 9991 C C . PHE F 1 43 ? -0.606 18.134 43.424 1.00 17.05 40 PHE F C 1
ATOM 9992 O O . PHE F 1 43 ? -1.023 18.027 44.572 1.00 16.82 40 PHE F O 1
ATOM 10000 N N . SER F 1 44 ? -0.941 17.288 42.454 1.00 16.65 41 SER F N 1
ATOM 10001 C CA . SER F 1 44 ? -1.859 16.194 42.684 1.00 17.50 41 SER F CA 1
ATOM 10002 C C . SER F 1 44 ? -1.341 15.219 43.749 1.00 17.03 41 SER F C 1
ATOM 10003 O O . SER F 1 44 ? -2.092 14.784 44.630 1.00 17.36 41 SER F O 1
ATOM 10006 N N . HIS F 1 45 ? -0.051 14.885 43.689 1.00 16.75 42 HIS F N 1
ATOM 10007 C CA . HIS F 1 45 ? 0.523 13.984 44.685 1.00 17.13 42 HIS F CA 1
ATOM 10008 C C . HIS F 1 45 ? 0.533 14.623 46.074 1.00 16.88 42 HIS F C 1
ATOM 10009 O O . HIS F 1 45 ? 0.284 13.954 47.082 1.00 18.34 42 HIS F O 1
ATOM 10016 N N . LEU F 1 46 ? 0.848 15.915 46.123 1.00 15.93 43 LEU F N 1
ATOM 10017 C CA . LEU F 1 46 ? 0.971 16.609 47.414 1.00 16.31 43 LEU F CA 1
ATOM 10018 C C . LEU F 1 46 ? -0.364 16.989 48.047 1.00 17.12 43 LEU F C 1
ATOM 10019 O O . LEU F 1 46 ? -0.449 17.194 49.270 1.00 16.67 43 LEU F O 1
ATOM 10024 N N . HIS F 1 47 ? -1.408 17.090 47.224 1.00 17.51 44 HIS F N 1
ATOM 10025 C CA . HIS F 1 47 ? -2.716 17.582 47.681 1.00 19.53 44 HIS F CA 1
ATOM 10026 C C . HIS F 1 47 ? -3.232 16.843 48.922 1.00 19.86 44 HIS F C 1
ATOM 10027 O O . HIS F 1 47 ? -3.522 17.487 49.935 1.00 19.57 44 HIS F O 1
ATOM 10034 N N . PRO F 1 48 ? -3.334 15.500 48.863 1.00 20.45 45 PRO F N 1
ATOM 10035 C CA . PRO F 1 48 ? -3.866 14.788 50.030 1.00 20.87 45 PRO F CA 1
ATOM 10036 C C . PRO F 1 48 ? -2.891 14.663 51.205 1.00 21.70 45 PRO F C 1
ATOM 10037 O O . PRO F 1 48 ? -3.296 14.273 52.308 1.00 21.71 45 PRO F O 1
ATOM 10041 N N . LEU F 1 49 ? -1.625 14.996 50.970 1.00 21.64 46 LEU F N 1
ATOM 10042 C CA . LEU F 1 49 ? -0.604 14.891 51.993 1.00 22.62 46 LEU F CA 1
ATOM 10043 C C . LEU F 1 49 ? -0.568 16.165 52.828 1.00 23.49 46 LEU F C 1
ATOM 10044 O O . LEU F 1 49 ? -0.680 16.112 54.064 1.00 24.32 46 LEU F O 1
ATOM 10049 N N . LEU F 1 50 ? -0.413 17.301 52.151 1.00 24.78 47 LEU F N 1
ATOM 10050 C CA . LEU F 1 50 ? -0.390 18.611 52.805 1.00 26.50 47 LEU F CA 1
ATOM 10051 C C . LEU F 1 50 ? -1.764 19.048 53.324 1.00 27.45 47 LEU F C 1
ATOM 10052 O O . LEU F 1 50 ? -1.852 19.697 54.366 1.00 27.52 47 LEU F O 1
ATOM 10057 N N . GLY F 1 51 ? -2.825 18.722 52.588 1.00 28.52 48 GLY F N 1
ATOM 10058 C CA . GLY F 1 51 ? -4.180 19.127 52.976 1.00 29.86 48 GLY F CA 1
ATOM 10059 C C . GLY F 1 51 ? -4.300 20.638 53.137 1.00 30.68 48 GLY F C 1
ATOM 10060 O O . GLY F 1 51 ? -3.908 21.396 52.250 1.00 30.50 48 GLY F O 1
ATOM 10061 N N . ASP F 1 52 ? -4.818 21.070 54.287 1.00 32.28 49 ASP F N 1
ATOM 10062 C CA . ASP F 1 52 ? -5.037 22.498 54.567 1.00 33.59 49 ASP F CA 1
ATOM 10063 C C . ASP F 1 52 ? -3.763 23.345 54.499 1.00 33.88 49 ASP F C 1
ATOM 10064 O O . ASP F 1 52 ? -3.810 24.505 54.082 1.00 33.89 49 ASP F O 1
ATOM 10069 N N . ALA F 1 53 ? -2.633 22.760 54.896 1.00 34.34 50 ALA F N 1
ATOM 10070 C CA . ALA F 1 53 ? -1.344 23.471 54.933 1.00 35.04 50 ALA F CA 1
ATOM 10071 C C . ALA F 1 53 ? -0.931 24.048 53.577 1.00 35.84 50 ALA F C 1
ATOM 10072 O O . ALA F 1 53 ? -0.208 25.053 53.509 1.00 36.00 50 ALA F O 1
ATOM 10074 N N . MET F 1 54 ? -1.397 23.402 52.508 1.00 36.53 51 MET F N 1
ATOM 10075 C CA . MET F 1 54 ? -1.162 23.840 51.134 1.00 37.42 51 MET F CA 1
ATOM 10076 C C . MET F 1 54 ? -1.480 25.325 50.941 1.00 37.44 51 MET F C 1
ATOM 10077 O O . MET F 1 54 ? -0.687 26.063 50.351 1.00 37.87 51 MET F O 1
ATOM 10082 N N . ARG F 1 55 ? -2.630 25.760 51.456 1.00 37.07 52 ARG F N 1
ATOM 10083 C CA . ARG F 1 55 ? -3.109 27.126 51.234 1.00 36.99 52 ARG F CA 1
ATOM 10084 C C . ARG F 1 55 ? -2.353 28.189 52.037 1.00 36.06 52 ARG F C 1
ATOM 10085 O O . ARG F 1 55 ? -2.550 29.386 51.817 1.00 36.66 52 ARG F O 1
ATOM 10093 N N . GLU F 1 56 ? -1.474 27.752 52.939 1.00 34.80 53 GLU F N 1
ATOM 10094 C CA . GLU F 1 56 ? -0.740 28.671 53.824 1.00 33.74 53 GLU F CA 1
ATOM 10095 C C . GLU F 1 56 ? 0.744 28.891 53.485 1.00 32.26 53 GLU F C 1
ATOM 10096 O O . GLU F 1 56 ? 1.437 29.626 54.186 1.00 31.70 53 GLU F O 1
ATOM 10102 N N . ILE F 1 57 ? 1.228 28.261 52.418 1.00 30.42 54 ILE F N 1
ATOM 10103 C CA . ILE F 1 57 ? 2.654 28.357 52.053 1.00 28.77 54 ILE F CA 1
ATOM 10104 C C . ILE F 1 57 ? 3.102 29.794 51.733 1.00 28.19 54 ILE F C 1
ATOM 10105 O O . ILE F 1 57 ? 2.490 30.464 50.908 1.00 28.37 54 ILE F O 1
ATOM 10110 N N . LYS F 1 58 ? 4.175 30.239 52.387 1.00 27.22 55 LYS F N 1
ATOM 10111 C CA . LYS F 1 58 ? 4.690 31.609 52.268 1.00 27.10 55 LYS F CA 1
ATOM 10112 C C . LYS F 1 58 ? 6.044 31.708 51.544 1.00 25.65 55 LYS F C 1
ATOM 10113 O O . LYS F 1 58 ? 6.476 32.793 51.160 1.00 26.60 55 LYS F O 1
ATOM 10119 N N . GLY F 1 59 ? 6.714 30.572 51.377 1.00 23.53 56 GLY F N 1
ATOM 10120 C CA . GLY F 1 59 ? 7.990 30.534 50.678 1.00 20.68 56 GLY F CA 1
ATOM 10121 C C . GLY F 1 59 ? 8.290 29.099 50.324 1.00 19.38 56 GLY F C 1
ATOM 10122 O O . GLY F 1 59 ? 7.778 28.182 50.966 1.00 18.76 56 GLY F O 1
ATOM 10123 N N . ILE F 1 60 ? 9.101 28.905 49.288 1.00 18.27 57 ILE F N 1
ATOM 10124 C CA . ILE F 1 60 ? 9.489 27.561 48.853 1.00 17.58 57 ILE F CA 1
ATOM 10125 C C . ILE F 1 60 ? 10.995 27.557 48.627 1.00 16.85 57 ILE F C 1
ATOM 10126 O O . ILE F 1 60 ? 11.492 28.322 47.803 1.00 18.49 57 ILE F O 1
ATOM 10131 N N . GLY F 1 61 ? 11.707 26.733 49.393 1.00 15.63 58 GLY F N 1
ATOM 10132 C CA . GLY F 1 61 ? 13.154 26.639 49.274 1.00 14.28 58 GLY F CA 1
ATOM 10133 C C . GLY F 1 61 ? 13.495 25.265 48.767 1.00 13.80 58 GLY F C 1
ATOM 10134 O O . GLY F 1 61 ? 12.849 24.291 49.145 1.00 13.49 58 GLY F O 1
ATOM 10135 N N . VAL F 1 62 ? 14.522 25.188 47.917 1.00 13.27 59 VAL F N 1
ATOM 10136 C CA . VAL F 1 62 ? 14.779 23.929 47.218 1.00 13.23 59 VAL F CA 1
ATOM 10137 C C . VAL F 1 62 ? 16.257 23.628 47.136 1.00 13.29 59 VAL F C 1
ATOM 10138 O O . VAL F 1 62 ? 17.042 24.463 46.682 1.00 13.05 59 VAL F O 1
ATOM 10142 N N . ALA F 1 63 ? 16.620 22.412 47.531 1.00 12.41 60 ALA F N 1
ATOM 10143 C CA . ALA F 1 63 ? 17.938 21.871 47.194 1.00 13.33 60 ALA F CA 1
ATOM 10144 C C . ALA F 1 63 ? 17.657 20.819 46.143 1.00 13.09 60 ALA F C 1
ATOM 10145 O O . ALA F 1 63 ? 16.802 19.963 46.356 1.00 13.91 60 ALA F O 1
ATOM 10147 N N . SER F 1 64 ? 18.318 20.914 44.989 1.00 13.09 61 SER F N 1
ATOM 10148 C CA . SER F 1 64 ? 18.112 19.918 43.940 1.00 12.46 61 SER F CA 1
ATOM 10149 C C . SER F 1 64 ? 19.412 19.417 43.349 1.00 12.30 61 SER F C 1
ATOM 10150 O O . SER F 1 64 ? 20.291 20.212 43.033 1.00 12.87 61 SER F O 1
ATOM 10153 N N . VAL F 1 65 ? 19.502 18.099 43.154 1.00 11.52 62 VAL F N 1
ATOM 10154 C CA . VAL F 1 65 ? 20.648 17.535 42.438 1.00 11.43 62 VAL F CA 1
ATOM 10155 C C . VAL F 1 65 ? 20.199 16.871 41.127 1.00 11.98 62 VAL F C 1
ATOM 10156 O O . VAL F 1 65 ? 20.908 16.023 40.582 1.00 12.03 62 VAL F O 1
ATOM 10160 N N . VAL F 1 66 ? 19.000 17.235 40.676 1.00 11.66 63 VAL F N 1
ATOM 10161 C CA . VAL F 1 66 ? 18.448 16.720 39.416 1.00 12.45 63 VAL F CA 1
ATOM 10162 C C . VAL F 1 66 ? 17.996 17.907 38.562 1.00 12.73 63 VAL F C 1
ATOM 10163 O O . VAL F 1 66 ? 16.833 18.327 38.624 1.00 12.98 63 VAL F O 1
ATOM 10167 N N . PRO F 1 67 ? 18.933 18.481 37.796 1.00 13.43 64 PRO F N 1
ATOM 10168 C CA . PRO F 1 67 ? 18.637 19.725 37.073 1.00 13.81 64 PRO F CA 1
ATOM 10169 C C . PRO F 1 67 ? 17.401 19.670 36.184 1.00 14.14 64 PRO F C 1
ATOM 10170 O O . PRO F 1 67 ? 16.705 20.672 36.081 1.00 15.16 64 PRO F O 1
ATOM 10174 N N . THR F 1 68 ? 17.119 18.528 35.546 1.00 14.64 65 THR F N 1
ATOM 10175 C CA . THR F 1 68 ? 15.917 18.441 34.684 1.00 16.49 65 THR F CA 1
ATOM 10176 C C . THR F 1 68 ? 14.619 18.697 35.454 1.00 17.01 65 THR F C 1
ATOM 10177 O O . THR F 1 68 ? 13.610 19.084 34.857 1.00 18.38 65 THR F O 1
ATOM 10181 N N . GLN F 1 69 ? 14.640 18.476 36.771 1.00 16.01 66 GLN F N 1
ATOM 10182 C CA . GLN F 1 69 ? 13.440 18.657 37.607 1.00 17.18 66 GLN F CA 1
ATOM 10183 C C . GLN F 1 69 ? 13.207 20.105 37.991 1.00 16.71 66 GLN F C 1
ATOM 10184 O O . GLN F 1 69 ? 12.126 20.466 38.477 1.00 16.44 66 GLN F O 1
ATOM 10190 N N . ASN F 1 70 ? 14.216 20.944 37.807 1.00 16.87 67 ASN F N 1
ATOM 10191 C CA . ASN F 1 70 ? 14.133 22.302 38.337 1.00 17.79 67 ASN F CA 1
ATOM 10192 C C . ASN F 1 70 ? 13.044 23.167 37.715 1.00 18.95 67 ASN F C 1
ATOM 10193 O O . ASN F 1 70 ? 12.376 23.923 38.428 1.00 20.10 67 ASN F O 1
ATOM 10198 N N . THR F 1 71 ? 12.844 23.030 36.409 1.00 20.09 68 THR F N 1
ATOM 10199 C CA . THR F 1 71 ? 11.775 23.773 35.721 1.00 21.40 68 THR F CA 1
ATOM 10200 C C . THR F 1 71 ? 10.390 23.382 36.249 1.00 20.62 68 THR F C 1
ATOM 10201 O O . THR F 1 71 ? 9.511 24.243 36.397 1.00 20.67 68 THR F O 1
ATOM 10205 N N . VAL F 1 72 ? 10.218 22.097 36.566 1.00 20.25 69 VAL F N 1
ATOM 10206 C CA . VAL F 1 72 ? 8.961 21.554 37.104 1.00 20.70 69 VAL F CA 1
ATOM 10207 C C . VAL F 1 72 ? 8.674 22.194 38.463 1.00 20.01 69 VAL F C 1
ATOM 10208 O O . VAL F 1 72 ? 7.554 22.647 38.732 1.00 19.48 69 VAL F O 1
ATOM 10212 N N . ILE F 1 73 ? 9.694 22.233 39.317 1.00 18.89 70 ILE F N 1
ATOM 10213 C CA . ILE F 1 73 ? 9.554 22.856 40.636 1.00 18.36 70 ILE F CA 1
ATOM 10214 C C . ILE F 1 73 ? 9.243 24.358 40.494 1.00 17.87 70 ILE F C 1
ATOM 10215 O O . ILE F 1 73 ? 8.374 24.877 41.192 1.00 16.97 70 ILE F O 1
ATOM 10220 N N . GLU F 1 74 ? 9.937 25.031 39.574 1.00 17.75 71 GLU F N 1
ATOM 10221 C CA . GLU F 1 74 ? 9.675 26.441 39.278 1.00 18.75 71 GLU F CA 1
ATOM 10222 C C . GLU F 1 74 ? 8.211 26.643 38.891 1.00 18.51 71 GLU F C 1
ATOM 10223 O O . GLU F 1 74 ? 7.527 27.533 39.420 1.00 18.51 71 GLU F O 1
ATOM 10229 N N . ARG F 1 75 ? 7.731 25.819 37.965 1.00 17.94 72 ARG F N 1
ATOM 10230 C CA . ARG F 1 75 ? 6.363 25.981 37.452 1.00 18.12 72 ARG F CA 1
ATOM 10231 C C . ARG F 1 75 ? 5.321 25.660 38.517 1.00 17.60 72 ARG F C 1
ATOM 10232 O O . ARG F 1 75 ? 4.279 26.316 38.605 1.00 17.62 72 ARG F O 1
ATOM 10240 N N . PHE F 1 76 ? 5.608 24.650 39.327 1.00 16.72 73 PHE F N 1
ATOM 10241 C CA . PHE F 1 76 ? 4.733 24.298 40.435 1.00 16.43 73 PHE F CA 1
ATOM 10242 C C . PHE F 1 76 ? 4.600 25.478 41.409 1.00 16.49 73 PHE F C 1
ATOM 10243 O O . PHE F 1 76 ? 3.485 25.840 41.790 1.00 16.97 73 PHE F O 1
ATOM 10251 N N . SER F 1 77 ? 5.736 26.075 41.782 1.00 17.07 74 SER F N 1
ATOM 10252 C CA . SER F 1 77 ? 5.741 27.214 42.728 1.00 17.67 74 SER F CA 1
ATOM 10253 C C . SER F 1 77 ? 4.985 28.415 42.200 1.00 17.90 74 SER F C 1
ATOM 10254 O O . SER F 1 77 ? 4.212 29.047 42.928 1.00 17.40 74 SER F O 1
ATOM 10257 N N . GLN F 1 78 ? 5.216 28.730 40.927 1.00 18.41 75 GLN F N 1
ATOM 10258 C CA . GLN F 1 78 ? 4.544 29.861 40.299 1.00 19.95 75 GLN F CA 1
ATOM 10259 C C . GLN F 1 78 ? 3.043 29.633 40.155 1.00 19.67 75 GLN F C 1
ATOM 10260 O O . GLN F 1 78 ? 2.251 30.480 40.560 1.00 19.53 75 GLN F O 1
ATOM 10266 N N . LYS F 1 79 ? 2.665 28.497 39.569 1.00 18.53 76 LYS F N 1
ATOM 10267 C CA . LYS F 1 79 ? 1.261 28.209 39.263 1.00 18.32 76 LYS F CA 1
ATOM 10268 C C . LYS F 1 79 ? 0.403 28.118 40.512 1.00 18.33 76 LYS F C 1
ATOM 10269 O O . LYS F 1 79 ? -0.688 28.689 40.572 1.00 19.20 76 LYS F O 1
ATOM 10275 N N . TYR F 1 80 ? 0.892 27.393 41.508 1.00 16.97 77 TYR F N 1
ATOM 10276 C CA . TYR F 1 80 ? 0.049 27.064 42.647 1.00 17.52 77 TYR F CA 1
ATOM 10277 C C . TYR F 1 80 ? 0.224 28.002 43.823 1.00 17.70 77 TYR F C 1
ATOM 10278 O O . TYR F 1 80 ? -0.671 28.100 44.666 1.00 18.78 77 TYR F O 1
ATOM 10287 N N . PHE F 1 81 ? 1.354 28.718 43.870 1.00 18.34 78 PHE F N 1
ATOM 10288 C CA . PHE F 1 81 ? 1.655 29.596 45.008 1.00 18.79 78 PHE F CA 1
ATOM 10289 C C . PHE F 1 81 ? 2.032 31.027 44.656 1.00 18.83 78 PHE F C 1
ATOM 10290 O O . PHE F 1 81 ? 2.078 31.872 45.546 1.00 19.18 78 PHE F O 1
ATOM 10298 N N . HIS F 1 82 ? 2.292 31.291 43.373 1.00 18.81 79 HIS F N 1
ATOM 10299 C CA . HIS F 1 82 ? 2.728 32.615 42.889 1.00 19.77 79 HIS F CA 1
ATOM 10300 C C . HIS F 1 82 ? 4.031 33.027 43.556 1.00 20.03 79 HIS F C 1
ATOM 10301 O O . HIS F 1 82 ? 4.250 34.208 43.845 1.00 19.51 79 HIS F O 1
ATOM 10308 N N . ILE F 1 83 ? 4.888 32.032 43.777 1.00 19.42 80 ILE F N 1
ATOM 10309 C CA . ILE F 1 83 ? 6.182 32.195 44.448 1.00 20.24 80 ILE F CA 1
ATOM 10310 C C . ILE F 1 83 ? 7.283 31.697 43.517 1.00 19.87 80 ILE F C 1
ATOM 10311 O O . ILE F 1 83 ? 7.088 30.712 42.794 1.00 19.73 80 ILE F O 1
ATOM 10316 N N . SER F 1 84 ? 8.423 32.389 43.505 1.00 19.64 81 SER F N 1
ATOM 10317 C CA . SER F 1 84 ? 9.637 31.861 42.873 1.00 20.71 81 SER F CA 1
ATOM 10318 C C . SER F 1 84 ? 10.424 31.096 43.935 1.00 20.15 81 SER F C 1
ATOM 10319 O O . SER F 1 84 ? 10.715 31.646 45.003 1.00 20.49 81 SER F O 1
ATOM 10322 N N . PRO F 1 85 ? 10.823 29.850 43.641 1.00 18.94 82 PRO F N 1
ATOM 10323 C CA . PRO F 1 85 ? 11.562 29.135 44.682 1.00 18.47 82 PRO F CA 1
ATOM 10324 C C . PRO F 1 85 ? 12.935 29.771 44.926 1.00 17.82 82 PRO F C 1
ATOM 10325 O O . PRO F 1 85 ? 13.494 30.427 44.051 1.00 17.79 82 PRO F O 1
ATOM 10329 N N . ILE F 1 86 ? 13.459 29.571 46.130 1.00 16.71 83 ILE F N 1
ATOM 10330 C CA . ILE F 1 86 ? 14.822 29.974 46.455 1.00 16.79 83 ILE F CA 1
ATOM 10331 C C . ILE F 1 86 ? 15.662 28.712 46.342 1.00 15.60 83 ILE F C 1
ATOM 10332 O O . ILE F 1 86 ? 15.273 27.669 46.867 1.00 15.82 83 ILE F O 1
ATOM 10337 N N . TRP F 1 87 ? 16.802 28.813 45.644 1.00 14.53 84 TRP F N 1
ATOM 10338 C CA . TRP F 1 87 ? 17.607 27.643 45.306 1.00 13.99 84 TRP F CA 1
ATOM 10339 C C . TRP F 1 87 ? 18.868 27.589 46.141 1.00 13.93 84 TRP F C 1
ATOM 10340 O O . TRP F 1 87 ? 19.675 28.524 46.147 1.00 14.80 84 TRP F O 1
ATOM 10351 N N . VAL F 1 88 ? 19.061 26.473 46.833 1.00 13.70 85 VAL F N 1
ATOM 10352 C CA . VAL F 1 88 ? 20.265 26.289 47.622 1.00 14.20 85 VAL F CA 1
ATOM 10353 C C . VAL F 1 88 ? 21.460 26.138 46.678 1.00 14.91 85 VAL F C 1
ATOM 10354 O O . VAL F 1 88 ? 21.418 25.363 45.718 1.00 14.69 85 VAL F O 1
ATOM 10358 N N . LYS F 1 89 ? 22.519 26.881 46.966 1.00 15.65 86 LYS F N 1
ATOM 10359 C CA . LYS F 1 89 ? 23.775 26.798 46.213 1.00 17.20 86 LYS F CA 1
ATOM 10360 C C . LYS F 1 89 ? 24.896 27.276 47.136 1.00 15.88 86 LYS F C 1
ATOM 10361 O O . LYS F 1 89 ? 24.610 27.938 48.136 1.00 15.23 86 LYS F O 1
ATOM 10367 N N . ALA F 1 90 ? 26.145 26.939 46.813 1.00 16.49 87 ALA F N 1
ATOM 10368 C CA . ALA F 1 90 ? 27.287 27.417 47.600 1.00 16.75 87 ALA F CA 1
ATOM 10369 C C . ALA F 1 90 ? 27.507 28.896 47.335 1.00 17.98 87 ALA F C 1
ATOM 10370 O O . ALA F 1 90 ? 27.788 29.283 46.208 1.00 19.03 87 ALA F O 1
ATOM 10372 N N . LYS F 1 91 ? 27.381 29.706 48.377 1.00 18.71 88 LYS F N 1
ATOM 10373 C CA . LYS F 1 91 ? 27.622 31.140 48.231 1.00 20.61 88 LYS F CA 1
ATOM 10374 C C . LYS F 1 91 ? 28.286 31.708 49.478 1.00 20.49 88 LYS F C 1
ATOM 10375 O O . LYS F 1 91 ? 28.389 31.026 50.502 1.00 20.06 88 LYS F O 1
ATOM 10381 N N . ASN F 1 92 ? 28.749 32.953 49.382 1.00 21.01 89 ASN F N 1
ATOM 10382 C CA . ASN F 1 92 ? 29.376 33.623 50.505 1.00 22.64 89 ASN F CA 1
ATOM 10383 C C . ASN F 1 92 ? 28.440 33.646 51.695 1.00 22.26 89 ASN F C 1
ATOM 10384 O O . ASN F 1 92 ? 27.272 33.968 51.537 1.00 22.95 89 ASN F O 1
ATOM 10389 N N . GLY F 1 93 ? 28.959 33.314 52.871 1.00 22.39 90 GLY F N 1
ATOM 10390 C CA . GLY F 1 93 ? 28.170 33.316 54.113 1.00 22.80 90 GLY F CA 1
ATOM 10391 C C . GLY F 1 93 ? 28.928 32.642 55.237 1.00 22.48 90 GLY F C 1
ATOM 10392 O O . GLY F 1 93 ? 30.153 32.757 55.323 1.00 22.61 90 GLY F O 1
ATOM 10393 N N . CYS F 1 94 ? 28.197 31.902 56.073 1.00 22.18 91 CYS F N 1
ATOM 10394 C CA . CYS F 1 94 ? 28.753 31.247 57.271 1.00 22.48 91 CYS F CA 1
ATOM 10395 C C . CYS F 1 94 ? 29.754 30.137 56.966 1.00 20.40 91 CYS F C 1
ATOM 10396 O O . CYS F 1 94 ? 30.539 29.725 57.840 1.00 20.67 91 CYS F O 1
ATOM 10399 N N . VAL F 1 95 ? 29.720 29.645 55.731 1.00 18.84 92 VAL F N 1
ATOM 10400 C CA . VAL F 1 95 ? 30.594 28.559 55.320 1.00 17.83 92 VAL F CA 1
ATOM 10401 C C . VAL F 1 95 ? 31.550 29.062 54.246 1.00 16.67 92 VAL F C 1
ATOM 10402 O O . VAL F 1 95 ? 31.110 29.615 53.218 1.00 16.40 92 VAL F O 1
ATOM 10406 N N . LYS F 1 96 ? 32.847 28.852 54.471 1.00 15.72 93 LYS F N 1
ATOM 10407 C CA . LYS F 1 96 ? 33.838 29.017 53.404 1.00 14.51 93 LYS F CA 1
ATOM 10408 C C . LYS F 1 96 ? 33.885 27.755 52.556 1.00 14.29 93 LYS F C 1
ATOM 10409 O O . LYS F 1 96 ? 34.136 26.665 53.073 1.00 14.50 93 LYS F O 1
ATOM 10415 N N . TRP F 1 97 ? 33.648 27.897 51.259 1.00 13.47 94 TRP F N 1
ATOM 10416 C CA . TRP F 1 97 ? 33.667 26.723 50.381 1.00 14.29 94 TRP F CA 1
ATOM 10417 C C . TRP F 1 97 ? 35.087 26.496 49.874 1.00 14.17 94 TRP F C 1
ATOM 10418 O O . TRP F 1 97 ? 35.451 26.960 48.790 1.00 14.61 94 TRP F O 1
ATOM 10429 N N . ASN F 1 98 ? 35.900 25.792 50.664 1.00 13.92 95 ASN F N 1
ATOM 10430 C CA . ASN F 1 98 ? 37.333 25.651 50.354 1.00 15.21 95 ASN F CA 1
ATOM 10431 C C . ASN F 1 98 ? 37.632 24.476 49.405 1.00 15.36 95 ASN F C 1
ATOM 10432 O O . ASN F 1 98 ? 38.413 23.575 49.736 1.00 16.04 95 ASN F O 1
ATOM 10437 N N . VAL F 1 99 ? 37.004 24.499 48.235 1.00 15.44 96 VAL F N 1
ATOM 10438 C CA . VAL F 1 99 ? 37.171 23.433 47.230 1.00 16.59 96 VAL F CA 1
ATOM 10439 C C . VAL F 1 99 ? 37.387 24.126 45.892 1.00 17.42 96 VAL F C 1
ATOM 10440 O O . VAL F 1 99 ? 37.236 25.342 45.799 1.00 18.17 96 VAL F O 1
ATOM 10444 N N . LYS F 1 100 ? 37.736 23.358 44.867 1.00 18.24 97 LYS F N 1
ATOM 10445 C CA . LYS F 1 100 ? 38.127 23.953 43.584 1.00 19.19 97 LYS F CA 1
ATOM 10446 C C . LYS F 1 100 ? 37.008 24.734 42.898 1.00 19.79 97 LYS F C 1
ATOM 10447 O O . LYS F 1 100 ? 37.238 25.837 42.391 1.00 21.16 97 LYS F O 1
ATOM 10453 N N . ASN F 1 101 ? 35.803 24.172 42.896 1.00 19.22 98 ASN F N 1
ATOM 10454 C CA . ASN F 1 101 ? 34.651 24.797 42.257 1.00 19.48 98 ASN F CA 1
ATOM 10455 C C . ASN F 1 101 ? 33.405 24.637 43.112 1.00 18.44 98 ASN F C 1
ATOM 10456 O O . ASN F 1 101 ? 32.664 23.646 42.964 1.00 17.73 98 ASN F O 1
ATOM 10461 N N . PRO F 1 102 ? 33.147 25.619 43.986 1.00 17.34 99 PRO F N 1
ATOM 10462 C CA . PRO F 1 102 ? 31.984 25.518 44.858 1.00 17.34 99 PRO F CA 1
ATOM 10463 C C . PRO F 1 102 ? 30.688 25.311 44.081 1.00 17.25 99 PRO F C 1
ATOM 10464 O O . PRO F 1 102 ? 29.773 24.664 44.578 1.00 17.87 99 PRO F O 1
ATOM 10468 N N . SER F 1 103 ? 30.600 25.835 42.857 1.00 17.03 100 SER F N 1
ATOM 10469 C CA . SER F 1 103 ? 29.342 25.721 42.111 1.00 17.07 100 SER F CA 1
ATOM 10470 C C . SER F 1 103 ? 28.983 24.277 41.710 1.00 16.76 100 SER F C 1
ATOM 10471 O O . SER F 1 103 ? 27.829 23.999 41.341 1.00 17.49 100 SER F O 1
ATOM 10474 N N . GLU F 1 104 ? 29.969 23.381 41.771 1.00 15.64 101 GLU F N 1
ATOM 10475 C CA . GLU F 1 104 ? 29.766 21.974 41.394 1.00 16.16 101 GLU F CA 1
ATOM 10476 C C . GLU F 1 104 ? 29.372 21.105 42.587 1.00 15.11 101 GLU F C 1
ATOM 10477 O O . GLU F 1 104 ? 28.994 19.937 42.414 1.00 15.94 101 GLU F O 1
ATOM 10483 N N . VAL F 1 105 ? 29.460 21.659 43.795 1.00 14.42 102 VAL F N 1
ATOM 10484 C CA . VAL F 1 105 ? 29.083 20.882 44.981 1.00 13.96 102 VAL F CA 1
ATOM 10485 C C . VAL F 1 105 ? 27.572 20.664 44.957 1.00 13.47 102 VAL F C 1
ATOM 10486 O O . VAL F 1 105 ? 26.816 21.597 44.733 1.00 13.71 102 VAL F O 1
ATOM 10490 N N . GLY F 1 106 ? 27.130 19.424 45.158 1.00 13.06 103 GLY F N 1
ATOM 10491 C CA . GLY F 1 106 ? 25.703 19.144 45.105 1.00 12.49 103 GLY F CA 1
ATOM 10492 C C . GLY F 1 106 ? 24.944 19.959 46.155 1.00 12.49 103 GLY F C 1
ATOM 10493 O O . GLY F 1 106 ? 25.407 20.114 47.292 1.00 12.07 103 GLY F O 1
ATOM 10494 N N . ALA F 1 107 ? 23.762 20.451 45.792 1.00 12.23 104 ALA F N 1
ATOM 10495 C CA . ALA F 1 107 ? 22.996 21.326 46.686 1.00 12.02 104 ALA F CA 1
ATOM 10496 C C . ALA F 1 107 ? 22.593 20.643 47.991 1.00 11.85 104 ALA F C 1
ATOM 10497 O O . ALA F 1 107 ? 22.420 21.318 49.022 1.00 12.66 104 ALA F O 1
ATOM 10499 N N . ASP F 1 108 ? 22.421 19.319 47.947 1.00 11.41 105 ASP F N 1
ATOM 10500 C CA . ASP F 1 108 ? 22.093 18.584 49.185 1.00 11.82 105 ASP F CA 1
ATOM 10501 C C . ASP F 1 108 ? 23.267 18.635 50.156 1.00 11.64 105 ASP F C 1
ATOM 10502 O O . ASP F 1 108 ? 23.077 18.756 51.375 1.00 12.59 105 ASP F O 1
ATOM 10507 N N . ARG F 1 109 ? 24.476 18.520 49.625 1.00 12.09 106 ARG F N 1
ATOM 10508 C CA . ARG F 1 109 ? 25.691 18.610 50.428 1.00 11.63 106 ARG F CA 1
ATOM 10509 C C . ARG F 1 109 ? 25.824 20.016 51.019 1.00 12.37 106 ARG F C 1
ATOM 10510 O O . ARG F 1 109 ? 26.132 20.179 52.208 1.00 12.43 106 ARG F O 1
ATOM 10518 N N . VAL F 1 110 ? 25.578 21.032 50.193 1.00 11.96 107 VAL F N 1
ATOM 10519 C CA . VAL F 1 110 ? 25.617 22.414 50.666 1.00 11.98 107 VAL F CA 1
ATOM 10520 C C . VAL F 1 110 ? 24.634 22.565 51.826 1.00 12.60 107 VAL F C 1
ATOM 10521 O O . VAL F 1 110 ? 25.006 23.092 52.886 1.00 12.76 107 VAL F O 1
ATOM 10525 N N . ALA F 1 111 ? 23.395 22.103 51.621 1.00 11.72 108 ALA F N 1
ATOM 10526 C CA . ALA F 1 111 ? 22.376 22.165 52.670 1.00 12.02 108 ALA F CA 1
ATOM 10527 C C . ALA F 1 111 ? 22.839 21.448 53.941 1.00 12.62 108 ALA F C 1
ATOM 10528 O O . ALA F 1 111 ? 22.653 21.962 55.053 1.00 12.94 108 ALA F O 1
ATOM 10530 N N . ASN F 1 112 ? 23.428 20.264 53.790 1.00 12.31 109 ASN F N 1
ATOM 10531 C CA . ASN F 1 112 ? 23.923 19.545 54.961 1.00 12.48 109 ASN F CA 1
ATOM 10532 C C . ASN F 1 112 ? 24.947 20.346 55.745 1.00 12.52 109 ASN F C 1
ATOM 10533 O O . ASN F 1 112 ? 24.887 20.388 56.987 1.00 13.23 109 ASN F O 1
ATOM 10538 N N . VAL F 1 113 ? 25.879 20.963 55.038 1.00 12.75 110 VAL F N 1
ATOM 10539 C CA . VAL F 1 113 ? 26.961 21.688 55.689 1.00 12.48 110 VAL F CA 1
ATOM 10540 C C . VAL F 1 113 ? 26.421 22.973 56.335 1.00 13.69 110 VAL F C 1
ATOM 10541 O O . VAL F 1 113 ? 26.775 23.290 57.474 1.00 13.84 110 VAL F O 1
ATOM 10545 N N . VAL F 1 114 ? 25.561 23.698 55.632 1.00 13.33 111 VAL F N 1
ATOM 10546 C CA . VAL F 1 114 ? 24.908 24.866 56.245 1.00 14.18 111 VAL F CA 1
ATOM 10547 C C . VAL F 1 114 ? 24.152 24.473 57.527 1.00 14.49 111 VAL F C 1
ATOM 10548 O O . VAL F 1 114 ? 24.291 25.131 58.561 1.00 15.90 111 VAL F O 1
ATOM 10552 N N . ALA F 1 115 ? 23.374 23.392 57.464 1.00 13.93 112 ALA F N 1
ATOM 10553 C CA . ALA F 1 115 ? 22.588 22.974 58.627 1.00 13.47 112 ALA F CA 1
ATOM 10554 C C . ALA F 1 115 ? 23.542 22.626 59.755 1.00 13.70 112 ALA F C 1
ATOM 10555 O O . ALA F 1 115 ? 23.276 22.972 60.901 1.00 14.61 112 ALA F O 1
ATOM 10557 N N . PHE F 1 116 ? 24.649 21.954 59.446 1.00 13.70 113 PHE F N 1
ATOM 10558 C CA . PHE F 1 116 ? 25.588 21.551 60.491 1.00 14.24 113 PHE F CA 1
ATOM 10559 C C . PHE F 1 116 ? 26.172 22.762 61.205 1.00 15.13 113 PHE F C 1
ATOM 10560 O O . PHE F 1 116 ? 26.192 22.823 62.442 1.00 14.67 113 PHE F O 1
ATOM 10568 N N . VAL F 1 117 ? 26.595 23.746 60.434 1.00 15.41 114 VAL F N 1
ATOM 10569 C CA . VAL F 1 117 ? 27.245 24.923 60.998 1.00 17.04 114 VAL F CA 1
ATOM 10570 C C . VAL F 1 117 ? 26.233 25.736 61.816 1.00 17.52 114 VAL F C 1
ATOM 10571 O O . VAL F 1 117 ? 26.584 26.280 62.874 1.00 18.87 114 VAL F O 1
ATOM 10575 N N . LYS F 1 118 ? 24.984 25.798 61.351 1.00 18.07 115 LYS F N 1
ATOM 10576 C CA . LYS F 1 118 ? 23.935 26.544 62.045 1.00 19.95 115 LYS F CA 1
ATOM 10577 C C . LYS F 1 118 ? 23.467 25.877 63.334 1.00 20.19 115 LYS F C 1
ATOM 10578 O O . LYS F 1 118 ? 23.092 26.564 64.291 1.00 21.85 115 LYS F O 1
ATOM 10584 N N . GLU F 1 119 ? 23.480 24.546 63.371 1.00 19.74 116 GLU F N 1
ATOM 10585 C CA . GLU F 1 119 ? 22.852 23.820 64.486 1.00 20.24 116 GLU F CA 1
ATOM 10586 C C . GLU F 1 119 ? 23.801 23.104 65.425 1.00 20.27 116 GLU F C 1
ATOM 10587 O O . GLU F 1 119 ? 23.486 22.931 66.617 1.00 21.01 116 GLU F O 1
ATOM 10593 N N . TYR F 1 120 ? 24.943 22.675 64.904 1.00 18.89 117 TYR F N 1
ATOM 10594 C CA . TYR F 1 120 ? 25.799 21.747 65.636 1.00 19.27 117 TYR F CA 1
ATOM 10595 C C . TYR F 1 120 ? 27.192 22.271 65.957 1.00 19.98 117 TYR F C 1
ATOM 10596 O O . TYR F 1 120 ? 27.693 22.023 67.065 1.00 21.80 117 TYR F O 1
ATOM 10605 N N . GLY F 1 121 ? 27.800 23.013 65.033 1.00 19.02 118 GLY F N 1
ATOM 10606 C CA . GLY F 1 121 ? 29.107 23.639 65.270 1.00 19.20 118 GLY F CA 1
ATOM 10607 C C . GLY F 1 121 ? 29.950 23.785 64.016 1.00 18.56 118 GLY F C 1
ATOM 10608 O O . GLY F 1 121 ? 29.473 23.511 62.892 1.00 19.00 118 GLY F O 1
ATOM 10609 N N . LYS F 1 122 ? 31.199 24.207 64.196 1.00 18.34 119 LYS F N 1
ATOM 10610 C CA . LYS F 1 122 ? 32.069 24.570 63.069 1.00 17.62 119 LYS F CA 1
ATOM 10611 C C . LYS F 1 122 ? 32.938 23.412 62.583 1.00 16.93 119 LYS F C 1
ATOM 10612 O O . LYS F 1 122 ? 33.644 23.537 61.579 1.00 16.72 119 LYS F O 1
ATOM 10618 N N . ASN F 1 123 ? 32.883 22.296 63.305 1.00 16.73 120 ASN F N 1
ATOM 10619 C CA . ASN F 1 123 ? 33.765 21.173 63.051 1.00 16.14 120 ASN F CA 1
ATOM 10620 C C . ASN F 1 123 ? 33.008 19.859 63.032 1.00 15.46 120 ASN F C 1
ATOM 10621 O O . ASN F 1 123 ? 32.399 19.485 64.027 1.00 15.44 120 ASN F O 1
ATOM 10626 N N . GLY F 1 124 ? 33.046 19.153 61.901 1.00 14.59 121 GLY F N 1
ATOM 10627 C CA . GLY F 1 124 ? 32.313 17.907 61.820 1.00 14.49 121 GLY F CA 1
ATOM 10628 C C . GLY F 1 124 ? 32.536 17.153 60.531 1.00 13.95 121 GLY F C 1
ATOM 10629 O O . GLY F 1 124 ? 33.043 17.696 59.537 1.00 14.01 121 GLY F O 1
ATOM 10630 N N . ILE F 1 125 ? 32.147 15.883 60.568 1.00 13.53 122 ILE F N 1
ATOM 10631 C CA . ILE F 1 125 ? 32.150 15.038 59.375 1.00 13.95 122 ILE F CA 1
ATOM 10632 C C . ILE F 1 125 ? 30.711 14.580 59.180 1.00 13.44 122 ILE F C 1
ATOM 10633 O O . ILE F 1 125 ? 30.110 14.010 60.098 1.00 13.62 122 ILE F O 1
ATOM 10638 N N . ILE F 1 126 ? 30.162 14.831 57.995 1.00 12.83 123 ILE F N 1
ATOM 10639 C CA . ILE F 1 126 ? 28.776 14.511 57.715 1.00 12.82 123 ILE F CA 1
ATOM 10640 C C . ILE F 1 126 ? 28.724 13.329 56.765 1.00 13.01 123 ILE F C 1
ATOM 10641 O O . ILE F 1 126 ? 29.359 13.371 55.708 1.00 13.90 123 ILE F O 1
ATOM 10646 N N . ILE F 1 127 ? 27.991 12.277 57.157 1.00 12.30 124 ILE F N 1
ATOM 10647 C CA . ILE F 1 127 ? 27.785 11.111 56.301 1.00 13.08 124 ILE F CA 1
ATOM 10648 C C . ILE F 1 127 ? 26.316 11.088 55.904 1.00 12.65 124 ILE F C 1
ATOM 10649 O O . ILE F 1 127 ? 25.445 10.962 56.759 1.00 13.28 124 ILE F O 1
ATOM 10654 N N . ASP F 1 128 ? 26.051 11.212 54.603 1.00 12.24 125 ASP F N 1
ATOM 10655 C CA . ASP F 1 128 ? 24.684 11.227 54.101 1.00 12.39 125 ASP F CA 1
ATOM 10656 C C . ASP F 1 128 ? 24.477 10.008 53.205 1.00 12.25 125 ASP F C 1
ATOM 10657 O O . ASP F 1 128 ? 24.987 9.957 52.085 1.00 12.64 125 ASP F O 1
ATOM 10662 N N . MET F 1 129 ? 23.718 9.038 53.705 1.00 12.57 126 MET F N 1
ATOM 10663 C CA . MET F 1 129 ? 23.515 7.764 53.014 1.00 13.26 126 MET F CA 1
ATOM 10664 C C . MET F 1 129 ? 22.220 7.795 52.194 1.00 13.80 126 MET F C 1
ATOM 10665 O O . MET F 1 129 ? 21.133 7.565 52.706 1.00 13.51 126 MET F O 1
ATOM 10670 N N . GLY F 1 130 ? 22.368 8.127 50.911 1.00 13.43 127 GLY F N 1
ATOM 10671 C CA . GLY F 1 130 ? 21.242 8.215 49.988 1.00 14.39 127 GLY F CA 1
ATOM 10672 C C . GLY F 1 130 ? 21.544 7.418 48.731 1.00 14.07 127 GLY F C 1
ATOM 10673 O O . GLY F 1 130 ? 22.201 6.373 48.792 1.00 14.20 127 GLY F O 1
ATOM 10674 N N . THR F 1 131 ? 21.065 7.917 47.584 1.00 13.96 128 THR F N 1
ATOM 10675 C CA . THR F 1 131 ? 21.316 7.269 46.299 1.00 13.63 128 THR F CA 1
ATOM 10676 C C . THR F 1 131 ? 22.814 7.000 46.167 1.00 12.47 128 THR F C 1
ATOM 10677 O O . THR F 1 131 ? 23.232 5.884 45.829 1.00 12.55 128 THR F O 1
ATOM 10681 N N . ALA F 1 132 ? 23.610 8.039 46.423 1.00 12.43 129 ALA F N 1
ATOM 10682 C CA . ALA F 1 132 ? 25.033 7.903 46.699 1.00 11.99 129 ALA F CA 1
ATOM 10683 C C . ALA F 1 132 ? 25.213 8.162 48.183 1.00 12.68 129 ALA F C 1
ATOM 10684 O O . ALA F 1 132 ? 24.354 8.790 48.795 1.00 13.92 129 ALA F O 1
ATOM 10686 N N . THR F 1 133 ? 26.330 7.691 48.732 1.00 11.74 130 THR F N 1
ATOM 10687 C CA . THR F 1 133 ? 26.702 8.041 50.102 1.00 11.47 130 THR F CA 1
ATOM 10688 C C . THR F 1 133 ? 27.802 9.109 50.000 1.00 11.73 130 THR F C 1
ATOM 10689 O O . THR F 1 133 ? 28.820 8.893 49.347 1.00 12.84 130 THR F O 1
ATOM 10693 N N . THR F 1 134 ? 27.577 10.246 50.646 1.00 12.20 131 THR F N 1
ATOM 10694 C CA . THR F 1 134 ? 28.573 11.323 50.662 1.00 12.32 131 THR F CA 1
ATOM 10695 C C . THR F 1 134 ? 29.201 11.467 52.027 1.00 11.89 131 THR F C 1
ATOM 10696 O O . THR F 1 134 ? 28.554 11.202 53.050 1.00 12.42 131 THR F O 1
ATOM 10700 N N . VAL F 1 135 ? 30.476 11.857 52.015 1.00 11.60 132 VAL F N 1
ATOM 10701 C CA . VAL F 1 135 ? 31.221 12.286 53.198 1.00 11.59 132 VAL F CA 1
ATOM 10702 C C . VAL F 1 135 ? 31.577 13.749 52.982 1.00 11.84 132 VAL F C 1
ATOM 10703 O O . VAL F 1 135 ? 32.108 14.089 51.936 1.00 12.27 132 VAL F O 1
ATOM 10707 N N . ASP F 1 136 ? 31.235 14.604 53.940 1.00 12.07 133 ASP F N 1
ATOM 10708 C CA . ASP F 1 136 ? 31.526 16.034 53.843 1.00 13.03 133 ASP F CA 1
ATOM 10709 C C . ASP F 1 136 ? 32.277 16.476 55.094 1.00 13.43 133 ASP F C 1
ATOM 10710 O O . ASP F 1 136 ? 31.852 16.202 56.208 1.00 13.32 133 ASP F O 1
ATOM 10715 N N . LEU F 1 137 ? 33.386 17.178 54.900 1.00 12.86 134 LEU F N 1
ATOM 10716 C CA . LEU F 1 137 ? 34.217 17.609 56.022 1.00 13.78 134 LEU F CA 1
ATOM 10717 C C . LEU F 1 137 ? 34.122 19.111 56.199 1.00 13.93 134 LEU F C 1
ATOM 10718 O O . LEU F 1 137 ? 34.353 19.844 55.240 1.00 13.32 134 LEU F O 1
ATOM 10723 N N . VAL F 1 138 ? 33.791 19.545 57.423 1.00 14.47 135 VAL F N 1
ATOM 10724 C CA . VAL F 1 138 ? 33.789 20.978 57.778 1.00 15.42 135 VAL F CA 1
ATOM 10725 C C . VAL F 1 138 ? 34.751 21.180 58.941 1.00 15.15 135 VAL F C 1
ATOM 10726 O O . VAL F 1 138 ? 34.658 20.499 59.952 1.00 14.82 135 VAL F O 1
ATOM 10730 N N . VAL F 1 139 ? 35.680 22.103 58.780 1.00 15.01 136 VAL F N 1
ATOM 10731 C CA . VAL F 1 139 ? 36.683 22.366 59.817 1.00 16.43 136 VAL F CA 1
ATOM 10732 C C . VAL F 1 139 ? 36.782 23.878 60.012 1.00 16.45 136 VAL F C 1
ATOM 10733 O O . VAL F 1 139 ? 37.077 24.615 59.064 1.00 15.92 136 VAL F O 1
ATOM 10737 N N . ASN F 1 140 ? 36.531 24.306 61.253 1.00 16.92 137 ASN F N 1
ATOM 10738 C CA . ASN F 1 140 ? 36.486 25.721 61.618 1.00 17.85 137 ASN F CA 1
ATOM 10739 C C . ASN F 1 140 ? 35.631 26.531 60.648 1.00 17.95 137 ASN F C 1
ATOM 10740 O O . ASN F 1 140 ? 35.980 27.652 60.263 1.00 17.74 137 ASN F O 1
ATOM 10745 N N . GLY F 1 141 ? 34.502 25.941 60.248 1.00 16.31 138 GLY F N 1
ATOM 10746 C CA . GLY F 1 141 ? 33.538 26.619 59.371 1.00 16.86 138 GLY F CA 1
ATOM 10747 C C . GLY F 1 141 ? 33.899 26.616 57.895 1.00 16.92 138 GLY F C 1
ATOM 10748 O O . GLY F 1 141 ? 33.226 27.264 57.082 1.00 17.63 138 GLY F O 1
ATOM 10749 N N . SER F 1 142 ? 34.973 25.909 57.553 1.00 16.28 139 SER F N 1
ATOM 10750 C CA . SER F 1 142 ? 35.407 25.782 56.166 1.00 16.54 139 SER F CA 1
ATOM 10751 C C . SER F 1 142 ? 35.042 24.391 55.639 1.00 15.94 139 SER F C 1
ATOM 10752 O O . SER F 1 142 ? 35.444 23.390 56.223 1.00 16.22 139 SER F O 1
ATOM 10755 N N . TYR F 1 143 ? 34.289 24.345 54.546 1.00 14.81 140 TYR F N 1
ATOM 10756 C CA . TYR F 1 143 ? 33.998 23.074 53.878 1.00 14.01 140 TYR F CA 1
ATOM 10757 C C . TYR F 1 143 ? 35.265 22.693 53.145 1.00 14.16 140 TYR F C 1
ATOM 10758 O O . TYR F 1 143 ? 35.736 23.441 52.286 1.00 14.28 140 TYR F O 1
ATOM 10767 N N . GLU F 1 144 ? 35.815 21.522 53.467 1.00 13.86 141 GLU F N 1
ATOM 10768 C CA . GLU F 1 144 ? 37.100 21.122 52.923 1.00 14.88 141 GLU F CA 1
ATOM 10769 C C . GLU F 1 144 ? 37.003 20.139 51.771 1.00 14.37 141 GLU F C 1
ATOM 10770 O O . GLU F 1 144 ? 37.989 19.895 51.082 1.00 15.58 141 GLU F O 1
ATOM 10776 N N . GLY F 1 145 ? 35.811 19.610 51.537 1.00 14.29 142 GLY F N 1
ATOM 10777 C CA . GLY F 1 145 ? 35.624 18.593 50.515 1.00 13.81 142 GLY F CA 1
ATOM 10778 C C . GLY F 1 145 ? 35.121 17.298 51.111 1.00 12.61 142 GLY F C 1
ATOM 10779 O O . GLY F 1 145 ? 34.541 17.279 52.198 1.00 12.83 142 GLY F O 1
ATOM 10780 N N . GLY F 1 146 ? 35.371 16.195 50.424 1.00 12.69 143 GLY F N 1
ATOM 10781 C CA . GLY F 1 146 ? 34.870 14.944 50.950 1.00 12.79 143 GLY F CA 1
ATOM 10782 C C . GLY F 1 146 ? 35.026 13.781 49.992 1.00 12.17 143 GLY F C 1
ATOM 10783 O O . GLY F 1 146 ? 35.987 13.697 49.239 1.00 12.05 143 GLY F O 1
ATOM 10784 N N . ALA F 1 147 ? 34.054 12.871 50.056 1.00 11.73 144 ALA F N 1
ATOM 10785 C CA . ALA F 1 147 ? 34.072 11.649 49.246 1.00 11.64 144 ALA F CA 1
ATOM 10786 C C . ALA F 1 147 ? 32.661 11.331 48.770 1.00 10.97 144 ALA F C 1
ATOM 10787 O O . ALA F 1 147 ? 31.678 11.744 49.383 1.00 11.59 144 ALA F O 1
ATOM 10789 N N . ILE F 1 148 ? 32.588 10.595 47.652 1.00 10.52 145 ILE F N 1
ATOM 10790 C CA . ILE F 1 148 ? 31.325 10.084 47.133 1.00 10.99 145 ILE F CA 1
ATOM 10791 C C . ILE F 1 148 ? 31.506 8.589 46.883 1.00 11.25 145 ILE F C 1
ATOM 10792 O O . ILE F 1 148 ? 32.467 8.190 46.229 1.00 11.53 145 ILE F O 1
ATOM 10797 N N . LEU F 1 149 ? 30.572 7.790 47.408 1.00 11.51 146 LEU F N 1
ATOM 10798 C CA . LEU F 1 149 ? 30.556 6.330 47.267 1.00 11.62 146 LEU F CA 1
ATOM 10799 C C . LEU F 1 149 ? 29.188 5.951 46.693 1.00 10.56 146 LEU F C 1
ATOM 10800 O O . LEU F 1 149 ? 28.196 6.640 46.928 1.00 10.75 146 LEU F O 1
ATOM 10805 N N . PRO F 1 150 ? 29.110 4.812 45.987 1.00 11.78 147 PRO F N 1
ATOM 10806 C CA . PRO F 1 150 ? 27.789 4.312 45.627 1.00 11.09 147 PRO F CA 1
ATOM 10807 C C . PRO F 1 150 ? 26.989 4.013 46.889 1.00 11.22 147 PRO F C 1
ATOM 10808 O O . PRO F 1 150 ? 27.552 3.571 47.895 1.00 11.34 147 PRO F O 1
ATOM 10812 N N . GLY F 1 151 ? 25.693 4.284 46.834 1.00 10.83 148 GLY F N 1
ATOM 10813 C CA . GLY F 1 151 ? 24.815 3.995 47.978 1.00 10.57 148 GLY F CA 1
ATOM 10814 C C . GLY F 1 151 ? 24.563 2.510 48.109 1.00 11.07 148 GLY F C 1
ATOM 10815 O O . GLY F 1 151 ? 24.927 1.735 47.228 1.00 11.55 148 GLY F O 1
ATOM 10816 N N . PHE F 1 152 ? 23.927 2.091 49.205 1.00 11.79 149 PHE F N 1
ATOM 10817 C CA . PHE F 1 152 ? 23.771 0.653 49.446 1.00 11.98 149 PHE F CA 1
ATOM 10818 C C . PHE F 1 152 ? 22.934 0.008 48.363 1.00 12.04 149 PHE F C 1
ATOM 10819 O O . PHE F 1 152 ? 23.345 -1.006 47.770 1.00 11.64 149 PHE F O 1
ATOM 10827 N N . PHE F 1 153 ? 21.781 0.599 48.067 1.00 12.17 150 PHE F N 1
ATOM 10828 C CA . PHE F 1 153 ? 20.947 0.002 47.029 1.00 12.42 150 PHE F CA 1
ATOM 10829 C C . PHE F 1 153 ? 21.655 0.038 45.667 1.00 11.91 150 PHE F C 1
ATOM 10830 O O . PHE F 1 153 ? 21.616 -0.943 44.915 1.00 12.56 150 PHE F O 1
ATOM 10838 N N . MET F 1 154 ? 22.312 1.160 45.363 1.00 11.61 151 MET F N 1
ATOM 10839 C CA . MET F 1 154 ? 23.051 1.275 44.103 1.00 11.15 151 MET F CA 1
ATOM 10840 C C . MET F 1 154 ? 24.047 0.114 43.960 1.00 11.18 151 MET F C 1
ATOM 10841 O O . MET F 1 154 ? 24.234 -0.443 42.867 1.00 12.30 151 MET F O 1
ATOM 10846 N N . MET F 1 155 ? 24.715 -0.226 45.055 1.00 11.02 152 MET F N 1
ATOM 10847 C CA . MET F 1 155 ? 25.657 -1.328 45.053 1.00 11.63 152 MET F CA 1
ATOM 10848 C C . MET F 1 155 ? 24.995 -2.689 44.793 1.00 11.82 152 MET F C 1
ATOM 10849 O O . MET F 1 155 ? 25.442 -3.420 43.907 1.00 11.30 152 MET F O 1
ATOM 10854 N N . VAL F 1 156 ? 23.947 -3.034 45.547 1.00 11.19 153 VAL F N 1
ATOM 10855 C CA . VAL F 1 156 ? 23.341 -4.357 45.309 1.00 12.05 153 VAL F CA 1
ATOM 10856 C C . VAL F 1 156 ? 22.744 -4.436 43.906 1.00 12.23 153 VAL F C 1
ATOM 10857 O O . VAL F 1 156 ? 22.860 -5.465 43.247 1.00 13.16 153 VAL F O 1
ATOM 10861 N N . HIS F 1 157 ? 22.134 -3.342 43.453 1.00 12.00 154 HIS F N 1
ATOM 10862 C CA . HIS F 1 157 ? 21.563 -3.310 42.104 1.00 13.05 154 HIS F CA 1
ATOM 10863 C C . HIS F 1 157 ? 22.668 -3.476 41.060 1.00 12.77 154 HIS F C 1
ATOM 10864 O O . HIS F 1 157 ? 22.487 -4.203 40.073 1.00 13.01 154 HIS F O 1
ATOM 10871 N N . SER F 1 158 ? 23.829 -2.856 41.288 1.00 11.33 155 SER F N 1
ATOM 10872 C CA . SER F 1 158 ? 24.910 -2.906 40.284 1.00 11.95 155 SER F CA 1
ATOM 10873 C C . SER F 1 158 ? 25.428 -4.333 40.152 1.00 11.76 155 SER F C 1
ATOM 10874 O O . SER F 1 158 ? 25.773 -4.780 39.059 1.00 11.78 155 SER F O 1
ATOM 10877 N N . LEU F 1 159 ? 25.474 -5.061 41.267 1.00 12.27 156 LEU F N 1
ATOM 10878 C CA . LEU F 1 159 ? 25.919 -6.460 41.232 1.00 11.79 156 LEU F CA 1
ATOM 10879 C C . LEU F 1 159 ? 24.920 -7.366 40.514 1.00 12.44 156 LEU F C 1
ATOM 10880 O O . LEU F 1 159 ? 25.303 -8.302 39.787 1.00 12.97 156 LEU F O 1
ATOM 10885 N N . PHE F 1 160 ? 23.639 -7.089 40.733 1.00 12.06 157 PHE F N 1
ATOM 10886 C CA . PHE F 1 160 ? 22.559 -7.818 40.050 1.00 12.51 157 PHE F CA 1
ATOM 10887 C C . PHE F 1 160 ? 22.615 -7.559 38.551 1.00 13.14 157 PHE F C 1
ATOM 10888 O O . PHE F 1 160 ? 22.662 -8.509 37.759 1.00 13.95 157 PHE F O 1
ATOM 10896 N N . ARG F 1 161 ? 22.629 -6.290 38.151 1.00 13.24 158 ARG F N 1
ATOM 10897 C CA . ARG F 1 161 ? 22.544 -5.981 36.719 1.00 13.98 158 ARG F CA 1
ATOM 10898 C C . ARG F 1 161 ? 23.827 -6.306 35.961 1.00 13.86 158 ARG F C 1
ATOM 10899 O O . ARG F 1 161 ? 23.801 -6.600 34.754 1.00 14.83 158 ARG F O 1
ATOM 10907 N N . GLY F 1 162 ? 24.951 -6.285 36.671 1.00 12.83 159 GLY F N 1
ATOM 10908 C CA . GLY F 1 162 ? 26.255 -6.359 36.039 1.00 12.72 159 GLY F CA 1
ATOM 10909 C C . GLY F 1 162 ? 26.847 -7.742 36.000 1.00 12.62 159 GLY F C 1
ATOM 10910 O O . GLY F 1 162 ? 27.976 -7.904 35.558 1.00 14.14 159 GLY F O 1
ATOM 10911 N N . THR F 1 163 ? 26.103 -8.731 36.493 1.00 12.91 160 THR F N 1
ATOM 10912 C CA . THR F 1 163 ? 26.572 -10.114 36.449 1.00 12.89 160 THR F CA 1
ATOM 10913 C C . THR F 1 163 ? 25.476 -11.071 35.997 1.00 13.16 160 THR F C 1
ATOM 10914 O O . THR F 1 163 ? 24.286 -10.777 36.133 1.00 13.70 160 THR F O 1
ATOM 10918 N N . ALA F 1 164 ? 25.876 -12.241 35.508 1.00 12.81 161 ALA F N 1
ATOM 10919 C CA . ALA F 1 164 ? 24.889 -13.231 35.102 1.00 13.31 161 ALA F CA 1
ATOM 10920 C C . ALA F 1 164 ? 24.246 -13.911 36.298 1.00 13.14 161 ALA F C 1
ATOM 10921 O O . ALA F 1 164 ? 23.027 -14.107 36.330 1.00 14.74 161 ALA F O 1
ATOM 10923 N N . LYS F 1 165 ? 25.066 -14.274 37.286 1.00 13.88 162 LYS F N 1
ATOM 10924 C CA . LYS F 1 165 ? 24.612 -15.182 38.333 1.00 13.84 162 LYS F CA 1
ATOM 10925 C C . LYS F 1 165 ? 24.060 -14.570 39.606 1.00 13.32 162 LYS F C 1
ATOM 10926 O O . LYS F 1 165 ? 23.345 -15.249 40.325 1.00 14.54 162 LYS F O 1
ATOM 10932 N N . LEU F 1 166 ? 24.389 -13.310 39.891 1.00 12.94 163 LEU F N 1
ATOM 10933 C CA . LEU F 1 166 ? 24.029 -12.744 41.189 1.00 12.74 163 LEU F CA 1
ATOM 10934 C C . LEU F 1 166 ? 22.599 -12.216 41.220 1.00 13.49 163 LEU F C 1
ATOM 10935 O O . LEU F 1 166 ? 22.171 -11.555 40.275 1.00 13.97 163 LEU F O 1
ATOM 10940 N N . PRO F 1 167 ? 21.884 -12.509 42.323 1.00 13.75 164 PRO F N 1
ATOM 10941 C CA . PRO F 1 167 ? 20.539 -12.019 42.535 1.00 14.12 164 PRO F CA 1
ATOM 10942 C C . PRO F 1 167 ? 20.565 -10.604 43.085 1.00 14.22 164 PRO F C 1
ATOM 10943 O O . PRO F 1 167 ? 21.623 -10.106 43.479 1.00 12.98 164 PRO F O 1
ATOM 10947 N N . LEU F 1 168 ? 19.401 -9.962 43.105 1.00 14.41 165 LEU F N 1
ATOM 10948 C CA . LEU F 1 168 ? 19.243 -8.678 43.771 1.00 14.51 165 LEU F CA 1
ATOM 10949 C C . LEU F 1 168 ? 18.984 -8.951 45.242 1.00 14.92 165 LEU F C 1
ATOM 10950 O O . LEU F 1 168 ? 17.967 -9.574 45.597 1.00 15.63 165 LEU F O 1
ATOM 10955 N N . VAL F 1 169 ? 19.903 -8.489 46.088 1.00 14.75 166 VAL F N 1
ATOM 10956 C CA . VAL F 1 169 ? 19.886 -8.811 47.511 1.00 15.62 166 VAL F CA 1
ATOM 10957 C C . VAL F 1 169 ? 19.345 -7.647 48.345 1.00 16.64 166 VAL F C 1
ATOM 10958 O O . VAL F 1 169 ? 19.624 -6.489 48.051 1.00 16.62 166 VAL F O 1
ATOM 10962 N N . GLU F 1 170 ? 18.567 -7.982 49.378 1.00 17.46 167 GLU F N 1
ATOM 10963 C CA . GLU F 1 170 ? 18.024 -6.999 50.327 1.00 19.63 167 GLU F CA 1
ATOM 10964 C C . GLU F 1 170 ? 19.162 -6.395 51.138 1.00 18.48 167 GLU F C 1
ATOM 10965 O O . GLU F 1 170 ? 20.041 -7.107 51.584 1.00 19.40 167 GLU F O 1
ATOM 10971 N N . VAL F 1 171 ? 19.147 -5.078 51.324 1.00 17.58 168 VAL F N 1
ATOM 10972 C CA . VAL F 1 171 ? 20.193 -4.436 52.115 1.00 17.66 168 VAL F CA 1
ATOM 10973 C C . VAL F 1 171 ? 19.947 -4.677 53.589 1.00 17.82 168 VAL F C 1
ATOM 10974 O O . VAL F 1 171 ? 19.033 -4.108 54.174 1.00 18.76 168 VAL F O 1
ATOM 10978 N N . LYS F 1 172 ? 20.780 -5.536 54.171 1.00 17.80 169 LYS F N 1
ATOM 10979 C CA . LYS F 1 172 ? 20.662 -5.907 55.562 1.00 18.99 169 LYS F CA 1
ATOM 10980 C C . LYS F 1 172 ? 22.061 -6.241 56.056 1.00 18.88 169 LYS F C 1
ATOM 10981 O O . LYS F 1 172 ? 22.778 -6.991 55.401 1.00 19.75 169 LYS F O 1
ATOM 10987 N N . PRO F 1 173 ? 22.464 -5.691 57.211 1.00 18.50 170 PRO F N 1
ATOM 10988 C CA . PRO F 1 173 ? 23.808 -5.953 57.738 1.00 18.57 170 PRO F CA 1
ATOM 10989 C C . PRO F 1 173 ? 24.113 -7.432 57.926 1.00 18.60 170 PRO F C 1
ATOM 10990 O O . PRO F 1 173 ? 23.208 -8.227 58.216 1.00 18.95 170 PRO F O 1
ATOM 10994 N N . ALA F 1 174 ? 25.388 -7.780 57.780 1.00 19.20 171 ALA F N 1
ATOM 10995 C CA . ALA F 1 174 ? 25.859 -9.140 58.060 1.00 19.83 171 ALA F CA 1
ATOM 10996 C C . ALA F 1 174 ? 26.243 -9.270 59.527 1.00 20.88 171 ALA F C 1
ATOM 10997 O O . ALA F 1 174 ? 26.935 -8.407 60.062 1.00 21.02 171 ALA F O 1
ATOM 10999 N N . ASP F 1 175 ? 25.825 -10.365 60.161 1.00 22.29 172 ASP F N 1
ATOM 11000 C CA . ASP F 1 175 ? 26.233 -10.641 61.545 1.00 23.22 172 ASP F CA 1
ATOM 11001 C C . ASP F 1 175 ? 27.148 -11.872 61.614 1.00 23.02 172 ASP F C 1
ATOM 11002 O O . ASP F 1 175 ? 27.042 -12.709 62.523 1.00 24.22 172 ASP F O 1
ATOM 11007 N N . PHE F 1 176 ? 28.041 -11.969 60.633 1.00 22.44 173 PHE F N 1
ATOM 11008 C CA . PHE F 1 176 ? 28.975 -13.085 60.477 1.00 22.10 173 PHE F CA 1
ATOM 11009 C C . PHE F 1 176 ? 30.237 -12.535 59.840 1.00 21.94 173 PHE F C 1
ATOM 11010 O O . PHE F 1 176 ? 30.199 -11.479 59.202 1.00 22.67 173 PHE F O 1
ATOM 11018 N N . VAL F 1 177 ? 31.365 -13.208 60.014 1.00 21.71 174 VAL F N 1
ATOM 11019 C CA . VAL F 1 177 ? 32.593 -12.641 59.464 1.00 20.94 174 VAL F CA 1
ATOM 11020 C C . VAL F 1 177 ? 32.896 -13.103 58.038 1.00 19.14 174 VAL F C 1
ATOM 11021 O O . VAL F 1 177 ? 33.683 -12.477 57.338 1.00 18.74 174 VAL F O 1
ATOM 11025 N N . VAL F 1 178 ? 32.277 -14.215 57.633 1.00 17.86 175 VAL F N 1
ATOM 11026 C CA . VAL F 1 178 ? 32.263 -14.633 56.225 1.00 17.24 175 VAL F CA 1
ATOM 11027 C C . VAL F 1 178 ? 30.880 -15.151 55.864 1.00 16.51 175 VAL F C 1
ATOM 11028 O O . VAL F 1 178 ? 30.226 -15.821 56.668 1.00 17.28 175 VAL F O 1
ATOM 11032 N N . GLY F 1 179 ? 30.416 -14.814 54.667 1.00 15.36 176 GLY F N 1
ATOM 11033 C CA . GLY F 1 179 ? 29.127 -15.291 54.197 1.00 15.49 176 GLY F CA 1
ATOM 11034 C C . GLY F 1 179 ? 29.186 -16.740 53.747 1.00 15.23 176 GLY F C 1
ATOM 11035 O O . GLY F 1 179 ? 30.197 -17.200 53.188 1.00 15.16 176 GLY F O 1
ATOM 11036 N N . LYS F 1 180 ? 28.080 -17.445 53.992 1.00 16.12 177 LYS F N 1
ATOM 11037 C CA . LYS F 1 180 ? 27.981 -18.884 53.733 1.00 17.16 177 LYS F CA 1
ATOM 11038 C C . LYS F 1 180 ? 27.061 -19.226 52.563 1.00 17.17 177 LYS F C 1
ATOM 11039 O O . LYS F 1 180 ? 26.877 -20.400 52.241 1.00 17.25 177 LYS F O 1
ATOM 11045 N N . ASP F 1 181 ? 26.467 -18.202 51.955 1.00 16.13 178 ASP F N 1
ATOM 11046 C CA . ASP F 1 181 ? 25.743 -18.335 50.699 1.00 15.67 178 ASP F CA 1
ATOM 11047 C C . ASP F 1 181 ? 25.855 -17.014 49.932 1.00 15.20 178 ASP F C 1
ATOM 11048 O O . ASP F 1 181 ? 26.419 -16.054 50.453 1.00 13.92 178 ASP F O 1
ATOM 11053 N N . THR F 1 182 ? 25.361 -16.972 48.700 1.00 14.36 179 THR F N 1
ATOM 11054 C CA . THR F 1 182 ? 25.552 -15.794 47.849 1.00 14.31 179 THR F CA 1
ATOM 11055 C C . THR F 1 182 ? 24.982 -14.530 48.484 1.00 14.41 179 THR F C 1
ATOM 11056 O O . THR F 1 182 ? 25.642 -13.510 48.539 1.00 12.96 179 THR F O 1
ATOM 11060 N N . GLU F 1 183 ? 23.758 -14.618 48.983 1.00 14.47 180 GLU F N 1
ATOM 11061 C CA . GLU F 1 183 ? 23.110 -13.461 49.589 1.00 15.28 180 GLU F CA 1
ATOM 11062 C C . GLU F 1 183 ? 23.930 -12.939 50.786 1.00 14.79 180 GLU F C 1
ATOM 11063 O O . GLU F 1 183 ? 24.150 -11.732 50.928 1.00 14.72 180 GLU F O 1
ATOM 11069 N N . GLU F 1 184 ? 24.404 -13.847 51.638 1.00 13.85 181 GLU F N 1
ATOM 11070 C CA . GLU F 1 184 ? 25.226 -13.469 52.794 1.00 14.29 181 GLU F CA 1
ATOM 11071 C C . GLU F 1 184 ? 26.535 -12.819 52.339 1.00 13.76 181 GLU F C 1
ATOM 11072 O O . GLU F 1 184 ? 26.998 -11.847 52.935 1.00 14.61 181 GLU F O 1
ATOM 11078 N N . ASN F 1 185 ? 27.112 -13.338 51.251 1.00 12.82 182 ASN F N 1
ATOM 11079 C CA . ASN F 1 185 ? 28.333 -12.783 50.694 1.00 13.04 182 ASN F CA 1
ATOM 11080 C C . ASN F 1 185 ? 28.141 -11.334 50.288 1.00 12.20 182 ASN F C 1
ATOM 11081 O O . ASN F 1 185 ? 29.012 -10.490 50.545 1.00 12.58 182 ASN F O 1
ATOM 11086 N N . ILE F 1 186 ? 27.017 -11.071 49.620 1.00 12.15 183 ILE F N 1
ATOM 11087 C CA . ILE F 1 186 ? 26.746 -9.732 49.122 1.00 12.26 183 ILE F CA 1
ATOM 11088 C C . ILE F 1 186 ? 26.413 -8.793 50.280 1.00 12.45 183 ILE F C 1
ATOM 11089 O O . ILE F 1 186 ? 26.835 -7.628 50.261 1.00 12.42 183 ILE F O 1
ATOM 11094 N N . ARG F 1 187 ? 25.656 -9.260 51.280 1.00 12.68 184 ARG F N 1
ATOM 11095 C CA . ARG F 1 187 ? 25.377 -8.387 52.434 1.00 13.40 184 ARG F CA 1
ATOM 11096 C C . ARG F 1 187 ? 26.681 -7.962 53.128 1.00 12.45 184 ARG F C 1
ATOM 11097 O O . ARG F 1 187 ? 26.879 -6.786 53.472 1.00 12.95 184 ARG F O 1
ATOM 11105 N N . LEU F 1 188 ? 27.576 -8.924 53.336 1.00 12.25 185 LEU F N 1
ATOM 11106 C CA . LEU F 1 188 ? 28.860 -8.645 53.947 1.00 12.57 185 LEU F CA 1
ATOM 11107 C C . LEU F 1 188 ? 29.686 -7.653 53.114 1.00 12.37 185 LEU F C 1
ATOM 11108 O O . LEU F 1 188 ? 30.240 -6.692 53.663 1.00 12.96 185 LEU F O 1
ATOM 11113 N N . GLY F 1 189 ? 29.743 -7.874 51.797 1.00 12.06 186 GLY F N 1
ATOM 11114 C CA . GLY F 1 189 ? 30.594 -7.027 50.971 1.00 12.84 186 GLY F CA 1
ATOM 11115 C C . GLY F 1 189 ? 30.049 -5.617 50.832 1.00 11.81 186 GLY F C 1
ATOM 11116 O O . GLY F 1 189 ? 30.794 -4.637 50.895 1.00 12.67 186 GLY F O 1
ATOM 11117 N N . VAL F 1 190 ? 28.741 -5.512 50.644 1.00 11.79 187 VAL F N 1
ATOM 11118 C CA . VAL F 1 190 ? 28.113 -4.224 50.365 1.00 11.98 187 VAL F CA 1
ATOM 11119 C C . VAL F 1 190 ? 27.775 -3.432 51.623 1.00 12.18 187 VAL F C 1
ATOM 11120 O O . VAL F 1 190 ? 28.067 -2.234 51.710 1.00 12.77 187 VAL F O 1
ATOM 11124 N N . VAL F 1 191 ? 27.115 -4.083 52.591 1.00 12.76 188 VAL F N 1
ATOM 11125 C CA . VAL F 1 191 ? 26.626 -3.354 53.749 1.00 13.52 188 VAL F CA 1
ATOM 11126 C C . VAL F 1 191 ? 27.746 -3.151 54.762 1.00 13.29 188 VAL F C 1
ATOM 11127 O O . VAL F 1 191 ? 28.177 -2.017 55.005 1.00 14.19 188 VAL F O 1
ATOM 11131 N N . ASN F 1 192 ? 28.265 -4.249 55.296 1.00 13.79 189 ASN F N 1
ATOM 11132 C CA . ASN F 1 192 ? 29.387 -4.131 56.214 1.00 13.45 189 ASN F CA 1
ATOM 11133 C C . ASN F 1 192 ? 30.581 -3.477 55.508 1.00 13.38 189 ASN F C 1
ATOM 11134 O O . ASN F 1 192 ? 31.273 -2.641 56.093 1.00 14.28 189 ASN F O 1
ATOM 11139 N N . GLY F 1 193 ? 30.830 -3.871 54.258 1.00 12.50 190 GLY F N 1
ATOM 11140 C CA . GLY F 1 193 ? 31.956 -3.332 53.503 1.00 12.20 190 GLY F CA 1
ATOM 11141 C C . GLY F 1 193 ? 31.883 -1.813 53.370 1.00 11.86 190 GLY F C 1
ATOM 11142 O O . GLY F 1 193 ? 32.893 -1.107 53.539 1.00 12.77 190 GLY F O 1
ATOM 11143 N N . SER F 1 194 ? 30.699 -1.296 53.050 1.00 12.33 191 SER F N 1
ATOM 11144 C CA . SER F 1 194 ? 30.550 0.155 52.919 1.00 12.48 191 SER F CA 1
ATOM 11145 C C . SER F 1 194 ? 30.756 0.854 54.245 1.00 12.46 191 SER F C 1
ATOM 11146 O O . SER F 1 194 ? 31.354 1.929 54.282 1.00 14.11 191 SER F O 1
ATOM 11149 N N . VAL F 1 195 ? 30.283 0.244 55.331 1.00 13.12 192 VAL F N 1
ATOM 11150 C CA . VAL F 1 195 ? 30.520 0.835 56.648 1.00 13.12 192 VAL F CA 1
ATOM 11151 C C . VAL F 1 195 ? 32.033 0.876 56.916 1.00 12.81 192 VAL F C 1
ATOM 11152 O O . VAL F 1 195 ? 32.558 1.883 57.392 1.00 13.47 192 VAL F O 1
ATOM 11156 N N . TYR F 1 196 ? 32.746 -0.203 56.586 1.00 12.41 193 TYR F N 1
ATOM 11157 C CA . TYR F 1 196 ? 34.196 -0.205 56.751 1.00 13.30 193 TYR F CA 1
ATOM 11158 C C . TYR F 1 196 ? 34.856 0.863 55.878 1.00 13.26 193 TYR F C 1
ATOM 11159 O O . TYR F 1 196 ? 35.844 1.509 56.286 1.00 13.03 193 TYR F O 1
ATOM 11168 N N . ALA F 1 197 ? 34.317 1.047 54.668 1.00 12.22 194 ALA F N 1
ATOM 11169 C CA . ALA F 1 197 ? 34.880 2.060 53.756 1.00 12.91 194 ALA F CA 1
ATOM 11170 C C . ALA F 1 197 ? 34.775 3.432 54.386 1.00 12.82 194 ALA F C 1
ATOM 11171 O O . ALA F 1 197 ? 35.735 4.209 54.397 1.00 13.68 194 ALA F O 1
ATOM 11173 N N . LEU F 1 198 ? 33.599 3.714 54.941 1.00 13.16 195 LEU F N 1
ATOM 11174 C CA . LEU F 1 198 ? 33.352 4.990 55.613 1.00 12.91 195 LEU F CA 1
ATOM 11175 C C . LEU F 1 198 ? 34.252 5.138 56.841 1.00 13.58 195 LEU F C 1
ATOM 11176 O O . LEU F 1 198 ? 34.840 6.207 57.065 1.00 14.45 195 LEU F O 1
ATOM 11181 N N . GLU F 1 199 ? 34.351 4.073 57.630 1.00 13.39 196 GLU F N 1
ATOM 11182 C CA . GLU F 1 199 ? 35.257 4.094 58.787 1.00 15.22 196 GLU F CA 1
ATOM 11183 C C . GLU F 1 199 ? 36.706 4.395 58.398 1.00 14.12 196 GLU F C 1
ATOM 11184 O O . GLU F 1 199 ? 37.419 5.108 59.127 1.00 14.28 196 GLU F O 1
ATOM 11190 N N . GLY F 1 200 ? 37.161 3.877 57.257 1.00 13.34 197 GLY F N 1
ATOM 11191 C CA . GLY F 1 200 ? 38.532 4.143 56.823 1.00 13.26 197 GLY F CA 1
ATOM 11192 C C . GLY F 1 200 ? 38.692 5.597 56.410 1.00 14.44 197 GLY F C 1
ATOM 11193 O O . GLY F 1 200 ? 39.693 6.245 56.737 1.00 15.45 197 GLY F O 1
ATOM 11194 N N . ILE F 1 201 ? 37.729 6.100 55.638 1.00 13.31 198 ILE F N 1
ATOM 11195 C CA . ILE F 1 201 ? 37.767 7.495 55.212 1.00 14.12 198 ILE F CA 1
ATOM 11196 C C . ILE F 1 201 ? 37.732 8.439 56.412 1.00 14.61 198 ILE F C 1
ATOM 11197 O O . ILE F 1 201 ? 38.578 9.362 56.507 1.00 14.84 198 ILE F O 1
ATOM 11202 N N . ILE F 1 202 ? 36.805 8.183 57.339 1.00 14.84 199 ILE F N 1
ATOM 11203 C CA . ILE F 1 202 ? 36.678 8.992 58.553 1.00 15.35 199 ILE F CA 1
ATOM 11204 C C . ILE F 1 202 ? 37.962 8.927 59.370 1.00 15.71 199 ILE F C 1
ATOM 11205 O O . ILE F 1 202 ? 38.458 9.956 59.849 1.00 15.57 199 ILE F O 1
ATOM 11210 N N . GLY F 1 203 ? 38.493 7.720 59.523 1.00 14.99 200 GLY F N 1
ATOM 11211 C CA . GLY F 1 203 ? 39.720 7.512 60.301 1.00 16.32 200 GLY F CA 1
ATOM 11212 C C . GLY F 1 203 ? 40.878 8.317 59.761 1.00 16.17 200 GLY F C 1
ATOM 11213 O O . GLY F 1 203 ? 41.661 8.895 60.539 1.00 17.63 200 GLY F O 1
ATOM 11214 N N . ARG F 1 204 ? 41.016 8.361 58.437 1.00 16.18 201 ARG F N 1
ATOM 11215 C CA . ARG F 1 204 ? 42.146 9.066 57.840 1.00 17.21 201 ARG F CA 1
ATOM 11216 C C . ARG F 1 204 ? 41.958 10.573 57.920 1.00 16.83 201 ARG F C 1
ATOM 11217 O O . ARG F 1 204 ? 42.937 11.305 58.104 1.00 16.70 201 ARG F O 1
ATOM 11225 N N . ILE F 1 205 ? 40.715 11.034 57.826 1.00 16.03 202 ILE F N 1
ATOM 11226 C CA . ILE F 1 205 ? 40.412 12.453 58.089 1.00 16.44 202 ILE F CA 1
ATOM 11227 C C . ILE F 1 205 ? 40.810 12.861 59.509 1.00 16.97 202 ILE F C 1
ATOM 11228 O O . ILE F 1 205 ? 41.483 13.871 59.698 1.00 17.30 202 ILE F O 1
ATOM 11233 N N . LYS F 1 206 ? 40.413 12.058 60.492 1.00 17.15 203 LYS F N 1
ATOM 11234 C CA . LYS F 1 206 ? 40.712 12.356 61.895 1.00 18.32 203 LYS F CA 1
ATOM 11235 C C . LYS F 1 206 ? 42.212 12.331 62.186 1.00 19.59 203 LYS F C 1
ATOM 11236 O O . LYS F 1 206 ? 42.678 13.071 63.053 1.00 20.11 203 LYS F O 1
ATOM 11242 N N . GLU F 1 207 ? 42.966 11.497 61.471 1.00 20.46 204 GLU F N 1
ATOM 11243 C CA . GLU F 1 207 ? 44.435 11.488 61.619 1.00 22.30 204 GLU F CA 1
ATOM 11244 C C . GLU F 1 207 ? 45.034 12.851 61.307 1.00 21.98 204 GLU F C 1
ATOM 11245 O O . GLU F 1 207 ? 45.987 13.290 61.972 1.00 22.59 204 GLU F O 1
ATOM 11251 N N . VAL F 1 208 ? 44.470 13.521 60.301 1.00 20.79 205 VAL F N 1
ATOM 11252 C CA . VAL F 1 208 ? 44.994 14.793 59.803 1.00 21.32 205 VAL F CA 1
ATOM 11253 C C . VAL F 1 208 ? 44.393 15.978 60.561 1.00 21.40 205 VAL F C 1
ATOM 11254 O O . VAL F 1 208 ? 45.102 16.925 60.915 1.00 21.65 205 VAL F O 1
ATOM 11258 N N . TYR F 1 209 ? 43.088 15.929 60.812 1.00 21.03 206 TYR F N 1
ATOM 11259 C CA . TYR F 1 209 ? 42.364 17.071 61.374 1.00 21.07 206 TYR F CA 1
ATOM 11260 C C . TYR F 1 209 ? 42.027 16.935 62.862 1.00 21.50 206 TYR F C 1
ATOM 11261 O O . TYR F 1 209 ? 41.448 17.858 63.457 1.00 22.07 206 TYR F O 1
ATOM 11270 N N . GLY F 1 210 ? 42.378 15.792 63.449 1.00 20.86 207 GLY F N 1
ATOM 11271 C CA . GLY F 1 210 ? 42.045 15.489 64.836 1.00 21.20 207 GLY F CA 1
ATOM 11272 C C . GLY F 1 210 ? 40.626 14.979 64.959 1.00 21.49 207 GLY F C 1
ATOM 11273 O O . GLY F 1 210 ? 39.906 14.854 63.963 1.00 21.40 207 GLY F O 1
ATOM 11274 N N . ASP F 1 211 ? 40.217 14.678 66.183 1.00 21.61 208 ASP F N 1
ATOM 11275 C CA . ASP F 1 211 ? 38.903 14.125 66.418 1.00 21.89 208 ASP F CA 1
ATOM 11276 C C . ASP F 1 211 ? 37.837 15.147 66.058 1.00 21.24 208 ASP F C 1
ATOM 11277 O O . ASP F 1 211 ? 37.985 16.351 66.309 1.00 21.78 208 ASP F O 1
ATOM 11282 N N . LEU F 1 212 ? 36.770 14.653 65.435 1.00 19.51 209 LEU F N 1
ATOM 11283 C CA . LEU F 1 212 ? 35.671 15.486 64.971 1.00 18.53 209 LEU F CA 1
ATOM 11284 C C . LEU F 1 212 ? 34.388 14.703 65.168 1.00 17.48 209 LEU F C 1
ATOM 11285 O O . LEU F 1 212 ? 34.399 13.468 65.004 1.00 18.25 209 LEU F O 1
ATOM 11290 N N . PRO F 1 213 ? 33.289 15.405 65.509 1.00 16.53 210 PRO F N 1
ATOM 11291 C CA . PRO F 1 213 ? 32.018 14.694 65.649 1.00 16.42 210 PRO F CA 1
ATOM 11292 C C . PRO F 1 213 ? 31.538 14.252 64.275 1.00 15.57 210 PRO F C 1
ATOM 11293 O O . PRO F 1 213 ? 31.751 14.962 63.276 1.00 16.07 210 PRO F O 1
ATOM 11297 N N . VAL F 1 214 ? 30.920 13.076 64.236 1.00 14.85 211 VAL F N 1
ATOM 11298 C CA . VAL F 1 214 ? 30.333 12.526 63.011 1.00 15.77 211 VAL F CA 1
ATOM 11299 C C . VAL F 1 214 ? 28.819 12.583 63.106 1.00 15.35 211 VAL F C 1
ATOM 11300 O O . VAL F 1 214 ? 28.239 12.149 64.112 1.00 14.22 211 VAL F O 1
ATOM 11304 N N . VAL F 1 215 ? 28.179 13.151 62.080 1.00 15.68 212 VAL F N 1
ATOM 11305 C CA . VAL F 1 215 ? 26.715 13.166 61.969 1.00 15.41 212 VAL F CA 1
ATOM 11306 C C . VAL F 1 215 ? 26.313 12.232 60.855 1.00 14.93 212 VAL F C 1
ATOM 11307 O O . VAL F 1 215 ? 26.942 12.204 59.784 1.00 14.78 212 VAL F O 1
ATOM 11311 N N . LEU F 1 216 ? 25.261 11.468 61.115 1.00 14.07 213 LEU F N 1
ATOM 11312 C CA . LEU F 1 216 ? 24.723 10.533 60.140 1.00 14.16 213 LEU F CA 1
ATOM 11313 C C . LEU F 1 216 ? 23.345 11.010 59.716 1.00 13.94 213 LEU F C 1
ATOM 11314 O O . LEU F 1 216 ? 22.529 11.414 60.555 1.00 14.21 213 LEU F O 1
ATOM 11319 N N . THR F 1 217 ? 23.097 10.983 58.403 1.00 13.14 214 THR F N 1
ATOM 11320 C CA . THR F 1 217 ? 21.796 11.318 57.857 1.00 13.26 214 THR F CA 1
ATOM 11321 C C . THR F 1 217 ? 21.556 10.537 56.559 1.00 13.40 214 THR F C 1
ATOM 11322 O O . THR F 1 217 ? 22.415 9.744 56.160 1.00 12.86 214 THR F O 1
ATOM 11326 N N . GLY F 1 218 ? 20.383 10.728 55.955 1.00 13.85 215 GLY F N 1
ATOM 11327 C CA . GLY F 1 218 ? 20.055 10.057 54.682 1.00 14.84 215 GLY F CA 1
ATOM 11328 C C . GLY F 1 218 ? 19.039 8.940 54.816 1.00 15.69 215 GLY F C 1
ATOM 11329 O O . GLY F 1 218 ? 18.957 8.283 55.868 1.00 15.88 215 GLY F O 1
ATOM 11330 N N . GLY F 1 219 ? 18.290 8.691 53.743 1.00 15.80 216 GLY F N 1
ATOM 11331 C CA . GLY F 1 219 ? 17.226 7.689 53.765 1.00 16.44 216 GLY F CA 1
ATOM 11332 C C . GLY F 1 219 ? 17.674 6.258 54.004 1.00 16.87 216 GLY F C 1
ATOM 11333 O O . GLY F 1 219 ? 16.874 5.411 54.440 1.00 18.79 216 GLY F O 1
ATOM 11334 N N . GLN F 1 220 ? 18.948 5.978 53.727 1.00 15.47 217 GLN F N 1
ATOM 11335 C CA . GLN F 1 220 ? 19.487 4.632 53.955 1.00 16.22 217 GLN F CA 1
ATOM 11336 C C . GLN F 1 220 ? 20.323 4.524 55.234 1.00 16.23 217 GLN F C 1
ATOM 11337 O O . GLN F 1 220 ? 20.907 3.467 55.487 1.00 17.73 217 GLN F O 1
ATOM 11343 N N . SER F 1 221 ? 20.359 5.583 56.056 1.00 15.49 218 SER F N 1
ATOM 11344 C CA . SER F 1 221 ? 21.203 5.575 57.255 1.00 16.46 218 SER F CA 1
ATOM 11345 C C . SER F 1 221 ? 20.674 4.735 58.421 1.00 17.36 218 SER F C 1
ATOM 11346 O O . SER F 1 221 ? 21.464 4.141 59.150 1.00 18.01 218 SER F O 1
ATOM 11349 N N . LYS F 1 222 ? 19.352 4.666 58.572 1.00 19.03 219 LYS F N 1
ATOM 11350 C CA . LYS F 1 222 ? 18.781 4.000 59.761 1.00 21.70 219 LYS F CA 1
ATOM 11351 C C . LYS F 1 222 ? 19.227 2.544 59.867 1.00 21.44 219 LYS F C 1
ATOM 11352 O O . LYS F 1 222 ? 19.573 2.064 60.948 1.00 22.16 219 LYS F O 1
ATOM 11358 N N . ILE F 1 223 ? 19.256 1.846 58.741 1.00 22.07 220 ILE F N 1
ATOM 11359 C CA . ILE F 1 223 ? 19.603 0.421 58.760 1.00 23.10 220 ILE F CA 1
ATOM 11360 C C . ILE F 1 223 ? 21.005 0.132 59.306 1.00 22.32 220 ILE F C 1
ATOM 11361 O O . ILE F 1 223 ? 21.266 -0.961 59.817 1.00 22.82 220 ILE F O 1
ATOM 11366 N N . VAL F 1 224 ? 21.909 1.101 59.197 1.00 21.48 221 VAL F N 1
ATOM 11367 C CA . VAL F 1 224 ? 23.295 0.884 59.605 1.00 21.27 221 VAL F CA 1
ATOM 11368 C C . VAL F 1 224 ? 23.735 1.768 60.784 1.00 21.18 221 VAL F C 1
ATOM 11369 O O . VAL F 1 224 ? 24.892 1.756 61.170 1.00 20.43 221 VAL F O 1
ATOM 11373 N N . LYS F 1 225 ? 22.784 2.532 61.327 1.00 21.78 222 LYS F N 1
ATOM 11374 C CA . LYS F 1 225 ? 22.991 3.450 62.447 1.00 23.71 222 LYS F CA 1
ATOM 11375 C C . LYS F 1 225 ? 23.815 2.838 63.577 1.00 23.93 222 LYS F C 1
ATOM 11376 O O . LYS F 1 225 ? 24.756 3.455 64.082 1.00 23.92 222 LYS F O 1
ATOM 11382 N N . ASP F 1 226 ? 23.479 1.609 63.953 1.00 24.02 223 ASP F N 1
ATOM 11383 C CA . ASP F 1 226 ? 24.149 0.973 65.084 1.00 24.82 223 ASP F CA 1
ATOM 11384 C C . ASP F 1 226 ? 25.501 0.359 64.714 1.00 24.68 223 ASP F C 1
ATOM 11385 O O . ASP F 1 226 ? 26.167 -0.235 65.560 1.00 25.29 223 ASP F O 1
ATOM 11390 N N . MET F 1 227 ? 25.922 0.527 63.461 1.00 24.35 224 MET F N 1
ATOM 11391 C CA . MET F 1 227 ? 27.172 -0.068 62.991 1.00 24.98 224 MET F CA 1
ATOM 11392 C C . MET F 1 227 ? 28.313 0.917 62.818 1.00 24.60 224 MET F C 1
ATOM 11393 O O . MET F 1 227 ? 29.468 0.507 62.696 1.00 24.82 224 MET F O 1
ATOM 11398 N N . ILE F 1 228 ? 27.984 2.203 62.726 1.00 24.71 225 ILE F N 1
ATOM 11399 C CA . ILE F 1 228 ? 29.006 3.231 62.545 1.00 24.72 225 ILE F CA 1
ATOM 11400 C C . ILE F 1 228 ? 29.006 4.147 63.745 1.00 24.09 225 ILE F C 1
ATOM 11401 O O . ILE F 1 228 ? 27.946 4.588 64.181 1.00 23.63 225 ILE F O 1
ATOM 11406 N N . LYS F 1 229 ? 30.192 4.447 64.265 1.00 23.69 226 LYS F N 1
ATOM 11407 C CA . LYS F 1 229 ? 30.311 5.395 65.357 1.00 22.87 226 LYS F CA 1
ATOM 11408 C C . LYS F 1 229 ? 29.887 6.788 64.881 1.00 21.73 226 LYS F C 1
ATOM 11409 O O . LYS F 1 229 ? 30.328 7.269 63.834 1.00 22.24 226 LYS F O 1
ATOM 11415 N N . HIS F 1 230 ? 29.010 7.415 65.648 1.00 20.18 227 HIS F N 1
ATOM 11416 C CA . HIS F 1 230 ? 28.529 8.738 65.307 1.00 18.96 227 HIS F CA 1
ATOM 11417 C C . HIS F 1 230 ? 28.056 9.420 66.577 1.00 18.83 227 HIS F C 1
ATOM 11418 O O . HIS F 1 230 ? 27.669 8.759 67.554 1.00 19.70 227 HIS F O 1
ATOM 11425 N N . GLU F 1 231 ? 28.092 10.747 66.554 1.00 17.97 228 GLU F N 1
ATOM 11426 C CA . GLU F 1 231 ? 27.720 11.549 67.713 1.00 18.40 228 GLU F CA 1
ATOM 11427 C C . GLU F 1 231 ? 26.340 12.169 67.537 1.00 17.64 228 GLU F C 1
ATOM 11428 O O . GLU F 1 231 ? 25.680 12.528 68.507 1.00 17.51 228 GLU F O 1
ATOM 11434 N N . ILE F 1 232 ? 25.915 12.339 66.277 1.00 15.81 229 ILE F N 1
ATOM 11435 C CA . ILE F 1 232 ? 24.645 12.968 65.966 1.00 15.93 229 ILE F CA 1
ATOM 11436 C C . ILE F 1 232 ? 23.953 12.137 64.891 1.00 15.45 229 ILE F C 1
ATOM 11437 O O . ILE F 1 232 ? 24.592 11.748 63.902 1.00 15.86 229 ILE F O 1
ATOM 11442 N N . PHE F 1 233 ? 22.666 11.871 65.089 1.00 15.94 230 PHE F N 1
ATOM 11443 C CA . PHE F 1 233 ? 21.843 11.220 64.075 1.00 16.13 230 PHE F CA 1
ATOM 11444 C C . PHE F 1 233 ? 20.714 12.178 63.787 1.00 15.60 230 PHE F C 1
ATOM 11445 O O . PHE F 1 233 ? 19.918 12.497 64.671 1.00 16.59 230 PHE F O 1
ATOM 11453 N N . ASP F 1 234 ? 20.652 12.680 62.553 1.00 14.56 231 ASP F N 1
ATOM 11454 C CA . ASP F 1 234 ? 19.646 13.687 62.243 1.00 15.17 231 ASP F CA 1
ATOM 11455 C C . ASP F 1 234 ? 19.129 13.493 60.836 1.00 15.40 231 ASP F C 1
ATOM 11456 O O . ASP F 1 234 ? 19.736 13.981 59.868 1.00 14.62 231 ASP F O 1
ATOM 11461 N N . GLU F 1 235 ? 17.999 12.794 60.728 1.00 16.01 232 GLU F N 1
ATOM 11462 C CA . GLU F 1 235 ? 17.408 12.512 59.416 1.00 17.00 232 GLU F CA 1
ATOM 11463 C C . GLU F 1 235 ? 16.905 13.761 58.699 1.00 15.62 232 GLU F C 1
ATOM 11464 O O . GLU F 1 235 ? 16.675 13.724 57.481 1.00 15.00 232 GLU F O 1
ATOM 11470 N N . ASP F 1 236 ? 16.747 14.867 59.438 1.00 14.30 233 ASP F N 1
ATOM 11471 C CA . ASP F 1 236 ? 16.231 16.107 58.854 1.00 14.76 233 ASP F CA 1
ATOM 11472 C C . ASP F 1 236 ? 17.332 17.106 58.471 1.00 13.84 233 ASP F C 1
ATOM 11473 O O . ASP F 1 236 ? 17.048 18.279 58.166 1.00 13.93 233 ASP F O 1
ATOM 11478 N N . LEU F 1 237 ? 18.577 16.659 58.502 1.00 13.05 234 LEU F N 1
ATOM 11479 C CA . LEU F 1 237 ? 19.706 17.583 58.262 1.00 12.32 234 LEU F CA 1
ATOM 11480 C C . LEU F 1 237 ? 19.586 18.366 56.948 1.00 12.82 234 LEU F C 1
ATOM 11481 O O . LEU F 1 237 ? 19.717 19.598 56.946 1.00 13.10 234 LEU F O 1
ATOM 11486 N N . THR F 1 238 ? 19.325 17.675 55.841 1.00 13.50 235 THR F N 1
ATOM 11487 C CA . THR F 1 238 ? 19.283 18.376 54.553 1.00 13.51 235 THR F CA 1
ATOM 11488 C C . THR F 1 238 ? 18.147 19.401 54.534 1.00 13.81 235 THR F C 1
ATOM 11489 O O . THR F 1 238 ? 18.358 20.560 54.132 1.00 14.29 235 THR F O 1
ATOM 11493 N N . ILE F 1 239 ? 16.955 18.998 54.976 1.00 13.56 236 ILE F N 1
ATOM 11494 C CA . ILE F 1 239 ? 15.813 19.902 54.965 1.00 13.63 236 ILE F CA 1
ATOM 11495 C C . ILE F 1 239 ? 16.050 21.092 55.904 1.00 13.42 236 ILE F C 1
ATOM 11496 O O . ILE F 1 239 ? 15.674 22.222 55.576 1.00 13.71 236 ILE F O 1
ATOM 11501 N N . LYS F 1 240 ? 16.687 20.841 57.053 1.00 12.43 237 LYS F N 1
ATOM 11502 C CA . LYS F 1 240 ? 17.075 21.956 57.935 1.00 13.78 237 LYS F CA 1
ATOM 11503 C C . LYS F 1 240 ? 17.981 22.939 57.205 1.00 13.22 237 LYS F C 1
ATOM 11504 O O . LYS F 1 240 ? 17.841 24.160 57.367 1.00 14.07 237 LYS F O 1
ATOM 11510 N N . GLY F 1 241 ? 18.898 22.416 56.385 1.00 13.23 238 GLY F N 1
ATOM 11511 C CA . GLY F 1 241 ? 19.844 23.277 55.666 1.00 12.60 238 GLY F CA 1
ATOM 11512 C C . GLY F 1 241 ? 19.116 24.094 54.612 1.00 12.41 238 GLY F C 1
ATOM 11513 O O . GLY F 1 241 ? 19.440 25.259 54.399 1.00 12.54 238 GLY F O 1
ATOM 11514 N N . VAL F 1 242 ? 18.100 23.504 53.977 1.00 12.58 239 VAL F N 1
ATOM 11515 C CA . VAL F 1 242 ? 17.268 24.278 53.030 1.00 13.02 239 VAL F CA 1
ATOM 11516 C C . VAL F 1 242 ? 16.591 25.417 53.794 1.00 13.55 239 VAL F C 1
ATOM 11517 O O . VAL F 1 242 ? 16.622 26.568 53.361 1.00 14.05 239 VAL F O 1
ATOM 11521 N N . TYR F 1 243 ? 16.038 25.125 54.967 1.00 13.51 240 TYR F N 1
ATOM 11522 C CA . TYR F 1 243 ? 15.398 26.173 55.745 1.00 13.48 240 TYR F CA 1
ATOM 11523 C C . TYR F 1 243 ? 16.394 27.280 56.093 1.00 13.27 240 TYR F C 1
ATOM 11524 O O . TYR F 1 243 ? 16.144 28.469 55.846 1.00 13.82 240 TYR F O 1
ATOM 11533 N N . HIS F 1 244 ? 17.520 26.901 56.683 1.00 13.89 241 HIS F N 1
ATOM 11534 C CA . HIS F 1 244 ? 18.493 27.919 57.104 1.00 14.44 241 HIS F CA 1
ATOM 11535 C C . HIS F 1 244 ? 19.007 28.758 55.940 1.00 14.55 241 HIS F C 1
ATOM 11536 O O . HIS F 1 244 ? 19.107 29.982 56.040 1.00 15.60 241 HIS F O 1
ATOM 11543 N N . PHE F 1 245 ? 19.300 28.109 54.824 1.00 14.86 242 PHE F N 1
ATOM 11544 C CA . PHE F 1 245 ? 19.844 28.838 53.683 1.00 14.74 242 PHE F CA 1
ATOM 11545 C C . PHE F 1 245 ? 18.808 29.808 53.111 1.00 15.06 242 PHE F C 1
ATOM 11546 O O . PHE F 1 245 ? 19.130 30.968 52.796 1.00 16.23 242 PHE F O 1
ATOM 11554 N N . CYS F 1 246 ? 17.574 29.339 52.976 1.00 15.21 243 CYS F N 1
ATOM 11555 C CA . CYS F 1 246 ? 16.532 30.097 52.271 1.00 15.80 243 CYS F CA 1
ATOM 11556 C C . CYS F 1 246 ? 15.776 31.088 53.150 1.00 16.81 243 CYS F C 1
ATOM 11557 O O . CYS F 1 246 ? 15.369 32.157 52.665 1.00 17.49 243 CYS F O 1
ATOM 11560 N N . PHE F 1 247 ? 15.553 30.729 54.419 1.00 16.61 244 PHE F N 1
ATOM 11561 C CA . PHE F 1 247 ? 14.633 31.485 55.270 1.00 17.70 244 PHE F CA 1
ATOM 11562 C C . PHE F 1 247 ? 15.218 31.874 56.609 1.00 18.25 244 PHE F C 1
ATOM 11563 O O . PHE F 1 247 ? 14.551 32.554 57.398 1.00 19.31 244 PHE F O 1
ATOM 11571 N N . GLY F 1 248 ? 16.458 31.465 56.861 1.00 19.58 245 GLY F N 1
ATOM 11572 C CA . GLY F 1 248 ? 17.138 31.816 58.114 1.00 20.74 245 GLY F CA 1
ATOM 11573 C C . GLY F 1 248 ? 17.568 33.274 58.153 1.00 22.40 245 GLY F C 1
ATOM 11574 O O . GLY F 1 248 ? 17.617 33.948 57.113 1.00 23.56 245 GLY F O 1
#

Sequence (1488 aa):
MDPMYLLVDVGNTHSVFSITEDGKTFRRWRLSTGVFQTEDELFSHLHPLLGDAMREIKGIGVASVVPTQNTVIERFSQKYFHISPIWVKAKNGCVKWNVKNPSEVGADRVANVVAFVKEYGKNGIIIDMGTATTVDLVVNGSYEGGAILPGFFMMVHSLFRGTAKLPLVEVKPADFVVGKDTEENIRLGVVNGSVYALEGIIGRIKEVYGDLPVVLTGGQSKIVKDMIKHEIFDEDLTIKGVYHFCFGMDPMYLLVDVGNTHSVFSITEDGKTFRRWRLSTGVFQTEDELFSHLHPLLGDAMREIKGIGVASVVPTQNTVIERFSQKYFHISPIWVKAKNGCVKWNVKNPSEVGADRVANVVAFVKEYGKNGIIIDMGTATTVDLVVNGSYEGGAILPGFFMMVHSLFRGTAKLPLVEVKPADFVVGKDTEENIRLGVVNGSVYALEGIIGRIKEVYGDLPVVLTGGQSKIVKDMIKHEIFDEDLTIKGVYHFCFGMDPMYLLVDVGNTHSVFSITEDGKTFRRWRLSTGVFQTEDELFSHLHPLLGDAMREIKGIGVASVVPTQNTVIERFSQKYFHISPIWVKAKNGCVKWNVKNPSEVGADRVANVVAFVKEYGKNGIIIDMGTATTVDLVVNGSYEGGAILPGFFMMVHSLFRGTAKLPLVEVKPADFVVGKDTEENIRLGVVNGSVYALEGIIGRIKEVYGDLPVVLTGGQSKIVKDMIKHEIFDEDLTIKGVYHFCFGMDPMYLLVDVGNTHSVFSITEDGKTFRRWRLSTGVFQTEDELFSHLHPLLGDAMREIKGIGVASVVPTQNTVIERFSQKYFHISPIWVKAKNGCVKWNVKNPSEVGADRVANVVAFVKEYGKNGIIIDMGTATTVDLVVNGSYEGGAILPGFFMMVHSLFRGTAKLPLVEVKPADFVVGKDTEENIRLGVVNGSVYALEGIIGRIKEVYGDLPVVLTGGQSKIVKDMIKHEIFDEDLTIKGVYHFCFGMDPMYLLVDVGNTHSVFSITEDGKTFRRWRLSTGVFQTEDELFSHLHPLLGDAMREIKGIGVASVVPTQNTVIERFSQKYFHISPIWVKAKNGCVKWNVKNPSEVGADRVANVVAFVKEYGKNGIIIDMGTATTVDLVVNGSYEGGAILPGFFMMVHSLFRGTAKLPLVEVKPADFVVGKDTEENIRLGVVNGSVYALEGIIGRIKEVYGDLPVVLTGGQSKIVKDMIKHEIFDEDLTIKGVYHFCFGMDPMYLLVDVGNTHSVFSITEDGKTFRRWRLSTGVFQTEDELFSHLHPLLGDAMREIKGIGVASVVPTQNTVIERFSQKYFHISPIWVKAKNGCVKWNVKNPSEVGADRVANVVAFVKEYGKNGIIIDMGTATTVDLVVNGSYEGGAILPGFFMMVHSLFRGTAKLPLVEVKPADFVVGKDTEENIRLGVVNGSVYALEGIIGRIKEVYGDLPVVLTGGQSKIVKDMIKHEIFDEDLTIKGVYHFCFG

Nearest PDB structures (foldseek):
  3bex-assembly2_C  TM=1.003E+00  e=1.712E-54  unclassified
  3djc-assembly2_D  TM=9.168E-01  e=2.467E-24  Legionella pneumophila subsp. pneumophila str. Philadelphia 1
  3djc-assembly1_K  TM=9.179E-01  e=8.093E-23  Legionella pneumophila subsp. pneumophila str. Philadelphia 1
  3djc-assembly2_E  TM=9.150E-01  e=1.242E-22  Legionella pneumophila subsp. pneumophila str. Philadelphia 1
  9cku-assembly1_F  TM=8.899E-01  e=1.530E-21  Mycobacterium tuberculosis

B-factor: mean 21.25, std 8.33, range [10.33, 63.82]

Solvent-accessible surface area: 56146 Å² total; per-residue (Å²): 227,92,48,15,46,0,0,1,25,0,17,41,32,38,4,10,4,0,14,5,74,66,4,167,98,39,132,81,10,64,1,15,7,41,130,86,16,0,19,2,14,2,27,5,11,0,77,24,9,3,38,102,13,20,186,81,9,134,7,2,0,0,0,14,15,18,60,62,12,41,57,7,3,55,87,3,0,84,85,54,29,151,52,62,9,71,74,9,123,14,140,133,53,67,3,137,24,79,22,137,65,40,66,96,24,10,12,36,17,1,0,0,0,12,0,1,22,112,66,82,28,110,62,0,0,0,0,16,0,20,27,18,5,14,0,0,0,0,36,108,2,22,3,18,1,0,0,6,3,3,0,3,66,18,6,2,67,12,0,38,128,33,19,49,93,26,49,56,4,96,29,114,34,9,126,42,32,6,0,53,44,28,79,25,6,0,37,0,2,0,0,6,0,8,5,49,4,1,71,17,2,10,36,94,0,42,134,85,72,35,120,15,45,1,0,0,2,13,61,42,0,122,79,0,65,126,46,5,132,47,86,35,53,12,82,39,0,13,2,28,0,0,30,33,47,19,45,79,233,89,54,12,42,0,0,1,24,1,16,44,24,54,6,11,3,0,5,4,92,70,4,167,101,33,135,89,20,51,2,13,8,42,124,92,20,5,30,2,13,0,27,4,10,0,75,23,15,5,37,132,9,13,223,90,11,135,8,1,0,0,0,15,15,16,56,58,14,42,54,16,5,56,119,2,0,84,88,53,28,151,52,62,9,71,65,5,127,18,135,113,67,60,3,121,15,70,22,135,60,45,82,91,23,10,10,33,17,0,0,0,0,8,0,1,24,114,67,86,25,103,60,0,0,0,0,16,1,19,32,18,5,15,0,0,0,0,34,114,4,20,3,18,1,0,0,6,2,2,0,3,66,17,7,1,69,12,0,37,126,33,17,49,94,26,59,60,3,98,25,125,40,10,130,39,24,8,0,55,51,32,82,24,6,1,25,2,2,0,0,13,0,8,6,49,4,1,73,16,0,12,31,46,0,44,148,90,75,34,119,16,45,0,0,0,1,15,76,38,0,121,84,0,68,145,59,6,137,53,90,35,60,13,61,38,0,13,2,28,0,0,28,29,44,18,44,62,209,96,44,11,46,1,0,1,25,1,15,42,28,37,6,9,4,0,8,4,86,74,4,171,100,28,134,86,18,76,3,14,3,43,114,89,23,0,15,2,15,6,27,4,6,0,64,24,15,6,34,112,11,11,168,82,11,131,8,3,0,0,0,16,14,15,58,52,10,44,52,7,5,55,86,2,0,85,85,54,29,150,52,62,8,72,60,6,128,19,140,130,59,68,2,146,23,81,24,122,59,44,96,93,24,11,12,35,17,0,0,0,0,8,0,2,29,115,66,86,27,123,62,0,0,0,0,17,0,20,29,18,5,15,0,0,0,0,36,108,8,18,4,18,1,0,0,6,2,2,0,4,61,19,6,1,50,15,0,46,152,33,16,49,92,27,47,63,10,103,25,117,39,10,133,51,42,6,0,53,38,22,70,24,5,0,34,4,2,0,0,4,0,8,0,22,4,1,64,17,2,11,30,127,0,44,140,96,75,35,116,17,46,0,0,0,2,14,53,36,0,126,68,0,50,130,58,8,138,49,83,38,67,13,76,38,0,12,2,27,0,0,30,31,50,20,44,78,210,80,51,9,43,0,0,1,25,1,16,41,30,47,6,12,4,0,5,3,91,71,4,164,102,32,131,89,20,55,3,10,4,41,114,93,22,0,18,2,9,5,28,5,6,0,77,24,14,6,35,130,11,14,208,88,11,136,8,2,0,0,0,15,14,17,71,64,15,42,66,8,7,55,84,2,0,84,89,53,30,150,51,60,9,72,75,8,132,18,123,114,65,68,3,144,22,82,23,136,57,42,90,89,25,10,11,35,17,0,0,0,0,7,0,1,25,114,67,84,27,104,45,0,0,0,0,18,0,20,31,18,6,13,0,0,0,0,36,105,7,18,3,18,1,0,0,6,2,2,0,2,61,19,6,1,63,14,0,34,120,33,18,50,95,26,46,59,12,97,26,121,41,11,133,49,30,7,0,55,29,24,77,25,6,0,36,5,2,0,0,12,0,8,4,35,4,1,74,13,2,12,30,78,0,43,147,96,73,33,117,22,48,1,0,1,2,13,79,43,0,127,78,0,67,130,60,8,138,46,86,34,64,11,63,37,0,14,2,30,0,0,30,33,46,19,40,79,209,90,61,20,46,0,0,1,23,2,15,43,24,54,8,4,3,0,6,5,94,74,3,163,105,37,135,71,18,61,2,15,4,44,110,85,25,5,33,2,12,2,26,4,12,0,70,25,14,4,36,119,11,17,194,73,12,88,9,1,0,0,0,16,13,17,60,53,13,42,62,19,9,55,132,1,0,69,92,55,32,158,18,84,8,72,78,9,124,20,114,146,67,78,6,143,19,64,23,129,67,40,95,60,21,10,11,34,18,0,0,0,0,11,0,1,29,106,65,85,28,134,54,0,0,0,0,18,0,19,33,19,5,14,0,0,0,0,24,112,10,14,3,22,1,1,0,8,2,2,0,4,66,18,11,1,76,12,0,37,109,34,19,50,83,26,47,61,11,103,20,114,38,11,130,50,43,7,0,57,37,24,72,25,6,0,32,6,2,0,0,12,0,8,5,19,4,1,65,16,2,14,32,102,0,44,136,78,75,35,117,13,48,2,0,0,2,14,45,40,0,121,82,0,67,141,61,8,141,49,88,31,58,12,62,40,0,13,2,29,0,0,29,31,38,16,45,76,191,94,43,26,40,0,0,1,24,1,15,42,26,49,6,12,2,0,1,1,81,72,4,163,105,36,135,85,20,53,3,13,4,39,112,88,21,2,20,2,10,7,25,4,7,0,76,26,14,5,39,135,14,12,213,98,13,115,5,1,0,0,0,15,14,16,62,60,16,40,46,9,4,78,102,1,0,83,92,52,26,154,33,76,14,70,69,8,126,17,113,145,65,62,5,136,29,59,22,134,61,44,95,92,22,10,9,34,17,0,0,0,0,11,0,2,24,106,66,86,28,121,60,0,0,0,0,17,0,20,34,18,6,15,0,0,0,0,35,113,8,16,3,20,1,0,0,7,7,5,0,3,66,18,5,2,65,12,0,36,148,34,18,52,94,26,46,61,8,129,29,95,40,11,134,49,23,7,0,49,34,20,74,30,6,1,34,6,1,0,0,16,0,12,5,52,4,1,75,15,2,14,30,117,0,45,141,95,75,36,119,12,47,2,0,2,2,14,78,38,0,118,81,0,64,135,59,8,138,50,89,33,60,12,69,36,0,12,2,31,0,0,29,38,40,16,38,84